Protein AF-0000000070353121 (afdb_homodimer)

Sequence (956 aa):
MESQKPMFQVENFDDEFVQKLVYDALVWCSLHGLVVGDKTYQKSGTVPGVGMTHAPISLLPTQFPESYWKQACEVAPIFNELVDRVSLDAKFIQDSLSRTKKADIFTSRLLDIHSKMLESNKKEDIRLGLHRSDYMLDEETKSLLQIEMNTISCSFPGFGRLVTELHQSLLRSHGDHLGLDSERVPKNTSNSQFADAMAKAWLEYNNPRAVVMIVVQPDERNMYDQHWLSSVLREKHSIVTIRKSLAEVETEGSVQEDGTLIVDGQEVSVVYYRSGYTPRDYPSESEWNARLLIEQSSAVKCPSIAYHLAGTKKIQQELAKPGVLERFMDNKDDVAKLRKCFAGLWSLDDPEIIKKAIEKPELFVMKPQREGGGNNIYGDDVRENLLRLQKEGEEENAAYILMQRIFPKVSNVFLVREGVYHKDQAISELGIYGAYLRNKERVIINEQSGYLMRTKVSSSDEGGVAAGFAVLDSIYLNMESQKPMFQVENFDDEFVQKLVYDALVWCSLHGLVVGDKTYQKSGTVPGVGMTHAPISLLPTQFPESYWKQACEVAPIFNELVDRVSLDAKFIQDSLSRTKKADIFTSRLLDIHSKMLESNKKEDIRLGLHRSDYMLDEETKSLLQIEMNTISCSFPGFGRLVTELHQSLLRSHGDHLGLDSERVPKNTSNSQFADAMAKAWLEYNNPRAVVMIVVQPDERNMYDQHWLSSVLREKHSIVTIRKSLAEVETEGSVQEDGTLIVDGQEVSVVYYRSGYTPRDYPSESEWNARLLIEQSSAVKCPSIAYHLAGTKKIQQELAKPGVLERFMDNKDDVAKLRKCFAGLWSLDDPEIIKKAIEKPELFVMKPQREGGGNNIYGDDVRENLLRLQKEGEEENAAYILMQRIFPKVSNVFLVREGVYHKDQAISELGIYGAYLRNKERVIINEQSGYLMRTKVSSSDEGGVAAGFAVLDSIYLN

Secondary structure (DSSP, 8-state):
---------GGGS-HHHHHHHHHHHHHHHHHTT-EEE-TTSGGGGTSTTSSEEEPPEESSPEEE-HHHHHHHHHHHHHHHHHHHHHHH-HHHHHHHTHHHHHH-HHHHHHHHHHHHHHHTT----EEEEEEEEEEEEETTTTEEEEEEEE-S----HHHHHHHHHHHHHHHHHHHHHHT--GGGS----HHHHHHHHHHHHHHHHT-TT-EEEEE--SS-TTHHHHHHHHHHHHHHH---EEEE-HHHHHHHEEE-TT--EEETTEEEEEEEESS-SSGGG-SSHHHHHHHHHHHHSSSEEET-HHHHHHTSHHHHHHHTSTTTHHHH---HHHHHHHHHHBPPEEETT-HHHHHHHHH-GGGEEEEESS-STT--EETHHHHHHHHHHHHH-GGGGGGEEEEEPP-BPPEEEEEEETTEEEEEEEEEEEEEEEEEEEETTEEEEEEEEEEEEEEEETT-S---TTTTSEEEE-EEE-/---------GGGS-HHHHHHHHHHHHHHHHHTT-EEE-TTSGGGGTSTTSSEEEPPEESSPEEE-HHHHHHHHHHHHHHHHHHHHHHH-HHHHHHHTHHHHHH-HHHHHHHHHHHHHHHTT----EEEEEEEEEEEEETTTTEEEEEEEE-S----HHHHHHHHHHHHHHHHHHHHHHT--GGGS----HHHHHHHHHHHHHHHHT-TT-EEEEE--SS-TTHHHHHHHHHHHHHHH---EEEE-HHHHHHHEEE-TTS-EEETTEEEEEEEESS-SSGGG-SSHHHHHHHHHHHHSSSEEET-HHHHHHTSHHHHHHHTSTTTHHHH---HHHHHHHHHHBPPEEETT-HHHHHHHHH-GGGEEEEESS-STT--B-THHHHHHHHHHHHH-GGGGGGEEEEEPP-BPPEEEEEEETTEEEEEEEEEEEEEEEEEEEETTEEEEEEEEEEEEEEEETT-S---TTTTSEEEE-EEE-

InterPro domains:
  IPR004887 Glutathione synthase, substrate-binding domain [PF03199] (210-310)
  IPR005615 Glutathione synthase [PF03917] (17-477)
  IPR005615 Glutathione synthase [PIRSF001558] (6-477)
  IPR005615 Glutathione synthase [PTHR11130] (8-477)
  IPR005615 Glutathione synthase [TIGR01986] (18-477)
  IPR005615 Glutathione synthase [cd00228] (14-477)
  IPR014042 Glutathione synthase, alpha-helical [G3DSA:1.10.1080.10] (75-344)
  IPR014049 Glutathione synthase, N-terminal, eukaryotic [G3DSA:3.30.1490.80] (19-421)
  IPR014709 Glutathione synthase, C-terminal, eukaryotic [G3DSA:3.30.1490.50] (345-410)
  IPR016185 Pre-ATP-grasp domain superfamily [SSF52440] (209-312)
  IPR037013 Glutathione synthase, substrate-binding domain superfamily [G3DSA:3.40.50.1760] (188-311)

Structure (mmCIF, N/CA/C/O backbone):
data_AF-0000000070353121-model_v1
#
loop_
_entity.id
_entity.type
_entity.pdbx_description
1 polymer 'Glutathione synthetase'
#
loop_
_atom_site.group_PDB
_atom_site.id
_atom_site.type_symbol
_atom_site.label_atom_id
_atom_site.label_alt_id
_atom_site.label_comp_id
_atom_site.label_asym_id
_atom_site.label_entity_id
_atom_site.label_seq_id
_atom_site.pdbx_PDB_ins_code
_atom_site.Cartn_x
_atom_site.Cartn_y
_atom_site.Cartn_z
_atom_site.occupancy
_atom_site.B_iso_or_equiv
_atom_site.auth_seq_id
_atom_site.auth_comp_id
_atom_site.auth_asym_id
_atom_site.auth_atom_id
_atom_site.pdbx_PDB_model_num
ATOM 1 N N . MET A 1 1 ? -34.094 -28.281 8.453 1 26.66 1 MET A N 1
ATOM 2 C CA . MET A 1 1 ? -34.031 -27.594 7.172 1 26.66 1 MET A CA 1
ATOM 3 C C . MET A 1 1 ? -33.688 -26.125 7.359 1 26.66 1 MET A C 1
ATOM 5 O O . MET A 1 1 ? -34.562 -25.312 7.668 1 26.66 1 MET A O 1
ATOM 9 N N . GLU A 1 2 ? -32.594 -25.781 7.984 1 31.69 2 GLU A N 1
ATOM 10 C CA . GLU A 1 2 ? -32.188 -24.453 8.414 1 31.69 2 GLU A CA 1
ATOM 11 C C . GLU A 1 2 ? -32.188 -23.469 7.246 1 31.69 2 GLU A C 1
ATOM 13 O O . GLU A 1 2 ? -31.75 -23.797 6.145 1 31.69 2 GLU A O 1
ATOM 18 N N . SER A 1 3 ? -33.062 -22.594 7.297 1 33.19 3 SER A N 1
ATOM 19 C CA . SER A 1 3 ? -33.312 -21.547 6.312 1 33.19 3 SER A CA 1
ATOM 20 C C . SER A 1 3 ? -32 -20.891 5.863 1 33.19 3 SER A C 1
ATOM 22 O O . SER A 1 3 ? -31.234 -20.406 6.691 1 33.19 3 SER A O 1
ATOM 24 N N . GLN A 1 4 ? -31.438 -21.422 4.887 1 37.47 4 GLN A N 1
ATOM 25 C CA . GLN A 1 4 ? -30.266 -20.859 4.223 1 37.47 4 GLN A CA 1
ATOM 26 C C . GLN A 1 4 ? -30.422 -19.359 4.016 1 37.47 4 GLN A C 1
ATOM 28 O O . GLN A 1 4 ? -31.359 -18.906 3.35 1 37.47 4 GLN A O 1
ATOM 33 N N . LYS A 1 5 ? -30.203 -18.656 4.977 1 44.09 5 LYS A N 1
ATOM 34 C CA . LYS A 1 5 ? -30.203 -17.203 4.82 1 44.09 5 LYS A CA 1
ATOM 35 C C . LYS A 1 5 ? -29.766 -16.797 3.412 1 44.09 5 LYS A C 1
ATOM 37 O O . LYS A 1 5 ? -28.734 -17.234 2.926 1 44.09 5 LYS A O 1
ATOM 42 N N . PRO A 1 6 ? -30.75 -16.109 2.707 1 46.94 6 PRO A N 1
ATOM 43 C CA . PRO A 1 6 ? -30.5 -15.719 1.318 1 46.94 6 PRO A CA 1
ATOM 44 C C . PRO A 1 6 ? -29.141 -15.047 1.135 1 46.94 6 PRO A C 1
ATOM 46 O O . PRO A 1 6 ? -28.625 -14.414 2.062 1 46.94 6 PRO A O 1
ATOM 49 N N . MET A 1 7 ? -28.266 -15.57 0.041 1 54.5 7 MET A N 1
ATOM 50 C CA . MET A 1 7 ? -27.125 -15.086 -0.718 1 54.5 7 MET A CA 1
ATOM 51 C C . MET A 1 7 ? -27.266 -13.602 -1.044 1 54.5 7 MET A C 1
ATOM 53 O O . MET A 1 7 ? -28.344 -13.148 -1.432 1 54.5 7 MET A O 1
ATOM 57 N N . PHE A 1 8 ? -26.453 -12.758 -0.469 1 61.41 8 PHE A N 1
ATOM 58 C CA . PHE A 1 8 ? -26.531 -11.383 -0.934 1 61.41 8 PHE A CA 1
ATOM 59 C C . PHE A 1 8 ? -26.688 -11.328 -2.449 1 61.41 8 PHE A C 1
ATOM 61 O O . PHE A 1 8 ? -26.016 -12.078 -3.17 1 61.41 8 PHE A O 1
ATOM 68 N N . GLN A 1 9 ? -27.844 -10.977 -2.877 1 72.81 9 GLN A N 1
ATOM 69 C CA . GLN A 1 9 ? -28.109 -10.75 -4.293 1 72.81 9 GLN A CA 1
ATOM 70 C C . GLN A 1 9 ? -27.656 -9.359 -4.727 1 72.81 9 GLN A C 1
ATOM 72 O O . GLN A 1 9 ? -28.219 -8.352 -4.297 1 72.81 9 GLN A O 1
ATOM 77 N N . VAL A 1 10 ? -26.562 -9.328 -5.5 1 76.31 10 VAL A N 1
ATOM 78 C CA . VAL A 1 10 ? -25.938 -8.086 -5.918 1 76.31 10 VAL A CA 1
ATOM 79 C C . VAL A 1 10 ? -26.969 -7.16 -6.551 1 76.31 10 VAL A C 1
ATOM 81 O O . VAL A 1 10 ? -26.844 -5.934 -6.484 1 76.31 10 VAL A O 1
ATOM 84 N N . GLU A 1 11 ? -28.062 -7.777 -7.07 1 76.62 11 GLU A N 1
ATOM 85 C CA . GLU A 1 11 ? -29.094 -7.02 -7.762 1 76.62 11 GLU A CA 1
ATOM 86 C C . GLU A 1 11 ? -29.859 -6.125 -6.797 1 76.62 11 GLU A C 1
ATOM 88 O O . GLU A 1 11 ? -30.5 -5.156 -7.211 1 76.62 11 GLU A O 1
ATOM 93 N N . ASN A 1 12 ? -29.703 -6.402 -5.637 1 81.06 12 ASN A N 1
ATOM 94 C CA . ASN A 1 12 ? -30.531 -5.703 -4.656 1 81.06 12 ASN A CA 1
ATOM 95 C C . ASN A 1 12 ? -29.844 -4.441 -4.145 1 81.06 12 ASN A C 1
ATOM 97 O O . ASN A 1 12 ? -30.453 -3.627 -3.453 1 81.06 12 ASN A O 1
ATOM 101 N N . PHE A 1 13 ? -28.625 -4.312 -4.59 1 87.12 13 PHE A N 1
ATOM 102 C CA . PHE A 1 13 ? -27.922 -3.164 -4.035 1 87.12 13 PHE A CA 1
ATOM 103 C C . PHE A 1 13 ? -28.078 -1.944 -4.934 1 87.12 13 PHE A C 1
ATOM 105 O O . PHE A 1 13 ? -28.031 -2.059 -6.16 1 87.12 13 PHE A O 1
ATOM 112 N N . ASP A 1 14 ? -28.438 -0.889 -4.348 1 88.19 14 ASP A N 1
ATOM 113 C CA . ASP A 1 14 ? -28.562 0.329 -5.145 1 88.19 14 ASP A CA 1
ATOM 114 C C . ASP A 1 14 ? -27.203 0.846 -5.574 1 88.19 14 ASP A C 1
ATOM 116 O O . ASP A 1 14 ? -26.188 0.573 -4.918 1 88.19 14 ASP A O 1
ATOM 120 N N . ASP A 1 15 ? -27.172 1.617 -6.617 1 91.25 15 ASP A N 1
ATOM 121 C CA . ASP A 1 15 ? -25.953 2.088 -7.266 1 91.25 15 ASP A CA 1
ATOM 122 C C . ASP A 1 15 ? -25.141 2.959 -6.32 1 91.25 15 ASP A C 1
ATOM 124 O O . ASP A 1 15 ? -23.906 2.918 -6.344 1 91.25 15 ASP A O 1
ATOM 128 N N . GLU A 1 16 ? -25.812 3.736 -5.523 1 91.5 16 GLU A N 1
ATOM 129 C CA . GLU A 1 16 ? -25.109 4.629 -4.602 1 91.5 16 GLU A CA 1
ATOM 130 C C . GLU A 1 16 ? -24.328 3.838 -3.561 1 91.5 16 GLU A C 1
ATOM 132 O O . GLU A 1 16 ? -23.172 4.172 -3.258 1 91.5 16 GLU A O 1
ATOM 137 N N . PHE A 1 17 ? -24.984 2.84 -3.041 1 92.69 17 PHE A N 1
ATOM 138 C CA . PHE A 1 17 ? -24.328 1.99 -2.055 1 92.69 17 PHE A CA 1
ATOM 139 C C . PHE A 1 17 ? -23.141 1.268 -2.672 1 92.69 17 PHE A C 1
ATOM 141 O O . PHE A 1 17 ? -22.062 1.189 -2.061 1 92.69 17 PHE A O 1
ATOM 148 N N . VAL A 1 18 ? -23.297 0.735 -3.922 1 95 18 VAL A N 1
ATOM 149 C CA . VAL A 1 18 ? -22.234 0.007 -4.598 1 95 18 VAL A CA 1
ATOM 150 C C . VAL A 1 18 ? -21.047 0.939 -4.848 1 95 18 VAL A C 1
ATOM 152 O O . VAL A 1 18 ? -19.891 0.542 -4.691 1 95 18 VAL A O 1
ATOM 155 N N . GLN A 1 19 ? -21.375 2.135 -5.215 1 94.88 19 GLN A N 1
ATOM 156 C CA . GLN A 1 19 ? -20.312 3.109 -5.453 1 94.88 19 GLN A CA 1
ATOM 157 C C . GLN A 1 19 ? -19.516 3.383 -4.184 1 94.88 19 GLN A C 1
ATOM 159 O O . GLN A 1 19 ? -18.297 3.559 -4.234 1 94.88 19 GLN A O 1
ATOM 164 N N . LYS A 1 20 ? -20.219 3.455 -3.076 1 94.25 20 LYS A N 1
ATOM 165 C CA . LYS A 1 20 ? -19.547 3.627 -1.793 1 94.25 20 LYS A CA 1
ATOM 166 C C . LYS A 1 20 ? -18.625 2.443 -1.487 1 94.25 20 LYS A C 1
ATOM 168 O O . LYS A 1 20 ? -17.5 2.627 -1.021 1 94.25 20 LYS A O 1
ATOM 173 N N . LEU A 1 21 ? -19.109 1.219 -1.742 1 95.94 21 LEU A N 1
ATOM 174 C CA . LEU A 1 21 ? -18.312 0.008 -1.548 1 95.94 21 LEU A CA 1
ATOM 175 C C . LEU A 1 21 ? -17.062 0.022 -2.432 1 95.94 21 LEU A C 1
ATOM 177 O O . LEU A 1 21 ? -15.984 -0.359 -1.988 1 95.94 21 LEU A O 1
ATOM 181 N N . VAL A 1 22 ? -17.281 0.436 -3.672 1 97.81 22 VAL A N 1
ATOM 182 C CA . VAL A 1 22 ? -16.172 0.5 -4.625 1 97.81 22 VAL A CA 1
ATOM 183 C C . VAL A 1 22 ? -15.125 1.491 -4.137 1 97.81 22 VAL A C 1
ATOM 185 O O . VAL A 1 22 ? -13.922 1.202 -4.168 1 97.81 22 VAL A O 1
ATOM 188 N N . TYR A 1 23 ? -15.602 2.613 -3.682 1 97.5 23 TYR A N 1
ATOM 189 C CA . TYR A 1 23 ? -14.688 3.629 -3.172 1 97.5 23 TYR A CA 1
ATOM 190 C C . TYR A 1 23 ? -13.859 3.088 -2.014 1 97.5 23 TYR A C 1
ATOM 192 O O . TYR A 1 23 ? -12.641 3.252 -1.986 1 97.5 23 TYR A O 1
ATOM 200 N N . ASP A 1 24 ? -14.477 2.465 -1.079 1 97.5 24 ASP A N 1
ATOM 201 C CA . ASP A 1 24 ? -13.789 1.913 0.086 1 97.5 24 ASP A CA 1
ATOM 202 C C . ASP A 1 24 ? -12.805 0.823 -0.321 1 97.5 24 ASP A C 1
ATOM 204 O O . ASP A 1 24 ? -11.719 0.72 0.249 1 97.5 24 ASP A O 1
ATOM 208 N N . ALA A 1 25 ? -13.203 -0.002 -1.276 1 98.62 25 ALA A N 1
ATOM 209 C CA . ALA A 1 25 ? -12.32 -1.06 -1.766 1 98.62 25 ALA A CA 1
ATOM 210 C C . ALA A 1 25 ? -11.07 -0.475 -2.404 1 98.62 25 ALA A C 1
ATOM 212 O O . ALA A 1 25 ? -9.961 -0.96 -2.164 1 98.62 25 ALA A O 1
ATOM 213 N N . LEU A 1 26 ? -11.305 0.536 -3.238 1 98.75 26 LEU A N 1
ATOM 214 C CA . LEU A 1 26 ? -10.188 1.158 -3.941 1 98.75 26 LEU A CA 1
ATOM 215 C C . LEU A 1 26 ? -9.227 1.819 -2.959 1 98.75 26 LEU A C 1
ATOM 217 O O . LEU A 1 26 ? -8.008 1.733 -3.121 1 98.75 26 LEU A O 1
ATOM 221 N N . VAL A 1 27 ? -9.766 2.455 -1.945 1 98.56 27 VAL A N 1
ATOM 222 C CA . VAL A 1 27 ? -8.945 3.039 -0.893 1 98.56 27 VAL A CA 1
ATOM 223 C C . VAL A 1 27 ? -8.133 1.942 -0.202 1 98.56 27 VAL A C 1
ATOM 225 O O . VAL A 1 27 ? -6.922 2.076 -0.021 1 98.56 27 VAL A O 1
ATOM 228 N N . TRP A 1 28 ? -8.766 0.877 0.166 1 98.62 28 TRP A N 1
ATOM 229 C CA . TRP A 1 28 ? -8.102 -0.212 0.868 1 98.62 28 TRP A CA 1
ATOM 230 C C . TRP A 1 28 ? -6.965 -0.788 0.025 1 98.62 28 TRP A C 1
ATOM 232 O O . TRP A 1 28 ? -5.863 -1.014 0.528 1 98.62 28 TRP A O 1
ATOM 242 N N . CYS A 1 29 ? -7.223 -1.034 -1.285 1 98.81 29 CYS A N 1
ATOM 243 C CA . CYS A 1 29 ? -6.199 -1.544 -2.191 1 98.81 29 CYS A CA 1
ATOM 244 C C . CYS A 1 29 ? -4.98 -0.632 -2.203 1 98.81 29 CYS A C 1
ATOM 246 O O . CYS A 1 29 ? -3.844 -1.107 -2.162 1 98.81 29 CYS A O 1
ATOM 248 N N . SER A 1 30 ? -5.227 0.651 -2.244 1 98.69 30 SER A N 1
ATOM 249 C CA . SER A 1 30 ? -4.172 1.654 -2.355 1 98.69 30 SER A CA 1
ATOM 250 C C . SER A 1 30 ? -3.314 1.697 -1.097 1 98.69 30 SER A C 1
ATOM 252 O O . SER A 1 30 ? -2.098 1.878 -1.175 1 98.69 30 SER A O 1
ATOM 254 N N . LEU A 1 31 ? -3.924 1.53 0.042 1 98.69 31 LEU A N 1
ATOM 255 C CA . LEU A 1 31 ? -3.223 1.638 1.316 1 98.69 31 LEU A CA 1
ATOM 256 C C . LEU A 1 31 ? -2.447 0.36 1.62 1 98.69 31 LEU A C 1
ATOM 258 O O . LEU A 1 31 ? -1.43 0.396 2.316 1 98.69 31 LEU A O 1
ATOM 262 N N . HIS A 1 32 ? -2.824 -0.798 1.021 1 98.56 32 HIS A N 1
ATOM 263 C CA . HIS A 1 32 ? -2.297 -2.072 1.498 1 98.56 32 HIS A CA 1
ATOM 264 C C . HIS A 1 32 ? -1.492 -2.775 0.412 1 98.56 32 HIS A C 1
ATOM 266 O O . HIS A 1 32 ? -1.193 -3.967 0.528 1 98.56 32 HIS A O 1
ATOM 272 N N . GLY A 1 33 ? -1.195 -2.078 -0.619 1 98.62 33 GLY A N 1
ATOM 273 C CA . GLY A 1 33 ? -0.254 -2.582 -1.605 1 98.62 33 GLY A CA 1
ATOM 274 C C . GLY A 1 33 ? -0.865 -3.604 -2.547 1 98.62 33 GLY A C 1
ATOM 275 O O . GLY A 1 33 ? -0.156 -4.441 -3.105 1 98.62 33 GLY A O 1
ATOM 276 N N . LEU A 1 34 ? -2.199 -3.672 -2.652 1 98.75 34 LEU A N 1
ATOM 277 C CA . LEU A 1 34 ? -2.861 -4.465 -3.684 1 98.75 34 LEU A CA 1
ATOM 278 C C . LEU A 1 34 ? -2.916 -3.699 -5.004 1 98.75 34 LEU A C 1
ATOM 280 O O . LEU A 1 34 ? -3.996 -3.314 -5.457 1 98.75 34 LEU A O 1
ATOM 284 N N . VAL A 1 35 ? -1.705 -3.576 -5.645 1 98.69 35 VAL A N 1
ATOM 285 C CA . VAL A 1 35 ? -1.544 -2.701 -6.805 1 98.69 35 VAL A CA 1
ATOM 286 C C . VAL A 1 35 ? -0.779 -3.436 -7.902 1 98.69 35 VAL A C 1
ATOM 288 O O . VAL A 1 35 ? -0.097 -4.43 -7.637 1 98.69 35 VAL A O 1
ATOM 291 N N . VAL A 1 36 ? -0.926 -3.01 -9.164 1 98.25 36 VAL A N 1
ATOM 292 C CA . VAL A 1 36 ? -0.192 -3.498 -10.328 1 98.25 36 VAL A CA 1
ATOM 293 C C . VAL A 1 36 ? 0.288 -2.318 -11.164 1 98.25 36 VAL A C 1
ATOM 295 O O . VAL A 1 36 ? -0.128 -1.18 -10.945 1 98.25 36 VAL A O 1
ATOM 298 N N . GLY A 1 37 ? 1.229 -2.605 -12.031 1 97.69 37 GLY A N 1
ATOM 299 C CA . GLY A 1 37 ? 1.603 -1.584 -13 1 97.69 37 GLY A CA 1
ATOM 300 C C . GLY A 1 37 ? 0.511 -1.292 -14.008 1 97.69 37 GLY A C 1
ATOM 301 O O . GLY A 1 37 ? -0.107 -2.213 -14.547 1 97.69 37 GLY A O 1
ATOM 302 N N . ASP A 1 38 ? 0.208 -0.007 -14.195 1 95.81 38 ASP A N 1
ATOM 303 C CA . ASP A 1 38 ? -0.756 0.416 -15.203 1 95.81 38 ASP A CA 1
ATOM 304 C C . ASP A 1 38 ? -0.189 0.241 -16.609 1 95.81 38 ASP A C 1
ATOM 306 O O . ASP A 1 38 ? 0.834 0.838 -16.953 1 95.81 38 ASP A O 1
ATOM 310 N N . LYS A 1 39 ? -0.805 -0.504 -17.469 1 91.62 39 LYS A N 1
ATOM 311 C CA . LYS A 1 39 ? -0.338 -0.827 -18.812 1 91.62 39 LYS A CA 1
ATOM 312 C C . LYS A 1 39 ? -0.161 0.435 -19.656 1 91.62 39 LYS A C 1
ATOM 314 O O . LYS A 1 39 ? 0.647 0.46 -20.578 1 91.62 39 LYS A O 1
ATOM 319 N N . THR A 1 40 ? -0.876 1.501 -19.328 1 90.94 40 THR A N 1
ATOM 320 C CA . THR A 1 40 ? -0.833 2.729 -20.109 1 90.94 40 THR A CA 1
ATOM 321 C C . THR A 1 40 ? 0.368 3.582 -19.719 1 90.94 40 THR A C 1
ATOM 323 O O . THR A 1 40 ? 0.649 4.602 -20.344 1 90.94 40 THR A O 1
ATOM 326 N N . TYR A 1 41 ? 1.057 3.207 -18.672 1 91.75 41 TYR A N 1
ATOM 327 C CA . TYR A 1 41 ? 2.248 3.916 -18.219 1 91.75 41 TYR A CA 1
ATOM 328 C C . TYR A 1 41 ? 3.512 3.141 -18.578 1 91.75 41 TYR A C 1
ATOM 330 O O . TYR A 1 41 ? 3.758 2.061 -18.031 1 91.75 41 TYR A O 1
ATOM 338 N N . GLN A 1 42 ? 4.305 3.611 -19.453 1 90.62 42 GLN A N 1
ATOM 339 C CA . GLN A 1 42 ? 5.41 2.9 -20.094 1 90.62 42 GLN A CA 1
ATOM 340 C C . GLN A 1 42 ? 6.371 2.332 -19.047 1 90.62 42 GLN A C 1
ATOM 342 O O . GLN A 1 42 ? 6.828 1.194 -19.172 1 90.62 42 GLN A O 1
ATOM 347 N N . LYS A 1 43 ? 6.672 2.979 -17.938 1 94.19 43 LYS A N 1
ATOM 348 C CA . LYS A 1 43 ? 7.699 2.541 -16.984 1 94.19 43 LYS A CA 1
ATOM 349 C C . LYS A 1 43 ? 7.086 1.77 -15.828 1 94.19 43 LYS A C 1
ATOM 351 O O . LYS A 1 43 ? 7.789 1.363 -14.898 1 94.19 43 LYS A O 1
ATOM 356 N N . SER A 1 44 ? 5.828 1.421 -15.93 1 96.44 44 SER A N 1
ATOM 357 C CA . SER A 1 44 ? 5.117 0.859 -14.789 1 96.44 44 SER A CA 1
ATOM 358 C C . SER A 1 44 ? 5.555 -0.576 -14.508 1 96.44 44 SER A C 1
ATOM 360 O O . SER A 1 44 ? 5.383 -1.081 -13.398 1 96.44 44 SER A O 1
ATOM 362 N N . GLY A 1 45 ? 6.172 -1.303 -15.523 1 96.25 45 GLY A N 1
ATOM 363 C CA . GLY A 1 45 ? 6.605 -2.68 -15.359 1 96.25 45 GLY A CA 1
ATOM 364 C C . GLY A 1 45 ? 8.086 -2.807 -15.055 1 96.25 45 GLY A C 1
ATOM 365 O O . GLY A 1 45 ? 8.578 -3.9 -14.766 1 96.25 45 GLY A O 1
ATOM 366 N N . THR A 1 46 ? 8.844 -1.702 -15.078 1 96.19 46 THR A N 1
ATOM 367 C CA . THR A 1 46 ? 10.289 -1.75 -14.906 1 96.19 46 THR A CA 1
ATOM 368 C C . THR A 1 46 ? 10.719 -0.964 -13.672 1 96.19 46 THR A C 1
ATOM 370 O O . THR A 1 46 ? 11.656 -1.353 -12.977 1 96.19 46 THR A O 1
ATOM 373 N N . VAL A 1 47 ? 10.062 0.145 -13.367 1 97.38 47 VAL A N 1
ATOM 374 C CA . VAL A 1 47 ? 10.352 0.984 -12.203 1 97.38 47 VAL A CA 1
ATOM 375 C C . VAL A 1 47 ? 9.203 0.896 -11.203 1 97.38 47 VAL A C 1
ATOM 377 O O . VAL A 1 47 ? 8.078 1.32 -11.5 1 97.38 47 VAL A O 1
ATOM 380 N N . PRO A 1 48 ? 9.484 0.325 -10.023 1 98 48 PRO A N 1
ATOM 381 C CA . PRO A 1 48 ? 8.414 0.283 -9.023 1 98 48 PRO A CA 1
ATOM 382 C C . PRO A 1 48 ? 7.965 1.674 -8.578 1 98 48 PRO A C 1
ATOM 384 O O . PRO A 1 48 ? 8.75 2.627 -8.648 1 98 48 PRO A O 1
ATOM 387 N N . GLY A 1 49 ? 6.719 1.795 -8.117 1 98.19 49 GLY A N 1
ATOM 388 C CA . GLY A 1 49 ? 6.246 2.994 -7.449 1 98.19 49 GLY A CA 1
ATOM 389 C C . GLY A 1 49 ? 5.727 4.051 -8.406 1 98.19 49 GLY A C 1
ATOM 390 O O . GLY A 1 49 ? 5.281 5.117 -7.98 1 98.19 49 GLY A O 1
ATOM 391 N N . VAL A 1 50 ? 5.828 3.801 -9.727 1 97.81 50 VAL A N 1
ATOM 392 C CA . VAL A 1 50 ? 5.27 4.754 -10.68 1 97.81 50 VAL A CA 1
ATOM 393 C C . VAL A 1 50 ? 4.211 4.066 -11.539 1 97.81 50 VAL A C 1
ATOM 395 O O . VAL A 1 50 ? 4.293 2.861 -11.797 1 97.81 50 VAL A O 1
ATOM 398 N N . GLY A 1 51 ? 3.217 4.832 -11.961 1 97.62 51 GLY A N 1
ATOM 399 C CA . GLY A 1 51 ? 2.174 4.297 -12.82 1 97.62 51 GLY A CA 1
ATOM 400 C C . GLY A 1 51 ? 1.425 3.133 -12.203 1 97.62 51 GLY A C 1
ATOM 401 O O . GLY A 1 51 ? 1.229 2.102 -12.852 1 97.62 51 GLY A O 1
ATOM 402 N N . MET A 1 52 ? 1.1 3.201 -10.977 1 98.25 52 MET A N 1
ATOM 403 C CA . MET A 1 52 ? 0.412 2.111 -10.289 1 98.25 52 MET A CA 1
ATOM 404 C C . MET A 1 52 ? -1.101 2.268 -10.398 1 98.25 52 MET A C 1
ATOM 406 O O . MET A 1 52 ? -1.61 3.387 -10.469 1 98.25 52 MET A O 1
ATOM 410 N N . THR A 1 53 ? -1.831 1.226 -10.445 1 98.25 53 THR A N 1
ATOM 411 C CA . THR A 1 53 ? -3.283 1.125 -10.352 1 98.25 53 THR A CA 1
ATOM 412 C C . THR A 1 53 ? -3.688 -0.051 -9.469 1 98.25 53 THR A C 1
ATOM 414 O O . THR A 1 53 ? -2.875 -0.936 -9.195 1 98.25 53 THR A O 1
ATOM 417 N N . HIS A 1 54 ? -4.871 0.034 -8.852 1 98.44 54 HIS A N 1
ATOM 418 C CA . HIS A 1 54 ? -5.32 -1.087 -8.039 1 98.44 54 HIS A CA 1
ATOM 419 C C . HIS A 1 54 ? -5.418 -2.367 -8.859 1 98.44 54 HIS A C 1
ATOM 421 O O . HIS A 1 54 ? -5.711 -2.318 -10.055 1 98.44 54 HIS A O 1
ATOM 427 N N . ALA A 1 55 ? -5.07 -3.529 -8.273 1 98.19 55 ALA A N 1
ATOM 428 C CA . ALA A 1 55 ? -5.289 -4.805 -8.945 1 98.19 55 ALA A CA 1
ATOM 429 C C . ALA A 1 55 ? -6.766 -5.023 -9.25 1 98.19 55 ALA A C 1
ATOM 431 O O . ALA A 1 55 ? -7.637 -4.516 -8.539 1 98.19 55 ALA A O 1
ATOM 432 N N . PRO A 1 56 ? -7.098 -5.652 -10.383 1 97.69 56 PRO A N 1
ATOM 433 C CA . PRO A 1 56 ? -8.5 -5.992 -10.617 1 97.69 56 PRO A CA 1
ATOM 434 C C . PRO A 1 56 ? -9.07 -6.914 -9.539 1 97.69 56 PRO A C 1
ATOM 436 O O . PRO A 1 56 ? -8.453 -7.922 -9.195 1 97.69 56 PRO A O 1
ATOM 439 N N . ILE A 1 57 ? -10.25 -6.574 -9 1 98.44 57 ILE A N 1
ATOM 440 C CA . ILE A 1 57 ? -10.781 -7.348 -7.887 1 98.44 57 ILE A CA 1
ATOM 441 C C . ILE A 1 57 ? -12.289 -7.559 -8.078 1 98.44 57 ILE A C 1
ATOM 443 O O . ILE A 1 57 ? -12.945 -6.777 -8.773 1 98.44 57 ILE A O 1
ATOM 447 N N . SER A 1 58 ? -12.773 -8.641 -7.539 1 97.38 58 SER A N 1
ATOM 448 C CA . SER A 1 58 ? -14.203 -8.727 -7.242 1 97.38 58 SER A CA 1
ATOM 449 C C . SER A 1 58 ? -14.562 -7.895 -6.016 1 97.38 58 SER A C 1
ATOM 451 O O . SER A 1 58 ? -13.828 -7.895 -5.023 1 97.38 58 SER A O 1
ATOM 453 N N . LEU A 1 59 ? -15.664 -7.172 -6.141 1 97 59 LEU A N 1
ATOM 454 C CA . LEU A 1 59 ? -16.016 -6.258 -5.059 1 97 59 LEU A CA 1
ATOM 455 C C . LEU A 1 59 ? -16.375 -7.027 -3.795 1 97 59 LEU A C 1
ATOM 457 O O . LEU A 1 59 ? -16.109 -6.57 -2.682 1 97 59 LEU A O 1
ATOM 461 N N . LEU A 1 60 ? -17.047 -8.125 -3.936 1 96.62 60 LEU A N 1
ATOM 462 C CA . LEU A 1 60 ? -17.469 -8.984 -2.838 1 96.62 60 LEU A CA 1
ATOM 463 C C . LEU A 1 60 ? -16.984 -10.422 -3.049 1 96.62 60 LEU A C 1
ATOM 465 O O . LEU A 1 60 ? -16.766 -10.844 -4.184 1 96.62 60 LEU A O 1
ATOM 469 N N . PRO A 1 61 ? -16.734 -11.172 -1.948 1 96.88 61 PRO A N 1
ATOM 470 C CA . PRO A 1 61 ? -16.297 -12.562 -2.104 1 96.88 61 PRO A CA 1
ATOM 471 C C . PRO A 1 61 ? -17.359 -13.453 -2.736 1 96.88 61 PRO A C 1
ATOM 473 O O . PRO A 1 61 ? -18.547 -13.211 -2.568 1 96.88 61 PRO A O 1
ATOM 476 N N . THR A 1 62 ? -16.906 -14.406 -3.43 1 95.31 62 THR A N 1
ATOM 477 C CA . THR A 1 62 ? -17.797 -15.344 -4.109 1 95.31 62 THR A CA 1
ATOM 478 C C . THR A 1 62 ? -18.172 -16.484 -3.18 1 95.31 62 THR A C 1
ATOM 480 O O . THR A 1 62 ? -17.312 -17.078 -2.521 1 95.31 62 THR A O 1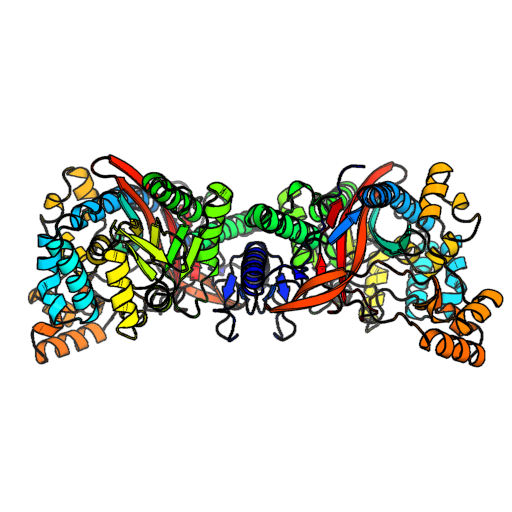
ATOM 483 N N . GLN A 1 63 ? -19.438 -16.781 -3.172 1 94.25 63 GLN A N 1
ATOM 484 C CA . GLN A 1 63 ? -19.938 -17.891 -2.357 1 94.25 63 GLN A CA 1
ATOM 485 C C . GLN A 1 63 ? -19.375 -19.219 -2.848 1 94.25 63 GLN A C 1
ATOM 487 O O . GLN A 1 63 ? -19.266 -19.453 -4.055 1 94.25 63 GLN A O 1
ATOM 492 N N . PHE A 1 64 ? -18.953 -20.047 -1.956 1 95.94 64 PHE A N 1
ATOM 493 C CA . PHE A 1 64 ? -18.406 -21.359 -2.256 1 95.94 64 PHE A CA 1
ATOM 494 C C . PHE A 1 64 ? -18.734 -22.359 -1.144 1 95.94 64 PHE A C 1
ATOM 496 O O . PHE A 1 64 ? -18.516 -22.062 0.035 1 95.94 64 PHE A O 1
ATOM 503 N N . PRO A 1 65 ? -19.281 -23.516 -1.451 1 96.06 65 PRO A N 1
ATOM 504 C CA . PRO A 1 65 ? -19.656 -24.469 -0.409 1 96.06 65 PRO A CA 1
ATOM 505 C C . PRO A 1 65 ? -18.469 -24.953 0.416 1 96.06 65 PRO A C 1
ATOM 507 O O . PRO A 1 65 ? -17.438 -25.344 -0.145 1 96.06 65 PRO A O 1
ATOM 510 N N . GLU A 1 66 ? -18.625 -25 1.69 1 97.31 66 GLU A N 1
ATOM 511 C CA . GLU A 1 66 ? -17.562 -25.328 2.627 1 97.31 66 GLU A CA 1
ATOM 512 C C . GLU A 1 66 ? -17.062 -26.766 2.406 1 97.31 66 GLU A C 1
ATOM 514 O O . GLU A 1 66 ? -15.867 -27.031 2.549 1 97.31 66 GLU A O 1
ATOM 519 N N . SER A 1 67 ? -17.953 -27.641 2.105 1 97.25 67 SER A N 1
ATOM 520 C CA . SER A 1 67 ? -17.578 -29.031 1.909 1 97.25 67 SER A CA 1
ATOM 521 C C . SER A 1 67 ? -16.594 -29.188 0.766 1 97.25 67 SER A C 1
ATOM 523 O O . SER A 1 67 ? -15.602 -29.922 0.888 1 97.25 67 SER A O 1
ATOM 525 N N . TYR A 1 68 ? -16.828 -28.516 -0.358 1 97.31 68 TYR A N 1
ATOM 526 C CA . TYR A 1 68 ? -15.938 -28.594 -1.504 1 97.31 68 TYR A CA 1
ATOM 527 C C . TYR A 1 68 ? -14.625 -27.875 -1.222 1 97.31 68 TYR A C 1
ATOM 529 O O . TYR A 1 68 ? -13.562 -28.281 -1.706 1 97.31 68 TYR A O 1
ATOM 537 N N . TRP A 1 69 ? -14.727 -26.828 -0.397 1 97.31 69 TRP A N 1
ATOM 538 C CA . TRP A 1 69 ? -13.523 -26.156 0.064 1 97.31 69 TRP A CA 1
ATOM 539 C C . TRP A 1 69 ? -12.625 -27.109 0.853 1 97.31 69 TRP A C 1
ATOM 541 O O . TRP A 1 69 ? -11.43 -27.203 0.59 1 97.31 69 TRP A O 1
ATOM 551 N N . LYS A 1 70 ? -13.227 -27.766 1.744 1 97.88 70 LYS A N 1
ATOM 552 C CA . LYS A 1 70 ? -12.492 -28.719 2.568 1 97.88 70 LYS A CA 1
ATOM 553 C C . LYS A 1 70 ? -11.898 -29.844 1.719 1 97.88 70 LYS A C 1
ATOM 555 O O . LYS A 1 70 ? -10.766 -30.266 1.947 1 97.88 70 LYS A O 1
ATOM 560 N N . GLN A 1 71 ? -12.664 -30.281 0.751 1 97.94 71 GLN A N 1
ATOM 561 C CA . GLN A 1 71 ? -12.195 -31.312 -0.163 1 97.94 71 GLN A CA 1
ATOM 562 C C . GLN A 1 71 ? -10.961 -30.859 -0.925 1 97.94 71 GLN A C 1
ATOM 564 O O . GLN A 1 71 ? -9.961 -31.578 -1 1 97.94 71 GLN A O 1
ATOM 569 N N . ALA A 1 72 ? -11.016 -29.688 -1.497 1 98.25 72 ALA A N 1
ATOM 570 C CA . ALA A 1 72 ? -9.906 -29.141 -2.277 1 98.25 72 ALA A CA 1
ATOM 571 C C . ALA A 1 72 ? -8.656 -29 -1.418 1 98.25 72 ALA A C 1
ATOM 573 O O . ALA A 1 72 ? -7.547 -29.297 -1.871 1 98.25 72 ALA A O 1
ATOM 574 N N . CYS A 1 73 ? -8.828 -28.547 -0.17 1 98.38 73 CYS A N 1
ATOM 575 C CA . CYS A 1 73 ? -7.707 -28.359 0.747 1 98.38 73 CYS A CA 1
ATOM 576 C C . CYS A 1 73 ? -7.082 -29.688 1.131 1 98.38 73 CYS A C 1
ATOM 578 O O . CYS A 1 73 ? -5.859 -29.812 1.225 1 98.38 73 CYS A O 1
ATOM 580 N N . GLU A 1 74 ? -7.906 -30.641 1.298 1 98 74 GLU A N 1
ATOM 581 C CA . GLU A 1 74 ? -7.461 -31.953 1.767 1 98 74 GLU A CA 1
ATOM 582 C C . GLU A 1 74 ? -6.566 -32.625 0.737 1 98 74 GLU A C 1
ATOM 584 O O . GLU A 1 74 ? -5.621 -33.344 1.099 1 98 74 GLU A O 1
ATOM 589 N N . VAL A 1 75 ? -6.805 -32.438 -0.505 1 98.31 75 VAL A N 1
ATOM 590 C CA . VAL A 1 75 ? -6.094 -33.219 -1.527 1 98.31 75 VAL A CA 1
ATOM 591 C C . VAL A 1 75 ? -4.805 -32.469 -1.906 1 98.31 75 VAL A C 1
ATOM 593 O O . VAL A 1 75 ? -3.934 -33.062 -2.564 1 98.31 75 VAL A O 1
ATOM 596 N N . ALA A 1 76 ? -4.598 -31.25 -1.419 1 98.56 76 ALA A N 1
ATOM 597 C CA . ALA A 1 76 ? -3.451 -30.453 -1.832 1 98.56 76 ALA A CA 1
ATOM 598 C C . ALA A 1 76 ? -2.139 -31.156 -1.489 1 98.56 76 ALA A C 1
ATOM 600 O O . ALA A 1 76 ? -1.269 -31.312 -2.35 1 98.56 76 ALA A O 1
ATOM 601 N N . PRO A 1 77 ? -1.944 -31.625 -0.219 1 98.62 77 PRO A N 1
ATOM 602 C CA . PRO A 1 77 ? -0.694 -32.312 0.09 1 98.62 77 PRO A CA 1
ATOM 603 C C . PRO A 1 77 ? -0.518 -33.625 -0.718 1 98.62 77 PRO A C 1
ATOM 605 O O . PRO A 1 77 ? 0.612 -34 -1.027 1 98.62 77 PRO A O 1
ATOM 608 N N . ILE A 1 78 ? -1.632 -34.25 -1.062 1 98.62 78 ILE A N 1
ATOM 609 C CA . ILE A 1 78 ? -1.564 -35.469 -1.847 1 98.62 78 ILE A CA 1
ATOM 610 C C . ILE A 1 78 ? -1.057 -35.156 -3.252 1 98.62 78 ILE A C 1
ATOM 612 O O . ILE A 1 78 ? -0.192 -35.875 -3.777 1 98.62 78 ILE A O 1
ATOM 616 N N . PHE A 1 79 ? -1.532 -34.125 -3.826 1 98.44 79 PHE A N 1
ATOM 617 C CA . PHE A 1 79 ? -1.064 -33.688 -5.137 1 98.44 79 PHE A CA 1
ATOM 618 C C . PHE A 1 79 ? 0.407 -33.281 -5.086 1 98.44 79 PHE A C 1
ATOM 620 O O . PHE A 1 79 ? 1.159 -33.562 -6.023 1 98.44 79 PHE A O 1
ATOM 627 N N . ASN A 1 80 ? 0.805 -32.625 -3.986 1 98.62 80 ASN A N 1
ATOM 628 C CA . ASN A 1 80 ? 2.213 -32.281 -3.824 1 98.62 80 ASN A CA 1
ATOM 629 C C . ASN A 1 80 ? 3.107 -33.5 -3.93 1 98.62 80 ASN A C 1
ATOM 631 O O . ASN A 1 80 ? 4.105 -33.5 -4.652 1 98.62 80 ASN A O 1
ATOM 635 N N . GLU A 1 81 ? 2.732 -34.469 -3.205 1 98.12 81 GLU A N 1
ATOM 636 C CA . GLU A 1 81 ? 3.502 -35.719 -3.191 1 98.12 81 GLU A CA 1
ATOM 637 C C . GLU A 1 81 ? 3.488 -36.375 -4.562 1 98.12 81 GLU A C 1
ATOM 639 O O . GLU A 1 81 ? 4.504 -36.938 -5.004 1 98.12 81 GLU A O 1
ATOM 644 N N . LEU A 1 82 ? 2.363 -36.344 -5.164 1 98.5 82 LEU A N 1
ATOM 645 C CA . LEU A 1 82 ? 2.244 -36.938 -6.492 1 98.5 82 LEU A CA 1
ATOM 646 C C . LEU A 1 82 ? 3.23 -36.312 -7.461 1 98.5 82 LEU A C 1
ATOM 648 O O . LEU A 1 82 ? 3.916 -37 -8.211 1 98.5 82 LEU A O 1
ATOM 652 N N . VAL A 1 83 ? 3.318 -34.969 -7.473 1 98.31 83 VAL A N 1
ATOM 653 C CA . VAL A 1 83 ? 4.234 -34.25 -8.359 1 98.31 83 VAL A CA 1
ATOM 654 C C . VAL A 1 83 ? 5.668 -34.688 -8.086 1 98.31 83 VAL A C 1
ATOM 656 O O . VAL A 1 83 ? 6.441 -34.906 -9.023 1 98.31 83 VAL A O 1
ATOM 659 N N . ASP A 1 84 ? 5.996 -34.781 -6.805 1 98.19 84 ASP A N 1
ATOM 660 C CA . ASP A 1 84 ? 7.348 -35.188 -6.438 1 98.19 84 ASP A CA 1
ATOM 661 C C . ASP A 1 84 ? 7.656 -36.594 -6.957 1 98.19 84 ASP A C 1
ATOM 663 O O . ASP A 1 84 ? 8.719 -36.844 -7.543 1 98.19 84 ASP A O 1
ATOM 667 N N . ARG A 1 85 ? 6.746 -37.531 -6.793 1 97.81 85 ARG A N 1
ATOM 668 C CA . ARG A 1 85 ? 6.949 -38.906 -7.211 1 97.81 85 ARG A CA 1
ATOM 669 C C . ARG A 1 85 ? 7.035 -39.031 -8.727 1 97.81 85 ARG A C 1
ATOM 671 O O . ARG A 1 85 ? 7.883 -39.75 -9.258 1 97.81 85 ARG A O 1
ATOM 678 N N . VAL A 1 86 ? 6.168 -38.312 -9.398 1 98.25 86 VAL A N 1
ATOM 679 C CA . VAL A 1 86 ? 6.18 -38.312 -10.852 1 98.25 86 VAL A CA 1
ATOM 680 C C . VAL A 1 86 ? 7.504 -37.75 -11.359 1 98.25 86 VAL A C 1
ATOM 682 O O . VAL A 1 86 ? 8.078 -38.281 -12.32 1 98.25 86 VAL A O 1
ATOM 685 N N . SER A 1 87 ? 8.023 -36.719 -10.711 1 97.44 87 SER A N 1
ATOM 686 C CA . SER A 1 87 ? 9.25 -36.062 -11.133 1 97.44 87 SER A CA 1
ATOM 687 C C . SER A 1 87 ? 10.445 -37 -11.039 1 97.44 87 SER A C 1
ATOM 689 O O . SER A 1 87 ? 11.453 -36.812 -11.727 1 97.44 87 SER A O 1
ATOM 691 N N . LEU A 1 88 ? 10.352 -38.031 -10.227 1 96.31 88 LEU A N 1
ATOM 692 C CA . LEU A 1 88 ? 11.453 -38.969 -10 1 96.31 88 LEU A CA 1
ATOM 693 C C . LEU A 1 88 ? 11.438 -40.094 -11.031 1 96.31 88 LEU A C 1
ATOM 695 O O . LEU A 1 88 ? 12.406 -40.844 -11.148 1 96.31 88 LEU A O 1
ATOM 699 N N . ASP A 1 89 ? 10.359 -40.219 -11.742 1 97.5 89 ASP A N 1
ATOM 700 C CA . ASP A 1 89 ? 10.25 -41.219 -12.773 1 97.5 89 ASP A CA 1
ATOM 701 C C . ASP A 1 89 ? 10.562 -40.656 -14.156 1 97.5 89 ASP A C 1
ATOM 703 O O . ASP A 1 89 ? 9.648 -40.406 -14.945 1 97.5 89 ASP A O 1
ATOM 707 N N . ALA A 1 90 ? 11.844 -40.594 -14.469 1 97.12 90 ALA A N 1
ATOM 708 C CA . ALA A 1 90 ? 12.312 -40 -15.711 1 97.12 90 ALA A CA 1
ATOM 709 C C . ALA A 1 90 ? 11.75 -40.719 -16.922 1 97.12 90 ALA A C 1
ATOM 711 O O . ALA A 1 90 ? 11.406 -40.094 -17.938 1 97.12 90 ALA A O 1
ATOM 712 N N . LYS A 1 91 ? 11.727 -42 -16.828 1 97.19 91 LYS A N 1
ATOM 713 C CA . LYS A 1 91 ? 11.227 -42.781 -17.938 1 97.19 91 LYS A CA 1
ATOM 714 C C . LYS A 1 91 ? 9.758 -42.469 -18.234 1 97.19 91 LYS A C 1
ATOM 716 O O . LYS A 1 91 ? 9.375 -42.281 -19.391 1 97.19 91 LYS A O 1
ATOM 721 N N . PHE A 1 92 ? 8.961 -42.438 -17.203 1 97.44 92 PHE A N 1
ATOM 722 C CA . PHE A 1 92 ? 7.551 -42.094 -17.375 1 97.44 92 PHE A CA 1
ATOM 723 C C . PHE A 1 92 ? 7.402 -40.75 -18.047 1 97.44 92 PHE A C 1
ATOM 725 O O . PHE A 1 92 ? 6.594 -40.594 -18.969 1 97.44 92 PHE A O 1
ATOM 732 N N . ILE A 1 93 ? 8.188 -39.688 -17.609 1 97.62 93 ILE A N 1
ATOM 733 C CA . ILE A 1 93 ? 8.109 -38.344 -18.125 1 97.62 93 ILE A CA 1
ATOM 734 C C . ILE A 1 93 ? 8.516 -38.344 -19.594 1 97.62 93 ILE A C 1
ATOM 736 O O . ILE A 1 93 ? 7.77 -37.844 -20.453 1 97.62 93 ILE A O 1
ATOM 740 N N . GLN A 1 94 ? 9.656 -38.938 -19.891 1 97.19 94 GLN A N 1
ATOM 741 C CA . GLN A 1 94 ? 10.172 -38.969 -21.25 1 97.19 94 GLN A CA 1
ATOM 742 C C . GLN A 1 94 ? 9.234 -39.719 -22.188 1 97.19 94 GLN A C 1
ATOM 744 O O . GLN A 1 94 ? 8.945 -39.25 -23.297 1 97.19 94 GLN A O 1
ATOM 749 N N . ASP A 1 95 ? 8.719 -40.812 -21.719 1 96.19 95 ASP A N 1
ATOM 750 C CA . ASP A 1 95 ? 7.832 -41.625 -22.547 1 96.19 95 ASP A CA 1
ATOM 751 C C . ASP A 1 95 ? 6.508 -40.906 -22.781 1 96.19 95 ASP A C 1
ATOM 753 O O . ASP A 1 95 ? 6.008 -40.875 -23.922 1 96.19 95 ASP A O 1
ATOM 757 N N . SER A 1 96 ? 5.945 -40.375 -21.75 1 94.12 96 SER A N 1
ATOM 758 C CA . SER A 1 96 ? 4.645 -39.719 -21.844 1 94.12 96 SER A CA 1
ATOM 759 C C . SER A 1 96 ? 4.695 -38.531 -22.766 1 94.12 96 SER A C 1
ATOM 761 O O . SER A 1 96 ? 3.719 -38.219 -23.453 1 94.12 96 SER A O 1
ATOM 763 N N . LEU A 1 97 ? 5.836 -37.812 -22.828 1 94.06 97 LEU A N 1
ATOM 764 C CA . 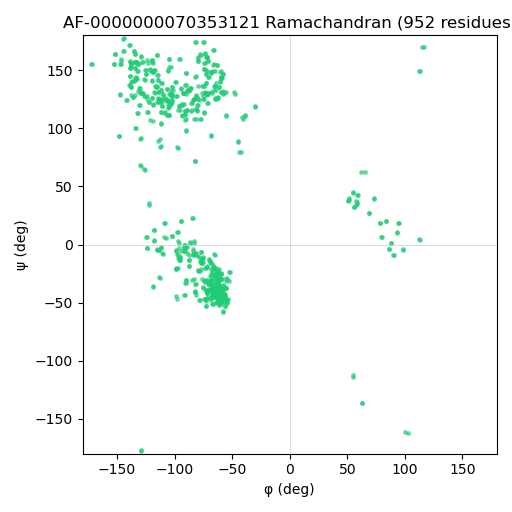LEU A 1 97 ? 5.922 -36.562 -23.578 1 94.06 97 LEU A CA 1
ATOM 765 C C . LEU A 1 97 ? 6.633 -36.781 -24.922 1 94.06 97 LEU A C 1
ATOM 767 O O . LEU A 1 97 ? 6.949 -35.812 -25.625 1 94.06 97 LEU A O 1
ATOM 771 N N . SER A 1 98 ? 6.898 -38.031 -25.25 1 92.44 98 SER A N 1
ATOM 772 C CA . SER A 1 98 ? 7.688 -38.344 -26.438 1 92.44 98 SER A CA 1
ATOM 773 C C . SER A 1 98 ? 7.012 -37.812 -27.703 1 92.44 98 SER A C 1
ATOM 775 O O . SER A 1 98 ? 7.672 -37.281 -28.578 1 92.44 98 SER A O 1
ATOM 777 N N . ARG A 1 99 ? 5.711 -38.031 -27.797 1 86.25 99 ARG A N 1
ATOM 778 C CA . ARG A 1 99 ? 4.996 -37.531 -28.984 1 86.25 99 ARG A CA 1
ATOM 779 C C . ARG A 1 99 ? 4.887 -36.031 -28.969 1 86.25 99 ARG A C 1
ATOM 781 O O . ARG A 1 99 ? 4.957 -35.375 -30.016 1 86.25 99 ARG A O 1
ATOM 788 N N . THR A 1 100 ? 4.645 -35.5 -27.812 1 85.44 100 THR A N 1
ATOM 789 C CA . THR A 1 100 ? 4.574 -34.062 -27.688 1 85.44 100 THR A CA 1
ATOM 790 C C . THR A 1 100 ? 5.891 -33.406 -28.094 1 85.44 100 THR A C 1
ATOM 792 O O . THR A 1 100 ? 5.898 -32.312 -28.656 1 85.44 100 THR A O 1
ATOM 795 N N . LYS A 1 101 ? 6.973 -34.031 -27.781 1 88.94 101 LYS A N 1
ATOM 796 C CA . LYS A 1 101 ? 8.305 -33.562 -28.141 1 88.94 101 LYS A CA 1
ATOM 797 C C . LYS A 1 101 ? 8.406 -33.281 -29.625 1 88.94 101 LYS A C 1
ATOM 799 O O . LYS A 1 101 ? 9.047 -32.312 -30.047 1 88.94 101 LYS A O 1
ATOM 804 N N . LYS A 1 102 ? 7.75 -33.938 -30.375 1 85.88 102 LYS A N 1
ATOM 805 C CA . LYS A 1 102 ? 7.809 -33.812 -31.828 1 85.88 102 LYS A CA 1
ATOM 806 C C . LYS A 1 102 ? 6.895 -32.688 -32.312 1 85.88 102 LYS A C 1
ATOM 808 O O . LYS A 1 102 ? 7.168 -32.062 -33.344 1 85.88 102 LYS A O 1
ATOM 813 N N . ALA A 1 103 ? 5.91 -32.5 -31.625 1 82.62 103 ALA A N 1
ATOM 814 C CA . ALA A 1 103 ? 4.855 -31.609 -32.094 1 82.62 103 ALA A CA 1
ATOM 815 C C . ALA A 1 103 ? 4.988 -30.203 -31.5 1 82.62 103 ALA A C 1
ATOM 817 O O . ALA A 1 103 ? 4.441 -29.25 -32.031 1 82.62 103 ALA A O 1
ATOM 818 N N . ASP A 1 104 ? 5.656 -30.031 -30.453 1 88.56 104 ASP A N 1
ATOM 819 C CA . ASP A 1 104 ? 5.762 -28.766 -29.719 1 88.56 104 ASP A CA 1
ATOM 820 C C . ASP A 1 104 ? 7.219 -28.453 -29.391 1 88.56 104 ASP A C 1
ATOM 822 O O . ASP A 1 104 ? 7.789 -29.031 -28.469 1 88.56 104 ASP A O 1
ATOM 826 N N . ILE A 1 105 ? 7.734 -27.422 -29.984 1 91.44 105 ILE A N 1
ATOM 827 C CA . ILE A 1 105 ? 9.148 -27.094 -29.891 1 91.44 105 ILE A CA 1
ATOM 828 C C . ILE A 1 105 ? 9.484 -26.703 -28.453 1 91.44 105 ILE A C 1
ATOM 830 O O . ILE A 1 105 ? 10.57 -26.984 -27.953 1 91.44 105 ILE A O 1
ATOM 834 N N . PHE A 1 106 ? 8.672 -25.984 -27.812 1 93.75 106 PHE A N 1
ATOM 835 C CA . PHE A 1 106 ? 8.898 -25.547 -26.438 1 93.75 106 PHE A CA 1
ATOM 836 C C . PHE A 1 106 ? 9.078 -26.75 -25.516 1 93.75 106 PHE A C 1
ATOM 838 O O . PHE A 1 106 ? 10.07 -26.844 -24.797 1 93.75 106 PHE A O 1
ATOM 845 N N . THR A 1 107 ? 8.086 -27.625 -25.5 1 93.44 107 THR A N 1
ATOM 846 C CA . THR A 1 107 ? 8.164 -28.828 -24.672 1 93.44 107 THR A CA 1
ATOM 847 C C . THR A 1 107 ? 9.383 -29.672 -25.062 1 93.44 107 THR A C 1
ATOM 849 O O . THR A 1 107 ? 10.023 -30.266 -24.188 1 93.44 107 THR A O 1
ATOM 852 N N . SER A 1 108 ? 9.641 -29.703 -26.344 1 95.25 108 SER A N 1
ATOM 853 C CA . SER A 1 108 ? 10.797 -30.453 -26.828 1 95.25 108 SER A CA 1
ATOM 854 C C . SER A 1 108 ? 12.086 -29.969 -26.172 1 95.25 108 SER A C 1
ATOM 856 O O . SER A 1 108 ? 12.906 -30.766 -25.719 1 95.25 108 SER A O 1
ATOM 858 N N . ARG A 1 109 ? 12.242 -28.703 -26.141 1 96.81 109 ARG A N 1
ATOM 859 C CA . ARG A 1 109 ? 13.461 -28.125 -25.594 1 96.81 109 ARG A CA 1
ATOM 860 C C . ARG A 1 109 ? 13.555 -28.359 -24.094 1 96.81 109 ARG A C 1
ATOM 862 O O . ARG A 1 109 ? 14.641 -28.562 -23.547 1 96.81 109 ARG A O 1
ATOM 869 N N . LEU A 1 110 ? 12.453 -28.312 -23.375 1 97.25 110 LEU A N 1
ATOM 870 C CA . LEU A 1 110 ? 12.445 -28.641 -21.953 1 97.25 110 LEU A CA 1
ATOM 871 C C . LEU A 1 110 ? 12.859 -30.094 -21.734 1 97.25 110 LEU A C 1
ATOM 873 O O . LEU A 1 110 ? 13.641 -30.375 -20.812 1 97.25 110 LEU A O 1
ATOM 877 N N . LEU A 1 111 ? 12.367 -30.969 -22.562 1 97.19 111 LEU A N 1
ATOM 878 C CA . LEU A 1 111 ? 12.688 -32.375 -22.453 1 97.19 111 LEU A CA 1
ATOM 879 C C . LEU A 1 111 ? 14.172 -32.625 -22.719 1 97.19 111 LEU A C 1
ATOM 881 O O . LEU A 1 111 ? 14.781 -33.5 -22.125 1 97.19 111 LEU A O 1
ATOM 885 N N . ASP A 1 112 ? 14.641 -31.859 -23.656 1 97.88 112 ASP A N 1
ATOM 886 C CA . ASP A 1 112 ? 16.062 -31.969 -23.953 1 97.88 112 ASP A CA 1
ATOM 887 C C . ASP A 1 112 ? 16.906 -31.609 -22.719 1 97.88 112 ASP A C 1
ATOM 889 O O . ASP A 1 112 ? 17.906 -32.25 -22.422 1 97.88 112 ASP A O 1
ATOM 893 N N . ILE A 1 113 ? 16.594 -30.547 -22.047 1 98.31 113 ILE A N 1
ATOM 894 C CA . ILE A 1 113 ? 17.281 -30.156 -20.828 1 98.31 113 ILE A CA 1
ATOM 895 C C . ILE A 1 113 ? 17.172 -31.266 -19.797 1 98.31 113 ILE A C 1
ATOM 897 O O . ILE A 1 113 ? 18.156 -31.609 -19.125 1 98.31 113 ILE A O 1
ATOM 901 N N . HIS A 1 114 ? 15.977 -31.828 -19.641 1 98.12 114 HIS A N 1
ATOM 902 C CA . HIS A 1 114 ? 15.766 -32.938 -18.734 1 98.12 114 HIS A CA 1
ATOM 903 C C . HIS A 1 114 ? 16.688 -34.125 -19.062 1 98.12 114 HIS A C 1
ATOM 905 O O . HIS A 1 114 ? 17.297 -34.719 -18.172 1 98.12 114 HIS A O 1
ATOM 911 N N . SER A 1 115 ? 16.766 -34.438 -20.312 1 97.88 115 SER A N 1
ATOM 912 C CA . SER A 1 115 ? 17.625 -35.531 -20.766 1 97.88 115 SER A CA 1
ATOM 913 C C . SER A 1 115 ? 19.094 -35.25 -20.438 1 97.88 115 SER A C 1
ATOM 915 O O . SER A 1 115 ? 19.828 -36.156 -20.031 1 97.88 115 SER A O 1
ATOM 917 N N . LYS A 1 116 ? 19.469 -34.062 -20.656 1 97.88 116 LYS A N 1
ATOM 918 C CA . LYS A 1 116 ? 20.844 -33.688 -20.359 1 97.88 116 LYS A CA 1
ATOM 919 C C . LYS A 1 116 ? 21.141 -33.875 -18.875 1 97.88 116 LYS A C 1
ATOM 921 O O . LYS A 1 116 ? 22.25 -34.281 -18.516 1 97.88 116 LYS A O 1
ATOM 926 N N . MET A 1 117 ? 20.219 -33.531 -18.062 1 97.44 117 MET A N 1
ATOM 927 C CA . MET A 1 117 ? 20.422 -33.719 -16.625 1 97.44 117 MET A CA 1
ATOM 928 C C . MET A 1 117 ? 20.531 -35.188 -16.281 1 97.44 117 MET A C 1
ATOM 930 O O . MET A 1 117 ? 21.312 -35.594 -15.414 1 97.44 117 MET A O 1
ATOM 934 N N . LEU A 1 118 ? 19.719 -36.031 -16.891 1 96.69 118 LEU A N 1
ATOM 935 C CA . LEU A 1 118 ? 19.781 -37.469 -16.672 1 96.69 118 LEU A CA 1
ATOM 936 C C . LEU A 1 118 ? 21.125 -38.031 -17.109 1 96.69 118 LEU A C 1
ATOM 938 O O . LEU A 1 118 ? 21.719 -38.844 -16.406 1 96.69 118 LEU A O 1
ATOM 942 N N . GLU A 1 119 ? 21.547 -37.594 -18.219 1 96.81 119 GLU A N 1
ATOM 943 C CA . GLU A 1 119 ? 22.812 -38.062 -18.766 1 96.81 119 GLU A CA 1
ATOM 944 C C . GLU A 1 119 ? 23.984 -37.719 -17.859 1 96.81 119 GLU A C 1
ATOM 946 O O . GLU A 1 119 ? 24.922 -38.5 -17.734 1 96.81 119 GLU A O 1
ATOM 951 N N . SER A 1 120 ? 23.922 -36.594 -17.297 1 95.19 120 SER A N 1
ATOM 952 C CA . SER A 1 120 ? 25 -36.156 -16.422 1 95.19 120 SER A CA 1
ATOM 953 C C . SER A 1 120 ? 24.844 -36.719 -15.016 1 95.19 120 SER A C 1
ATOM 955 O O . SER A 1 120 ? 25.656 -36.438 -14.141 1 95.19 120 SER A O 1
ATOM 957 N N . ASN A 1 121 ? 23.859 -37.531 -14.773 1 93.31 121 ASN A N 1
ATOM 958 C CA . ASN A 1 121 ? 23.547 -38.094 -13.461 1 93.31 121 ASN A CA 1
ATOM 959 C C . ASN A 1 121 ? 23.453 -37.031 -12.391 1 93.31 121 ASN A C 1
ATOM 961 O O . ASN A 1 121 ? 24.016 -37.156 -11.297 1 93.31 121 ASN A O 1
ATOM 965 N N . LYS A 1 122 ? 22.859 -35.906 -12.852 1 90.69 122 LYS A N 1
ATOM 966 C CA . LYS A 1 122 ? 22.641 -34.812 -11.922 1 90.69 122 LYS A CA 1
ATOM 967 C C . LYS A 1 122 ? 21.688 -35.219 -10.805 1 90.69 122 LYS A C 1
ATOM 969 O O . LYS A 1 122 ? 20.594 -35.719 -11.062 1 90.69 122 LYS A O 1
ATOM 974 N N . LYS A 1 123 ? 22.125 -35.031 -9.609 1 84.19 123 LYS A N 1
ATOM 975 C CA . LYS A 1 123 ? 21.281 -35.375 -8.461 1 84.19 123 LYS A CA 1
ATOM 976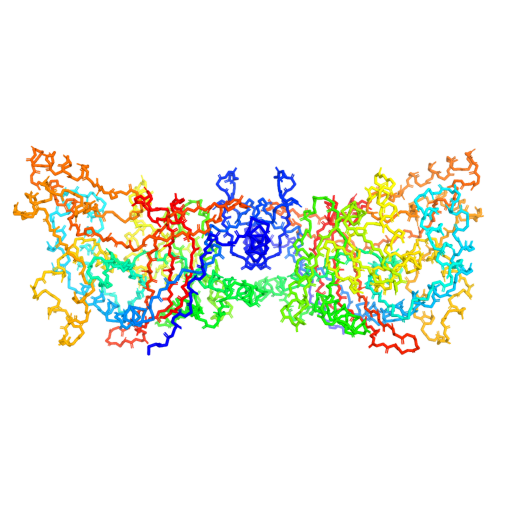 C C . LYS A 1 123 ? 20.688 -34.094 -7.855 1 84.19 123 LYS A C 1
ATOM 978 O O . LYS A 1 123 ? 21.359 -33.062 -7.742 1 84.19 123 LYS A O 1
ATOM 983 N N . GLU A 1 124 ? 19.438 -34.094 -7.609 1 91.31 124 GLU A N 1
ATOM 984 C CA . GLU A 1 124 ? 18.75 -33.031 -6.902 1 91.31 124 GLU A CA 1
ATOM 985 C C . GLU A 1 124 ? 18.234 -33.5 -5.547 1 91.31 124 GLU A C 1
ATOM 987 O O . GLU A 1 124 ? 17.062 -33.875 -5.406 1 91.31 124 GLU A O 1
ATOM 992 N N . ASP A 1 125 ? 19.062 -33.344 -4.496 1 94.19 125 ASP A N 1
ATOM 993 C CA . ASP A 1 125 ? 18.703 -33.844 -3.174 1 94.19 125 ASP A CA 1
ATOM 994 C C . ASP A 1 125 ? 17.594 -33 -2.547 1 94.19 125 ASP A C 1
ATOM 996 O O . ASP A 1 125 ? 16.656 -33.531 -1.948 1 94.19 125 ASP A O 1
ATOM 1000 N N . ILE A 1 126 ? 17.797 -31.688 -2.652 1 98.38 126 ILE A N 1
ATOM 1001 C CA . ILE A 1 126 ? 16.781 -30.766 -2.127 1 98.38 126 ILE A CA 1
ATOM 1002 C C . ILE A 1 126 ? 15.789 -30.422 -3.227 1 98.38 126 ILE A C 1
ATOM 1004 O O . ILE A 1 126 ? 16.156 -29.844 -4.25 1 98.38 126 ILE A O 1
ATOM 1008 N N . ARG A 1 127 ? 14.547 -30.812 -3.082 1 98.56 127 ARG A N 1
ATOM 1009 C CA . ARG A 1 127 ? 13.508 -30.547 -4.074 1 98.56 127 ARG A CA 1
ATOM 1010 C C . ARG A 1 127 ? 12.391 -29.703 -3.488 1 98.56 127 ARG A C 1
ATOM 1012 O O . ARG A 1 127 ? 11.789 -30.062 -2.477 1 98.56 127 ARG A O 1
ATOM 1019 N N . LEU A 1 128 ? 12.164 -28.562 -4.059 1 98.88 128 LEU A N 1
ATOM 1020 C CA . LEU A 1 128 ? 11.156 -27.609 -3.615 1 98.88 128 LEU A CA 1
ATOM 1021 C C . LEU A 1 128 ? 10.055 -27.453 -4.66 1 98.88 128 LEU A C 1
ATOM 1023 O O . LEU A 1 128 ? 10.336 -27.234 -5.84 1 98.88 128 LEU A O 1
ATOM 1027 N N . GLY A 1 129 ? 8.781 -27.656 -4.234 1 98.75 129 GLY A N 1
ATOM 1028 C CA . GLY A 1 129 ? 7.621 -27.438 -5.078 1 98.75 129 GLY A CA 1
ATOM 1029 C C . GLY A 1 129 ? 6.637 -26.438 -4.492 1 98.75 129 GLY A C 1
ATOM 1030 O O . GLY A 1 129 ? 6.203 -26.594 -3.348 1 98.75 129 GLY A O 1
ATOM 1031 N N . LEU A 1 130 ? 6.355 -25.406 -5.211 1 98.81 130 LEU A N 1
ATOM 1032 C CA . LEU A 1 130 ? 5.254 -24.484 -4.965 1 98.81 130 LEU A CA 1
ATOM 1033 C C . LEU A 1 130 ? 4.195 -24.594 -6.055 1 98.81 130 LEU A C 1
ATOM 1035 O O . LEU A 1 130 ? 4.375 -24.078 -7.156 1 98.81 130 LEU A O 1
ATOM 1039 N N . HIS A 1 131 ? 3.141 -25.234 -5.688 1 98.62 131 HIS A N 1
ATOM 1040 C CA . HIS A 1 131 ? 2.164 -25.688 -6.676 1 98.62 131 HIS A CA 1
ATOM 1041 C C . HIS A 1 131 ? 0.825 -24.984 -6.484 1 98.62 131 HIS A C 1
ATOM 1043 O O . HIS A 1 131 ? 0.596 -24.344 -5.457 1 98.62 131 HIS A O 1
ATOM 1049 N N . ARG A 1 132 ? 0.014 -25.047 -7.473 1 98.44 132 ARG A N 1
ATOM 1050 C CA . ARG A 1 132 ? -1.374 -24.609 -7.395 1 98.44 132 ARG A CA 1
ATOM 1051 C C . ARG A 1 132 ? -2.291 -25.531 -8.188 1 98.44 132 ARG A C 1
ATOM 1053 O O . ARG A 1 132 ? -2.043 -25.797 -9.367 1 98.44 132 ARG A O 1
ATOM 1060 N N . SER A 1 133 ? -3.266 -26.047 -7.562 1 98.06 133 SER A N 1
ATOM 1061 C CA . SER A 1 133 ? -4.293 -26.844 -8.219 1 98.06 133 SER A CA 1
ATOM 1062 C C . SER A 1 133 ? -5.582 -26.062 -8.406 1 98.06 133 SER A C 1
ATOM 1064 O O . SER A 1 133 ? -6.172 -25.578 -7.438 1 98.06 133 SER A O 1
ATOM 1066 N N . ASP A 1 134 ? -5.996 -25.953 -9.641 1 96.75 134 ASP A N 1
ATOM 1067 C CA . ASP A 1 134 ? -7.172 -25.141 -9.961 1 96.75 134 ASP A CA 1
ATOM 1068 C C . ASP A 1 134 ? -8.406 -26.031 -10.133 1 96.75 134 ASP A C 1
ATOM 1070 O O . ASP A 1 134 ? -8.32 -27.125 -10.703 1 96.75 134 ASP A O 1
ATOM 1074 N N . TYR A 1 135 ? -9.547 -25.516 -9.602 1 97.5 135 TYR A N 1
ATOM 1075 C CA . TYR A 1 135 ? -10.789 -26.297 -9.617 1 97.5 135 TYR A CA 1
ATOM 1076 C C . TYR A 1 135 ? -11.961 -25.422 -10.062 1 97.5 135 TYR A C 1
ATOM 1078 O O . TYR A 1 135 ? -11.922 -24.203 -9.945 1 97.5 135 TYR A O 1
ATOM 1086 N N . MET A 1 136 ? -12.938 -26.094 -10.531 1 96.31 136 MET A N 1
ATOM 1087 C CA . MET A 1 136 ? -14.273 -25.531 -10.68 1 96.31 136 MET A CA 1
ATOM 1088 C C . MET A 1 136 ? -15.336 -26.5 -10.164 1 96.31 136 MET A C 1
ATOM 1090 O O . MET A 1 136 ? -15.164 -27.719 -10.242 1 96.31 136 MET A O 1
ATOM 1094 N N . LEU A 1 137 ? -16.312 -25.891 -9.578 1 95.62 137 LEU A N 1
ATOM 1095 C CA . LEU A 1 137 ? -17.469 -26.688 -9.188 1 95.62 137 LEU A CA 1
ATOM 1096 C C . LEU A 1 137 ? -18.438 -26.828 -10.344 1 95.62 137 LEU A C 1
ATOM 1098 O O . LEU A 1 137 ? -19.047 -25.859 -10.797 1 95.62 137 LEU A O 1
ATOM 1102 N N . ASP A 1 138 ? -18.609 -28.047 -10.805 1 95.44 138 ASP A N 1
ATOM 1103 C CA . ASP A 1 138 ? -19.484 -28.312 -11.938 1 95.44 138 ASP A CA 1
ATOM 1104 C C . ASP A 1 138 ? -20.953 -28.406 -11.5 1 95.44 138 ASP A C 1
ATOM 1106 O O . ASP A 1 138 ? -21.297 -29.203 -10.633 1 95.44 138 ASP A O 1
ATOM 1110 N N . GLU A 1 139 ? -21.766 -27.656 -12.094 1 91.88 139 GLU A N 1
ATOM 1111 C CA . GLU A 1 139 ? -23.172 -27.578 -11.703 1 91.88 139 GLU A CA 1
ATOM 1112 C C . GLU A 1 139 ? -23.938 -28.828 -12.141 1 91.88 139 GLU A C 1
ATOM 1114 O O . GLU A 1 139 ? -24.922 -29.203 -11.516 1 91.88 139 GLU A O 1
ATOM 1119 N N . GLU A 1 140 ? -23.5 -29.359 -13.172 1 90.19 140 GLU A N 1
ATOM 1120 C CA . GLU A 1 140 ? -24.219 -30.516 -13.727 1 90.19 140 GLU A CA 1
ATOM 1121 C C . GLU A 1 140 ? -23.969 -31.766 -12.891 1 90.19 140 GLU A C 1
ATOM 1123 O O . GLU A 1 140 ? -24.906 -32.5 -12.562 1 90.19 140 GLU A O 1
ATOM 1128 N N . THR A 1 141 ? -22.75 -31.984 -12.578 1 91.31 141 THR A N 1
ATOM 1129 C CA . THR A 1 141 ? -22.406 -33.188 -11.867 1 91.31 141 THR A CA 1
ATOM 1130 C C . THR A 1 141 ? -22.297 -32.938 -10.367 1 91.31 141 THR A C 1
ATOM 1132 O O . THR A 1 141 ? -22.25 -33.875 -9.562 1 91.31 141 THR A O 1
ATOM 1135 N N . LYS A 1 142 ? -22.281 -31.719 -9.961 1 93.75 142 LYS A N 1
ATOM 1136 C CA . LYS A 1 142 ? -22.094 -31.328 -8.57 1 93.75 142 LYS A CA 1
ATOM 1137 C C . LYS A 1 142 ? -20.781 -31.875 -8.008 1 93.75 142 LYS A C 1
ATOM 1139 O O . LYS A 1 142 ? -20.75 -32.406 -6.895 1 93.75 142 LYS A O 1
ATOM 1144 N N . SER A 1 143 ? -19.812 -31.938 -8.844 1 95.5 143 SER A N 1
ATOM 1145 C CA . SER A 1 143 ? -18.484 -32.406 -8.453 1 95.5 143 SER A CA 1
ATOM 1146 C C . SER A 1 143 ? -17.453 -31.266 -8.57 1 95.5 143 SER A C 1
ATOM 1148 O O . SER A 1 143 ? -17.562 -30.406 -9.453 1 95.5 143 SER A O 1
ATOM 1150 N N . LEU A 1 144 ? -16.562 -31.281 -7.598 1 97.44 144 LEU A N 1
ATOM 1151 C CA . LEU A 1 144 ? -15.398 -30.406 -7.707 1 97.44 144 LEU A CA 1
ATOM 1152 C C . LEU A 1 144 ? -14.375 -30.984 -8.672 1 97.44 144 LEU A C 1
ATOM 1154 O O . LEU A 1 144 ? -13.664 -31.938 -8.336 1 97.44 144 LEU A O 1
ATOM 1158 N N . LEU A 1 145 ? -14.266 -30.359 -9.852 1 97.31 145 LEU A N 1
ATOM 1159 C CA . LEU A 1 145 ? -13.406 -30.906 -10.891 1 97.31 145 LEU A CA 1
ATOM 1160 C C . LEU A 1 145 ? -12.141 -30.078 -11.047 1 97.31 145 LEU A C 1
ATOM 1162 O O . LEU A 1 145 ? -12.188 -28.844 -11.023 1 97.31 145 LEU A O 1
ATOM 1166 N N . GLN A 1 146 ? -11.047 -30.781 -11.117 1 96.56 146 GLN A N 1
ATOM 1167 C CA . GLN A 1 146 ? -9.75 -30.141 -11.266 1 96.56 146 GLN A CA 1
ATOM 1168 C C . GLN A 1 146 ? -9.5 -29.719 -12.711 1 96.56 146 GLN A C 1
ATOM 1170 O O . GLN A 1 146 ? -9.609 -30.531 -13.633 1 96.56 146 GLN A O 1
ATOM 1175 N N . ILE A 1 147 ? -9.211 -28.438 -12.898 1 92.88 147 ILE A N 1
ATOM 1176 C CA . ILE A 1 147 ? -8.898 -27.891 -14.211 1 92.88 147 ILE A CA 1
ATOM 1177 C C . ILE A 1 147 ? -7.465 -28.234 -14.602 1 92.88 147 ILE A C 1
ATOM 1179 O O . ILE A 1 147 ? -7.199 -28.625 -15.734 1 92.88 147 ILE A O 1
ATOM 1183 N N . GLU A 1 148 ? -6.559 -27.984 -13.633 1 93.38 148 GLU A N 1
ATOM 1184 C CA . GLU A 1 148 ? -5.145 -28.219 -13.906 1 93.38 148 GLU A CA 1
ATOM 1185 C C . GLU A 1 148 ? -4.305 -28.078 -12.641 1 93.38 148 GLU A C 1
ATOM 1187 O O . GLU A 1 148 ? -4.75 -27.484 -11.656 1 93.38 148 GLU A O 1
ATOM 1192 N N . MET A 1 149 ? -3.191 -28.75 -12.711 1 95.81 149 MET A N 1
ATOM 1193 C CA . MET A 1 149 ? -2.133 -28.578 -11.727 1 95.81 149 MET A CA 1
ATOM 1194 C C . MET A 1 149 ? -1.005 -27.703 -12.281 1 95.81 149 MET A C 1
ATOM 1196 O O . MET A 1 149 ? -0.468 -28 -13.352 1 95.81 149 MET A O 1
ATOM 1200 N N . ASN A 1 150 ? -0.703 -26.609 -11.594 1 96.19 150 ASN A N 1
ATOM 1201 C CA . ASN A 1 150 ? 0.398 -25.734 -11.969 1 96.19 150 ASN A CA 1
ATOM 1202 C C . ASN A 1 150 ? 1.625 -25.953 -11.094 1 96.19 150 ASN A C 1
ATOM 1204 O O . ASN A 1 150 ? 1.527 -25.922 -9.867 1 96.19 150 ASN A O 1
ATOM 1208 N N . THR A 1 151 ? 2.771 -26.188 -11.727 1 98.12 151 THR A N 1
ATOM 1209 C CA . THR A 1 151 ? 3.986 -26.438 -10.961 1 98.12 151 THR A CA 1
ATOM 1210 C C . THR A 1 151 ? 5 -25.312 -11.164 1 98.12 151 THR A C 1
ATOM 1212 O O . THR A 1 151 ? 6.078 -25.328 -10.57 1 98.12 151 THR A O 1
ATOM 1215 N N . ILE A 1 152 ? 4.699 -24.391 -12.008 1 97.62 152 ILE A N 1
ATOM 1216 C CA . ILE A 1 152 ? 5.609 -23.281 -12.281 1 97.62 152 ILE A CA 1
ATOM 1217 C C . ILE A 1 152 ? 4.84 -21.969 -12.289 1 97.62 152 ILE A C 1
ATOM 1219 O O . ILE A 1 152 ? 3.703 -21.906 -12.766 1 97.62 152 ILE A O 1
ATOM 1223 N N . SER A 1 153 ? 5.477 -20.922 -11.734 1 95.75 153 SER A N 1
ATOM 1224 C CA . SER A 1 153 ? 4.973 -19.562 -11.766 1 95.75 153 SER A CA 1
ATOM 1225 C C . SER A 1 153 ? 3.562 -19.469 -11.188 1 95.75 153 SER A C 1
ATOM 1227 O O . SER A 1 153 ? 2.652 -18.953 -11.836 1 95.75 153 SER A O 1
ATOM 1229 N N . CYS A 1 154 ? 3.344 -20.141 -10.062 1 95.81 154 CYS A N 1
ATOM 1230 C CA . CYS A 1 154 ? 2.064 -20.047 -9.367 1 95.81 154 CYS A CA 1
ATOM 1231 C C . CYS A 1 154 ? 1.871 -18.641 -8.781 1 95.81 154 CYS A C 1
ATOM 1233 O O . CYS A 1 154 ? 2.205 -18.406 -7.621 1 95.81 154 CYS A O 1
ATOM 1235 N N . SER A 1 155 ? 1.224 -17.812 -9.531 1 93.38 155 SER A N 1
ATOM 1236 C CA . SER A 1 155 ? 1.166 -16.391 -9.242 1 93.38 155 SER A CA 1
ATOM 1237 C C . SER A 1 155 ? 0.143 -16.078 -8.156 1 93.38 155 SER A C 1
ATOM 1239 O O . SER A 1 155 ? -0.703 -16.922 -7.836 1 93.38 155 SER A O 1
ATOM 1241 N N . PHE A 1 156 ? 0.294 -14.93 -7.469 1 97.38 156 PHE A N 1
ATOM 1242 C CA . PHE A 1 156 ? -0.673 -14.188 -6.672 1 97.38 156 PHE A CA 1
ATOM 1243 C C . PHE A 1 156 ? -0.764 -14.75 -5.262 1 97.38 156 PHE A C 1
ATOM 1245 O O . PHE A 1 156 ? -1.793 -14.617 -4.598 1 97.38 156 PHE A O 1
ATOM 1252 N N . PRO A 1 157 ? 0.232 -15.492 -4.773 1 98 157 PRO A N 1
ATOM 1253 C CA . PRO A 1 157 ? 0.14 -15.812 -3.35 1 98 157 PRO A CA 1
ATOM 1254 C C . PRO A 1 157 ? 0.034 -14.57 -2.471 1 98 157 PRO A C 1
ATOM 1256 O O . PRO A 1 157 ? -0.639 -14.594 -1.436 1 98 157 PRO A O 1
ATOM 1259 N N . GLY A 1 158 ? 0.744 -13.531 -2.836 1 98.06 158 GLY A N 1
ATOM 1260 C CA . GLY A 1 158 ? 0.642 -12.281 -2.1 1 98.06 158 GLY A CA 1
ATOM 1261 C C . GLY A 1 158 ? -0.716 -11.625 -2.232 1 98.06 158 GLY A C 1
ATOM 1262 O O . GLY A 1 158 ? -1.329 -11.242 -1.233 1 98.06 158 GLY A O 1
ATOM 1263 N N . PHE A 1 159 ? -1.204 -11.445 -3.457 1 98.44 159 PHE A N 1
ATOM 1264 C CA . PHE A 1 159 ? -2.465 -10.758 -3.719 1 98.44 159 PHE A CA 1
ATOM 1265 C C . PHE A 1 159 ? -3.643 -11.57 -3.201 1 98.44 159 PHE A C 1
ATOM 1267 O O . PHE A 1 159 ? -4.656 -11.016 -2.777 1 98.44 159 PHE A O 1
ATOM 1274 N N . GLY A 1 160 ? -3.508 -12.938 -3.301 1 98.06 160 GLY A N 1
ATOM 1275 C CA . GLY A 1 160 ? -4.559 -13.766 -2.727 1 98.06 160 GLY A CA 1
ATOM 1276 C C . GLY A 1 160 ? -4.832 -13.453 -1.267 1 98.06 160 GLY A C 1
ATOM 1277 O O . GLY A 1 160 ? -5.988 -13.312 -0.86 1 98.06 160 GLY A O 1
ATOM 1278 N N . ARG A 1 161 ? -3.789 -13.359 -0.502 1 98.25 161 ARG A N 1
ATOM 1279 C CA . ARG A 1 161 ? -3.904 -12.977 0.901 1 98.25 161 ARG A CA 1
ATOM 1280 C C . ARG A 1 161 ? -4.543 -11.594 1.043 1 98.25 161 ARG A C 1
ATOM 1282 O O . ARG A 1 161 ? -5.438 -11.406 1.87 1 98.25 161 ARG A O 1
ATOM 1289 N N . LEU A 1 162 ? -4.125 -10.656 0.248 1 98.56 162 LEU A N 1
ATOM 1290 C CA . LEU A 1 162 ? -4.582 -9.273 0.371 1 98.56 162 LEU A CA 1
ATOM 1291 C C . LEU A 1 162 ? -6.059 -9.156 0.001 1 98.56 162 LEU A C 1
ATOM 1293 O O . LEU A 1 162 ? -6.812 -8.438 0.66 1 98.56 162 LEU A O 1
ATOM 1297 N N . VAL A 1 163 ? -6.484 -9.789 -1.086 1 98.62 163 VAL A N 1
ATOM 1298 C CA . VAL A 1 163 ? -7.883 -9.695 -1.494 1 98.62 163 VAL A CA 1
ATOM 1299 C C . VAL A 1 163 ? -8.773 -10.297 -0.414 1 98.62 163 VAL A C 1
ATOM 1301 O O . VAL A 1 163 ? -9.883 -9.812 -0.174 1 98.62 163 VAL A O 1
ATOM 1304 N N . THR A 1 164 ? -8.312 -11.383 0.197 1 98.69 164 THR A N 1
ATOM 1305 C CA . THR A 1 164 ? -9.031 -11.969 1.322 1 98.69 164 THR A CA 1
ATOM 1306 C C . THR A 1 164 ? -9.211 -10.945 2.439 1 98.69 164 THR A C 1
ATOM 1308 O O . THR A 1 164 ? -10.312 -10.773 2.961 1 98.69 164 THR A O 1
ATOM 1311 N N . GLU A 1 165 ? -8.148 -10.258 2.791 1 98.44 165 GLU A N 1
ATOM 1312 C CA . GLU A 1 165 ? -8.195 -9.25 3.846 1 98.44 165 GLU A CA 1
ATOM 1313 C C . GLU A 1 165 ? -9.07 -8.07 3.441 1 98.44 165 GLU A C 1
ATOM 1315 O O . GLU A 1 165 ? -9.75 -7.48 4.281 1 98.44 165 GLU A O 1
ATOM 1320 N N . LEU A 1 166 ? -8.992 -7.699 2.211 1 98.56 166 LEU A N 1
ATOM 1321 C CA . LEU A 1 166 ? -9.859 -6.648 1.687 1 98.56 166 LEU A CA 1
ATOM 1322 C C . LEU A 1 166 ? -11.328 -6.996 1.905 1 98.56 166 LEU A C 1
ATOM 1324 O O . LEU A 1 166 ? -12.094 -6.184 2.436 1 98.56 166 LEU A O 1
ATOM 1328 N N . HIS A 1 167 ? -11.711 -8.18 1.457 1 98.44 167 HIS A N 1
ATOM 1329 C CA . HIS A 1 167 ? -13.102 -8.602 1.578 1 98.44 167 HIS A CA 1
ATOM 1330 C C . HIS A 1 167 ? -13.531 -8.68 3.039 1 98.44 167 HIS A C 1
ATOM 1332 O O . HIS A 1 167 ? -14.648 -8.289 3.389 1 98.44 167 HIS A O 1
ATOM 1338 N N . GLN A 1 168 ? -12.672 -9.219 3.893 1 98 168 GLN A N 1
ATOM 1339 C CA . GLN A 1 168 ? -12.977 -9.219 5.32 1 98 168 GLN A CA 1
ATOM 1340 C C . GLN A 1 168 ? -13.219 -7.805 5.84 1 98 168 GLN A C 1
ATOM 1342 O O . GLN A 1 168 ? -14.156 -7.57 6.602 1 98 168 GLN A O 1
ATOM 1347 N N . SER A 1 169 ? -12.367 -6.898 5.445 1 97 169 SER A N 1
ATOM 1348 C CA . SER A 1 169 ? -12.477 -5.512 5.879 1 97 169 SER A CA 1
ATOM 1349 C C . SER A 1 169 ? -13.789 -4.887 5.414 1 97 169 SER A C 1
ATOM 1351 O O . SER A 1 169 ? -14.469 -4.219 6.191 1 97 169 SER A O 1
ATOM 1353 N N . LEU A 1 170 ? -14.117 -5.062 4.133 1 96.75 170 LEU A N 1
ATOM 1354 C CA . LEU A 1 170 ? -15.367 -4.523 3.594 1 96.75 170 LEU A CA 1
ATOM 1355 C C . LEU A 1 170 ? -16.562 -5.094 4.328 1 96.75 170 LEU A C 1
ATOM 1357 O O . LEU A 1 170 ? -17.516 -4.367 4.637 1 96.75 170 LEU A O 1
ATOM 1361 N N . LEU A 1 171 ? -16.516 -6.402 4.621 1 95.81 171 LEU A N 1
ATOM 1362 C CA . LEU A 1 171 ? -17.641 -7.043 5.293 1 95.81 171 LEU A CA 1
ATOM 1363 C C . LEU A 1 171 ? -17.734 -6.578 6.742 1 95.81 171 LEU A C 1
ATOM 1365 O O . LEU A 1 171 ? -18.844 -6.469 7.289 1 95.81 171 LEU A O 1
ATOM 1369 N N . ARG A 1 172 ? -16.625 -6.316 7.398 1 94.19 172 ARG A N 1
ATOM 1370 C CA . ARG A 1 172 ? -16.656 -5.77 8.75 1 94.19 172 ARG A CA 1
ATOM 1371 C C . ARG A 1 172 ? -17.328 -4.395 8.766 1 94.19 172 ARG A C 1
ATOM 1373 O O . ARG A 1 172 ? -18.062 -4.066 9.695 1 94.19 172 ARG A O 1
ATOM 1380 N N . SER A 1 173 ? -17.047 -3.639 7.762 1 92.12 173 SER A N 1
ATOM 1381 C CA . SER A 1 173 ? -17.531 -2.26 7.707 1 92.12 173 SER A CA 1
ATOM 1382 C C . SER A 1 173 ? -18.969 -2.191 7.223 1 92.12 173 SER A C 1
ATOM 1384 O O . SER A 1 173 ? -19.734 -1.313 7.641 1 92.12 173 SER A O 1
ATOM 1386 N N . HIS A 1 174 ? -19.344 -3.096 6.309 1 90.94 174 HIS A N 1
ATOM 1387 C CA . HIS A 1 174 ? -20.625 -2.979 5.633 1 90.94 174 HIS A CA 1
ATOM 1388 C C . HIS A 1 174 ? -21.469 -4.246 5.805 1 90.94 174 HIS A C 1
ATOM 1390 O O . HIS A 1 174 ? -22.516 -4.398 5.172 1 90.94 174 HIS A O 1
ATOM 1396 N N . GLY A 1 175 ? -21 -5.148 6.605 1 85.56 175 GLY A N 1
ATOM 1397 C CA . GLY A 1 175 ? -21.594 -6.469 6.727 1 85.56 175 GLY A CA 1
ATOM 1398 C C . GLY A 1 175 ? -23.062 -6.426 7.125 1 85.56 175 GLY A C 1
ATOM 1399 O O . GLY A 1 175 ? -23.859 -7.242 6.66 1 85.56 175 GLY A O 1
ATOM 1400 N 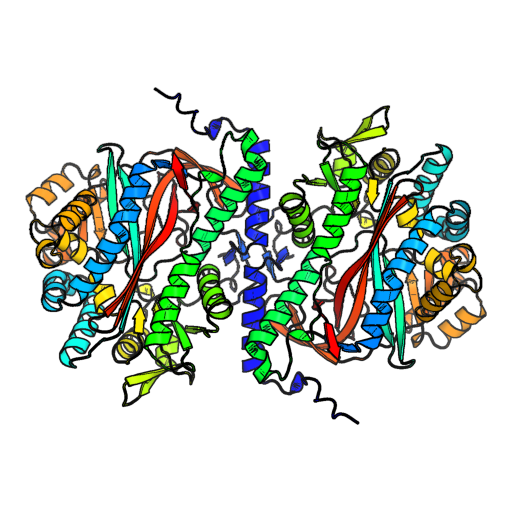N . ASP A 1 176 ? -23.406 -5.5 7.992 1 83.75 176 ASP A N 1
ATOM 1401 C CA . ASP A 1 176 ? -24.797 -5.387 8.43 1 83.75 176 ASP A CA 1
ATOM 1402 C C . ASP A 1 176 ? -25.719 -5.027 7.266 1 83.75 176 ASP A C 1
ATOM 1404 O O . ASP A 1 176 ? -26.812 -5.578 7.141 1 83.75 176 ASP A O 1
ATOM 1408 N N . HIS A 1 177 ? -25.25 -4.191 6.465 1 84.88 177 HIS A N 1
ATOM 1409 C CA . HIS A 1 177 ? -26.031 -3.783 5.297 1 84.88 177 HIS A CA 1
ATOM 1410 C C . HIS A 1 177 ? -26.047 -4.879 4.238 1 84.88 177 HIS A C 1
ATOM 1412 O O . HIS A 1 177 ? -27.031 -5.031 3.518 1 84.88 177 HIS A O 1
ATOM 1418 N N . LEU A 1 178 ? -24.984 -5.652 4.148 1 89.19 178 LEU A N 1
ATOM 1419 C CA . LEU A 1 178 ? -24.812 -6.672 3.121 1 89.19 178 LEU A CA 1
ATOM 1420 C C . LEU A 1 178 ? -25.438 -7.992 3.564 1 89.19 178 LEU A C 1
ATOM 1422 O O . LEU A 1 178 ? -25.719 -8.859 2.736 1 89.19 178 LEU A O 1
ATOM 1426 N N . GLY A 1 179 ? -25.656 -8.125 4.836 1 88.69 179 GLY A N 1
ATOM 1427 C CA . GLY A 1 179 ? -26.094 -9.398 5.383 1 88.69 179 GLY A CA 1
ATOM 1428 C C . GLY A 1 179 ? -25.031 -10.484 5.316 1 88.69 179 GLY A C 1
ATOM 1429 O O . GLY A 1 179 ? -25.344 -11.648 5.082 1 88.69 179 GLY A O 1
ATOM 1430 N N . LEU A 1 180 ? -23.75 -10.07 5.324 1 92.12 180 LEU A N 1
ATOM 1431 C CA . LEU A 1 180 ? -22.641 -10.992 5.215 1 92.12 180 LEU A CA 1
ATOM 1432 C C . LEU A 1 180 ? -21.75 -10.922 6.457 1 92.12 180 LEU A C 1
ATOM 1434 O O . LEU A 1 180 ? -21.641 -9.867 7.082 1 92.12 180 LEU A O 1
ATOM 1438 N N . ASP A 1 181 ? -21.156 -12.039 6.793 1 94.94 181 ASP A N 1
ATOM 1439 C CA . ASP A 1 181 ? -20.281 -12.195 7.945 1 94.94 181 ASP A CA 1
ATOM 1440 C C . ASP A 1 181 ? -18.812 -12.305 7.504 1 94.94 181 ASP A C 1
ATOM 1442 O O . ASP A 1 181 ? -18.453 -13.227 6.766 1 94.94 181 ASP A O 1
ATOM 1446 N N . SER A 1 182 ? -17.984 -11.414 8.023 1 95.56 182 SER A N 1
ATOM 1447 C CA . SER A 1 182 ? -16.578 -11.391 7.648 1 95.56 182 SER A CA 1
ATOM 1448 C C . SER A 1 182 ? -15.875 -12.672 8.07 1 95.56 182 SER A C 1
ATOM 1450 O O . SER A 1 182 ? -14.875 -13.07 7.461 1 95.56 182 SER A O 1
ATOM 1452 N N . GLU A 1 183 ? -16.359 -13.406 9.031 1 96.25 183 GLU A N 1
ATOM 1453 C CA . GLU A 1 183 ? -15.734 -14.617 9.562 1 96.25 183 GLU A CA 1
ATOM 1454 C C . GLU A 1 183 ? -15.922 -15.797 8.602 1 96.25 183 GLU A C 1
ATOM 1456 O O . GLU A 1 183 ? -15.25 -16.812 8.734 1 96.25 183 GLU A O 1
ATOM 1461 N N . ARG A 1 184 ? -16.766 -15.617 7.637 1 97 184 ARG A N 1
ATOM 1462 C CA . ARG A 1 184 ? -17.016 -16.688 6.676 1 97 184 ARG A CA 1
ATOM 1463 C C . ARG A 1 184 ? -16.078 -16.578 5.477 1 97 184 ARG A C 1
ATOM 1465 O O . ARG A 1 184 ? -16.109 -17.422 4.578 1 97 184 ARG A O 1
ATOM 1472 N N . VAL A 1 185 ? -15.281 -15.57 5.457 1 98.06 185 VAL A N 1
ATOM 1473 C CA . VAL A 1 185 ? -14.164 -15.484 4.523 1 98.06 185 VAL A CA 1
ATOM 1474 C C . VAL A 1 185 ? -12.914 -16.109 5.152 1 98.06 185 VAL A C 1
ATOM 1476 O O . VAL A 1 185 ? -12.305 -15.508 6.043 1 98.06 185 VAL A O 1
ATOM 1479 N N . PRO A 1 186 ? -12.539 -17.25 4.676 1 97.75 186 PRO A N 1
ATOM 1480 C CA . PRO A 1 186 ? -11.445 -17.938 5.355 1 97.75 186 PRO A CA 1
ATOM 1481 C C . PRO A 1 186 ? -10.109 -17.219 5.195 1 97.75 186 PRO A C 1
ATOM 1483 O O . PRO A 1 186 ? -9.844 -16.625 4.148 1 97.75 186 PRO A O 1
ATOM 1486 N N . LYS A 1 187 ? -9.281 -17.344 6.207 1 96.94 187 LYS A N 1
ATOM 1487 C CA . LYS A 1 187 ? -7.941 -16.766 6.156 1 96.94 187 LYS A CA 1
ATOM 1488 C C . LYS A 1 187 ? -7.133 -17.359 5.008 1 96.94 187 LYS A C 1
ATOM 1490 O O . LYS A 1 187 ? -7.371 -18.5 4.594 1 96.94 187 LYS A O 1
ATOM 1495 N N . ASN A 1 188 ? -6.27 -16.625 4.453 1 98.5 188 ASN A N 1
ATOM 1496 C CA . ASN A 1 188 ? -5.395 -17.031 3.355 1 98.5 188 ASN A CA 1
ATOM 1497 C C . ASN A 1 188 ? -3.922 -16.828 3.717 1 98.5 188 ASN A C 1
ATOM 1499 O O . ASN A 1 188 ? -3.451 -15.703 3.842 1 98.5 188 ASN A O 1
ATOM 1503 N N . THR A 1 189 ? -3.15 -17.875 3.842 1 97.94 189 THR A N 1
ATOM 1504 C CA . THR A 1 189 ? -1.775 -17.828 4.324 1 97.94 189 THR A CA 1
ATOM 1505 C C . THR A 1 189 ? -0.792 -18.094 3.189 1 97.94 189 THR A C 1
ATOM 1507 O O . THR A 1 189 ? 0.352 -18.484 3.43 1 97.94 189 THR A O 1
ATOM 1510 N N . SER A 1 190 ? -1.259 -17.938 1.991 1 98.38 190 SER A N 1
ATOM 1511 C CA . SER A 1 190 ? -0.475 -18.328 0.824 1 98.38 190 SER A CA 1
ATOM 1512 C C . SER A 1 190 ? 0.877 -17.625 0.805 1 98.38 190 SER A C 1
ATOM 1514 O O . SER A 1 190 ? 1.912 -18.25 0.594 1 98.38 190 SER A O 1
ATOM 1516 N N . ASN A 1 191 ? 0.917 -16.344 1.036 1 98.19 191 ASN A N 1
ATOM 1517 C CA . ASN A 1 191 ? 2.146 -15.562 0.987 1 98.19 191 ASN A CA 1
ATOM 1518 C C . ASN A 1 191 ? 3.16 -16.047 2.023 1 98.19 191 ASN A C 1
ATOM 1520 O O . ASN A 1 191 ? 4.32 -16.297 1.693 1 98.19 191 ASN A O 1
ATOM 1524 N N . SER A 1 192 ? 2.789 -16.172 3.268 1 98.19 192 SER A N 1
ATOM 1525 C CA . SER A 1 192 ? 3.668 -16.562 4.367 1 98.19 192 SER A CA 1
ATOM 1526 C C . SER A 1 192 ? 4.16 -17.984 4.203 1 98.19 192 SER A C 1
ATOM 1528 O O . SER A 1 192 ? 5.34 -18.281 4.422 1 98.19 192 SER A O 1
ATOM 1530 N N . GLN A 1 193 ? 3.264 -18.875 3.816 1 98.62 193 GLN A N 1
ATOM 1531 C CA . GLN A 1 193 ? 3.637 -20.281 3.738 1 98.62 193 GLN A CA 1
ATOM 1532 C C . GLN A 1 193 ? 4.555 -20.547 2.547 1 98.62 193 GLN A C 1
ATOM 1534 O O . GLN A 1 193 ? 5.461 -21.375 2.625 1 98.62 193 GLN A O 1
ATOM 1539 N N . PHE A 1 194 ? 4.309 -19.906 1.399 1 98.75 194 PHE A N 1
ATOM 1540 C CA . PHE A 1 194 ? 5.242 -20 0.286 1 98.75 194 PHE A CA 1
ATOM 1541 C C . PHE A 1 194 ? 6.617 -19.469 0.682 1 98.75 194 PHE A C 1
ATOM 1543 O O . PHE A 1 194 ? 7.641 -20.078 0.366 1 98.75 194 PHE A O 1
ATOM 1550 N N . ALA A 1 195 ? 6.668 -18.328 1.399 1 98.69 195 ALA A N 1
ATOM 1551 C CA . ALA A 1 195 ? 7.934 -17.766 1.864 1 98.69 195 ALA A CA 1
ATOM 1552 C C . ALA A 1 195 ? 8.625 -18.703 2.842 1 98.69 195 ALA A C 1
ATOM 1554 O O . ALA A 1 195 ? 9.844 -18.891 2.777 1 98.69 195 ALA A O 1
ATOM 1555 N N . ASP A 1 196 ? 7.828 -19.266 3.73 1 98.75 196 ASP A N 1
ATOM 1556 C CA . ASP A 1 196 ? 8.383 -20.219 4.699 1 98.75 196 ASP A CA 1
ATOM 1557 C C . ASP A 1 196 ? 9.008 -21.406 3.996 1 98.75 196 ASP A C 1
ATOM 1559 O O . ASP A 1 196 ? 10.07 -21.891 4.402 1 98.75 196 ASP A O 1
ATOM 1563 N N . ALA A 1 197 ? 8.32 -21.906 2.961 1 98.88 197 ALA A N 1
ATOM 1564 C CA . ALA A 1 197 ? 8.844 -23.047 2.217 1 98.88 197 ALA A CA 1
ATOM 1565 C C . ALA A 1 197 ? 10.172 -22.719 1.543 1 98.88 197 ALA A C 1
ATOM 1567 O O . ALA A 1 197 ? 11.117 -23.5 1.598 1 98.88 197 ALA A O 1
ATOM 1568 N N . MET A 1 198 ? 10.289 -21.594 0.941 1 98.81 198 MET A N 1
ATOM 1569 C CA . MET A 1 198 ? 11.523 -21.156 0.306 1 98.81 198 MET A CA 1
ATOM 1570 C C . MET A 1 198 ? 12.633 -20.953 1.341 1 98.81 198 MET A C 1
ATOM 1572 O O . MET A 1 198 ? 13.789 -21.312 1.094 1 98.81 198 MET A O 1
ATOM 1576 N N . ALA A 1 199 ? 12.242 -20.375 2.473 1 98.81 199 ALA A N 1
ATOM 1577 C CA . ALA A 1 199 ? 13.203 -20.156 3.545 1 98.81 199 ALA A CA 1
ATOM 1578 C C . ALA A 1 199 ? 13.789 -21.469 4.051 1 98.81 199 ALA A C 1
ATOM 1580 O O . ALA A 1 199 ? 14.984 -21.562 4.336 1 98.81 199 ALA A O 1
ATOM 1581 N N . LYS A 1 200 ? 12.922 -22.453 4.191 1 98.81 200 LYS A N 1
ATOM 1582 C CA . LYS A 1 200 ? 13.406 -23.75 4.648 1 98.81 200 LYS A CA 1
ATOM 1583 C C . LYS A 1 200 ? 14.32 -24.391 3.609 1 98.81 200 LYS A C 1
ATOM 1585 O O . LYS A 1 200 ? 15.289 -25.062 3.963 1 98.81 200 LYS A O 1
ATOM 1590 N N . ALA A 1 201 ? 13.969 -24.25 2.334 1 98.88 201 ALA A N 1
ATOM 1591 C CA . ALA A 1 201 ? 14.867 -24.734 1.286 1 98.88 201 ALA A CA 1
ATOM 1592 C C . ALA A 1 201 ? 16.219 -24.016 1.356 1 98.88 201 ALA A C 1
ATOM 1594 O O . ALA A 1 201 ? 17.266 -24.656 1.198 1 98.88 201 ALA A O 1
ATOM 1595 N N . TRP A 1 202 ? 16.188 -22.719 1.552 1 98.81 202 TRP A N 1
ATOM 1596 C CA . TRP A 1 202 ? 17.391 -21.891 1.729 1 98.81 202 TRP A CA 1
ATOM 1597 C C . TRP A 1 202 ? 18.219 -22.406 2.906 1 98.81 202 TRP A C 1
ATOM 1599 O O . TRP A 1 202 ? 19.438 -22.5 2.811 1 98.81 202 TRP A O 1
ATOM 1609 N N . LEU A 1 203 ? 17.562 -22.75 3.986 1 98.56 203 LEU A N 1
ATOM 1610 C CA . LEU A 1 203 ? 18.234 -23.281 5.164 1 98.56 203 LEU A CA 1
ATOM 1611 C C . LEU A 1 203 ? 18.891 -24.625 4.855 1 98.56 203 LEU A C 1
ATOM 1613 O O . LEU A 1 203 ? 20.016 -24.891 5.289 1 98.56 203 LEU A O 1
ATOM 1617 N N . GLU A 1 204 ? 18.172 -25.547 4.117 1 98.5 204 GLU A N 1
ATOM 1618 C CA . GLU A 1 204 ? 18.703 -26.859 3.75 1 98.5 204 GLU A CA 1
ATOM 1619 C C . GLU A 1 204 ? 19.922 -26.734 2.852 1 98.5 204 GLU A C 1
ATOM 1621 O O . GLU A 1 204 ? 20.828 -27.578 2.895 1 98.5 204 GLU A O 1
ATOM 1626 N N . TYR A 1 205 ? 19.953 -25.719 2.027 1 98.19 205 TYR A N 1
ATOM 1627 C CA . TYR A 1 205 ? 21.109 -25.453 1.172 1 98.19 205 TYR A CA 1
ATOM 1628 C C . TYR A 1 205 ? 22.344 -25.172 2.004 1 98.19 205 TYR A C 1
ATOM 1630 O O . TYR A 1 205 ? 23.469 -25.453 1.572 1 98.19 205 TYR A O 1
ATOM 1638 N N . ASN A 1 206 ? 22.203 -24.578 3.168 1 96.81 206 ASN A N 1
ATOM 1639 C CA . ASN A 1 206 ? 23.172 -24.484 4.246 1 96.81 206 ASN A CA 1
ATOM 1640 C C . ASN A 1 206 ? 24.297 -23.5 3.904 1 96.81 206 ASN A C 1
ATOM 1642 O O . ASN A 1 206 ? 25.469 -23.797 4.082 1 96.81 206 ASN A O 1
ATOM 1646 N N . ASN A 1 207 ? 24.047 -22.359 3.271 1 97.5 207 ASN A N 1
ATOM 1647 C CA . ASN A 1 207 ? 24.922 -21.188 3.113 1 97.5 207 ASN A CA 1
ATOM 1648 C C . ASN A 1 207 ? 24.172 -19.891 3.408 1 97.5 207 ASN A C 1
ATOM 1650 O O . ASN A 1 207 ? 23.422 -19.391 2.561 1 97.5 207 ASN A O 1
ATOM 1654 N N . PRO A 1 208 ? 24.375 -19.391 4.582 1 95.25 208 PRO A N 1
ATOM 1655 C CA . PRO A 1 208 ? 23.609 -18.219 5.023 1 95.25 208 PRO A CA 1
ATOM 1656 C C . PRO A 1 208 ? 23.906 -16.969 4.199 1 95.25 208 PRO A C 1
ATOM 1658 O O . PRO A 1 208 ? 23.188 -15.969 4.312 1 95.25 208 PRO A O 1
ATOM 1661 N N . ARG A 1 209 ? 24.922 -17 3.32 1 94.88 209 ARG A N 1
ATOM 1662 C CA . ARG A 1 209 ? 25.281 -15.844 2.496 1 94.88 209 ARG A CA 1
ATOM 1663 C C . ARG A 1 209 ? 24.625 -15.938 1.12 1 94.88 209 ARG A C 1
ATOM 1665 O O . ARG A 1 209 ? 24.594 -14.953 0.373 1 94.88 209 ARG A O 1
ATOM 1672 N N . ALA A 1 210 ? 24.094 -17.078 0.747 1 98.5 210 ALA A N 1
ATOM 1673 C CA . ALA A 1 210 ? 23.484 -17.266 -0.564 1 98.5 210 ALA A CA 1
ATOM 1674 C C . ALA A 1 210 ? 22.141 -16.547 -0.656 1 98.5 210 ALA A C 1
ATOM 1676 O O . ALA A 1 210 ? 21.469 -16.359 0.354 1 98.5 210 ALA A O 1
ATOM 1677 N N . VAL A 1 211 ? 21.797 -16.125 -1.81 1 98.44 211 VAL A N 1
ATOM 1678 C CA . VAL A 1 211 ? 20.562 -15.375 -2.01 1 98.44 211 VAL A CA 1
ATOM 1679 C C . VAL A 1 211 ? 19.531 -16.281 -2.678 1 98.44 211 VAL A C 1
ATOM 1681 O O . VAL A 1 211 ? 19.859 -17.344 -3.184 1 98.44 211 VAL A O 1
ATOM 1684 N N . VAL A 1 212 ? 18.25 -15.922 -2.568 1 98.75 212 VAL A N 1
ATOM 1685 C CA . VAL A 1 212 ? 17.188 -16.5 -3.375 1 98.75 212 VAL A CA 1
ATOM 1686 C C . VAL A 1 212 ? 16.984 -15.656 -4.641 1 98.75 212 VAL A C 1
ATOM 1688 O O . VAL A 1 212 ? 16.891 -14.43 -4.574 1 98.75 212 VAL A O 1
ATOM 1691 N N . MET A 1 213 ? 16.953 -16.297 -5.754 1 98.81 213 MET A N 1
ATOM 1692 C CA . MET A 1 213 ? 16.766 -15.57 -7.008 1 98.81 213 MET A CA 1
ATOM 1693 C C . MET A 1 213 ? 15.375 -15.836 -7.582 1 98.81 213 MET A C 1
ATOM 1695 O O . MET A 1 213 ? 14.969 -16.984 -7.719 1 98.81 213 MET A O 1
ATOM 1699 N N . ILE A 1 214 ? 14.68 -14.844 -7.84 1 98.62 214 ILE A N 1
ATOM 1700 C CA . ILE A 1 214 ? 13.406 -14.938 -8.555 1 98.62 214 ILE A CA 1
ATOM 1701 C C . ILE A 1 214 ? 13.625 -14.656 -10.039 1 98.62 214 ILE A C 1
ATOM 1703 O O . ILE A 1 214 ? 14.109 -13.586 -10.406 1 98.62 214 ILE A O 1
ATOM 1707 N N . VAL A 1 215 ? 13.328 -15.609 -10.875 1 98.75 215 VAL A N 1
ATOM 1708 C CA . VAL A 1 215 ? 13.414 -15.43 -12.32 1 98.75 215 VAL A CA 1
ATOM 1709 C C . VAL A 1 215 ? 12.156 -14.727 -12.828 1 98.75 215 VAL A C 1
ATOM 1711 O O . VAL A 1 215 ? 11.055 -15.273 -12.734 1 98.75 215 VAL A O 1
ATOM 1714 N N . VAL A 1 216 ? 12.352 -13.547 -13.367 1 98.12 216 VAL A N 1
ATOM 1715 C CA . VAL A 1 216 ? 11.203 -12.711 -13.672 1 98.12 216 VAL A CA 1
ATOM 1716 C C . VAL A 1 216 ? 11.156 -12.406 -15.164 1 98.12 216 VAL A C 1
ATOM 1718 O O . VAL A 1 216 ? 12.148 -12.617 -15.875 1 98.12 216 VAL A O 1
ATOM 1721 N N . GLN A 1 217 ? 9.961 -12.023 -15.727 1 96.81 217 GLN A N 1
ATOM 1722 C CA . GLN A 1 217 ? 9.828 -11.5 -17.078 1 96.81 217 GLN A CA 1
ATOM 1723 C C . GLN A 1 217 ? 10.344 -10.07 -17.172 1 96.81 217 GLN A C 1
ATOM 1725 O O . GLN A 1 217 ? 10.289 -9.32 -16.188 1 96.81 217 GLN A O 1
ATOM 1730 N N . PRO A 1 218 ? 10.836 -9.734 -18.438 1 93.62 218 PRO A N 1
ATOM 1731 C CA . PRO A 1 218 ? 11.125 -8.305 -18.609 1 93.62 218 PRO A CA 1
ATOM 1732 C C . PRO A 1 218 ? 9.867 -7.441 -18.547 1 93.62 218 PRO A C 1
ATOM 1734 O O . PRO A 1 218 ? 8.805 -7.844 -19.031 1 93.62 218 PRO A O 1
ATOM 1737 N N . ASP A 1 219 ? 9.797 -6.324 -17.891 1 92.12 219 ASP A N 1
ATOM 1738 C CA . ASP A 1 219 ? 8.648 -5.438 -17.766 1 92.12 219 ASP A CA 1
ATOM 1739 C C . ASP A 1 219 ? 7.512 -6.121 -17 1 92.12 219 ASP A C 1
ATOM 1741 O O . ASP A 1 219 ? 6.406 -6.27 -17.531 1 92.12 219 ASP A O 1
ATOM 1745 N N . GLU A 1 220 ? 7.727 -6.441 -15.836 1 95.19 220 GLU A N 1
ATOM 1746 C CA . GLU A 1 220 ? 6.82 -7.219 -15 1 95.19 220 GLU A CA 1
ATOM 1747 C C . GLU A 1 220 ? 5.855 -6.312 -14.242 1 95.19 220 GLU A C 1
ATOM 1749 O O . GLU A 1 220 ? 6.156 -5.871 -13.125 1 95.19 220 GLU A O 1
ATOM 1754 N N . ARG A 1 221 ? 4.609 -6.141 -14.773 1 95.06 221 ARG A N 1
ATOM 1755 C CA . ARG A 1 221 ? 3.633 -5.242 -14.164 1 95.06 221 ARG A CA 1
ATOM 1756 C C . ARG A 1 221 ? 3.002 -5.871 -12.93 1 95.06 221 ARG A C 1
ATOM 1758 O O . ARG A 1 221 ? 2.363 -5.184 -12.133 1 95.06 221 ARG A O 1
ATOM 1765 N N . ASN A 1 222 ? 3.176 -7.199 -12.781 1 95.06 222 ASN A N 1
ATOM 1766 C CA . ASN A 1 222 ? 2.709 -7.906 -11.594 1 95.06 222 ASN A CA 1
ATOM 1767 C C . ASN A 1 222 ? 3.812 -8.031 -10.547 1 95.06 222 ASN A C 1
ATOM 1769 O O . ASN A 1 222 ? 3.74 -8.891 -9.664 1 95.06 222 ASN A O 1
ATOM 1773 N N . MET A 1 223 ? 4.812 -7.215 -10.617 1 97.69 223 MET A N 1
ATOM 1774 C CA . MET A 1 223 ? 5.988 -7.32 -9.766 1 97.69 223 MET A CA 1
ATOM 1775 C C . MET A 1 223 ? 5.602 -7.207 -8.289 1 97.69 223 MET A C 1
ATOM 1777 O O . MET A 1 223 ? 6.258 -7.785 -7.426 1 97.69 223 MET A O 1
ATOM 1781 N N . TYR A 1 224 ? 4.559 -6.484 -7.977 1 98.44 224 TYR A N 1
ATOM 1782 C CA . TYR A 1 224 ? 4.227 -6.207 -6.586 1 98.44 224 TYR A CA 1
ATOM 1783 C C . TYR A 1 224 ? 3.777 -7.477 -5.867 1 98.44 224 TYR A C 1
ATOM 1785 O O . TYR A 1 224 ? 4.027 -7.645 -4.672 1 98.44 224 TYR A O 1
ATOM 1793 N N . ASP A 1 225 ? 3.082 -8.367 -6.566 1 98 225 ASP A N 1
ATOM 1794 C CA . ASP A 1 225 ? 2.803 -9.68 -5.996 1 98 225 ASP A CA 1
ATOM 1795 C C . ASP A 1 225 ? 4.094 -10.406 -5.625 1 98 225 ASP A C 1
ATOM 1797 O O . ASP A 1 225 ? 4.18 -11.031 -4.562 1 98 225 ASP A O 1
ATOM 1801 N N . GLN A 1 226 ? 5.055 -10.367 -6.48 1 98 226 GLN A N 1
ATOM 1802 C CA . GLN A 1 226 ? 6.355 -10.992 -6.242 1 98 226 GLN A CA 1
ATOM 1803 C C . GLN A 1 226 ? 7.07 -10.328 -5.066 1 98 226 GLN A C 1
ATOM 1805 O O . GLN A 1 226 ? 7.68 -11.008 -4.242 1 98 226 GLN A O 1
ATOM 1810 N N . HIS A 1 227 ? 6.945 -9.039 -5.02 1 98.56 227 HIS A N 1
ATOM 1811 C CA . HIS A 1 227 ? 7.633 -8.297 -3.969 1 98.56 227 HIS A CA 1
ATOM 1812 C C . HIS A 1 227 ? 7.027 -8.586 -2.6 1 98.56 227 HIS A C 1
ATOM 1814 O O . HIS A 1 227 ? 7.727 -8.555 -1.586 1 98.56 227 HIS A O 1
ATOM 1820 N N . TRP A 1 228 ? 5.754 -8.875 -2.521 1 98.5 228 TRP A N 1
ATOM 1821 C CA . TRP A 1 228 ? 5.164 -9.289 -1.251 1 98.5 228 TRP A CA 1
ATOM 1822 C C . TRP A 1 228 ? 5.84 -10.547 -0.721 1 98.5 228 TRP A C 1
ATOM 1824 O O . TRP A 1 228 ? 6.098 -10.664 0.479 1 98.5 228 TRP A O 1
ATOM 1834 N N . LEU A 1 229 ? 6.074 -11.492 -1.622 1 98.06 229 LEU A N 1
ATOM 1835 C CA . LEU A 1 229 ? 6.789 -12.703 -1.226 1 98.06 229 LEU A CA 1
ATOM 1836 C C . LEU A 1 229 ? 8.195 -12.367 -0.747 1 98.06 229 LEU A C 1
ATOM 1838 O O . LEU A 1 229 ? 8.633 -12.859 0.295 1 98.06 229 LEU A O 1
ATOM 1842 N N . SER A 1 230 ? 8.93 -11.531 -1.493 1 98.06 230 SER A N 1
ATOM 1843 C CA . SER A 1 230 ? 10.289 -11.117 -1.147 1 98.06 230 SER A CA 1
ATOM 1844 C C . SER A 1 230 ? 10.32 -10.398 0.198 1 98.06 230 SER A C 1
ATOM 1846 O O . SER A 1 230 ? 11.266 -10.562 0.971 1 98.06 230 SER A O 1
ATOM 1848 N N . SER A 1 231 ? 9.297 -9.617 0.435 1 97.06 231 SER A N 1
ATOM 1849 C CA . SER A 1 231 ? 9.234 -8.867 1.685 1 97.06 231 SER A CA 1
ATOM 1850 C C . SER A 1 231 ? 9.125 -9.797 2.885 1 97.06 231 SER A C 1
ATOM 1852 O O . SER A 1 231 ? 9.758 -9.578 3.916 1 97.06 231 SER A O 1
ATOM 1854 N N . VAL A 1 232 ? 8.312 -10.852 2.789 1 97.62 232 VAL A N 1
ATOM 1855 C CA . VAL A 1 232 ? 8.164 -11.812 3.881 1 97.62 232 VAL A CA 1
ATOM 1856 C C . VAL A 1 232 ? 9.477 -12.562 4.094 1 97.62 232 VAL A C 1
ATOM 1858 O O . VAL A 1 232 ? 9.891 -12.781 5.23 1 97.62 232 VAL A O 1
ATOM 1861 N N . LEU A 1 233 ? 10.156 -12.945 2.977 1 98.06 233 LEU A N 1
ATOM 1862 C CA . LEU A 1 233 ? 11.453 -13.609 3.074 1 98.06 233 LEU A CA 1
ATOM 1863 C C . LEU A 1 233 ? 12.453 -12.742 3.826 1 98.06 233 LEU A C 1
ATOM 1865 O O . LEU A 1 233 ? 13.195 -13.234 4.68 1 98.06 233 LEU A O 1
ATOM 1869 N N . ARG A 1 234 ? 12.43 -11.492 3.547 1 96 234 ARG A N 1
ATOM 1870 C CA . ARG A 1 234 ? 13.367 -10.57 4.176 1 96 234 ARG A CA 1
ATOM 1871 C C . ARG A 1 234 ? 13.008 -10.336 5.637 1 96 234 ARG A C 1
ATOM 1873 O O . ARG A 1 234 ? 13.852 -10.484 6.523 1 96 234 ARG A O 1
ATOM 1880 N N . GLU A 1 235 ? 11.789 -9.969 5.898 1 93.88 235 GLU A N 1
ATOM 1881 C CA . GLU A 1 235 ? 11.367 -9.508 7.215 1 93.88 235 GLU A CA 1
ATOM 1882 C C . GLU A 1 235 ? 11.305 -10.656 8.211 1 93.88 235 GLU A C 1
ATOM 1884 O O . GLU A 1 235 ? 11.68 -10.5 9.375 1 93.88 235 GLU A O 1
ATOM 1889 N N . LYS A 1 236 ? 10.812 -11.758 7.789 1 95.62 236 LYS A N 1
ATOM 1890 C CA . LYS A 1 236 ? 10.594 -12.883 8.695 1 95.62 236 LYS A CA 1
ATOM 1891 C C . LYS A 1 236 ? 11.828 -13.781 8.758 1 95.62 236 LYS A C 1
ATOM 1893 O O . LYS A 1 236 ? 12.125 -14.367 9.805 1 95.62 236 LYS A O 1
ATOM 1898 N N . HIS A 1 237 ? 12.602 -13.859 7.641 1 96.56 237 HIS A N 1
ATOM 1899 C CA . HIS A 1 237 ? 13.633 -14.891 7.582 1 96.56 237 HIS A CA 1
ATOM 1900 C C . HIS A 1 237 ? 15.008 -14.273 7.32 1 96.56 237 HIS A C 1
ATOM 1902 O O . HIS A 1 237 ? 16.016 -14.977 7.312 1 96.56 237 HIS A O 1
ATOM 1908 N N . SER A 1 238 ? 15.078 -12.969 7.129 1 94.62 238 SER A N 1
ATOM 1909 C CA . SER A 1 238 ? 16.312 -12.242 6.863 1 94.62 238 SER A CA 1
ATOM 1910 C C . SER A 1 238 ? 17.016 -12.781 5.621 1 94.62 238 SER A C 1
ATOM 1912 O O . SER A 1 238 ? 18.234 -12.922 5.602 1 94.62 238 SER A O 1
ATOM 1914 N N . ILE A 1 239 ? 16.234 -13.156 4.633 1 97.12 239 ILE A N 1
ATOM 1915 C CA . ILE A 1 239 ? 16.766 -13.695 3.387 1 97.12 239 ILE A CA 1
ATOM 1916 C C . ILE A 1 239 ? 16.734 -12.625 2.301 1 97.12 239 ILE A C 1
ATOM 1918 O O . ILE A 1 239 ? 15.703 -11.977 2.092 1 97.12 239 ILE A O 1
ATOM 1922 N N . VAL A 1 240 ? 17.844 -12.438 1.662 1 95.69 240 VAL A N 1
ATOM 1923 C CA . VAL A 1 240 ? 17.953 -11.477 0.57 1 95.69 240 VAL A CA 1
ATOM 1924 C C . VAL A 1 240 ? 17.531 -12.133 -0.742 1 95.69 240 VAL A C 1
ATOM 1926 O O . VAL A 1 240 ? 17.906 -13.281 -1.012 1 95.69 240 VAL A O 1
ATOM 1929 N N . THR A 1 241 ? 16.734 -11.438 -1.494 1 97.69 241 THR A N 1
ATOM 1930 C CA . THR A 1 241 ? 16.297 -11.93 -2.801 1 97.69 241 THR A CA 1
ATOM 1931 C C . THR A 1 241 ? 16.828 -11.031 -3.914 1 97.69 241 THR A C 1
ATOM 1933 O O . THR A 1 241 ? 17 -9.828 -3.725 1 97.69 241 THR A O 1
ATOM 1936 N N . ILE A 1 242 ? 17.141 -11.641 -5.035 1 97.12 242 ILE A N 1
ATOM 1937 C CA . ILE A 1 242 ? 17.453 -10.883 -6.238 1 97.12 242 ILE A CA 1
ATOM 1938 C C . ILE A 1 242 ? 16.484 -11.266 -7.359 1 97.12 242 ILE A C 1
ATOM 1940 O O . ILE A 1 242 ? 15.938 -12.367 -7.355 1 97.12 242 ILE A O 1
ATOM 1944 N N . ARG A 1 243 ? 16.219 -10.383 -8.227 1 97.38 243 ARG A N 1
ATOM 1945 C CA . ARG A 1 243 ? 15.344 -10.586 -9.375 1 97.38 243 ARG A CA 1
ATOM 1946 C C . ARG A 1 243 ? 16.125 -10.469 -10.68 1 97.38 243 ARG A C 1
ATOM 1948 O O . ARG A 1 243 ? 16.797 -9.469 -10.922 1 97.38 243 ARG A O 1
ATOM 1955 N N . LYS A 1 244 ? 16.078 -11.516 -11.492 1 98 244 LYS A N 1
ATOM 1956 C CA . LYS A 1 244 ? 16.797 -11.539 -12.758 1 98 244 LYS A CA 1
ATOM 1957 C C . LYS A 1 244 ? 15.953 -12.164 -13.867 1 98 244 LYS A C 1
ATOM 1959 O O . LYS A 1 244 ? 15.242 -13.141 -13.633 1 98 244 LYS A O 1
ATOM 1964 N N . SER A 1 245 ? 15.984 -11.555 -15.055 1 98 245 SER A N 1
ATOM 1965 C CA . SER A 1 245 ? 15.453 -12.25 -16.219 1 98 245 SER A CA 1
ATOM 1966 C C . SER A 1 245 ? 16.375 -13.383 -16.656 1 98 245 SER A C 1
ATOM 1968 O O . SER A 1 245 ? 17.547 -13.422 -16.266 1 98 245 SER A O 1
ATOM 1970 N N . LEU A 1 246 ? 15.828 -14.297 -17.438 1 98.62 246 LEU A N 1
ATOM 1971 C CA . LEU A 1 246 ? 16.672 -15.375 -17.953 1 98.62 246 LEU A CA 1
ATOM 1972 C C . LEU A 1 246 ? 17.828 -14.82 -18.766 1 98.62 246 LEU A C 1
ATOM 1974 O O . LEU A 1 246 ? 18.953 -15.32 -18.672 1 98.62 246 LEU A O 1
ATOM 1978 N N . ALA A 1 247 ? 17.562 -13.82 -19.516 1 98.19 247 ALA A N 1
ATOM 1979 C CA . ALA A 1 247 ? 18.625 -13.195 -20.312 1 98.19 247 ALA A CA 1
ATOM 1980 C C . ALA A 1 247 ? 19.719 -12.641 -19.422 1 98.19 247 ALA A C 1
ATOM 1982 O O . ALA A 1 247 ? 20.906 -12.758 -19.734 1 98.19 247 ALA A O 1
ATOM 1983 N N . GLU A 1 248 ? 19.359 -11.984 -18.344 1 97.94 248 GLU A N 1
ATOM 1984 C CA . GLU A 1 248 ? 20.344 -11.453 -17.391 1 97.94 248 GLU A CA 1
ATOM 1985 C C . GLU A 1 248 ? 21.141 -12.578 -16.75 1 97.94 248 GLU A C 1
ATOM 1987 O O . GLU A 1 248 ? 22.328 -12.43 -16.484 1 97.94 248 GLU A O 1
ATOM 1992 N N . VAL A 1 249 ? 20.5 -13.68 -16.422 1 98.56 249 VAL A N 1
ATOM 1993 C CA . VAL A 1 249 ? 21.188 -14.82 -15.828 1 98.56 249 VAL A CA 1
ATOM 1994 C C . VAL A 1 249 ? 22.25 -15.352 -16.797 1 98.56 249 VAL A C 1
ATOM 1996 O O . VAL A 1 249 ? 23.344 -15.711 -16.375 1 98.56 249 VAL A O 1
ATOM 1999 N N . GLU A 1 250 ? 21.891 -15.414 -18.078 1 98.38 250 GLU A N 1
ATOM 2000 C CA . GLU A 1 250 ? 22.859 -15.859 -19.078 1 98.38 250 GLU A CA 1
ATOM 2001 C C . GLU A 1 250 ? 24.078 -14.938 -19.094 1 98.38 250 GLU A C 1
ATOM 2003 O O . GLU A 1 250 ? 25.219 -15.398 -19.219 1 98.38 250 GLU A O 1
ATOM 2008 N N . THR A 1 251 ? 23.812 -13.672 -18.984 1 98.06 251 THR A N 1
ATOM 2009 C CA . THR A 1 251 ? 24.859 -12.664 -19.094 1 98.06 251 THR A CA 1
ATOM 2010 C C . THR A 1 251 ? 25.703 -12.633 -17.812 1 98.06 251 THR A C 1
ATOM 2012 O O . THR A 1 251 ? 26.922 -12.477 -17.875 1 98.06 251 THR A O 1
ATOM 2015 N N . GLU A 1 252 ? 25.078 -12.82 -16.656 1 97.94 252 GLU A N 1
ATOM 2016 C CA . GLU A 1 252 ? 25.719 -12.531 -15.391 1 97.94 252 GLU A CA 1
ATOM 2017 C C . GLU A 1 252 ? 26.031 -13.805 -14.617 1 97.94 252 GLU A C 1
ATOM 2019 O O . GLU A 1 252 ? 26.719 -13.773 -13.594 1 97.94 252 GLU A O 1
ATOM 2024 N N . GLY A 1 253 ? 25.547 -14.922 -15.109 1 98.31 253 GLY A N 1
ATOM 2025 C CA . GLY A 1 253 ? 25.594 -16.141 -14.312 1 98.31 253 GLY A CA 1
ATOM 2026 C C . GLY A 1 253 ? 26.688 -17.094 -14.758 1 98.31 253 GLY A C 1
ATOM 2027 O O . GLY A 1 253 ? 27.141 -17.031 -15.898 1 98.31 253 GLY A O 1
ATOM 2028 N N . SER A 1 254 ? 27.141 -17.875 -13.828 1 98.44 254 SER A N 1
ATOM 2029 C CA . SER A 1 254 ? 28.047 -18.984 -14.07 1 98.44 254 SER A CA 1
ATOM 2030 C C . SER A 1 254 ? 27.891 -20.078 -13.023 1 98.44 254 SER A C 1
ATOM 2032 O O . SER A 1 254 ? 27.391 -19.828 -11.922 1 98.44 254 SER A O 1
ATOM 2034 N N . VAL A 1 255 ? 28.25 -21.25 -13.406 1 98.38 255 VAL A N 1
ATOM 2035 C CA . VAL A 1 255 ? 28.281 -22.375 -12.469 1 98.38 255 VAL A CA 1
ATOM 2036 C C . VAL A 1 255 ? 29.719 -22.781 -12.188 1 98.38 255 VAL A C 1
ATOM 2038 O O . VAL A 1 255 ? 30.484 -23.078 -13.117 1 98.38 255 VAL A O 1
ATOM 2041 N N . GLN A 1 256 ? 30 -22.75 -10.953 1 97.75 256 GLN A N 1
ATOM 2042 C CA . GLN A 1 256 ? 31.359 -23.125 -10.555 1 97.75 256 GLN A CA 1
ATOM 2043 C C . GLN A 1 256 ? 31.562 -24.625 -10.641 1 97.75 256 GLN A C 1
ATOM 2045 O O . GLN A 1 256 ? 30.609 -25.391 -10.852 1 97.75 256 GLN A O 1
ATOM 2050 N N . GLU A 1 257 ? 32.812 -25.109 -10.414 1 96.5 257 GLU A N 1
ATOM 2051 C CA . GLU A 1 257 ? 33.156 -26.516 -10.539 1 96.5 257 GLU A CA 1
ATOM 2052 C C . GLU A 1 257 ? 32.406 -27.375 -9.531 1 96.5 257 GLU A C 1
ATOM 2054 O O . GLU A 1 257 ? 32.062 -28.516 -9.82 1 96.5 257 GLU A O 1
ATOM 2059 N N . ASP A 1 258 ? 32.156 -26.75 -8.43 1 95.69 258 ASP A N 1
ATOM 2060 C CA . ASP A 1 258 ? 31.484 -27.516 -7.391 1 95.69 258 ASP A CA 1
ATOM 2061 C C . ASP A 1 258 ? 29.953 -27.469 -7.555 1 95.69 258 ASP A C 1
ATOM 2063 O O . ASP A 1 258 ? 29.219 -27.922 -6.688 1 95.69 258 ASP A O 1
ATOM 2067 N N . GLY A 1 259 ? 29.516 -26.781 -8.617 1 96.81 259 GLY A N 1
ATOM 2068 C CA . GLY A 1 259 ? 28.094 -26.703 -8.922 1 96.81 259 GLY A CA 1
ATOM 2069 C C . GLY A 1 259 ? 27.438 -25.438 -8.43 1 96.81 259 GLY A C 1
ATOM 2070 O O . GLY A 1 259 ? 26.25 -25.188 -8.695 1 96.81 259 GLY A O 1
ATOM 2071 N N . THR A 1 260 ? 28.203 -24.594 -7.719 1 98.25 260 THR A N 1
ATOM 2072 C CA . THR A 1 260 ? 27.672 -23.359 -7.156 1 98.25 260 THR A CA 1
ATOM 2073 C C . THR A 1 260 ? 27.25 -22.406 -8.266 1 98.25 260 THR A C 1
ATOM 2075 O O . THR A 1 260 ? 28.031 -22.109 -9.18 1 98.25 260 THR A O 1
ATOM 2078 N N . LEU A 1 261 ? 26.016 -21.969 -8.227 1 98.75 261 LEU A N 1
ATOM 2079 C CA . LEU A 1 261 ? 25.531 -20.953 -9.164 1 98.75 261 LEU A CA 1
ATOM 2080 C C . LEU A 1 261 ? 25.844 -19.547 -8.664 1 98.75 261 LEU A C 1
ATOM 2082 O O . LEU A 1 261 ? 25.469 -19.188 -7.547 1 98.75 261 LEU A O 1
ATOM 2086 N N . ILE A 1 262 ? 26.562 -18.812 -9.445 1 98.81 262 ILE A N 1
ATOM 2087 C CA . ILE A 1 262 ? 26.844 -17.406 -9.156 1 98.81 262 ILE A CA 1
ATOM 2088 C C . ILE A 1 262 ? 26.156 -16.516 -10.172 1 98.81 262 ILE A C 1
ATOM 2090 O O . ILE A 1 262 ? 26.281 -16.719 -11.383 1 98.81 262 ILE A O 1
ATOM 2094 N N . VAL A 1 263 ? 25.344 -15.625 -9.742 1 98.56 263 VAL A N 1
ATOM 2095 C CA . VAL A 1 263 ? 24.703 -14.617 -10.586 1 98.56 263 VAL A CA 1
ATOM 2096 C C . VAL A 1 263 ? 24.984 -13.227 -10.023 1 98.56 263 VAL A C 1
ATOM 2098 O O . VAL A 1 263 ? 24.672 -12.953 -8.859 1 98.56 263 VAL A O 1
ATOM 2101 N N . ASP A 1 264 ? 25.469 -12.305 -10.805 1 95.06 264 ASP A N 1
ATOM 2102 C CA . ASP A 1 264 ? 25.797 -10.945 -10.375 1 95.06 264 ASP A CA 1
ATOM 2103 C C . ASP A 1 264 ? 26.672 -10.969 -9.125 1 95.06 264 ASP A C 1
ATOM 2105 O O . ASP A 1 264 ? 26.406 -10.25 -8.156 1 95.06 264 ASP A O 1
ATOM 2109 N N . GLY A 1 265 ? 27.578 -11.93 -9.086 1 95.56 265 GLY A N 1
ATOM 2110 C CA . GLY A 1 265 ? 28.562 -12.039 -8.023 1 95.56 265 GLY A CA 1
ATOM 2111 C C . GLY A 1 265 ? 28.016 -12.648 -6.75 1 95.56 265 GLY A C 1
ATOM 2112 O O . GLY A 1 265 ? 28.703 -12.734 -5.738 1 95.56 265 GLY A O 1
ATOM 2113 N N . GLN A 1 266 ? 26.812 -13.117 -6.777 1 97.19 266 GLN A N 1
ATOM 2114 C CA . GLN A 1 266 ? 26.188 -13.672 -5.578 1 97.19 266 GLN A CA 1
ATOM 2115 C C . GLN A 1 266 ? 25.875 -15.156 -5.754 1 97.19 266 GLN A C 1
ATOM 2117 O O . GLN A 1 266 ? 25.391 -15.578 -6.805 1 97.19 266 GLN A O 1
ATOM 2122 N N . GLU A 1 267 ? 26.156 -15.945 -4.75 1 98.69 267 GLU A N 1
ATOM 2123 C CA . GLU A 1 267 ? 25.766 -17.344 -4.77 1 98.69 267 GLU A CA 1
ATOM 2124 C C . GLU A 1 267 ? 24.266 -17.5 -4.602 1 98.69 267 GLU A C 1
ATOM 2126 O O . GLU A 1 267 ? 23.672 -16.891 -3.711 1 98.69 267 GLU A O 1
ATOM 2131 N N . VAL A 1 268 ? 23.656 -18.281 -5.465 1 98.88 268 VAL A N 1
ATOM 2132 C CA . VAL A 1 268 ? 22.219 -18.469 -5.457 1 98.88 268 VAL A CA 1
ATOM 2133 C C . VAL A 1 268 ? 21.875 -19.828 -4.855 1 98.88 268 VAL A C 1
ATOM 2135 O O . VAL A 1 268 ? 22.359 -20.875 -5.324 1 98.88 268 VAL A O 1
ATOM 2138 N N . SER A 1 269 ? 21.078 -19.828 -3.801 1 98.75 269 SER A N 1
ATOM 2139 C CA . SER A 1 269 ? 20.688 -21.062 -3.131 1 98.75 269 SER A CA 1
ATOM 2140 C C . SER A 1 269 ? 19.391 -21.625 -3.717 1 98.75 269 SER A C 1
ATOM 2142 O O . SER A 1 269 ? 19.25 -22.844 -3.877 1 98.75 269 SER A O 1
ATOM 2144 N N . VAL A 1 270 ? 18.422 -20.766 -3.957 1 98.88 270 VAL A N 1
ATOM 2145 C CA . VAL A 1 270 ? 17.094 -21.125 -4.465 1 98.88 270 VAL A CA 1
ATOM 2146 C C . VAL A 1 270 ? 16.766 -20.281 -5.688 1 98.88 270 VAL A C 1
ATOM 2148 O O . VAL A 1 270 ? 16.969 -19.062 -5.688 1 98.88 270 VAL A O 1
ATOM 2151 N N . VAL A 1 271 ? 16.344 -20.938 -6.715 1 98.88 271 VAL A N 1
ATOM 2152 C CA . VAL A 1 271 ? 15.844 -20.266 -7.906 1 98.88 271 VAL A CA 1
ATOM 2153 C C . VAL A 1 271 ? 14.336 -20.453 -8 1 98.88 271 VAL A C 1
ATOM 2155 O O . VAL A 1 271 ? 13.844 -21.578 -8.125 1 98.88 271 VAL A O 1
ATOM 2158 N N . TYR A 1 272 ? 13.602 -19.438 -7.867 1 98.81 272 TYR A N 1
ATOM 2159 C CA . TYR A 1 272 ? 12.141 -19.453 -7.965 1 98.81 272 TYR A CA 1
ATOM 2160 C C . TYR A 1 272 ? 11.68 -18.859 -9.281 1 98.81 272 TYR A C 1
ATOM 2162 O O . TYR A 1 272 ? 11.859 -17.656 -9.531 1 98.81 272 TYR A O 1
ATOM 2170 N N . TYR A 1 273 ? 10.992 -19.641 -10.109 1 98.62 273 TYR A N 1
ATOM 2171 C CA . TYR A 1 273 ? 10.609 -19.219 -11.445 1 98.62 273 TYR A CA 1
ATOM 2172 C C . TYR A 1 273 ? 9.258 -18.516 -11.438 1 98.62 273 TYR A C 1
ATOM 2174 O O . TYR A 1 273 ? 8.234 -19.141 -11.148 1 98.62 273 TYR A O 1
ATOM 2182 N N . ARG A 1 274 ? 9.219 -17.25 -11.781 1 97.5 274 ARG A N 1
ATOM 2183 C CA . ARG A 1 274 ? 8 -16.516 -12.117 1 97.5 274 ARG A CA 1
ATOM 2184 C C . ARG A 1 274 ? 7.938 -16.203 -13.609 1 97.5 274 ARG A C 1
ATOM 2186 O O . ARG A 1 274 ? 7.102 -15.422 -14.047 1 97.5 274 ARG A O 1
ATOM 2193 N N . SER A 1 275 ? 8.859 -16.734 -14.312 1 96.38 275 SER A N 1
ATOM 2194 C CA . SER A 1 275 ? 9 -16.734 -15.758 1 96.38 275 SER A CA 1
ATOM 2195 C C . SER A 1 275 ? 9.477 -18.094 -16.266 1 96.38 275 SER A C 1
ATOM 2197 O O . SER A 1 275 ? 9.688 -19.016 -15.484 1 96.38 275 SER A O 1
ATOM 2199 N N . GLY A 1 276 ? 9.469 -18.25 -17.578 1 96 276 GLY A N 1
ATOM 2200 C CA . GLY A 1 276 ? 10.023 -19.469 -18.156 1 96 276 GLY A CA 1
ATOM 2201 C C . GLY A 1 276 ? 8.984 -20.531 -18.406 1 96 276 GLY A C 1
ATOM 2202 O O . GLY A 1 276 ? 9.32 -21.719 -18.562 1 96 276 GLY A O 1
ATOM 2203 N N . TYR A 1 277 ? 7.727 -20.125 -18.453 1 93.81 277 TYR A N 1
ATOM 2204 C CA . TYR A 1 277 ? 6.672 -21.125 -18.547 1 93.81 277 TYR A CA 1
ATOM 2205 C C . TYR A 1 277 ? 5.984 -21.062 -19.906 1 93.81 277 TYR A C 1
ATOM 2207 O O . TYR A 1 277 ? 5.062 -21.828 -20.188 1 93.81 277 TYR A O 1
ATOM 2215 N N . THR A 1 278 ? 6.367 -20.125 -20.766 1 92.38 278 THR A N 1
ATOM 2216 C CA . THR A 1 278 ? 5.809 -19.984 -22.094 1 92.38 278 THR A CA 1
ATOM 2217 C C . THR A 1 278 ? 6.906 -19.703 -23.125 1 92.38 278 THR A C 1
ATOM 2219 O O . THR A 1 278 ? 7.988 -19.234 -22.766 1 92.38 278 THR A O 1
ATOM 2222 N N . PRO A 1 279 ? 6.676 -20.016 -24.391 1 93.38 279 PRO A N 1
ATOM 2223 C CA . PRO A 1 279 ? 7.664 -19.734 -25.438 1 93.38 279 PRO A CA 1
ATOM 2224 C C . PRO A 1 279 ? 8.086 -18.266 -25.469 1 93.38 279 PRO A C 1
ATOM 2226 O O . PRO A 1 279 ? 9.242 -17.953 -25.781 1 93.38 279 PRO A O 1
ATOM 2229 N N . ARG A 1 280 ? 7.203 -17.391 -25.078 1 93.06 280 ARG A N 1
ATOM 2230 C CA . ARG A 1 280 ? 7.484 -15.953 -25.109 1 93.06 280 ARG A CA 1
ATOM 2231 C C . ARG A 1 280 ? 8.594 -15.594 -24.125 1 93.06 280 ARG A C 1
ATOM 2233 O O . ARG A 1 280 ? 9.258 -14.57 -24.281 1 93.06 280 ARG A O 1
ATOM 2240 N N . ASP A 1 281 ? 8.836 -16.406 -23.188 1 96.31 281 ASP A N 1
ATOM 2241 C CA . ASP A 1 281 ? 9.875 -16.172 -22.203 1 96.31 281 ASP A CA 1
ATOM 2242 C C . ASP A 1 281 ? 11.242 -16.625 -22.719 1 96.31 281 ASP A C 1
ATOM 2244 O O . ASP A 1 281 ? 12.266 -16.438 -22.062 1 96.31 281 ASP A O 1
ATOM 2248 N N . TYR A 1 282 ? 11.234 -17.219 -23.922 1 97.38 282 TYR A N 1
ATOM 2249 C CA . TYR A 1 282 ? 12.453 -17.703 -24.562 1 97.38 282 TYR A CA 1
ATOM 2250 C C . TYR A 1 282 ? 12.594 -17.141 -25.969 1 97.38 282 TYR A C 1
ATOM 2252 O O . TYR A 1 282 ? 12.656 -17.891 -26.938 1 97.38 282 TYR A O 1
ATOM 2260 N N . PRO A 1 283 ? 12.75 -15.883 -26.078 1 96.75 283 PRO A N 1
ATOM 2261 C CA . PRO A 1 283 ? 12.812 -15.281 -27.406 1 96.75 283 PRO A CA 1
ATOM 2262 C C . PRO A 1 283 ? 14.109 -15.602 -28.141 1 96.75 283 PRO A C 1
ATOM 2264 O O . PRO A 1 283 ? 14.188 -15.453 -29.375 1 96.75 283 PRO A O 1
ATOM 2267 N N . SER A 1 284 ? 15.164 -16.016 -27.469 1 97.56 284 SER A N 1
ATOM 2268 C CA . SER A 1 284 ? 16.453 -16.344 -28.078 1 97.56 284 SER A CA 1
ATOM 2269 C C . SER A 1 284 ? 17.109 -17.516 -27.359 1 97.56 284 SER A C 1
ATOM 2271 O O . SER A 1 284 ? 16.594 -18.031 -26.375 1 97.56 284 SER A O 1
ATOM 2273 N N . GLU A 1 285 ? 18.234 -17.922 -27.844 1 98.06 285 GLU A N 1
ATOM 2274 C CA . GLU A 1 285 ? 18.984 -19.031 -27.25 1 98.06 285 GLU A CA 1
ATOM 2275 C C . GLU A 1 285 ? 19.531 -18.641 -25.891 1 98.06 285 GLU A C 1
ATOM 2277 O O . GLU A 1 285 ? 19.797 -19.5 -25.047 1 98.06 285 GLU A O 1
ATOM 2282 N N . SER A 1 286 ? 19.641 -17.328 -25.672 1 98.12 286 SER A N 1
ATOM 2283 C CA . SER A 1 286 ? 20.172 -16.859 -24.391 1 98.12 286 SER A CA 1
ATOM 2284 C C . SER A 1 286 ? 19.344 -17.391 -23.219 1 98.12 286 SER A C 1
ATOM 2286 O O . SER A 1 286 ? 19.891 -17.828 -22.219 1 98.12 286 SER A O 1
ATOM 2288 N N . GLU A 1 287 ? 18.078 -17.297 -23.328 1 98.62 287 GLU A N 1
ATOM 2289 C CA . GLU A 1 287 ? 17.188 -17.734 -22.25 1 98.62 287 GLU A CA 1
ATOM 2290 C C . GLU A 1 287 ? 17.266 -19.25 -22.062 1 98.62 287 GLU A C 1
ATOM 2292 O O . GLU A 1 287 ? 17.234 -19.734 -20.938 1 98.62 287 GLU A O 1
ATOM 2297 N N . TRP A 1 288 ? 17.359 -19.969 -23.156 1 98.62 288 TRP A N 1
ATOM 2298 C CA . TRP A 1 288 ? 17.484 -21.422 -23.062 1 98.62 288 TRP A CA 1
ATOM 2299 C C . TRP A 1 288 ? 18.797 -21.812 -22.406 1 98.62 288 TRP A C 1
ATOM 2301 O O . TRP A 1 288 ? 18.844 -22.734 -21.578 1 98.62 288 TRP A O 1
ATOM 2311 N N . ASN A 1 289 ? 19.844 -21.109 -22.797 1 98.56 289 ASN A N 1
ATOM 2312 C CA . ASN A 1 289 ? 21.141 -21.344 -22.172 1 98.56 289 ASN A CA 1
ATOM 2313 C C . ASN A 1 289 ? 21.094 -21.094 -20.672 1 98.56 289 ASN A C 1
ATOM 2315 O O . ASN A 1 289 ? 21.688 -21.844 -19.891 1 98.56 289 ASN A O 1
ATOM 2319 N N . ALA A 1 290 ? 20.453 -20.016 -20.312 1 98.81 290 ALA A N 1
ATOM 2320 C CA . ALA A 1 290 ? 20.312 -19.688 -18.891 1 98.81 290 ALA A CA 1
ATOM 2321 C C . ALA A 1 290 ? 19.547 -20.797 -18.156 1 98.81 290 ALA A C 1
ATOM 2323 O O . ALA A 1 290 ? 19.938 -21.172 -17.047 1 98.81 290 ALA A O 1
ATOM 2324 N N . ARG A 1 291 ? 18.469 -21.266 -18.75 1 98.75 291 ARG A N 1
ATOM 2325 C CA . ARG A 1 291 ? 17.688 -22.344 -18.156 1 98.75 291 ARG A CA 1
ATOM 2326 C C . ARG A 1 291 ? 18.547 -23.594 -17.938 1 98.75 291 ARG A C 1
ATOM 2328 O O . ARG A 1 291 ? 18.484 -24.203 -16.859 1 98.75 291 ARG A O 1
ATOM 2335 N N . LEU A 1 292 ? 19.297 -23.953 -18.922 1 98.62 292 LEU A N 1
ATOM 2336 C CA . LEU A 1 292 ? 20.188 -25.094 -18.812 1 98.62 292 LEU A CA 1
ATOM 2337 C C . LEU A 1 292 ? 21.25 -24.875 -17.734 1 98.62 292 LEU A C 1
ATOM 2339 O O . LEU A 1 292 ? 21.531 -25.766 -16.938 1 98.62 292 LEU A O 1
ATOM 2343 N N . LEU A 1 293 ? 21.797 -23.672 -17.75 1 98.56 293 LEU A N 1
ATOM 2344 C CA . LEU A 1 293 ? 22.812 -23.297 -16.781 1 98.56 293 LEU A CA 1
ATOM 2345 C C . LEU A 1 293 ? 22.297 -23.484 -15.359 1 98.56 293 LEU A C 1
ATOM 2347 O O . LEU A 1 293 ? 22.984 -24.062 -14.508 1 98.56 293 LEU A O 1
ATOM 2351 N N . ILE A 1 294 ? 21.125 -22.984 -15.086 1 98.81 294 ILE A N 1
ATOM 2352 C CA . ILE A 1 294 ? 20.5 -23.078 -13.766 1 98.81 294 ILE A CA 1
ATOM 2353 C C . ILE A 1 294 ? 20.297 -24.531 -13.383 1 98.81 294 ILE A C 1
ATOM 2355 O O . ILE A 1 294 ? 20.609 -24.953 -12.266 1 98.81 294 ILE A O 1
ATOM 2359 N N . GLU A 1 295 ? 19.766 -25.344 -14.305 1 98.44 295 GLU A N 1
ATOM 2360 C CA . GLU A 1 295 ? 19.484 -26.75 -14.031 1 98.44 295 GLU A CA 1
ATOM 2361 C C . GLU A 1 295 ? 20.766 -27.516 -13.711 1 98.44 295 GLU A C 1
ATOM 2363 O O . GLU A 1 295 ? 20.75 -28.469 -12.93 1 98.44 295 GLU A O 1
ATOM 2368 N N . GLN A 1 296 ? 21.844 -27.109 -14.289 1 97.81 296 GLN A N 1
ATOM 2369 C CA . GLN A 1 296 ? 23.125 -27.781 -14.086 1 97.81 296 GLN A CA 1
ATOM 2370 C C . GLN A 1 296 ? 23.734 -27.422 -12.734 1 97.81 296 GLN A C 1
ATOM 2372 O O . GLN A 1 296 ? 24.625 -28.109 -12.25 1 97.81 296 GLN A O 1
ATOM 2377 N N . SER A 1 297 ? 23.281 -26.422 -12.133 1 98.31 297 SER A N 1
ATOM 2378 C CA . SER A 1 297 ? 23.828 -25.969 -10.859 1 98.31 297 SER A CA 1
ATOM 2379 C C . SER A 1 297 ? 23.281 -26.766 -9.688 1 98.31 297 SER A C 1
ATOM 2381 O O . SER A 1 297 ? 22.391 -27.609 -9.867 1 98.31 297 SER A O 1
ATOM 2383 N N . SER A 1 298 ? 23.812 -26.5 -8.508 1 97.31 298 SER A N 1
ATOM 2384 C CA . SER A 1 298 ? 23.375 -27.156 -7.289 1 97.31 298 SER A CA 1
ATOM 2385 C C . SER A 1 298 ? 22.281 -26.359 -6.59 1 97.31 298 SER A C 1
ATOM 2387 O O . SER A 1 298 ? 21.781 -26.766 -5.539 1 97.31 298 SER A O 1
ATOM 2389 N N . ALA A 1 299 ? 21.922 -25.156 -7.148 1 98.62 299 ALA A N 1
ATOM 2390 C CA . ALA A 1 299 ? 20.844 -24.375 -6.57 1 98.62 299 ALA A CA 1
ATOM 2391 C C . ALA A 1 299 ? 19.531 -25.188 -6.547 1 98.62 299 ALA A C 1
ATOM 2393 O O . ALA A 1 299 ? 19.328 -26.047 -7.402 1 98.62 299 ALA A O 1
ATOM 2394 N N . VAL A 1 300 ? 18.719 -24.953 -5.516 1 98.75 300 VAL A N 1
ATOM 2395 C CA . VAL A 1 300 ? 17.391 -25.562 -5.461 1 98.75 300 VAL A CA 1
ATOM 2396 C C . VAL A 1 300 ? 16.469 -24.859 -6.445 1 98.75 300 VAL A C 1
ATOM 2398 O O . VAL A 1 300 ? 16.219 -23.656 -6.324 1 98.75 300 VAL A O 1
ATOM 2401 N N . LYS A 1 301 ? 16.047 -25.578 -7.441 1 98.56 301 LYS A N 1
ATOM 2402 C CA . LYS A 1 301 ? 15.156 -24.953 -8.422 1 98.56 301 LYS A CA 1
ATOM 2403 C C . LYS A 1 301 ? 13.695 -25.156 -8.031 1 98.56 301 LYS A C 1
ATOM 2405 O O . LYS A 1 301 ? 13.312 -26.25 -7.582 1 98.56 301 LYS A O 1
ATOM 2410 N N . CYS A 1 302 ? 12.883 -24.172 -8.148 1 98.69 302 CYS A N 1
ATOM 2411 C CA . CYS A 1 302 ? 11.438 -24.219 -7.957 1 98.69 302 CYS A CA 1
ATOM 2412 C C . CYS A 1 302 ? 10.703 -23.594 -9.141 1 98.69 302 CYS A C 1
ATOM 2414 O O . CYS A 1 302 ? 10.445 -22.391 -9.141 1 98.69 302 CYS A O 1
ATOM 2416 N N . PRO A 1 303 ? 10.359 -24.344 -10.094 1 98.12 303 PRO A N 1
ATOM 2417 C CA . PRO A 1 303 ? 10.547 -25.797 -10.086 1 98.12 303 PRO A CA 1
ATOM 2418 C C . PRO A 1 303 ? 11.836 -26.219 -10.789 1 98.12 303 PRO A C 1
ATOM 2420 O O . PRO A 1 303 ? 12.398 -25.469 -11.57 1 98.12 303 PRO A O 1
ATOM 2423 N N . SER A 1 304 ? 12.289 -27.438 -10.453 1 98.19 304 SER A N 1
ATOM 2424 C CA . SER A 1 304 ? 13.266 -28.109 -11.312 1 98.19 304 SER A CA 1
ATOM 2425 C C . SER A 1 304 ? 12.656 -28.469 -12.672 1 98.19 304 SER A C 1
ATOM 2427 O O . SER A 1 304 ? 11.438 -28.406 -12.844 1 98.19 304 SER A O 1
ATOM 2429 N N . ILE A 1 305 ? 13.531 -28.844 -13.602 1 98.12 305 ILE A N 1
ATOM 2430 C CA . ILE A 1 305 ? 13.062 -29.219 -14.938 1 98.12 305 ILE A CA 1
ATOM 2431 C C . ILE A 1 305 ? 12.125 -30.406 -14.836 1 98.12 305 ILE A C 1
ATOM 2433 O O . ILE A 1 305 ? 11.133 -30.5 -15.57 1 98.12 305 ILE A O 1
ATOM 2437 N N . ALA A 1 306 ? 12.375 -31.328 -13.938 1 97.69 306 ALA A N 1
ATOM 2438 C CA . ALA A 1 306 ? 11.516 -32.5 -13.75 1 97.69 306 ALA A CA 1
ATOM 2439 C C . ALA A 1 306 ? 10.148 -32.094 -13.219 1 97.69 306 ALA A C 1
ATOM 2441 O O . ALA A 1 306 ? 9.117 -32.594 -13.68 1 97.69 306 ALA A O 1
ATOM 2442 N N . TYR A 1 307 ? 10.109 -31.188 -12.195 1 97.94 307 TYR A N 1
ATOM 2443 C CA . TYR A 1 307 ? 8.844 -30.703 -11.656 1 97.94 307 TYR A CA 1
ATOM 2444 C C . TYR A 1 307 ? 8.055 -29.938 -12.719 1 97.94 307 TYR A C 1
ATOM 2446 O O . TYR A 1 307 ? 6.832 -30.062 -12.797 1 97.94 307 TYR A O 1
ATOM 2454 N N . HIS A 1 308 ? 8.75 -29.094 -13.477 1 97.75 308 HIS A N 1
ATOM 2455 C CA . HIS A 1 308 ? 8.117 -28.344 -14.57 1 97.75 308 HIS A CA 1
ATOM 2456 C C . HIS A 1 308 ? 7.414 -29.297 -15.539 1 97.75 308 HIS A C 1
ATOM 2458 O O . HIS A 1 308 ? 6.246 -29.078 -15.875 1 97.75 308 HIS A O 1
ATOM 2464 N N . LEU A 1 309 ? 8.102 -30.344 -15.945 1 97.19 309 LEU A N 1
ATOM 2465 C CA . LEU A 1 309 ? 7.562 -31.297 -16.891 1 97.19 309 LEU A CA 1
ATOM 2466 C C . LEU A 1 309 ? 6.438 -32.125 -16.266 1 97.19 309 LEU A C 1
ATOM 2468 O O . LEU A 1 309 ? 5.48 -32.5 -16.953 1 97.19 309 LEU A O 1
ATOM 2472 N N . ALA A 1 310 ? 6.559 -32.406 -14.945 1 97.19 310 ALA A N 1
ATOM 2473 C CA . ALA A 1 310 ? 5.527 -33.156 -14.234 1 97.19 310 ALA A CA 1
ATOM 2474 C C . ALA A 1 310 ? 4.195 -32.406 -14.242 1 97.19 310 ALA A C 1
ATOM 2476 O O . ALA A 1 310 ? 3.133 -33.031 -14.117 1 97.19 310 ALA A O 1
ATOM 2477 N N . GLY A 1 311 ? 4.273 -31.094 -14.43 1 95.56 311 GLY A N 1
ATOM 2478 C CA . GLY A 1 311 ? 3.072 -30.266 -14.398 1 95.56 311 GLY A CA 1
ATOM 2479 C C . GLY A 1 311 ? 2.436 -30.078 -15.758 1 95.56 311 GLY A C 1
ATOM 2480 O O . GLY A 1 311 ? 1.371 -29.469 -15.875 1 95.56 311 GLY A O 1
ATOM 2481 N N . THR A 1 312 ? 2.971 -30.625 -16.844 1 94.56 312 THR A N 1
ATOM 2482 C CA . THR A 1 312 ? 2.436 -30.438 -18.188 1 94.56 312 THR A CA 1
ATOM 2483 C C . THR A 1 312 ? 1.062 -31.094 -18.312 1 94.56 312 THR A C 1
ATOM 2485 O O . THR A 1 312 ? 0.769 -32.062 -17.625 1 94.56 312 THR A O 1
ATOM 2488 N N . LYS A 1 313 ? 0.235 -30.609 -19.219 1 92.69 313 LYS A N 1
ATOM 2489 C CA . LYS A 1 313 ? -1.12 -31.109 -19.438 1 92.69 313 LYS A CA 1
ATOM 2490 C C . LYS A 1 313 ? -1.104 -32.562 -19.859 1 92.69 313 LYS A C 1
ATOM 2492 O O . LYS A 1 313 ? -1.967 -33.344 -19.438 1 92.69 313 LYS A O 1
ATOM 2497 N N . LYS A 1 314 ? -0.141 -32.938 -20.656 1 92.75 314 LYS A N 1
ATOM 2498 C CA . LYS A 1 314 ? -0.043 -34.312 -21.125 1 92.75 314 LYS A CA 1
ATOM 2499 C C . LYS A 1 314 ? 0.232 -35.281 -19.969 1 92.75 314 LYS A C 1
ATOM 2501 O O . LYS A 1 314 ? -0.33 -36.375 -19.922 1 92.75 314 LYS A O 1
ATOM 2506 N N . ILE A 1 315 ? 1.102 -34.938 -19.094 1 95.31 315 ILE A N 1
ATOM 2507 C CA . ILE A 1 315 ? 1.384 -35.75 -17.938 1 95.31 315 ILE A CA 1
ATOM 2508 C C . ILE A 1 315 ? 0.118 -35.938 -17.094 1 95.31 315 ILE A C 1
ATOM 2510 O O . ILE A 1 315 ? -0.19 -37.031 -16.625 1 95.31 315 ILE A O 1
ATOM 2514 N N . GLN A 1 316 ? -0.574 -34.812 -16.875 1 95.06 316 GLN A N 1
ATOM 2515 C CA . GLN A 1 316 ? -1.812 -34.875 -16.109 1 95.06 316 GLN A CA 1
ATOM 2516 C C . GLN A 1 316 ? -2.842 -35.781 -16.781 1 95.06 316 GLN A C 1
ATOM 2518 O O . GLN A 1 316 ? -3.557 -36.531 -16.109 1 95.06 316 GLN A O 1
ATOM 2523 N N . GLN A 1 317 ? -2.906 -35.656 -18.094 1 94.19 317 GLN A N 1
ATOM 2524 C CA . GLN A 1 317 ? -3.781 -36.562 -18.859 1 94.19 317 GLN A CA 1
ATOM 2525 C C . GLN A 1 317 ? -3.393 -38.031 -18.656 1 94.19 317 GLN A C 1
ATOM 2527 O O . GLN A 1 317 ? -4.258 -38.875 -18.5 1 94.19 317 GLN A O 1
ATOM 2532 N N . GLU A 1 318 ? -2.096 -38.312 -18.672 1 94.88 318 GLU A N 1
ATOM 2533 C CA . GLU A 1 318 ? -1.611 -39.688 -18.469 1 94.88 318 GLU A CA 1
ATOM 2534 C C . GLU A 1 318 ? -1.944 -40.188 -17.078 1 94.88 318 GLU A C 1
ATOM 2536 O O . GLU A 1 318 ? -2.326 -41.344 -16.906 1 94.88 318 GLU A O 1
ATOM 2541 N N . LEU A 1 319 ? -1.801 -39.344 -16.109 1 96.19 319 LEU A N 1
ATOM 2542 C CA . LEU A 1 319 ? -2.062 -39.719 -14.719 1 96.19 319 LEU A CA 1
ATOM 2543 C C . LEU A 1 319 ? -3.535 -40.031 -14.516 1 96.19 319 LEU A C 1
ATOM 2545 O O . LEU A 1 319 ? -3.883 -40.781 -13.602 1 96.19 319 LEU A O 1
ATOM 2549 N N . ALA A 1 320 ? -4.395 -39.438 -15.336 1 93.75 320 ALA A N 1
ATOM 2550 C CA . ALA A 1 320 ? -5.836 -39.625 -15.195 1 93.75 320 ALA A CA 1
ATOM 2551 C C . ALA A 1 320 ? -6.27 -41 -15.742 1 93.75 320 ALA A C 1
ATOM 2553 O O . ALA A 1 320 ? -7.387 -41.438 -15.484 1 93.75 320 ALA A O 1
ATOM 2554 N N . LYS A 1 321 ? -5.402 -41.688 -16.469 1 93.19 321 LYS A N 1
ATOM 2555 C CA . LYS A 1 321 ? -5.734 -43 -16.984 1 93.19 321 LYS A CA 1
ATOM 2556 C C . LYS A 1 321 ? -5.859 -44.031 -15.859 1 93.19 321 LYS A C 1
ATOM 2558 O O . LYS A 1 321 ? -5.164 -43.906 -14.852 1 93.19 321 LYS A O 1
ATOM 2563 N N . PRO A 1 322 ? -6.766 -45 -16.109 1 91.38 322 PRO A N 1
ATOM 2564 C CA . PRO A 1 322 ? -6.926 -46.031 -15.086 1 91.38 322 PRO A CA 1
ATOM 2565 C C . PRO A 1 322 ? -5.621 -46.75 -14.773 1 91.38 322 PRO A C 1
ATOM 2567 O O . PRO A 1 322 ? -4.895 -47.156 -15.695 1 91.38 322 PRO A O 1
ATOM 2570 N N . GLY A 1 323 ? -5.316 -46.844 -13.508 1 93.31 323 GLY A N 1
ATOM 2571 C CA . GLY A 1 323 ? -4.203 -47.656 -13.055 1 93.31 323 GLY A CA 1
ATOM 2572 C C . GLY A 1 323 ? -2.889 -46.906 -13 1 93.31 323 GLY A C 1
ATOM 2573 O O . GLY A 1 323 ? -1.899 -47.406 -12.461 1 93.31 323 GLY A O 1
ATOM 2574 N N . VAL A 1 324 ? -2.795 -45.719 -13.5 1 95.81 324 VAL A N 1
ATOM 2575 C CA . VAL A 1 324 ? -1.521 -45.031 -13.602 1 95.81 324 VAL A CA 1
ATOM 2576 C C . VAL A 1 324 ? -1.186 -44.375 -12.258 1 95.81 324 VAL A C 1
ATOM 2578 O O . VAL A 1 324 ? -0.034 -44.406 -11.82 1 95.81 324 VAL A O 1
ATOM 2581 N N . LEU A 1 325 ? -2.168 -43.781 -11.562 1 96.75 325 LEU A N 1
ATOM 2582 C CA . LEU A 1 325 ? -1.93 -43.156 -10.266 1 96.75 325 LEU A CA 1
ATOM 2583 C C . LEU A 1 325 ? -1.33 -44.156 -9.281 1 96.75 325 LEU A C 1
ATOM 2585 O O . LEU A 1 325 ? -0.496 -43.781 -8.445 1 96.75 325 LEU A O 1
ATOM 2589 N N . GLU A 1 326 ? -1.783 -45.344 -9.422 1 96.06 326 GLU A N 1
ATOM 2590 C CA . GLU A 1 326 ? -1.382 -46.406 -8.5 1 96.06 326 GLU A CA 1
ATOM 2591 C C . GLU A 1 326 ? 0.104 -46.719 -8.641 1 96.06 326 GLU A C 1
ATOM 2593 O O . GLU A 1 326 ? 0.7 -47.312 -7.742 1 96.06 326 GLU A O 1
ATOM 2598 N N . ARG A 1 327 ? 0.662 -46.344 -9.719 1 95.19 327 ARG A N 1
ATOM 2599 C CA . ARG A 1 327 ? 2.104 -46.469 -9.906 1 95.19 327 ARG A CA 1
ATOM 2600 C C . ARG A 1 327 ? 2.869 -45.531 -8.977 1 95.19 327 ARG A C 1
ATOM 2602 O O . ARG A 1 327 ? 4 -45.844 -8.586 1 95.19 327 ARG A O 1
ATOM 2609 N N . PHE A 1 328 ? 2.295 -44.469 -8.602 1 97.19 328 PHE A N 1
ATOM 2610 C CA . PHE A 1 328 ? 3.02 -43.406 -7.906 1 97.19 328 PHE A CA 1
ATOM 2611 C C . PHE A 1 328 ? 2.533 -43.281 -6.469 1 97.19 328 PHE A C 1
ATOM 2613 O O . PHE A 1 328 ? 3.244 -42.75 -5.613 1 97.19 328 PHE A O 1
ATOM 2620 N N . MET A 1 329 ? 1.319 -43.625 -6.258 1 96.5 329 MET A N 1
ATOM 2621 C CA . MET A 1 329 ? 0.725 -43.469 -4.938 1 96.5 329 MET A CA 1
ATOM 2622 C C . MET A 1 329 ? 0.405 -44.812 -4.305 1 96.5 329 MET A C 1
ATOM 2624 O O . MET A 1 329 ? -0.34 -45.594 -4.875 1 96.5 329 MET A O 1
ATOM 2628 N N . ASP A 1 330 ? 0.821 -45.031 -3.01 1 94.12 330 ASP A N 1
ATOM 2629 C CA . ASP A 1 330 ? 0.65 -46.312 -2.34 1 94.12 330 ASP A CA 1
ATOM 2630 C C . ASP A 1 330 ? -0.682 -46.375 -1.598 1 94.12 330 ASP A C 1
ATOM 2632 O O . ASP A 1 330 ? -1.278 -47.438 -1.467 1 94.12 330 ASP A O 1
ATOM 2636 N N . ASN A 1 331 ? -1.117 -45.312 -1.104 1 96.44 331 ASN A N 1
ATOM 2637 C CA . ASN A 1 331 ? -2.344 -45.25 -0.317 1 96.44 331 ASN A CA 1
ATOM 2638 C C . ASN A 1 331 ? -3.582 -45.219 -1.21 1 96.44 331 ASN A C 1
ATOM 2640 O O . ASN A 1 331 ? -3.836 -44.219 -1.895 1 96.44 331 ASN A O 1
ATOM 2644 N N . LYS A 1 332 ? -4.371 -46.219 -1.135 1 96.31 332 LYS A N 1
ATOM 2645 C CA . LYS A 1 332 ? -5.547 -46.375 -1.986 1 96.31 332 LYS A CA 1
ATOM 2646 C C . LYS A 1 332 ? -6.562 -45.281 -1.719 1 96.31 332 LYS A C 1
ATOM 2648 O O . LYS A 1 332 ? -7.254 -44.812 -2.635 1 96.31 332 LYS A O 1
ATOM 2653 N N . ASP A 1 333 ? -6.633 -44.938 -0.486 1 97.44 333 ASP A N 1
ATOM 2654 C CA . ASP A 1 333 ? -7.555 -43.844 -0.143 1 97.44 333 ASP A CA 1
ATOM 2655 C C . ASP A 1 333 ? -7.148 -42.562 -0.816 1 97.44 333 ASP A C 1
ATOM 2657 O O . ASP A 1 333 ? -8 -41.781 -1.284 1 97.44 333 ASP A O 1
ATOM 2661 N N . ASP A 1 334 ? -5.883 -42.25 -0.833 1 97.5 334 ASP A N 1
ATOM 2662 C CA . ASP A 1 334 ? -5.375 -41.062 -1.479 1 97.5 334 ASP A CA 1
ATOM 2663 C C . ASP A 1 334 ? -5.645 -41.094 -2.982 1 97.5 334 ASP A C 1
ATOM 2665 O O . ASP A 1 334 ? -6.008 -40.062 -3.574 1 97.5 334 ASP A O 1
ATOM 2669 N N . VAL A 1 335 ? -5.465 -42.25 -3.582 1 97.62 335 VAL A N 1
ATOM 2670 C CA . VAL A 1 335 ? -5.727 -42.406 -5.008 1 97.62 335 VAL A CA 1
ATOM 2671 C C . VAL A 1 335 ? -7.191 -42.094 -5.305 1 97.62 335 VAL A C 1
ATOM 2673 O O . VAL A 1 335 ? -7.504 -41.406 -6.277 1 97.62 335 VAL A O 1
ATOM 2676 N N . ALA A 1 336 ? -8.031 -42.625 -4.469 1 97.19 336 ALA A N 1
ATOM 2677 C CA . ALA A 1 336 ? -9.461 -42.406 -4.648 1 97.19 336 ALA A CA 1
ATOM 2678 C C . ALA A 1 336 ? -9.805 -40.938 -4.52 1 97.19 336 ALA A C 1
ATOM 2680 O O . ALA A 1 336 ? -10.641 -40.406 -5.27 1 97.19 336 ALA A O 1
ATOM 2681 N N . LYS A 1 337 ? -9.234 -40.312 -3.559 1 97.31 337 LYS A N 1
ATOM 2682 C CA . LYS A 1 337 ? -9.469 -38.906 -3.346 1 97.31 337 LYS A CA 1
ATOM 2683 C C . LYS A 1 337 ? -9.039 -38.094 -4.562 1 97.31 337 LYS A C 1
ATOM 2685 O O . LYS A 1 337 ? -9.75 -37.156 -4.977 1 97.31 337 LYS A O 1
ATOM 2690 N N . LEU A 1 338 ? -7.867 -38.375 -5.137 1 97.5 338 LEU A N 1
ATOM 2691 C CA . LEU A 1 338 ? -7.383 -37.656 -6.32 1 97.5 338 LEU A CA 1
ATOM 2692 C C . LEU A 1 338 ? -8.312 -37.875 -7.508 1 97.5 338 LEU A C 1
ATOM 2694 O O . LEU A 1 338 ? -8.68 -36.938 -8.203 1 97.5 338 LEU A O 1
ATOM 2698 N N . ARG A 1 339 ? -8.695 -39.094 -7.75 1 96.19 339 ARG A N 1
ATOM 2699 C CA . ARG A 1 339 ? -9.508 -39.469 -8.906 1 96.19 339 ARG A CA 1
ATOM 2700 C C . ARG A 1 339 ? -10.867 -38.781 -8.852 1 96.19 339 ARG A C 1
ATOM 2702 O O . ARG A 1 339 ? -11.438 -38.438 -9.898 1 96.19 339 ARG A O 1
ATOM 2709 N N . LYS A 1 340 ? -11.297 -38.625 -7.684 1 95.06 340 LYS A N 1
ATOM 2710 C CA . LYS A 1 340 ? -12.594 -37.969 -7.496 1 95.06 340 LYS A CA 1
ATOM 2711 C C . LYS A 1 340 ? -12.586 -36.562 -8.055 1 95.06 340 LYS A C 1
ATOM 2713 O O . LYS A 1 340 ? -13.633 -36.031 -8.453 1 95.06 340 LYS A O 1
ATOM 2718 N N . CYS A 1 341 ? -11.438 -35.938 -8.141 1 95.25 341 CYS A N 1
ATOM 2719 C CA . CYS A 1 341 ? -11.336 -34.531 -8.547 1 95.25 341 CYS A CA 1
ATOM 2720 C C . CYS A 1 341 ? -11.062 -34.438 -10.039 1 95.25 341 CYS A C 1
ATOM 2722 O O . CYS A 1 341 ? -11.133 -33.344 -10.609 1 95.25 341 CYS A O 1
ATOM 2724 N N . PHE A 1 342 ? -10.742 -35.5 -10.727 1 95.94 342 PHE A N 1
ATOM 2725 C CA . PHE A 1 342 ? -10.305 -35.406 -12.109 1 95.94 342 PHE A CA 1
ATOM 2726 C C . PHE A 1 342 ? -11.484 -35.156 -13.039 1 95.94 342 PHE A C 1
ATOM 2728 O O . PHE A 1 342 ? -12.531 -35.812 -12.922 1 95.94 342 PHE A O 1
ATOM 2735 N N . ALA A 1 343 ? -11.32 -34.156 -13.883 1 94.56 343 ALA A N 1
ATOM 2736 C CA . ALA A 1 343 ? -12.195 -34.062 -15.047 1 94.56 343 ALA A CA 1
ATOM 2737 C C . ALA A 1 343 ? -11.82 -35.125 -16.094 1 94.56 343 ALA A C 1
ATOM 2739 O O . ALA A 1 343 ? -10.758 -35.75 -16.016 1 94.56 343 ALA A O 1
ATOM 2740 N N . GLY A 1 344 ? -12.727 -35.312 -16.984 1 92.5 344 GLY A N 1
ATOM 2741 C CA . GLY A 1 344 ? -12.344 -36.156 -18.109 1 92.5 344 GLY A CA 1
ATOM 2742 C C . GLY A 1 344 ? -11.203 -35.562 -18.922 1 92.5 344 GLY A C 1
ATOM 2743 O O . GLY A 1 344 ? -11.234 -34.406 -19.312 1 92.5 344 GLY A O 1
ATOM 2744 N N . LEU A 1 345 ? -10.18 -36.281 -19.109 1 93.19 345 LEU A N 1
ATOM 2745 C CA . LEU A 1 345 ? -9.016 -35.906 -19.906 1 93.19 345 LEU A CA 1
ATOM 2746 C C . LEU A 1 345 ? -8.672 -37 -20.922 1 93.19 345 LEU A C 1
ATOM 2748 O O . LEU A 1 345 ? -8.633 -38.188 -20.578 1 93.19 345 LEU A O 1
ATOM 2752 N N . TRP A 1 346 ? -8.5 -36.562 -22.172 1 91.69 346 TRP A N 1
ATOM 2753 C CA . TRP A 1 346 ? -8.234 -37.562 -23.219 1 91.69 346 TRP A CA 1
ATOM 2754 C C . TRP A 1 346 ? -7.156 -37.062 -24.172 1 91.69 346 TRP A C 1
ATOM 2756 O O . TRP A 1 346 ? -7.059 -35.844 -24.438 1 91.69 346 TRP A O 1
ATOM 2766 N N . SER A 1 347 ? -6.383 -38.062 -24.609 1 87.69 347 SER A N 1
ATOM 2767 C CA . SER A 1 347 ? -5.488 -37.75 -25.734 1 87.69 347 SER A CA 1
ATOM 2768 C C . SER A 1 347 ? -6.238 -37.781 -27.062 1 87.69 347 SER A C 1
ATOM 2770 O O . SER A 1 347 ? -7.336 -38.344 -27.156 1 87.69 347 SER A O 1
ATOM 2772 N N . LEU A 1 348 ? -5.68 -37.188 -27.969 1 86.69 348 LEU A N 1
ATOM 2773 C CA . LEU A 1 348 ? -6.305 -37.156 -29.297 1 86.69 348 LEU A CA 1
ATOM 2774 C C . LEU A 1 348 ? -5.945 -38.406 -30.078 1 86.69 348 LEU A C 1
ATOM 2776 O O . LEU A 1 348 ? -5.969 -38.406 -31.312 1 86.69 348 LEU A O 1
ATOM 2780 N N . ASP A 1 349 ? -5.586 -39.438 -29.406 1 81.19 349 ASP A N 1
ATOM 2781 C CA . ASP A 1 349 ? -5.293 -40.688 -30.062 1 81.19 349 ASP A CA 1
ATOM 2782 C C . ASP A 1 349 ? -6.496 -41.625 -30.031 1 81.19 349 ASP A C 1
ATOM 2784 O O . ASP A 1 349 ? -6.496 -42.688 -30.688 1 81.19 349 ASP A O 1
ATOM 2788 N N . ASP A 1 350 ? -7.484 -41.25 -29.297 1 83.56 350 ASP A N 1
ATOM 2789 C CA . ASP A 1 350 ? -8.68 -42.062 -29.156 1 83.56 350 ASP A CA 1
ATOM 2790 C C . ASP A 1 350 ? -9.75 -41.656 -30.156 1 83.56 350 ASP A C 1
ATOM 2792 O O . ASP A 1 350 ? -10.445 -40.656 -29.969 1 83.56 350 ASP A O 1
ATOM 2796 N N . PRO A 1 351 ? -9.992 -42.5 -31.094 1 86.81 351 PRO A N 1
ATOM 2797 C CA . PRO A 1 351 ? -10.938 -42.125 -32.125 1 86.81 351 PRO A CA 1
ATOM 2798 C C . PRO A 1 351 ? -12.359 -41.938 -31.625 1 86.81 351 PRO A C 1
ATOM 2800 O O . PRO A 1 351 ? -13.117 -41.125 -32.125 1 86.81 351 PRO A O 1
ATOM 2803 N N . GLU A 1 352 ? -12.68 -42.719 -30.672 1 91.56 352 GLU A N 1
ATOM 2804 C CA . GLU A 1 352 ? -14.039 -42.625 -30.156 1 91.56 352 GLU A CA 1
ATOM 2805 C C . GLU A 1 352 ? -14.273 -41.25 -29.5 1 91.56 352 GLU A C 1
ATOM 2807 O O . GLU A 1 352 ? -15.359 -40.688 -29.641 1 91.56 352 GLU A O 1
ATOM 2812 N N . ILE A 1 353 ? -13.352 -40.812 -28.75 1 91.94 353 ILE A N 1
ATOM 2813 C CA . ILE A 1 353 ? -13.484 -39.531 -28.062 1 91.94 353 ILE A CA 1
ATOM 2814 C C . ILE A 1 353 ? -13.461 -38.406 -29.078 1 91.94 353 ILE A C 1
ATOM 2816 O O . ILE A 1 353 ? -14.148 -37.406 -28.922 1 91.94 353 ILE A O 1
ATOM 2820 N N . ILE A 1 354 ? -12.641 -38.531 -30.094 1 92.62 354 ILE A N 1
ATOM 2821 C CA . ILE A 1 354 ? -12.555 -37.531 -31.141 1 92.62 354 ILE A CA 1
ATOM 2822 C C . ILE A 1 354 ? -13.898 -37.406 -31.844 1 92.62 354 ILE A C 1
ATOM 2824 O O . ILE A 1 354 ? -14.375 -36.281 -32.094 1 92.62 354 ILE A O 1
ATOM 2828 N N . LYS A 1 355 ? -14.422 -38.531 -32.125 1 94.31 355 LYS A N 1
ATOM 2829 C CA . LYS A 1 355 ? -15.734 -38.531 -32.781 1 94.31 355 LYS A CA 1
ATOM 2830 C C . LYS A 1 355 ? -16.781 -37.844 -31.906 1 94.31 355 LYS A C 1
ATOM 2832 O O . LYS A 1 355 ? -17.578 -37.031 -32.406 1 94.31 355 LYS A O 1
ATOM 2837 N N . LYS A 1 356 ? -16.766 -38.188 -30.703 1 95.44 356 LYS A N 1
ATOM 2838 C CA . LYS A 1 356 ? -17.703 -37.594 -29.766 1 95.44 356 LYS A CA 1
ATOM 2839 C C . LYS A 1 356 ? -17.516 -36.062 -29.688 1 95.44 356 LYS A C 1
ATOM 2841 O O . LYS A 1 356 ? -18.484 -35.312 -29.625 1 95.44 356 LYS A O 1
ATOM 2846 N N . ALA A 1 357 ? -16.25 -35.625 -29.625 1 95.38 357 ALA A N 1
ATOM 2847 C CA . ALA A 1 357 ? -15.914 -34.219 -29.5 1 95.38 357 ALA A CA 1
ATOM 2848 C C . ALA A 1 357 ? -16.297 -33.438 -30.766 1 95.38 357 ALA A C 1
ATOM 2850 O O . ALA A 1 357 ? -16.656 -32.281 -30.703 1 95.38 357 ALA A O 1
ATOM 2851 N N . ILE A 1 358 ? -16.25 -34.094 -31.891 1 95.44 358 ILE A N 1
ATOM 2852 C CA . ILE A 1 358 ? -16.656 -33.5 -33.156 1 95.44 358 ILE A CA 1
ATOM 2853 C C . ILE A 1 358 ? -18.172 -33.344 -33.188 1 95.44 358 ILE A C 1
ATOM 2855 O O . ILE A 1 358 ? -18.703 -32.344 -33.656 1 95.44 358 ILE A O 1
ATOM 2859 N N . GLU A 1 359 ? -18.844 -34.344 -32.719 1 96.5 359 GLU A N 1
ATOM 2860 C CA . GLU A 1 359 ? -20.312 -34.344 -32.719 1 96.5 359 GLU A CA 1
ATOM 2861 C C . GLU A 1 359 ? -20.875 -33.375 -31.719 1 96.5 359 GLU A C 1
ATOM 2863 O O . GLU A 1 359 ? -21.875 -32.719 -31.969 1 96.5 359 GLU A O 1
ATOM 2868 N N . LYS A 1 360 ? -20.25 -33.312 -30.547 1 96.5 360 LYS A N 1
ATOM 2869 C CA . LYS A 1 360 ? -20.688 -32.438 -29.469 1 96.5 360 LYS A CA 1
ATOM 2870 C C . LYS A 1 360 ? -19.531 -31.625 -28.922 1 96.5 360 LYS A C 1
ATOM 2872 O O . LYS A 1 360 ? -19.188 -31.734 -27.734 1 96.5 360 LYS A O 1
ATOM 2877 N N . PRO A 1 361 ? -19.062 -30.734 -29.719 1 95.12 361 PRO A N 1
ATOM 2878 C CA . PRO A 1 361 ? -17.875 -29.984 -29.328 1 95.12 361 PRO A CA 1
ATOM 2879 C C . PRO A 1 361 ? -18.094 -29.125 -28.094 1 95.12 361 PRO A C 1
ATOM 2881 O O . PRO A 1 361 ? -17.141 -28.781 -27.391 1 95.12 361 PRO A O 1
ATOM 2884 N N . GLU A 1 362 ? -19.359 -28.781 -27.719 1 92.44 362 GLU A N 1
ATOM 2885 C CA . GLU A 1 362 ? -19.672 -27.906 -26.594 1 92.44 362 GLU A CA 1
ATOM 2886 C C . GLU A 1 362 ? -19.359 -28.594 -25.266 1 92.44 362 GLU A C 1
ATOM 2888 O O . GLU A 1 362 ? -19.266 -27.938 -24.234 1 92.44 362 GLU A O 1
ATOM 2893 N N . LEU A 1 363 ? -19.125 -29.906 -25.281 1 93.94 363 LEU A N 1
ATOM 2894 C CA . LEU A 1 363 ? -18.906 -30.656 -24.062 1 93.94 363 LEU A CA 1
ATOM 2895 C C . LEU A 1 363 ? -17.406 -30.812 -23.781 1 93.94 363 LEU A C 1
ATOM 2897 O O . LEU A 1 363 ? -17.016 -31.406 -22.781 1 93.94 363 LEU A O 1
ATOM 2901 N N . PHE A 1 364 ? -16.594 -30.203 -24.703 1 94 364 PHE A N 1
ATOM 2902 C CA . PHE A 1 364 ? -15.156 -30.438 -24.594 1 94 364 PHE A CA 1
ATOM 2903 C C . PHE A 1 364 ? -14.391 -29.125 -24.703 1 94 364 PHE A C 1
ATOM 2905 O O . PHE A 1 364 ? -14.93 -28.125 -25.188 1 94 364 PHE A O 1
ATOM 2912 N N . VAL A 1 365 ? -13.227 -29.125 -24.172 1 92.62 365 VAL A N 1
ATOM 2913 C CA . VAL A 1 365 ? -12.234 -28.078 -24.344 1 92.62 365 VAL A CA 1
ATOM 2914 C C . VAL A 1 365 ? -10.938 -28.672 -24.891 1 92.62 365 VAL A C 1
ATOM 2916 O O . VAL A 1 365 ? -10.492 -29.719 -24.422 1 92.62 365 VAL A O 1
ATOM 2919 N N . MET A 1 366 ? -10.5 -28.125 -25.969 1 92 366 MET A N 1
ATOM 2920 C CA . MET A 1 366 ? -9.195 -28.516 -26.484 1 92 366 MET A CA 1
ATOM 2921 C C . MET A 1 366 ? -8.094 -27.609 -25.953 1 92 366 MET A C 1
ATOM 2923 O O . MET A 1 366 ? -8.18 -26.391 -26.078 1 92 366 MET A O 1
ATOM 2927 N N . LYS A 1 367 ? -7.125 -28.156 -25.281 1 89 367 LYS A N 1
ATOM 2928 C CA . LYS A 1 367 ? -6.074 -27.375 -24.625 1 89 367 LYS A CA 1
ATOM 2929 C C . LYS A 1 367 ? -4.703 -27.703 -25.203 1 89 367 LYS A C 1
ATOM 2931 O O . LYS A 1 367 ? -4.336 -28.875 -25.312 1 89 367 LYS A O 1
ATOM 2936 N N . PRO A 1 368 ? -3.953 -26.688 -25.531 1 84.06 368 PRO A N 1
ATOM 2937 C CA . PRO A 1 368 ? -2.568 -26.938 -25.938 1 84.06 368 PRO A CA 1
ATOM 2938 C C . PRO A 1 368 ? -1.646 -27.203 -24.75 1 84.06 368 PRO A C 1
ATOM 2940 O O . PRO A 1 368 ? -2.031 -26.969 -23.609 1 84.06 368 PRO A O 1
ATOM 2943 N N . GLN A 1 369 ? -0.506 -27.734 -25 1 74.69 369 GLN A N 1
ATOM 2944 C CA . GLN A 1 369 ? 0.438 -28.094 -23.938 1 74.69 369 GLN A CA 1
ATOM 2945 C C . GLN A 1 369 ? 1.02 -26.859 -23.281 1 74.69 369 GLN A C 1
ATOM 2947 O O . GLN A 1 369 ? 1.543 -26.938 -22.156 1 74.69 369 GLN A O 1
ATOM 2952 N N . ARG A 1 370 ? 0.87 -25.734 -23.781 1 64.31 370 ARG A N 1
ATOM 2953 C CA . ARG A 1 370 ? 1.453 -24.5 -23.25 1 64.31 370 ARG A CA 1
ATOM 2954 C C . ARG A 1 370 ? 0.643 -23.969 -22.062 1 64.31 370 ARG A C 1
ATOM 2956 O O . ARG A 1 370 ? -0.55 -24.266 -21.953 1 64.31 370 ARG A O 1
ATOM 2963 N N . GLU A 1 371 ? 1.495 -23.547 -21.016 1 59.38 371 GLU A N 1
ATOM 2964 C CA . GLU A 1 371 ? 0.835 -22.875 -19.906 1 59.38 371 GLU A CA 1
ATOM 2965 C C . GLU A 1 371 ? 0.403 -21.453 -20.281 1 59.38 371 GLU A C 1
ATOM 2967 O O . GLU A 1 371 ? 0.831 -20.922 -21.312 1 59.38 371 GLU A O 1
ATOM 2972 N N . GLY A 1 372 ? -0.567 -20.844 -19.656 1 55.25 372 GLY A N 1
ATOM 2973 C CA . GLY A 1 372 ? -0.996 -19.469 -19.859 1 55.25 372 GLY A CA 1
ATOM 2974 C C . GLY A 1 372 ? -2.381 -19.359 -20.453 1 55.25 372 GLY A C 1
ATOM 2975 O O . GLY A 1 372 ? -2.887 -20.312 -21.047 1 55.25 372 GLY A O 1
ATOM 2976 N N . GLY A 1 373 ? -3.045 -18.359 -20.141 1 57.94 373 GLY A N 1
ATOM 2977 C CA . GLY A 1 373 ? -4.391 -18.078 -20.609 1 57.94 373 GLY A CA 1
ATOM 2978 C C . GLY A 1 373 ? -4.434 -17.688 -22.078 1 57.94 373 GLY A C 1
ATOM 2979 O O . GLY A 1 373 ? -3.428 -17.25 -22.641 1 57.94 373 GLY A O 1
ATOM 2980 N N . GLY A 1 374 ? -5.367 -18.031 -22.766 1 59.38 374 GLY A N 1
ATOM 2981 C CA . GLY A 1 374 ? -5.68 -17.469 -24.078 1 59.38 374 GLY A CA 1
ATOM 2982 C C . GLY A 1 374 ? -5.484 -18.469 -25.203 1 59.38 374 GLY A C 1
ATOM 2983 O O . GLY A 1 374 ? -5.68 -18.125 -26.375 1 59.38 374 GLY A O 1
ATOM 2984 N N . ASN A 1 375 ? -5.156 -19.719 -24.812 1 70 375 ASN A N 1
ATOM 2985 C CA . ASN A 1 375 ? -4.84 -20.641 -25.906 1 70 375 ASN A CA 1
ATOM 2986 C C . ASN A 1 375 ? -5.855 -21.781 -25.984 1 70 375 ASN A C 1
ATOM 2988 O O . ASN A 1 375 ? -5.785 -22.609 -26.891 1 70 375 ASN A O 1
ATOM 2992 N N . ASN A 1 376 ? -6.75 -21.828 -25.078 1 83.62 376 ASN A N 1
ATOM 2993 C CA . ASN A 1 376 ? -7.734 -22.906 -25.078 1 83.62 376 ASN A CA 1
ATOM 2994 C C . ASN A 1 376 ? -8.758 -22.734 -26.203 1 83.62 376 ASN A C 1
ATOM 2996 O O . ASN A 1 376 ? -9.039 -21.609 -26.609 1 83.62 376 ASN A O 1
ATOM 3000 N N . ILE A 1 377 ? -9.25 -23.812 -26.766 1 87.31 377 ILE A N 1
ATOM 3001 C CA . ILE A 1 377 ? -10.211 -23.828 -27.859 1 87.31 377 ILE A CA 1
ATOM 3002 C C . ILE A 1 377 ? -11.547 -24.375 -27.359 1 87.31 377 ILE A C 1
ATOM 3004 O O . ILE A 1 377 ? -11.594 -25.391 -26.672 1 87.31 377 ILE A O 1
ATOM 3008 N N . TYR A 1 378 ? -12.594 -23.625 -27.734 1 89 378 TYR A N 1
ATOM 3009 C CA . TYR A 1 378 ? -13.914 -23.984 -27.219 1 89 378 TYR A CA 1
ATOM 3010 C C . TYR A 1 378 ? -14.93 -24.078 -28.359 1 89 378 TYR A C 1
ATOM 3012 O O . TYR A 1 378 ? -14.68 -23.609 -29.469 1 89 378 TYR A O 1
ATOM 3020 N N . GLY A 1 379 ? -16.094 -24.766 -28.094 1 89.81 379 GLY A N 1
ATOM 3021 C CA . GLY A 1 379 ? -17.25 -24.766 -28.969 1 89.81 379 GLY A CA 1
ATOM 3022 C C . GLY A 1 379 ? -16.953 -25.375 -30.328 1 89.81 379 GLY A C 1
ATOM 3023 O O . GLY A 1 379 ? -16.25 -26.375 -30.438 1 89.81 379 GLY A O 1
ATOM 3024 N N . ASP A 1 380 ? -17.469 -24.672 -31.297 1 91.69 380 ASP A N 1
ATOM 3025 C CA . ASP A 1 380 ? -17.359 -25.156 -32.656 1 91.69 380 ASP A CA 1
ATOM 3026 C C . ASP A 1 380 ? -15.906 -25.188 -33.125 1 91.69 380 ASP A C 1
ATOM 3028 O O . ASP A 1 380 ? -15.531 -26 -33.969 1 91.69 380 ASP A O 1
ATOM 3032 N N . ASP A 1 381 ? -15.234 -24.375 -32.531 1 91.69 381 ASP A N 1
ATOM 3033 C CA . ASP A 1 381 ? -13.82 -24.328 -32.875 1 91.69 381 ASP A CA 1
ATOM 3034 C C . ASP A 1 381 ? -13.125 -25.656 -32.531 1 91.69 381 ASP A C 1
ATOM 3036 O O . ASP A 1 381 ? -12.141 -26.031 -33.156 1 91.69 381 ASP A O 1
ATOM 3040 N N . VAL A 1 382 ? -13.641 -26.297 -31.484 1 93.38 382 VAL A N 1
ATOM 3041 C CA . VAL A 1 382 ? -13.102 -27.625 -31.156 1 93.38 382 VAL A CA 1
ATOM 3042 C C . VAL A 1 382 ? -13.305 -28.562 -32.344 1 93.38 382 VAL A C 1
ATOM 3044 O O . VAL A 1 382 ? -12.359 -29.234 -32.75 1 93.38 382 VAL A O 1
ATOM 3047 N N . ARG A 1 383 ? -14.461 -28.547 -32.844 1 94.31 383 ARG A N 1
ATOM 3048 C CA . ARG A 1 383 ? -14.781 -29.391 -34 1 94.31 383 ARG A CA 1
ATOM 3049 C C . ARG A 1 383 ? -13.883 -29.062 -35.188 1 94.31 383 ARG A C 1
ATOM 3051 O O . ARG A 1 383 ? -13.258 -29.938 -35.781 1 94.31 383 ARG A O 1
ATOM 3058 N N . GLU A 1 384 ? -13.812 -27.797 -35.469 1 94.38 384 GLU A N 1
ATOM 3059 C CA . GLU A 1 384 ? -13.055 -27.344 -36.625 1 94.38 384 GLU A CA 1
ATOM 3060 C C . GLU A 1 384 ? -11.586 -27.719 -36.5 1 94.38 384 GLU A C 1
ATOM 3062 O O . GLU A 1 384 ? -10.969 -28.156 -37.469 1 94.38 384 GLU A O 1
ATOM 3067 N N . ASN A 1 385 ? -11.078 -27.547 -35.344 1 92.06 385 ASN A N 1
ATOM 3068 C CA . ASN A 1 385 ? -9.664 -27.844 -35.156 1 92.06 385 ASN A CA 1
ATOM 3069 C C . ASN A 1 385 ? -9.391 -29.344 -35.219 1 92.06 385 ASN A C 1
ATOM 3071 O O . ASN A 1 385 ? -8.352 -29.781 -35.719 1 92.06 385 ASN A O 1
ATOM 3075 N N . LEU A 1 386 ? -10.312 -30.125 -34.656 1 92.81 386 LEU A N 1
ATOM 3076 C CA . LEU A 1 386 ? -10.156 -31.562 -34.688 1 92.81 386 LEU A CA 1
ATOM 3077 C C . LEU A 1 386 ? -10.195 -32.094 -36.125 1 92.81 386 LEU A C 1
ATOM 3079 O O . LEU A 1 386 ? -9.414 -32.969 -36.5 1 92.81 386 LEU A O 1
ATOM 3083 N N . LEU A 1 387 ? -11.055 -31.5 -36.875 1 91.62 387 LEU A N 1
ATOM 3084 C CA . LEU A 1 387 ? -11.164 -31.875 -38.281 1 91.62 387 LEU A CA 1
ATOM 3085 C C . LEU A 1 387 ? -9.906 -31.484 -39.031 1 91.62 387 LEU A C 1
ATOM 3087 O O . LEU A 1 387 ? -9.422 -32.219 -39.906 1 91.62 387 LEU A O 1
ATOM 3091 N N . ARG A 1 388 ? -9.461 -30.328 -38.75 1 90.25 388 ARG A N 1
ATOM 3092 C CA . ARG A 1 388 ? -8.227 -29.859 -39.375 1 90.25 388 ARG A CA 1
ATOM 3093 C C . ARG A 1 388 ? -7.059 -30.781 -39.031 1 90.25 388 ARG A C 1
ATOM 3095 O O . ARG A 1 388 ? -6.285 -31.156 -39.938 1 90.25 388 ARG A O 1
ATOM 3102 N N . LEU A 1 389 ? -6.969 -31.125 -37.781 1 86.81 389 LEU A N 1
ATOM 3103 C CA . LEU A 1 389 ? -5.875 -31.984 -37.312 1 86.81 389 LEU A CA 1
ATOM 3104 C C . LEU A 1 389 ? -5.953 -33.344 -38 1 86.81 389 LEU A C 1
ATOM 3106 O O . LEU A 1 389 ? -4.922 -33.969 -38.25 1 86.81 389 LEU A O 1
ATOM 3110 N N . GLN A 1 390 ? -7.109 -33.906 -38.188 1 83.5 390 GLN A N 1
ATOM 3111 C CA . GLN A 1 390 ? -7.293 -35.188 -38.875 1 83.5 390 GLN A CA 1
ATOM 3112 C C . GLN A 1 390 ? -6.758 -35.156 -40.281 1 83.5 390 GLN A C 1
ATOM 3114 O O . GLN A 1 390 ? -6.262 -36.156 -40.812 1 83.5 390 GLN A O 1
ATOM 3119 N N . LYS A 1 391 ? -6.797 -33.938 -40.875 1 84.88 391 LYS A N 1
ATOM 3120 C CA . LYS A 1 391 ? -6.32 -33.781 -42.25 1 84.88 391 LYS A CA 1
ATOM 3121 C C . LYS A 1 391 ? -4.801 -33.625 -42.312 1 84.88 391 LYS A C 1
ATOM 3123 O O . LYS A 1 391 ? -4.152 -34.094 -43.25 1 84.88 391 LYS A O 1
ATOM 3128 N N . GLU A 1 392 ? -4.227 -32.906 -41.438 1 77 392 GLU A N 1
ATOM 3129 C CA . GLU A 1 392 ? -2.811 -32.562 -41.438 1 77 392 GLU A CA 1
ATOM 3130 C C . GLU A 1 392 ? -1.96 -33.719 -40.938 1 77 392 GLU A C 1
ATOM 3132 O O . GLU A 1 392 ? -0.75 -33.75 -41.188 1 77 392 GLU A O 1
ATOM 3137 N N . GLY A 1 393 ? -2.529 -34.688 -40.344 1 68.12 393 GLY A N 1
ATOM 3138 C CA . GLY A 1 393 ? -1.797 -35.875 -39.906 1 68.12 393 GLY A CA 1
ATOM 3139 C C . GLY A 1 393 ? -1.772 -36.031 -38.406 1 68.12 393 GLY A C 1
ATOM 3140 O O . GLY A 1 393 ? -2.068 -35.094 -37.688 1 68.12 393 GLY A O 1
ATOM 3141 N N . GLU A 1 394 ? -1.328 -37.156 -37.906 1 66.44 394 GLU A N 1
ATOM 3142 C CA . GLU A 1 394 ? -1.421 -37.656 -36.531 1 66.44 394 GLU A CA 1
ATOM 3143 C C . GLU A 1 394 ? -0.398 -36.969 -35.625 1 66.44 394 GLU A C 1
ATOM 3145 O O . GLU A 1 394 ? -0.61 -36.844 -34.406 1 66.44 394 GLU A O 1
ATOM 3150 N N . GLU A 1 395 ? 0.585 -36.438 -36.188 1 70.12 395 GLU A N 1
ATOM 3151 C CA . GLU A 1 395 ? 1.666 -35.875 -35.375 1 70.12 395 GLU A CA 1
ATOM 3152 C C . GLU A 1 395 ? 1.229 -34.594 -34.656 1 70.12 395 GLU A C 1
ATOM 3154 O O . GLU A 1 395 ? 1.586 -34.375 -33.5 1 70.12 395 GLU A O 1
ATOM 3159 N N . GLU A 1 396 ? 0.457 -33.875 -35.188 1 76 396 GLU A N 1
ATOM 3160 C CA . GLU A 1 396 ? 0.022 -32.594 -34.656 1 76 396 GLU A CA 1
ATOM 3161 C C . GLU A 1 396 ? -0.994 -32.781 -33.531 1 76 396 GLU A C 1
ATOM 3163 O O . GLU A 1 396 ? -1.177 -31.906 -32.688 1 76 396 GLU A O 1
ATOM 3168 N N . ASN A 1 397 ? -1.493 -34 -33.5 1 79.5 397 ASN A N 1
ATOM 3169 C CA . ASN A 1 397 ? -2.498 -34.312 -32.5 1 79.5 397 ASN A CA 1
ATOM 3170 C C . ASN A 1 397 ? -1.9 -34.312 -31.094 1 79.5 397 ASN A C 1
ATOM 3172 O O . ASN A 1 397 ? -2.59 -34 -30.125 1 79.5 397 ASN A O 1
ATOM 3176 N N . ALA A 1 398 ? -0.629 -34.562 -31.078 1 78.06 398 ALA A N 1
ATOM 3177 C CA . ALA A 1 398 ? 0.03 -34.719 -29.781 1 78.06 398 ALA A CA 1
ATOM 3178 C C . ALA A 1 398 ? 0.27 -33.375 -29.094 1 78.06 398 ALA A C 1
ATOM 3180 O O . ALA A 1 398 ? 0.558 -33.344 -27.906 1 78.06 398 ALA A O 1
ATOM 3181 N N . ALA A 1 399 ? -0.033 -32.344 -29.859 1 81.38 399 ALA A N 1
ATOM 3182 C CA . ALA A 1 399 ? 0.175 -31.016 -29.312 1 81.38 399 ALA A CA 1
ATOM 3183 C C . ALA A 1 399 ? -1.014 -30.578 -28.469 1 81.38 399 ALA A C 1
ATOM 3185 O O . ALA A 1 399 ? -0.933 -29.578 -27.734 1 81.38 399 ALA A O 1
ATOM 3186 N N . TYR A 1 400 ? -2.076 -31.391 -28.516 1 87.75 400 TYR A N 1
ATOM 3187 C CA . TYR A 1 400 ? -3.299 -31.016 -27.812 1 87.75 400 TYR A CA 1
ATOM 3188 C C . TYR A 1 400 ? -3.83 -32.156 -26.969 1 87.75 400 TYR A C 1
ATOM 3190 O O . TYR A 1 400 ? -3.477 -33.312 -27.203 1 87.75 400 TYR A O 1
ATOM 3198 N N . ILE A 1 401 ? -4.582 -31.75 -25.953 1 88.81 401 ILE A N 1
ATOM 3199 C CA . ILE A 1 401 ? -5.41 -32.719 -25.234 1 88.81 401 ILE A CA 1
ATOM 3200 C C . ILE A 1 401 ? -6.867 -32.25 -25.25 1 88.81 401 ILE A C 1
ATOM 3202 O O . ILE A 1 401 ? -7.156 -31.094 -25.547 1 88.81 401 ILE A O 1
ATOM 3206 N N . LEU A 1 402 ? -7.727 -33.219 -25.047 1 92.44 402 LEU A N 1
ATOM 3207 C CA . LEU A 1 402 ? -9.141 -32.906 -24.828 1 92.44 402 LEU A CA 1
ATOM 3208 C C . LEU A 1 402 ? -9.508 -33 -23.359 1 92.44 402 LEU A C 1
ATOM 3210 O O . LEU A 1 402 ? -9.055 -33.906 -22.656 1 92.44 402 LEU A O 1
ATOM 3214 N N . MET A 1 403 ? -10.219 -32.094 -22.875 1 93.81 403 MET A N 1
ATOM 3215 C CA . MET A 1 403 ? -10.734 -32.094 -21.516 1 93.81 403 MET A CA 1
ATOM 3216 C C . MET A 1 403 ? -12.242 -31.906 -21.5 1 93.81 403 MET A C 1
ATOM 3218 O O . MET A 1 403 ? -12.797 -31.203 -22.359 1 93.81 403 MET A O 1
ATOM 3222 N N . GLN A 1 404 ? -12.828 -32.594 -20.594 1 93.94 404 GLN A N 1
ATOM 3223 C CA . GLN A 1 404 ? -14.25 -32.375 -20.375 1 93.94 404 GLN A CA 1
ATOM 3224 C C . GLN A 1 404 ? -14.508 -30.906 -20.016 1 93.94 404 GLN A C 1
ATOM 3226 O O . GLN A 1 404 ? -13.766 -30.312 -19.234 1 93.94 404 GLN A O 1
ATOM 3231 N N . ARG A 1 405 ? -15.508 -30.328 -20.703 1 93.44 405 ARG A N 1
ATOM 3232 C CA . ARG A 1 405 ? -15.875 -28.953 -20.328 1 93.44 405 ARG A CA 1
ATOM 3233 C C . ARG A 1 405 ? -16.578 -28.922 -18.984 1 93.44 405 ARG A C 1
ATOM 3235 O O . ARG A 1 405 ? -17.422 -29.781 -18.703 1 93.44 405 ARG A O 1
ATOM 3242 N N . ILE A 1 406 ? -16.141 -28.078 -18.109 1 93.94 406 ILE A N 1
ATOM 3243 C CA . ILE A 1 406 ? -16.766 -27.875 -16.797 1 93.94 406 ILE A CA 1
ATOM 3244 C C . ILE A 1 406 ? -17.75 -26.719 -16.875 1 93.94 406 ILE A C 1
ATOM 3246 O O . ILE A 1 406 ? -17.469 -25.688 -17.484 1 93.94 406 ILE A O 1
ATOM 3250 N N . PHE A 1 407 ? -18.922 -26.891 -16.312 1 93 407 PHE A N 1
ATOM 3251 C CA . PHE A 1 407 ? -19.969 -25.875 -16.328 1 93 407 PHE A CA 1
ATOM 3252 C C . PHE A 1 407 ? -20.219 -25.344 -14.914 1 93 407 PHE A C 1
ATOM 3254 O O . PHE A 1 407 ? -21.156 -25.781 -14.25 1 93 407 PHE A O 1
ATOM 3261 N N . PRO A 1 408 ? -19.391 -24.406 -14.562 1 93 408 PRO A N 1
ATOM 3262 C CA . PRO A 1 408 ? -19.578 -23.859 -13.219 1 93 408 PRO A CA 1
ATOM 3263 C C . PRO A 1 408 ? -20.828 -22.984 -13.109 1 93 408 PRO A C 1
ATOM 3265 O O . PRO A 1 408 ? -21.391 -22.578 -14.133 1 93 408 PRO A O 1
ATOM 3268 N N . LYS A 1 409 ? -21.25 -22.781 -11.898 1 90.44 409 LYS A N 1
ATOM 3269 C CA . LYS A 1 409 ? -22.391 -21.891 -11.664 1 90.44 409 LYS A CA 1
ATOM 3270 C C . LYS A 1 409 ? -22.047 -20.453 -12.047 1 90.44 409 LYS A C 1
ATOM 3272 O O . LYS A 1 409 ? -20.953 -19.969 -11.734 1 90.44 409 LYS A O 1
ATOM 3277 N N . VAL A 1 410 ? -22.953 -19.859 -12.781 1 91.56 410 VAL A N 1
ATOM 3278 C CA . VAL A 1 410 ? -22.812 -18.453 -13.141 1 91.56 410 VAL A CA 1
ATOM 3279 C C . VAL A 1 410 ? -23.469 -17.578 -12.078 1 91.56 410 VAL A C 1
ATOM 3281 O O . VAL A 1 410 ? -24.547 -17.906 -11.57 1 91.56 410 VAL A O 1
ATOM 3284 N N . SER A 1 411 ? -22.781 -16.609 -11.664 1 90.19 411 SER A N 1
ATOM 3285 C CA . SER A 1 411 ? -23.312 -15.688 -10.664 1 90.19 411 SER A CA 1
ATOM 3286 C C . SER A 1 411 ? -23.109 -14.234 -11.078 1 90.19 411 SER A C 1
ATOM 3288 O O . SER A 1 411 ? -22.203 -13.922 -11.859 1 90.19 411 SER A O 1
ATOM 3290 N N . ASN A 1 412 ? -24.062 -13.398 -10.617 1 91.06 412 ASN A N 1
ATOM 3291 C CA . ASN A 1 412 ? -23.875 -11.961 -10.797 1 91.06 412 ASN A CA 1
ATOM 3292 C C . ASN A 1 412 ? -22.828 -11.406 -9.828 1 91.06 412 ASN A C 1
ATOM 3294 O O . ASN A 1 412 ? -22.922 -11.641 -8.625 1 91.06 412 ASN A O 1
ATOM 3298 N N . VAL A 1 413 ? -21.859 -10.758 -10.398 1 92.69 413 VAL A N 1
ATOM 3299 C CA . VAL A 1 413 ? -20.781 -10.25 -9.555 1 92.69 413 VAL A CA 1
ATOM 3300 C C . VAL A 1 413 ? -20.453 -8.805 -9.945 1 92.69 413 VAL A C 1
ATOM 3302 O O . VAL A 1 413 ? -20.797 -8.367 -11.047 1 92.69 413 VAL A O 1
ATOM 3305 N N . PHE A 1 414 ? -19.953 -7.984 -9 1 94.81 414 PHE A N 1
ATOM 3306 C CA . PHE A 1 414 ? -19.375 -6.68 -9.273 1 94.81 414 PHE A CA 1
ATOM 3307 C C . PHE A 1 414 ? -17.875 -6.797 -9.516 1 94.81 414 PHE A C 1
ATOM 3309 O O . PHE A 1 414 ? -17.125 -7.168 -8.609 1 94.81 414 PHE A O 1
ATOM 3316 N N . LEU A 1 415 ? -17.469 -6.551 -10.727 1 95.44 415 LEU A N 1
ATOM 3317 C CA . LEU A 1 415 ? -16.047 -6.562 -11.094 1 95.44 415 LEU A CA 1
ATOM 3318 C C . LEU A 1 415 ? -15.484 -5.145 -11.125 1 95.44 415 LEU A C 1
ATOM 3320 O O . LEU A 1 415 ? -16.109 -4.238 -11.68 1 95.44 415 LEU A O 1
ATOM 3324 N N . VAL A 1 416 ? -14.398 -4.918 -10.43 1 97 416 VAL A N 1
ATOM 3325 C CA . VAL A 1 416 ? -13.805 -3.59 -10.336 1 97 416 VAL A CA 1
ATOM 3326 C C . VAL A 1 416 ? -12.477 -3.562 -11.094 1 97 416 VAL A C 1
ATOM 3328 O O . VAL A 1 416 ? -11.578 -4.359 -10.812 1 97 416 VAL A O 1
ATOM 3331 N N . ARG A 1 417 ? -12.32 -2.736 -12.117 1 95.06 417 ARG A N 1
ATOM 3332 C CA . ARG A 1 417 ? -11.117 -2.488 -12.906 1 95.06 417 ARG A CA 1
ATOM 3333 C C . ARG A 1 417 ? -10.945 -0.999 -13.18 1 95.06 417 ARG A C 1
ATOM 3335 O O . ARG A 1 417 ? -11.922 -0.295 -13.453 1 95.06 417 ARG A O 1
ATOM 3342 N N . GLU A 1 418 ? -9.727 -0.517 -13.008 1 93.5 418 GLU A N 1
ATOM 3343 C CA . GLU A 1 418 ? -9.383 0.852 -13.375 1 93.5 418 GLU A CA 1
ATOM 3344 C C . GLU A 1 418 ? -10.289 1.859 -12.68 1 93.5 418 GLU A C 1
ATOM 3346 O O . GLU A 1 418 ? -10.734 2.83 -13.297 1 93.5 418 GLU A O 1
ATOM 3351 N N . GLY A 1 419 ? -10.711 1.524 -11.492 1 95.44 419 GLY A N 1
ATOM 3352 C CA . GLY A 1 419 ? -11.43 2.465 -10.648 1 95.44 419 GLY A CA 1
ATOM 3353 C C . GLY A 1 419 ? -12.93 2.451 -10.891 1 95.44 419 GLY A C 1
ATOM 3354 O O . GLY A 1 419 ? -13.672 3.213 -10.258 1 95.44 419 GLY A O 1
ATOM 3355 N N . VAL A 1 420 ? -13.375 1.596 -11.781 1 95 420 VAL A N 1
ATOM 3356 C CA . VAL A 1 420 ? -14.805 1.536 -12.102 1 95 420 VAL A CA 1
ATOM 3357 C C . VAL A 1 420 ? -15.312 0.112 -11.906 1 95 420 VAL A C 1
ATOM 3359 O O . VAL A 1 420 ? -14.555 -0.852 -12.031 1 95 420 VAL A O 1
ATOM 3362 N N . TYR A 1 421 ? -16.562 -0.031 -11.484 1 94.69 421 TYR A N 1
ATOM 3363 C CA . TYR A 1 421 ? -17.141 -1.367 -11.344 1 94.69 421 TYR A CA 1
ATOM 3364 C C . TYR A 1 421 ? -18.125 -1.659 -12.469 1 94.69 421 TYR A C 1
ATOM 3366 O O . TYR A 1 421 ? -18.688 -0.738 -13.062 1 94.69 421 TYR A O 1
ATOM 3374 N N . HIS A 1 422 ? -18.234 -2.908 -12.836 1 92.12 422 HIS A N 1
ATOM 3375 C CA . HIS A 1 422 ? -19.234 -3.424 -13.766 1 92.12 422 HIS A CA 1
ATOM 3376 C C . HIS A 1 422 ? -19.938 -4.652 -13.195 1 92.12 422 HIS A C 1
ATOM 3378 O O . HIS A 1 422 ? -19.312 -5.488 -12.547 1 92.12 422 HIS A O 1
ATOM 3384 N N . LYS A 1 423 ? -21.25 -4.57 -13.383 1 91.06 423 LYS A N 1
ATOM 3385 C CA . LYS A 1 423 ? -22.016 -5.766 -13.047 1 91.06 423 LYS A CA 1
ATOM 3386 C C . LYS A 1 423 ? -22.016 -6.766 -14.203 1 91.06 423 LYS A C 1
ATOM 3388 O O . LYS A 1 423 ? -22.281 -6.395 -15.352 1 91.06 423 LYS A O 1
ATOM 3393 N N . ASP A 1 424 ? -21.594 -7.945 -13.891 1 90.25 424 ASP A N 1
ATOM 3394 C CA . ASP A 1 424 ? -21.547 -8.953 -14.953 1 90.25 424 ASP A CA 1
ATOM 3395 C C . ASP A 1 424 ? -21.844 -10.344 -14.398 1 90.25 424 ASP A C 1
ATOM 3397 O O . ASP A 1 424 ? -21.828 -10.555 -13.188 1 90.25 424 ASP A O 1
ATOM 3401 N N . GLN A 1 425 ? -22.234 -11.188 -15.359 1 92.12 425 GLN A N 1
ATOM 3402 C CA . GLN A 1 425 ? -22.297 -12.609 -15.039 1 92.12 425 GLN A CA 1
ATOM 3403 C C . GLN A 1 425 ? -20.906 -13.25 -15.141 1 92.12 425 GLN A C 1
ATOM 3405 O O . GLN A 1 425 ? -20.203 -13.07 -16.125 1 92.12 425 GLN A O 1
ATOM 3410 N N . ALA A 1 426 ? -20.578 -13.945 -14.023 1 92.44 426 ALA A N 1
ATOM 3411 C CA . ALA A 1 426 ? -19.188 -14.422 -13.969 1 92.44 426 ALA A CA 1
ATOM 3412 C C . ALA A 1 426 ? -19.125 -15.836 -13.406 1 92.44 426 ALA A C 1
ATOM 3414 O O . ALA A 1 426 ? -20.094 -16.344 -12.836 1 92.44 426 ALA A O 1
ATOM 3415 N N . ILE A 1 427 ? -18.062 -16.5 -13.734 1 93.62 427 ILE A N 1
ATOM 3416 C CA . ILE A 1 427 ? -17.719 -17.797 -13.156 1 93.62 427 ILE A CA 1
ATOM 3417 C C . ILE A 1 427 ? -16.391 -17.688 -12.398 1 93.62 427 ILE A C 1
ATOM 3419 O O . ILE A 1 427 ? -15.555 -16.844 -12.727 1 93.62 427 ILE A O 1
ATOM 3423 N N . SER A 1 428 ? -16.281 -18.516 -11.375 1 94.31 428 SER A N 1
ATOM 3424 C CA . SER A 1 428 ? -15.094 -18.438 -10.531 1 94.31 428 SER A CA 1
ATOM 3425 C C . SER A 1 428 ? -14.32 -19.75 -10.547 1 94.31 428 SER A C 1
ATOM 3427 O O . SER A 1 428 ? -14.906 -20.828 -10.688 1 94.31 428 SER A O 1
ATOM 3429 N N . GLU A 1 429 ? -13.016 -19.625 -10.555 1 95.44 429 GLU A N 1
ATOM 3430 C CA . GLU A 1 429 ? -12.078 -20.734 -10.461 1 95.44 429 GLU A CA 1
ATOM 3431 C C . GLU A 1 429 ? -11.297 -20.688 -9.148 1 95.44 429 GLU A C 1
ATOM 3433 O O . GLU A 1 429 ? -10.68 -19.672 -8.828 1 95.44 429 GLU A O 1
ATOM 3438 N N . LEU A 1 430 ? -11.383 -21.812 -8.445 1 97.56 430 LEU A N 1
ATOM 3439 C CA . LEU A 1 430 ? -10.672 -21.906 -7.176 1 97.56 430 LEU A CA 1
ATOM 3440 C C . LEU A 1 430 ? -9.297 -22.547 -7.371 1 97.56 430 LEU A C 1
ATOM 3442 O O . LEU A 1 430 ? -9.188 -23.625 -7.98 1 97.56 430 LEU A O 1
ATOM 3446 N N . GLY A 1 431 ? -8.281 -21.875 -7.031 1 98.06 431 GLY A N 1
ATOM 3447 C CA . GLY A 1 431 ? -6.945 -22.453 -6.953 1 98.06 431 GLY A CA 1
ATOM 3448 C C . GLY A 1 431 ? -6.484 -22.703 -5.527 1 98.06 431 GLY A C 1
ATOM 3449 O O . GLY A 1 431 ? -6.633 -21.828 -4.664 1 98.06 431 GLY A O 1
ATOM 3450 N N . ILE A 1 432 ? -6 -23.938 -5.246 1 98.75 432 ILE A N 1
ATOM 3451 C CA . ILE A 1 432 ? -5.438 -24.266 -3.941 1 98.75 432 ILE A CA 1
ATOM 3452 C C . ILE A 1 432 ? -3.916 -24.359 -4.051 1 98.75 432 ILE A C 1
ATOM 3454 O O . ILE A 1 432 ? -3.393 -25.156 -4.836 1 98.75 432 ILE A O 1
ATOM 3458 N N . TYR A 1 433 ? -3.264 -23.531 -3.197 1 98.88 433 TYR A N 1
ATOM 3459 C CA . TYR A 1 433 ? -1.805 -23.562 -3.172 1 98.88 433 TYR A CA 1
ATOM 3460 C C . TYR A 1 433 ? -1.296 -24.719 -2.309 1 98.88 433 TYR A C 1
ATOM 3462 O O . TYR A 1 433 ? -1.915 -25.062 -1.301 1 98.88 433 TYR A O 1
ATOM 3470 N N . GLY A 1 434 ? -0.188 -25.297 -2.74 1 98.81 434 GLY A N 1
ATOM 3471 C CA . GLY A 1 434 ? 0.517 -26.312 -1.974 1 98.81 434 GLY A CA 1
ATOM 3472 C C . GLY A 1 434 ? 2.023 -26.141 -1.996 1 98.81 434 GLY A C 1
ATOM 3473 O O . GLY A 1 434 ? 2.596 -25.766 -3.021 1 98.81 434 GLY A O 1
ATOM 3474 N N . ALA A 1 435 ? 2.625 -26.375 -0.836 1 98.88 435 ALA A N 1
ATOM 3475 C CA . ALA A 1 435 ? 4.082 -26.328 -0.73 1 98.88 435 ALA A CA 1
ATOM 3476 C C . ALA A 1 435 ? 4.652 -27.703 -0.375 1 98.88 435 ALA A C 1
ATOM 3478 O O . ALA A 1 435 ? 4.078 -28.422 0.439 1 98.88 435 ALA A O 1
ATOM 3479 N N . TYR A 1 436 ? 5.699 -28.078 -1.018 1 98.81 436 TYR A N 1
ATOM 3480 C CA . TYR A 1 436 ? 6.395 -29.344 -0.806 1 98.81 436 TYR A CA 1
ATOM 3481 C C . TYR A 1 436 ? 7.906 -29.141 -0.769 1 98.81 436 TYR A C 1
ATOM 3483 O O . TYR A 1 436 ? 8.461 -28.438 -1.619 1 98.81 436 TYR A O 1
ATOM 3491 N N . LEU A 1 437 ? 8.555 -29.609 0.251 1 98.88 437 LEU A N 1
ATOM 3492 C CA . LEU A 1 437 ? 10.008 -29.578 0.371 1 98.88 437 LEU A CA 1
ATOM 3493 C C . LEU A 1 437 ? 10.555 -30.891 0.897 1 98.88 437 LEU A C 1
ATOM 3495 O O . LEU A 1 437 ? 10.062 -31.422 1.902 1 98.88 437 LEU A O 1
ATOM 3499 N N . ARG A 1 438 ? 11.445 -31.391 0.189 1 98.44 438 ARG A N 1
ATOM 3500 C CA . ARG A 1 438 ? 12.094 -32.625 0.579 1 98.44 438 ARG A CA 1
ATOM 3501 C C . ARG A 1 438 ? 13.609 -32.531 0.455 1 98.44 438 ARG A C 1
ATOM 3503 O O . ARG A 1 438 ? 14.117 -31.844 -0.431 1 98.44 438 ARG A O 1
ATOM 3510 N N . ASN A 1 439 ? 14.391 -33.125 1.358 1 98.38 439 ASN A N 1
ATOM 3511 C CA . ASN A 1 439 ? 15.836 -33.344 1.274 1 98.38 439 ASN A CA 1
ATOM 3512 C C . ASN A 1 439 ? 16.188 -34.812 1.307 1 98.38 439 ASN A C 1
ATOM 3514 O O . ASN A 1 439 ? 16.078 -35.469 2.346 1 98.38 439 ASN A O 1
ATOM 3518 N N . LYS A 1 440 ? 16.578 -35.344 0.148 1 96.5 440 LYS A N 1
ATOM 3519 C CA . LYS A 1 440 ? 16.781 -36.781 -0.003 1 96.5 440 LYS A CA 1
ATOM 3520 C C . LYS A 1 440 ? 15.531 -37.562 0.402 1 96.5 440 LYS A C 1
ATOM 3522 O O . LYS A 1 440 ? 14.445 -37.312 -0.129 1 96.5 440 LYS A O 1
ATOM 3527 N N . GLU A 1 441 ? 15.609 -38.281 1.45 1 94.94 441 GLU A N 1
ATOM 3528 C CA . GLU A 1 441 ? 14.469 -39.094 1.812 1 94.94 441 GLU A CA 1
ATOM 3529 C C . GLU A 1 441 ? 13.586 -38.406 2.844 1 94.94 441 GLU A C 1
ATOM 3531 O O . GLU A 1 441 ? 12.477 -38.875 3.127 1 94.94 441 GLU A O 1
ATOM 3536 N N . ARG A 1 442 ? 13.953 -37.281 3.291 1 97.75 442 ARG A N 1
ATOM 3537 C CA . ARG A 1 442 ? 13.227 -36.594 4.355 1 97.75 442 ARG A CA 1
ATOM 3538 C C . ARG A 1 442 ? 12.266 -35.562 3.783 1 97.75 442 ARG A C 1
ATOM 3540 O O . ARG A 1 442 ? 12.695 -34.594 3.148 1 97.75 442 ARG A O 1
ATOM 3547 N N . VAL A 1 443 ? 11.039 -35.781 3.998 1 98.31 443 VAL A N 1
ATOM 3548 C CA . VAL A 1 443 ? 10.039 -34.781 3.65 1 98.31 443 VAL A CA 1
ATOM 3549 C C . VAL A 1 443 ? 9.984 -33.688 4.738 1 98.31 443 VAL A C 1
ATOM 3551 O O . VAL A 1 443 ? 9.711 -34 5.902 1 98.31 443 VAL A O 1
ATOM 3554 N N . ILE A 1 444 ? 10.227 -32.469 4.441 1 98.69 444 ILE A N 1
ATOM 3555 C CA . ILE A 1 444 ? 10.305 -31.375 5.395 1 98.69 444 ILE A CA 1
ATOM 3556 C C . ILE A 1 444 ? 8.984 -30.609 5.414 1 98.69 444 ILE A C 1
ATOM 3558 O O . ILE A 1 444 ? 8.492 -30.234 6.484 1 98.69 444 ILE A O 1
ATOM 3562 N N . ILE A 1 445 ? 8.453 -30.344 4.238 1 98.81 445 ILE A N 1
ATOM 3563 C CA . ILE A 1 445 ? 7.172 -29.656 4.105 1 98.81 445 ILE A CA 1
ATOM 3564 C C . ILE A 1 445 ? 6.281 -30.406 3.121 1 98.81 445 ILE A C 1
ATOM 3566 O O . ILE A 1 445 ? 6.734 -30.812 2.049 1 98.81 445 ILE A O 1
ATOM 3570 N N . ASN A 1 446 ? 5.09 -30.656 3.41 1 98.88 446 ASN A N 1
ATOM 3571 C CA . ASN A 1 446 ? 3.982 -31.094 2.564 1 98.88 446 ASN A CA 1
ATOM 3572 C C . ASN A 1 446 ? 2.646 -30.562 3.08 1 98.88 446 ASN A C 1
ATOM 3574 O O . ASN A 1 446 ? 1.984 -31.219 3.887 1 98.88 446 ASN A O 1
ATOM 3578 N N . GLU A 1 447 ? 2.27 -29.391 2.496 1 98.62 447 GLU A N 1
ATOM 3579 C CA . GLU A 1 447 ? 1.127 -28.734 3.131 1 98.62 447 GLU A CA 1
ATOM 3580 C C . GLU A 1 447 ? 0.284 -27.984 2.107 1 98.62 447 GLU A C 1
ATOM 3582 O O . GLU A 1 447 ? 0.76 -27.672 1.015 1 98.62 447 GLU A O 1
ATOM 3587 N N . GLN A 1 448 ? -0.984 -27.797 2.451 1 98.56 448 GLN A N 1
ATOM 3588 C CA . GLN A 1 448 ? -1.841 -26.812 1.811 1 98.56 448 GLN A CA 1
ATOM 3589 C C . GLN A 1 448 ? -1.467 -25.391 2.248 1 98.56 448 GLN A C 1
ATOM 3591 O O . GLN A 1 448 ? -1.248 -25.141 3.436 1 98.56 448 GLN A O 1
ATOM 3596 N N . SER A 1 449 ? -1.286 -24.438 1.293 1 98.44 449 SER A N 1
ATOM 3597 C CA . SER A 1 449 ? -0.665 -23.156 1.608 1 98.44 449 SER A CA 1
ATOM 3598 C C . SER A 1 449 ? -1.585 -22 1.251 1 98.44 449 SER A C 1
ATOM 3600 O O . SER A 1 449 ? -1.122 -20.953 0.791 1 98.44 449 SER A O 1
ATOM 3602 N N . GLY A 1 450 ? -2.85 -22.125 1.413 1 98.44 450 GLY A N 1
ATOM 3603 C CA . GLY A 1 450 ? -3.775 -21.062 1.092 1 98.44 450 GLY A CA 1
ATOM 3604 C C . GLY A 1 450 ? -4.461 -21.234 -0.248 1 98.44 450 GLY A C 1
ATOM 3605 O O . GLY A 1 450 ? -4.547 -22.359 -0.759 1 98.44 450 GLY A O 1
ATOM 3606 N N . TYR A 1 451 ? -5.051 -20.078 -0.803 1 98.62 451 TYR A N 1
ATOM 3607 C CA . TYR A 1 451 ? -5.867 -20.266 -1.998 1 98.62 451 TYR A CA 1
ATOM 3608 C C . TYR A 1 451 ? -5.863 -19 -2.863 1 98.62 451 TYR A C 1
ATOM 3610 O O . TYR A 1 451 ? -5.355 -17.953 -2.447 1 98.62 451 TYR A O 1
ATOM 3618 N N . LEU A 1 452 ? -6.27 -19.188 -4.066 1 98 452 LEU A N 1
ATOM 3619 C CA . LEU A 1 452 ? -6.516 -18.141 -5.051 1 98 452 LEU A CA 1
ATOM 3620 C C . LEU A 1 452 ? -7.887 -18.312 -5.699 1 98 452 LEU A C 1
ATOM 3622 O O . LEU A 1 452 ? -8.219 -19.406 -6.164 1 98 452 LEU A O 1
ATOM 3626 N N . MET A 1 453 ? -8.695 -17.328 -5.543 1 97.56 453 MET A N 1
ATOM 3627 C CA . MET A 1 453 ? -9.945 -17.312 -6.297 1 97.56 453 MET A CA 1
ATOM 3628 C C . MET A 1 453 ? -9.883 -16.312 -7.441 1 97.56 453 MET A C 1
ATOM 3630 O O . MET A 1 453 ? -9.555 -15.148 -7.23 1 97.56 453 MET A O 1
ATOM 3634 N N . ARG A 1 454 ? -10.031 -16.797 -8.648 1 96.62 454 ARG A N 1
ATOM 3635 C CA . ARG A 1 454 ? -10.094 -15.945 -9.836 1 96.62 454 ARG A CA 1
ATOM 3636 C C . ARG A 1 454 ? -11.492 -15.945 -10.438 1 96.62 454 ARG A C 1
ATOM 3638 O O . ARG A 1 454 ? -12.102 -17.016 -10.602 1 96.62 454 ARG A O 1
ATOM 3645 N N . THR A 1 455 ? -12.039 -14.758 -10.688 1 95.5 455 THR A N 1
ATOM 3646 C CA . THR A 1 455 ? -13.383 -14.609 -11.227 1 95.5 455 THR A CA 1
ATOM 3647 C C . THR A 1 455 ? -13.352 -13.883 -12.562 1 95.5 455 THR A C 1
ATOM 3649 O O . THR A 1 455 ? -12.688 -12.852 -12.703 1 95.5 455 THR A O 1
ATOM 3652 N N . LYS A 1 456 ? -13.961 -14.516 -13.562 1 91.62 456 LYS A N 1
ATOM 3653 C CA . LYS A 1 456 ? -13.992 -13.93 -14.898 1 91.62 456 LYS A CA 1
ATOM 3654 C C . LYS A 1 456 ? -15.414 -13.883 -15.445 1 91.62 456 LYS A C 1
ATOM 3656 O O . LYS A 1 456 ? -16.281 -14.641 -15 1 91.62 456 LYS A O 1
ATOM 3661 N N . VAL A 1 457 ? -15.555 -12.969 -16.375 1 89.5 457 VAL A N 1
ATOM 3662 C CA . VAL A 1 457 ? -16.844 -12.883 -17.031 1 89.5 457 VAL A CA 1
ATOM 3663 C C . VAL A 1 457 ? -17.156 -14.203 -17.734 1 89.5 457 VAL A C 1
ATOM 3665 O O . VAL A 1 457 ? -16.266 -14.812 -18.344 1 89.5 457 VAL A O 1
ATOM 3668 N N . SER A 1 458 ? -18.375 -14.609 -17.672 1 84.88 458 SER A N 1
ATOM 3669 C CA . SER A 1 458 ? -18.766 -15.93 -18.156 1 84.88 458 SER A CA 1
ATOM 3670 C C . SER A 1 458 ? -18.578 -16.047 -19.656 1 84.88 458 SER A C 1
ATOM 3672 O O . SER A 1 458 ? -18.391 -17.156 -20.172 1 84.88 458 SER A O 1
ATOM 3674 N N . SER A 1 459 ? -18.641 -14.891 -20.266 1 78.12 459 SER A N 1
ATOM 3675 C CA . SER A 1 459 ? -18.484 -14.898 -21.719 1 78.12 459 SER A CA 1
ATOM 3676 C C . SER A 1 459 ? -17.016 -15.016 -22.125 1 78.12 459 SER A C 1
ATOM 3678 O O . SER A 1 459 ? -16.719 -15.266 -23.297 1 78.12 459 SER A O 1
ATOM 3680 N N . SER A 1 460 ? -16.188 -14.852 -21.109 1 74.31 460 SER A N 1
ATOM 3681 C CA . SER A 1 460 ? -14.758 -14.992 -21.391 1 74.31 460 SER A CA 1
ATOM 3682 C C . SER A 1 460 ? -14.312 -16.438 -21.266 1 74.31 460 SER A C 1
ATOM 3684 O O . SER A 1 460 ? -14.609 -17.109 -20.266 1 74.31 460 SER A O 1
ATOM 3686 N N . ASP A 1 461 ? -13.57 -16.859 -22.266 1 65 461 ASP A N 1
ATOM 3687 C CA . ASP A 1 461 ? -13.102 -18.234 -22.25 1 65 461 ASP A CA 1
ATOM 3688 C C . ASP A 1 461 ? -11.75 -18.344 -21.547 1 65 461 ASP A C 1
ATOM 3690 O O . ASP A 1 461 ? -11.234 -19.453 -21.359 1 65 461 ASP A O 1
ATOM 3694 N N . GLU A 1 462 ? -11.242 -17.203 -21.109 1 67.06 462 GLU A N 1
ATOM 3695 C CA . GLU A 1 462 ? -9.922 -17.234 -20.484 1 67.06 462 GLU A CA 1
ATOM 3696 C C . GLU A 1 462 ? -9.984 -16.75 -19.031 1 67.06 462 GLU A C 1
ATOM 3698 O O . GLU A 1 462 ? -10.891 -15.992 -18.672 1 67.06 462 GLU A O 1
ATOM 3703 N N . GLY A 1 463 ? -9.094 -17.281 -18.156 1 64.38 463 GLY A N 1
ATOM 3704 C CA . GLY A 1 463 ? -9.203 -16.984 -16.734 1 64.38 463 GLY A CA 1
ATOM 3705 C C . GLY A 1 463 ? -8 -16.25 -16.172 1 64.38 463 GLY A C 1
ATOM 3706 O O . GLY A 1 463 ? -7.918 -16.016 -14.969 1 64.38 463 GLY A O 1
ATOM 3707 N N . GLY A 1 464 ? -7.035 -15.875 -16.969 1 70.31 464 GLY A N 1
ATOM 3708 C CA . GLY A 1 464 ? -5.855 -15.211 -16.453 1 70.31 464 GLY A CA 1
ATOM 3709 C C . GLY A 1 464 ? -6.121 -13.789 -16 1 70.31 464 GLY A C 1
ATOM 3710 O O . GLY A 1 464 ? -6.695 -12.992 -16.75 1 70.31 464 GLY A O 1
ATOM 3711 N N . VAL A 1 465 ? -5.723 -13.43 -14.773 1 79.38 465 VAL A N 1
ATOM 3712 C CA . VAL A 1 465 ? -5.883 -12.086 -14.234 1 79.38 465 VAL A CA 1
ATOM 3713 C C . VAL A 1 465 ? -4.883 -11.141 -14.906 1 79.38 465 VAL A C 1
ATOM 3715 O O . VAL A 1 465 ? -5.258 -10.086 -15.406 1 79.38 465 VAL A O 1
ATOM 3718 N N . ALA A 1 466 ? -3.66 -11.562 -14.961 1 67.88 466 ALA A N 1
ATOM 3719 C CA . ALA A 1 466 ? -2.598 -10.742 -15.539 1 67.88 466 ALA A CA 1
ATOM 3720 C C . ALA A 1 466 ? -2.85 -10.469 -17.016 1 67.88 466 ALA A C 1
ATOM 3722 O O . ALA A 1 466 ? -2.484 -9.414 -17.531 1 67.88 466 ALA A O 1
ATOM 3723 N N . ALA A 1 467 ? -3.555 -11.422 -17.594 1 63.81 467 ALA A N 1
ATOM 3724 C CA . ALA A 1 467 ? -3.871 -11.297 -19.016 1 63.81 467 ALA A CA 1
ATOM 3725 C C . ALA A 1 467 ? -5.086 -10.391 -19.219 1 63.81 467 ALA A C 1
ATOM 3727 O O . ALA A 1 467 ? -5.387 -10.008 -20.359 1 63.81 467 ALA A O 1
ATOM 3728 N N . GLY A 1 468 ? -5.77 -9.977 -18.109 1 74 468 GLY A N 1
ATOM 3729 C CA . GLY A 1 468 ? -6.871 -9.031 -18.188 1 74 468 GLY A CA 1
ATOM 3730 C C . GLY A 1 468 ? -8.227 -9.703 -18.297 1 74 468 GLY A C 1
ATOM 3731 O O . GLY A 1 468 ? -9.25 -9.023 -18.391 1 74 468 GLY A O 1
ATOM 3732 N N . PHE A 1 469 ? -8.258 -11.062 -18.094 1 76.56 469 PHE A N 1
ATOM 3733 C CA . PHE A 1 469 ? -9.492 -11.789 -18.359 1 76.56 469 PHE A CA 1
ATOM 3734 C C . PHE A 1 469 ? -10.266 -12.031 -17.062 1 76.56 469 PHE A C 1
ATOM 3736 O O . PHE A 1 469 ? -11.461 -12.328 -17.094 1 76.56 469 PHE A O 1
ATOM 3743 N N . ALA A 1 470 ? -9.523 -11.953 -15.984 1 90.62 470 ALA A N 1
ATOM 3744 C CA . ALA A 1 470 ? -10.141 -12.258 -14.688 1 90.62 470 ALA A CA 1
ATOM 3745 C C . ALA A 1 470 ? -9.734 -11.227 -13.641 1 90.62 470 ALA A C 1
ATOM 3747 O O . ALA A 1 470 ? -8.906 -10.352 -13.898 1 90.62 470 ALA A O 1
ATOM 3748 N N . VAL A 1 471 ? -10.445 -11.273 -12.586 1 96.25 471 VAL A N 1
ATOM 3749 C CA . VAL A 1 471 ? -10.125 -10.43 -11.438 1 96.25 471 VAL A CA 1
ATOM 3750 C C . VAL A 1 471 ? -9.812 -11.305 -10.227 1 96.25 471 VAL A C 1
ATOM 3752 O O . VAL A 1 471 ? -10.133 -12.5 -10.211 1 96.25 471 VAL A O 1
ATOM 3755 N N . LEU A 1 472 ? -9.07 -10.734 -9.312 1 98.12 472 LEU A N 1
ATOM 3756 C CA . LEU A 1 472 ? -8.789 -11.398 -8.047 1 98.12 472 LEU A CA 1
ATOM 3757 C C . LEU A 1 472 ? -10.023 -11.406 -7.152 1 98.12 472 LEU A C 1
ATOM 3759 O O . LEU A 1 472 ? -10.766 -10.43 -7.105 1 98.12 472 LEU A O 1
ATOM 3763 N N . ASP A 1 473 ? -10.227 -12.469 -6.531 1 97.94 473 ASP A N 1
ATOM 3764 C CA . ASP A 1 473 ? -11.414 -12.719 -5.715 1 97.94 473 ASP A CA 1
ATOM 3765 C C . ASP A 1 473 ? -11.062 -13.562 -4.488 1 97.94 473 ASP A C 1
ATOM 3767 O O . ASP A 1 473 ? -9.914 -13.953 -4.305 1 97.94 473 ASP A O 1
ATOM 3771 N N . SER A 1 474 ? -11.953 -13.656 -3.516 1 98.25 474 SER A N 1
ATOM 3772 C CA . SER A 1 474 ? -11.859 -14.586 -2.393 1 98.25 474 SER A CA 1
ATOM 3773 C C . SER A 1 474 ? -13.156 -15.367 -2.223 1 98.25 474 SER A C 1
ATOM 3775 O O . SER A 1 474 ? -14.055 -15.289 -3.064 1 98.25 474 SER A O 1
ATOM 3777 N N . ILE A 1 475 ? -13.156 -16.203 -1.169 1 97.38 475 ILE A N 1
ATOM 3778 C CA . ILE A 1 475 ? -14.273 -17.125 -1.013 1 97.38 475 ILE A CA 1
ATOM 3779 C C . ILE A 1 475 ? -15.102 -16.719 0.205 1 97.38 475 ILE A C 1
ATOM 3781 O O . ILE A 1 475 ? -14.562 -16.25 1.207 1 97.38 475 ILE A O 1
ATOM 3785 N N . TYR A 1 476 ? -16.406 -16.797 0.08 1 96.94 476 TYR A N 1
ATOM 3786 C CA . TYR A 1 476 ? -17.344 -16.766 1.19 1 96.94 476 TYR A CA 1
ATOM 3787 C C . TYR A 1 476 ? -17.938 -18.141 1.438 1 96.94 476 TYR A C 1
ATOM 3789 O O . TYR A 1 476 ? -18.719 -18.641 0.625 1 96.94 476 TYR A O 1
ATOM 3797 N N . LEU A 1 477 ? -17.609 -18.797 2.568 1 96.94 477 LEU A N 1
ATOM 3798 C CA . LEU A 1 477 ? -17.984 -20.188 2.812 1 96.94 477 LEU A CA 1
ATOM 3799 C C . LEU A 1 477 ? -19.406 -20.281 3.35 1 96.94 477 LEU A C 1
ATOM 3801 O O . LEU A 1 477 ? -19.75 -19.625 4.332 1 96.94 477 LEU A O 1
ATOM 3805 N N . ASN A 1 478 ? -20.219 -21.062 2.686 1 92.38 478 ASN A N 1
ATOM 3806 C CA . ASN A 1 478 ? -21.578 -21.359 3.139 1 92.38 478 ASN A CA 1
ATOM 3807 C C . ASN A 1 478 ? -21.734 -22.844 3.449 1 92.38 478 ASN A C 1
ATOM 3809 O O . ASN A 1 478 ? -20.984 -23.672 2.957 1 92.38 478 ASN A O 1
ATOM 3813 N N . MET B 1 1 ? 35.781 12.008 24.781 1 26.3 1 MET B N 1
ATOM 3814 C CA . MET B 1 1 ? 35.625 12.586 23.453 1 26.3 1 MET B CA 1
ATOM 3815 C C . MET B 1 1 ? 35.25 11.508 22.438 1 26.3 1 MET B C 1
ATOM 3817 O O . MET B 1 1 ? 36.094 10.789 21.922 1 26.3 1 MET B O 1
ATOM 3821 N N . GLU B 1 2 ? 34.188 10.781 22.641 1 31.36 2 GLU B N 1
ATOM 3822 C CA . GLU B 1 2 ? 33.75 9.602 21.891 1 31.36 2 GLU B CA 1
ATOM 3823 C C . GLU B 1 2 ? 33.625 9.906 20.406 1 31.36 2 GLU B C 1
ATOM 3825 O O . GLU B 1 2 ? 33.125 10.961 20.016 1 31.36 2 GLU B O 1
ATOM 3830 N N . SER B 1 3 ? 34.5 9.336 19.672 1 32.59 3 SER B N 1
ATOM 3831 C CA . SER B 1 3 ? 34.625 9.477 18.219 1 32.59 3 SER B CA 1
ATOM 3832 C C . SER B 1 3 ? 33.281 9.375 17.516 1 32.59 3 SER B C 1
ATOM 3834 O O . SER B 1 3 ? 32.562 8.406 17.703 1 32.59 3 SER B O 1
ATOM 3836 N N . GLN B 1 4 ? 32.656 10.469 17.391 1 37.12 4 GLN B N 1
ATOM 3837 C CA . GLN B 1 4 ? 31.422 10.617 16.609 1 37.12 4 GLN B CA 1
ATOM 3838 C C . GLN B 1 4 ? 31.516 9.859 15.289 1 37.12 4 GLN B C 1
ATOM 3840 O O . GLN B 1 4 ? 32.375 10.148 14.461 1 37.12 4 GLN B O 1
ATOM 3845 N N . LYS B 1 5 ? 31.328 8.664 15.336 1 44 5 LYS B N 1
ATOM 3846 C CA . LYS B 1 5 ? 31.281 7.895 14.094 1 44 5 LYS B CA 1
ATOM 3847 C C . LYS B 1 5 ? 30.75 8.742 12.945 1 44 5 LYS B C 1
ATOM 3849 O O . LYS B 1 5 ? 29.688 9.359 13.07 1 44 5 LYS B O 1
ATOM 3854 N N . PRO B 1 6 ? 31.625 8.906 11.906 1 46.94 6 PRO B N 1
ATOM 3855 C CA . PRO B 1 6 ? 31.266 9.75 10.766 1 46.94 6 PRO B CA 1
ATOM 3856 C C . PRO B 1 6 ? 29.875 9.445 10.219 1 46.94 6 PRO B C 1
ATOM 3858 O O . PRO B 1 6 ? 29.391 8.312 10.336 1 46.94 6 PRO B O 1
ATOM 3861 N N . MET B 1 7 ? 28.953 10.602 9.984 1 54.44 7 MET B N 1
ATOM 3862 C CA . MET B 1 7 ? 27.75 10.875 9.211 1 54.44 7 MET B CA 1
ATOM 3863 C C . MET B 1 7 ? 27.828 10.195 7.844 1 54.44 7 MET B C 1
ATOM 3865 O O . MET B 1 7 ? 28.859 10.25 7.168 1 54.44 7 MET B O 1
ATOM 3869 N N . PHE B 1 8 ? 27.031 9.195 7.613 1 61.47 8 PHE B N 1
ATOM 3870 C CA . PHE B 1 8 ? 27.047 8.672 6.25 1 61.47 8 PHE B CA 1
ATOM 3871 C C . PHE B 1 8 ? 27.094 9.805 5.234 1 61.47 8 PHE B C 1
ATOM 3873 O O . PHE B 1 8 ? 26.438 10.82 5.402 1 61.47 8 PHE B O 1
ATOM 3880 N N . GLN B 1 9 ? 28.203 9.914 4.605 1 72.19 9 GLN B 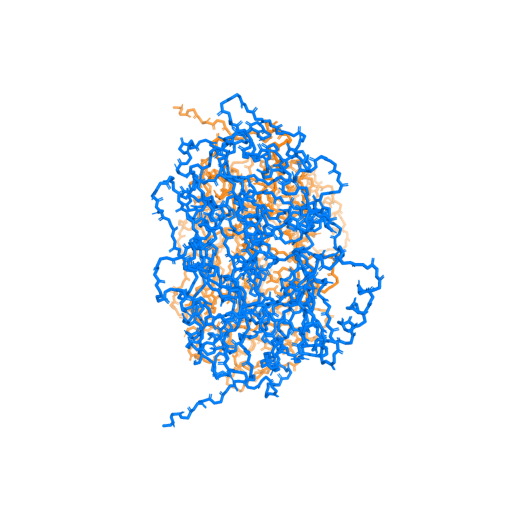N 1
ATOM 3881 C CA . GLN B 1 9 ? 28.375 10.867 3.51 1 72.19 9 GLN B CA 1
ATOM 3882 C C . GLN B 1 9 ? 27.844 10.297 2.199 1 72.19 9 GLN B C 1
ATOM 3884 O O . GLN B 1 9 ? 28.391 9.344 1.659 1 72.19 9 GLN B O 1
ATOM 3889 N N . VAL B 1 10 ? 26.703 10.852 1.757 1 75.94 10 VAL B N 1
ATOM 3890 C CA . VAL B 1 10 ? 26 10.359 0.579 1 75.94 10 VAL B CA 1
ATOM 3891 C C . VAL B 1 10 ? 26.953 10.289 -0.608 1 75.94 10 VAL B C 1
ATOM 3893 O O . VAL B 1 10 ? 26.781 9.461 -1.502 1 75.94 10 VAL B O 1
ATOM 3896 N N . GLU B 1 11 ? 28.031 11.117 -0.528 1 76.31 11 GLU B N 1
ATOM 3897 C CA . GLU B 1 11 ? 28.984 11.203 -1.629 1 76.31 11 GLU B CA 1
ATOM 3898 C C . GLU B 1 11 ? 29.781 9.914 -1.763 1 76.31 11 GLU B C 1
ATOM 3900 O O . GLU B 1 11 ? 30.359 9.641 -2.82 1 76.31 11 GLU B O 1
ATOM 3905 N N . ASN B 1 12 ? 29.719 9.188 -0.812 1 80.56 12 ASN B N 1
ATOM 3906 C CA . ASN B 1 12 ? 30.578 8.008 -0.793 1 80.56 12 ASN B CA 1
ATOM 3907 C C . ASN B 1 12 ? 29.891 6.793 -1.396 1 80.56 12 ASN B C 1
ATOM 3909 O O . ASN B 1 12 ? 30.531 5.766 -1.637 1 80.56 12 ASN B O 1
ATOM 3913 N N . PHE B 1 13 ? 28.641 7.02 -1.696 1 86.81 13 PHE B N 1
ATOM 3914 C CA . PHE B 1 13 ? 27.938 5.84 -2.184 1 86.81 13 PHE B CA 1
ATOM 3915 C C . PHE B 1 13 ? 28 5.762 -3.705 1 86.81 13 PHE B C 1
ATOM 3917 O O . PHE B 1 13 ? 27.859 6.781 -4.387 1 86.81 13 PHE B O 1
ATOM 3924 N N . ASP B 1 14 ? 28.359 4.656 -4.16 1 88.06 14 ASP B N 1
ATOM 3925 C CA . ASP B 1 14 ? 28.391 4.5 -5.609 1 88.06 14 ASP B CA 1
ATOM 3926 C C . ASP B 1 14 ? 26.984 4.453 -6.188 1 88.06 14 ASP B C 1
ATOM 3928 O O . ASP B 1 14 ? 26.031 4.09 -5.488 1 88.06 14 ASP B O 1
ATOM 3932 N N . ASP B 1 15 ? 26.859 4.754 -7.441 1 91.06 15 ASP B N 1
ATOM 3933 C CA . ASP B 1 15 ? 25.578 4.91 -8.133 1 91.06 15 ASP B CA 1
ATOM 3934 C C . ASP B 1 15 ? 24.797 3.6 -8.148 1 91.06 15 ASP B C 1
ATOM 3936 O O . ASP B 1 15 ? 23.578 3.602 -8.039 1 91.06 15 ASP B O 1
ATOM 3940 N N . GLU B 1 16 ? 25.5 2.518 -8.281 1 91.44 16 GLU B N 1
ATOM 3941 C CA . GLU B 1 16 ? 24.844 1.215 -8.336 1 91.44 16 GLU B CA 1
ATOM 3942 C C . GLU B 1 16 ? 24.156 0.891 -7.012 1 91.44 16 GLU B C 1
ATOM 3944 O O . GLU B 1 16 ? 23.031 0.405 -6.996 1 91.44 16 GLU B O 1
ATOM 3949 N N . PHE B 1 17 ? 24.891 1.156 -5.957 1 92.69 17 PHE B N 1
ATOM 3950 C CA . PHE B 1 17 ? 24.328 0.917 -4.633 1 92.69 17 PHE B CA 1
ATOM 3951 C C . PHE B 1 17 ? 23.125 1.813 -4.387 1 92.69 17 PHE B C 1
ATOM 3953 O O . PHE B 1 17 ? 22.109 1.358 -3.863 1 92.69 17 PHE B O 1
ATOM 3960 N N . VAL B 1 18 ? 23.219 3.115 -4.785 1 95 18 VAL B N 1
ATOM 3961 C CA . VAL B 1 18 ? 22.125 4.062 -4.578 1 95 18 VAL B CA 1
ATOM 3962 C C . VAL B 1 18 ? 20.906 3.623 -5.375 1 95 18 VAL B C 1
ATOM 3964 O O . VAL B 1 18 ? 19.781 3.717 -4.891 1 95 18 VAL B O 1
ATOM 3967 N N . GLN B 1 19 ? 21.172 3.15 -6.547 1 94.88 19 GLN B N 1
ATOM 3968 C CA . GLN B 1 19 ? 20.062 2.68 -7.379 1 94.88 19 GLN B CA 1
ATOM 3969 C C . GLN B 1 19 ? 19.344 1.499 -6.73 1 94.88 19 GLN B C 1
ATOM 3971 O O . GLN B 1 19 ? 18.125 1.387 -6.809 1 94.88 19 GLN B O 1
ATOM 3976 N N . LYS B 1 20 ? 20.109 0.627 -6.129 1 94.25 20 LYS B N 1
ATOM 3977 C CA . LYS B 1 20 ? 19.531 -0.494 -5.402 1 94.25 20 LYS B CA 1
ATOM 3978 C C . LYS B 1 20 ? 18.672 -0.006 -4.234 1 94.25 20 LYS B C 1
ATOM 3980 O O . LYS B 1 20 ? 17.578 -0.52 -4 1 94.25 20 LYS B O 1
ATOM 3985 N N . LEU B 1 21 ? 19.172 0.984 -3.484 1 96 21 LEU B N 1
ATOM 3986 C CA . LEU B 1 21 ? 18.438 1.577 -2.373 1 96 21 LEU B CA 1
ATOM 3987 C C . LEU B 1 21 ? 17.125 2.207 -2.859 1 96 21 LEU B C 1
ATOM 3989 O O . LEU B 1 21 ? 16.094 2.07 -2.211 1 96 21 LEU B O 1
ATOM 3993 N N . VAL B 1 22 ? 17.234 2.91 -3.98 1 97.88 22 VAL B N 1
ATOM 3994 C CA . VAL B 1 22 ? 16.078 3.568 -4.555 1 97.88 22 VAL B CA 1
ATOM 3995 C C . VAL B 1 22 ? 15.023 2.523 -4.938 1 97.88 22 VAL B C 1
ATOM 3997 O O . VAL B 1 22 ? 13.836 2.693 -4.652 1 97.88 22 VAL B O 1
ATOM 4000 N N . TYR B 1 23 ? 15.5 1.479 -5.547 1 97.5 23 TYR B N 1
ATOM 4001 C CA . TYR B 1 23 ? 14.586 0.41 -5.945 1 97.5 23 TYR B CA 1
ATOM 4002 C C . TYR B 1 23 ? 13.859 -0.166 -4.738 1 97.5 23 TYR B C 1
ATOM 4004 O O . TYR B 1 23 ? 12.641 -0.331 -4.762 1 97.5 23 TYR B O 1
ATOM 4012 N N . ASP B 1 24 ? 14.57 -0.47 -3.711 1 97.5 24 ASP B N 1
ATOM 4013 C CA . ASP B 1 24 ? 13.984 -1.04 -2.5 1 97.5 24 ASP B CA 1
ATOM 4014 C C . ASP B 1 24 ? 13 -0.066 -1.85 1 97.5 24 ASP B C 1
ATOM 4016 O O . ASP B 1 24 ? 11.961 -0.476 -1.336 1 97.5 24 ASP B O 1
ATOM 4020 N N . ALA B 1 25 ? 13.352 1.208 -1.846 1 98.62 25 ALA B N 1
ATOM 4021 C CA . ALA B 1 25 ? 12.477 2.229 -1.28 1 98.62 25 ALA B CA 1
ATOM 4022 C C . ALA B 1 25 ? 11.156 2.307 -2.049 1 98.62 25 ALA B C 1
ATOM 4024 O O . ALA B 1 25 ? 10.086 2.391 -1.446 1 98.62 25 ALA B O 1
ATOM 4025 N N . LEU B 1 26 ? 11.297 2.311 -3.375 1 98.75 26 LEU B N 1
ATOM 4026 C CA . LEU B 1 26 ? 10.117 2.418 -4.223 1 98.75 26 LEU B CA 1
ATOM 4027 C C . LEU B 1 26 ? 9.203 1.207 -4.043 1 98.75 26 LEU B C 1
ATOM 4029 O O . LEU B 1 26 ? 7.984 1.347 -3.992 1 98.75 26 LEU B O 1
ATOM 4033 N N . VAL B 1 27 ? 9.805 0.045 -3.93 1 98.56 27 VAL B N 1
ATOM 4034 C CA . VAL B 1 27 ? 9.031 -1.165 -3.654 1 98.56 27 VAL B CA 1
ATOM 4035 C C . VAL B 1 27 ? 8.312 -1.025 -2.316 1 98.56 27 VAL B C 1
ATOM 4037 O O . VAL B 1 27 ? 7.113 -1.292 -2.221 1 98.56 27 VAL B O 1
ATOM 4040 N N . TRP B 1 28 ? 9.008 -0.612 -1.305 1 98.62 28 TRP B N 1
ATOM 4041 C CA . TRP B 1 28 ? 8.422 -0.482 0.027 1 98.62 28 TRP B CA 1
ATOM 4042 C C . TRP B 1 28 ? 7.25 0.495 0.016 1 98.62 28 TRP B C 1
ATOM 4044 O O . TRP B 1 28 ? 6.195 0.213 0.585 1 98.62 28 TRP B O 1
ATOM 4054 N N . CYS B 1 29 ? 7.426 1.668 -0.642 1 98.81 29 CYS B N 1
ATOM 4055 C CA . CYS B 1 29 ? 6.359 2.654 -0.75 1 98.81 29 CYS B CA 1
ATOM 4056 C C . CYS B 1 29 ? 5.113 2.043 -1.377 1 98.81 29 CYS B C 1
ATOM 4058 O O .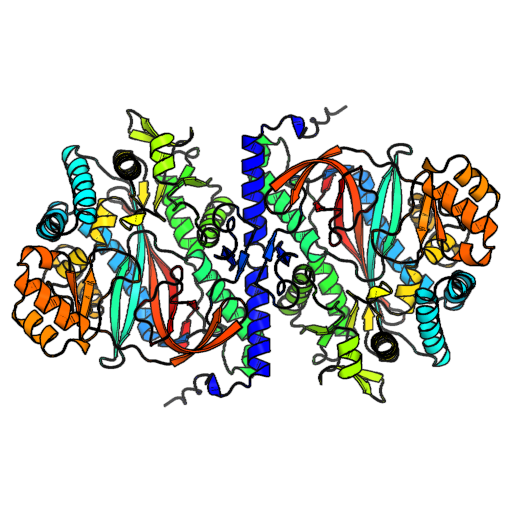 CYS B 1 29 ? 3.998 2.273 -0.904 1 98.81 29 CYS B O 1
ATOM 4060 N N . SER B 1 30 ? 5.312 1.265 -2.41 1 98.75 30 SER B N 1
ATOM 4061 C CA . SER B 1 30 ? 4.219 0.678 -3.18 1 98.75 30 SER B CA 1
ATOM 4062 C C . SER B 1 30 ? 3.451 -0.35 -2.357 1 98.75 30 SER B C 1
ATOM 4064 O O . SER B 1 30 ? 2.229 -0.449 -2.463 1 98.75 30 SER B O 1
ATOM 4066 N N . LEU B 1 31 ? 4.152 -1.094 -1.552 1 98.69 31 LEU B N 1
ATOM 4067 C CA . LEU B 1 31 ? 3.537 -2.168 -0.779 1 98.69 31 LEU B CA 1
ATOM 4068 C C . LEU B 1 31 ? 2.824 -1.615 0.449 1 98.69 31 LEU B C 1
ATOM 4070 O O . LEU B 1 31 ? 1.854 -2.207 0.928 1 98.69 31 LEU B O 1
ATOM 4074 N N . HIS B 1 32 ? 3.197 -0.401 0.943 1 98.56 32 HIS B N 1
ATOM 4075 C CA . HIS B 1 32 ? 2.748 0.02 2.266 1 98.56 32 HIS B CA 1
ATOM 4076 C C . HIS B 1 32 ? 1.893 1.28 2.182 1 98.56 32 HIS B C 1
ATOM 4078 O O . HIS B 1 32 ? 1.641 1.934 3.197 1 98.56 32 HIS B O 1
ATOM 4084 N N . GLY B 1 33 ? 1.497 1.622 1.007 1 98.62 33 GLY B N 1
ATOM 4085 C CA . GLY B 1 33 ? 0.505 2.672 0.84 1 98.62 33 GLY B CA 1
ATOM 4086 C C . GLY B 1 33 ? 1.082 4.066 0.99 1 98.62 33 GLY B C 1
ATOM 4087 O O . GLY B 1 33 ? 0.365 5.008 1.337 1 98.62 33 GLY B O 1
ATOM 4088 N N . LEU B 1 34 ? 2.408 4.238 0.881 1 98.75 34 LEU B N 1
ATOM 4089 C CA . LEU B 1 34 ? 3.021 5.559 0.791 1 98.75 34 LEU B CA 1
ATOM 4090 C C . LEU B 1 34 ? 2.963 6.09 -0.638 1 98.75 34 LEU B C 1
ATOM 4092 O O . LEU B 1 34 ? 3.994 6.223 -1.298 1 98.75 34 LEU B O 1
ATOM 4096 N N . VAL B 1 35 ? 1.706 6.465 -1.057 1 98.69 35 VAL B N 1
ATOM 4097 C CA . VAL B 1 35 ? 1.436 6.797 -2.451 1 98.69 35 VAL B CA 1
ATOM 4098 C C . VAL B 1 35 ? 0.619 8.086 -2.529 1 98.69 35 VAL B C 1
ATOM 4100 O O . VAL B 1 35 ? -0.009 8.484 -1.549 1 98.69 35 VAL B O 1
ATOM 4103 N N . VAL B 1 36 ? 0.661 8.789 -3.664 1 98.25 36 VAL B N 1
ATOM 4104 C CA . VAL B 1 36 ? -0.135 9.977 -3.971 1 98.25 36 VAL B CA 1
ATOM 4105 C C . VAL B 1 36 ? -0.712 9.852 -5.379 1 98.25 36 VAL B C 1
ATOM 4107 O O . VAL B 1 36 ? -0.32 8.969 -6.148 1 98.25 36 VAL B O 1
ATOM 4110 N N . GLY B 1 37 ? -1.699 10.672 -5.645 1 97.69 37 GLY B N 1
ATOM 4111 C CA . GLY B 1 37 ? -2.176 10.75 -7.016 1 97.69 37 GLY B CA 1
ATOM 4112 C C . GLY B 1 37 ? -1.171 11.383 -7.961 1 97.69 37 GLY B C 1
ATOM 4113 O O . GLY B 1 37 ? -0.561 12.406 -7.637 1 97.69 37 GLY B O 1
ATOM 4114 N N . ASP B 1 38 ? -0.934 10.719 -9.094 1 95.75 38 ASP B N 1
ATOM 4115 C CA . ASP B 1 38 ? -0.06 11.258 -10.125 1 95.75 38 ASP B CA 1
ATOM 4116 C C . ASP B 1 38 ? -0.722 12.438 -10.844 1 95.75 38 ASP B C 1
ATOM 4118 O O . ASP B 1 38 ? -1.786 12.281 -11.453 1 95.75 38 ASP B O 1
ATOM 4122 N N . LYS B 1 39 ? -0.145 13.586 -10.859 1 91.56 39 LYS B N 1
ATOM 4123 C CA . LYS B 1 39 ? -0.698 14.812 -11.438 1 91.56 39 LYS B CA 1
ATOM 4124 C C . LYS B 1 39 ? -0.979 14.641 -12.93 1 91.56 39 LYS B C 1
ATOM 4126 O O . LYS B 1 39 ? -1.856 15.312 -13.477 1 91.56 39 LYS B O 1
ATOM 4131 N N . THR B 1 40 ? -0.275 13.742 -13.586 1 91 40 THR B N 1
ATOM 4132 C CA . THR B 1 40 ? -0.417 13.555 -15.023 1 91 40 THR B CA 1
ATOM 4133 C C . THR B 1 40 ? -1.619 12.672 -15.344 1 91 40 THR B C 1
ATOM 4135 O O . THR B 1 40 ? -1.988 12.508 -16.5 1 91 40 THR B O 1
ATOM 4138 N N . TYR B 1 41 ? -2.213 12.078 -14.336 1 91.81 41 TYR B N 1
ATOM 4139 C CA . TYR B 1 41 ? -3.398 11.25 -14.508 1 91.81 41 TYR B CA 1
ATOM 4140 C C . TYR B 1 41 ? -4.652 11.977 -14.039 1 91.81 41 TYR B C 1
ATOM 4142 O O . TYR B 1 41 ? -4.824 12.227 -12.844 1 91.81 41 TYR B O 1
ATOM 4150 N N . GLN B 1 42 ? -5.516 12.336 -14.898 1 90.75 42 GLN B N 1
ATOM 4151 C CA . GLN B 1 42 ? -6.629 13.25 -14.672 1 90.75 42 GLN B CA 1
ATOM 4152 C C . GLN B 1 42 ? -7.5 12.781 -13.508 1 90.75 42 GLN B C 1
ATOM 4154 O O . GLN B 1 42 ? -7.93 13.594 -12.688 1 90.75 42 GLN B O 1
ATOM 4159 N N . LYS B 1 43 ? -7.738 11.492 -13.297 1 94.25 43 LYS B N 1
ATOM 4160 C CA . LYS B 1 43 ? -8.688 11.016 -12.289 1 94.25 43 LYS B CA 1
ATOM 4161 C C . LYS B 1 43 ? -7.965 10.625 -11 1 94.25 43 LYS B C 1
ATOM 4163 O O . LYS B 1 43 ? -8.594 10.156 -10.055 1 94.25 43 LYS B O 1
ATOM 4168 N N . SER B 1 44 ? -6.703 10.953 -10.883 1 96.38 44 SER B N 1
ATOM 4169 C CA . SER B 1 44 ? -5.898 10.453 -9.773 1 96.38 44 SER B CA 1
ATOM 4170 C C . SER B 1 44 ? -6.27 11.141 -8.469 1 96.38 44 SER B C 1
ATOM 4172 O O . SER B 1 44 ? -6.008 10.609 -7.387 1 96.38 44 SER B O 1
ATOM 4174 N N . GLY B 1 45 ? -6.926 12.367 -8.5 1 96.25 45 GLY B N 1
ATOM 4175 C CA . GLY B 1 45 ? -7.309 13.102 -7.305 1 96.25 45 GLY B CA 1
ATOM 4176 C C . GLY B 1 45 ? -8.758 12.906 -6.918 1 96.25 45 GLY B C 1
ATOM 4177 O O . GLY B 1 45 ? -9.195 13.359 -5.859 1 96.25 45 GLY B O 1
ATOM 4178 N N . THR B 1 46 ? -9.547 12.188 -7.734 1 96.19 46 THR B N 1
ATOM 4179 C CA . THR B 1 46 ? -10.984 12.031 -7.492 1 96.19 46 THR B 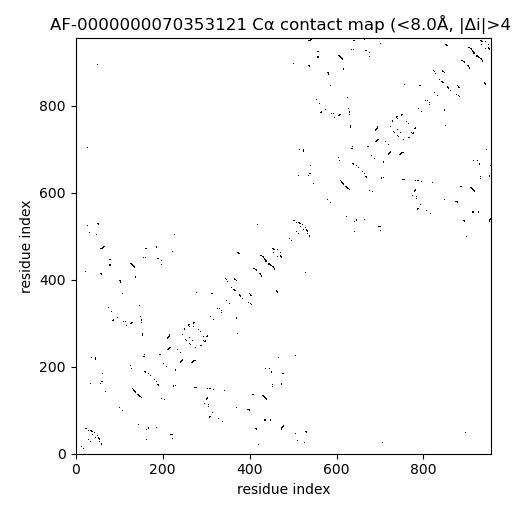CA 1
ATOM 4180 C C . THR B 1 46 ? -11.336 10.562 -7.281 1 96.19 46 THR B C 1
ATOM 4182 O O . THR B 1 46 ? -12.203 10.242 -6.465 1 96.19 46 THR B O 1
ATOM 4185 N N . VAL B 1 47 ? -10.695 9.648 -7.988 1 97.38 47 VAL B N 1
ATOM 4186 C CA . VAL B 1 47 ? -10.93 8.211 -7.875 1 97.38 47 VAL B CA 1
ATOM 4187 C C . VAL B 1 47 ? -9.711 7.539 -7.254 1 97.38 47 VAL B C 1
ATOM 4189 O O . VAL B 1 47 ? -8.625 7.531 -7.844 1 97.38 47 VAL B O 1
ATOM 4192 N N . PRO B 1 48 ? -9.891 6.984 -6.043 1 98 48 PRO B N 1
ATOM 4193 C CA . PRO B 1 48 ? -8.75 6.281 -5.453 1 98 48 PRO B CA 1
ATOM 4194 C C . PRO B 1 48 ? -8.32 5.07 -6.27 1 98 48 PRO B C 1
ATOM 4196 O O . PRO B 1 48 ? -9.125 4.484 -6.996 1 98 48 PRO B O 1
ATOM 4199 N N . GLY B 1 49 ? -7.043 4.688 -6.152 1 98.19 49 GLY B N 1
ATOM 4200 C CA . GLY B 1 49 ? -6.559 3.422 -6.684 1 98.19 49 GLY B CA 1
ATOM 4201 C C . GLY B 1 49 ? -6.145 3.504 -8.141 1 98.19 49 GLY B C 1
ATOM 4202 O O . GLY B 1 49 ? -5.699 2.512 -8.719 1 98.19 49 GLY B O 1
ATOM 4203 N N . VAL B 1 50 ? -6.332 4.676 -8.789 1 97.81 50 VAL B N 1
ATOM 4204 C CA . VAL B 1 50 ? -5.879 4.82 -10.164 1 97.81 50 VAL B CA 1
ATOM 4205 C C . VAL B 1 50 ? -4.855 5.949 -10.258 1 97.81 50 VAL B C 1
ATOM 4207 O O . VAL B 1 50 ? -4.91 6.91 -9.484 1 97.81 50 VAL B O 1
ATOM 4210 N N . GLY B 1 51 ? -3.924 5.82 -11.188 1 97.62 51 GLY B N 1
ATOM 4211 C CA . GLY B 1 51 ? -2.924 6.852 -11.398 1 97.62 51 GLY B CA 1
ATOM 4212 C C . GLY B 1 51 ? -2.096 7.145 -10.156 1 97.62 51 GLY B C 1
ATOM 4213 O O . GLY B 1 51 ? -1.911 8.305 -9.789 1 97.62 51 GLY B O 1
ATOM 4214 N N . MET B 1 52 ? -1.687 6.156 -9.461 1 98.25 52 MET B N 1
ATOM 4215 C CA . MET B 1 52 ? -0.919 6.344 -8.227 1 98.25 52 MET B CA 1
ATOM 4216 C C . MET B 1 52 ? 0.577 6.383 -8.523 1 98.25 52 MET B C 1
ATOM 4218 O O . MET B 1 52 ? 1.045 5.746 -9.469 1 98.25 52 MET B O 1
ATOM 4222 N N . THR B 1 53 ? 1.33 7.109 -7.797 1 98.19 53 THR B N 1
ATOM 4223 C CA . THR B 1 53 ? 2.787 7.148 -7.762 1 98.19 53 THR B CA 1
ATOM 4224 C C . THR B 1 53 ? 3.291 7.23 -6.324 1 98.19 53 THR B C 1
ATOM 4226 O O . THR B 1 53 ? 2.529 7.555 -5.41 1 98.19 53 THR B O 1
ATOM 4229 N N . HIS B 1 54 ? 4.512 6.746 -6.09 1 98.44 54 HIS B N 1
ATOM 4230 C CA . HIS B 1 54 ? 5.055 6.844 -4.738 1 98.44 54 HIS B CA 1
ATOM 4231 C C . HIS B 1 54 ? 5.137 8.297 -4.281 1 98.44 54 HIS B C 1
ATOM 4233 O O . HIS B 1 54 ? 5.348 9.195 -5.094 1 98.44 54 HIS B O 1
ATOM 4239 N N . ALA B 1 55 ? 4.875 8.578 -2.988 1 98.19 55 ALA B N 1
ATOM 4240 C CA . ALA B 1 55 ? 5.086 9.914 -2.443 1 98.19 55 ALA B CA 1
ATOM 4241 C C . ALA B 1 55 ? 6.547 10.336 -2.576 1 98.19 55 ALA B C 1
ATOM 4243 O O . ALA B 1 55 ? 7.445 9.492 -2.572 1 98.19 55 ALA B O 1
ATOM 4244 N N . PRO B 1 56 ? 6.816 11.617 -2.832 1 97.69 56 PRO B N 1
ATOM 4245 C CA . PRO B 1 56 ? 8.211 12.062 -2.814 1 97.69 56 PRO B CA 1
ATOM 4246 C C . PRO B 1 56 ? 8.883 11.836 -1.462 1 97.69 56 PRO B C 1
ATOM 4248 O O . PRO B 1 56 ? 8.328 12.188 -0.422 1 97.69 56 PRO B O 1
ATOM 4251 N N . ILE B 1 57 ? 10.086 11.242 -1.459 1 98.44 57 ILE B N 1
ATOM 4252 C CA . ILE B 1 57 ? 10.719 10.891 -0.194 1 98.44 57 ILE B CA 1
ATOM 4253 C C . ILE B 1 57 ? 12.211 11.219 -0.259 1 98.44 57 ILE B C 1
ATOM 4255 O O . ILE B 1 57 ? 12.797 11.281 -1.344 1 98.44 57 ILE B O 1
ATOM 4259 N N . SER B 1 58 ? 12.773 11.508 0.886 1 97.38 58 SER B N 1
ATOM 4260 C CA . SER B 1 58 ? 14.219 11.383 1.04 1 97.38 58 SER B CA 1
ATOM 4261 C C . SER B 1 58 ? 14.633 9.922 1.149 1 97.38 58 SER B C 1
ATOM 4263 O O . SER B 1 58 ? 13.977 9.133 1.825 1 97.38 58 SER B O 1
ATOM 4265 N N . LEU B 1 59 ? 15.703 9.594 0.437 1 97 59 LEU B N 1
ATOM 4266 C CA . LEU B 1 59 ? 16.094 8.188 0.394 1 97 59 LEU B CA 1
ATOM 4267 C C . LEU B 1 59 ? 16.578 7.715 1.761 1 97 59 LEU B C 1
ATOM 4269 O O . LEU B 1 59 ? 16.375 6.559 2.133 1 97 59 LEU B O 1
ATOM 4273 N N . LEU B 1 60 ? 17.266 8.562 2.473 1 96.62 60 LEU B N 1
ATOM 4274 C CA . LEU B 1 60 ? 17.797 8.281 3.801 1 96.62 60 LEU B CA 1
ATOM 4275 C C . LEU B 1 60 ? 17.344 9.336 4.805 1 96.62 60 LEU B C 1
ATOM 4277 O O . LEU B 1 60 ? 17.062 10.477 4.426 1 96.62 60 LEU B O 1
ATOM 4281 N N . PRO B 1 61 ? 17.203 8.953 6.098 1 96.94 61 PRO B N 1
ATOM 4282 C CA . PRO B 1 61 ? 16.781 9.945 7.098 1 96.94 61 PRO B CA 1
ATOM 4283 C C . PRO B 1 61 ? 17.828 11.039 7.316 1 96.94 61 PRO B C 1
ATOM 4285 O O . PRO B 1 61 ? 19.031 10.789 7.164 1 96.94 61 PRO B O 1
ATOM 4288 N N . THR B 1 62 ? 17.359 12.164 7.637 1 95.31 62 THR B N 1
ATOM 4289 C CA . THR B 1 62 ? 18.234 13.312 7.871 1 95.31 62 THR B CA 1
ATOM 4290 C C . THR B 1 62 ? 18.719 13.336 9.32 1 95.31 62 THR B C 1
ATOM 4292 O O . THR B 1 62 ? 17.938 13.164 10.25 1 95.31 62 THR B O 1
ATOM 4295 N N . GLN B 1 63 ? 20 13.555 9.453 1 94.31 63 GLN B N 1
ATOM 4296 C CA . GLN B 1 63 ? 20.578 13.641 10.789 1 94.31 63 GLN B CA 1
ATOM 4297 C C . GLN B 1 63 ? 20.031 14.852 11.547 1 94.31 63 GLN B C 1
ATOM 4299 O O . GLN B 1 63 ? 19.859 15.922 10.977 1 94.31 63 GLN B O 1
ATOM 4304 N N . PHE B 1 64 ? 19.703 14.672 12.781 1 95.94 64 PHE B N 1
ATOM 4305 C CA . PHE B 1 64 ? 19.188 15.727 13.641 1 95.94 64 PHE B CA 1
ATOM 4306 C C . PHE B 1 64 ? 19.625 15.508 15.086 1 95.94 64 PHE B C 1
ATOM 4308 O O . PHE B 1 64 ? 19.484 14.406 15.625 1 95.94 64 PHE B O 1
ATOM 4315 N N . PRO B 1 65 ? 20.188 16.5 15.75 1 96.12 65 PRO B N 1
ATOM 4316 C CA . PRO B 1 65 ? 20.656 16.312 17.125 1 96.12 65 PRO B CA 1
ATOM 4317 C C . PRO B 1 65 ? 19.547 15.945 18.094 1 96.12 65 PRO B C 1
ATOM 4319 O O . PRO B 1 65 ? 18.5 16.594 18.109 1 96.12 65 PRO B O 1
ATOM 4322 N N . GLU B 1 66 ? 19.797 15 18.922 1 97.38 66 GLU B N 1
ATOM 4323 C CA . GLU B 1 66 ? 18.812 14.453 19.844 1 97.38 66 GLU B CA 1
ATOM 4324 C C . GLU B 1 66 ? 18.344 15.516 20.844 1 97.38 66 GLU B C 1
ATOM 4326 O O . GLU B 1 66 ? 17.172 15.547 21.234 1 97.38 66 GLU B O 1
ATOM 4331 N N . SER B 1 67 ? 19.25 16.344 21.266 1 97.31 67 SER B N 1
ATOM 4332 C CA . SER B 1 67 ? 18.922 17.359 22.25 1 97.31 67 SER B CA 1
ATOM 4333 C C . SER B 1 67 ? 17.844 18.312 21.719 1 97.31 67 SER B C 1
ATOM 4335 O O . SER B 1 67 ? 16.906 18.656 22.422 1 97.31 67 SER B O 1
ATOM 4337 N N . TYR B 1 68 ? 17.984 18.75 20.469 1 97.44 68 TYR B N 1
ATOM 4338 C CA . TYR B 1 68 ? 17.016 19.656 19.875 1 97.44 68 TYR B CA 1
ATOM 4339 C C . TYR B 1 68 ? 15.703 18.938 19.578 1 97.44 68 TYR B C 1
ATOM 4341 O O . TYR B 1 68 ? 14.633 19.547 19.656 1 97.44 68 TYR B O 1
ATOM 4349 N N . TRP B 1 69 ? 15.828 17.641 19.281 1 97.38 69 TRP B N 1
ATOM 4350 C CA . TRP B 1 69 ? 14.633 16.828 19.141 1 97.38 69 TRP B CA 1
ATOM 4351 C C . TRP B 1 69 ? 13.828 16.797 20.438 1 97.38 69 TRP B C 1
ATOM 4353 O O . TRP B 1 69 ? 12.617 17.016 20.422 1 97.38 69 TRP B O 1
ATOM 4363 N N . LYS B 1 70 ? 14.516 16.547 21.469 1 97.94 70 LYS B N 1
ATOM 4364 C CA . LYS B 1 70 ? 13.875 16.484 22.781 1 97.94 70 LYS B CA 1
ATOM 4365 C C . LYS B 1 70 ? 13.266 17.844 23.141 1 97.94 70 LYS B C 1
ATOM 4367 O O . LYS B 1 70 ? 12.164 17.906 23.703 1 97.94 70 LYS B O 1
ATOM 4372 N N . GLN B 1 71 ? 13.969 18.891 22.828 1 98.06 71 GLN B N 1
ATOM 4373 C CA . GLN B 1 71 ? 13.477 20.25 23.078 1 98.06 71 GLN B CA 1
ATOM 4374 C C . GLN B 1 71 ? 12.172 20.5 22.328 1 98.06 71 GLN B C 1
ATOM 4376 O O . GLN B 1 71 ? 11.195 20.984 22.906 1 98.06 71 GLN B O 1
ATOM 4381 N N . ALA B 1 72 ? 12.148 20.188 21.047 1 98.25 72 ALA B N 1
ATOM 4382 C CA . ALA B 1 72 ? 10.969 20.406 20.219 1 98.25 72 ALA B CA 1
ATOM 4383 C C . ALA B 1 72 ? 9.773 19.609 20.734 1 98.25 72 ALA B C 1
ATOM 4385 O O . ALA B 1 72 ? 8.648 20.109 20.75 1 98.25 72 ALA B O 1
ATOM 4386 N N . CYS B 1 73 ? 10.016 18.375 21.172 1 98.44 73 CYS B N 1
ATOM 4387 C CA . CYS B 1 73 ? 8.961 17.516 21.672 1 98.44 73 CYS B CA 1
ATOM 4388 C C . CYS B 1 73 ? 8.414 18.047 23 1 98.44 73 CYS B C 1
ATOM 4390 O O . CYS B 1 73 ? 7.203 18 23.234 1 98.44 73 CYS B O 1
ATOM 4392 N N . GLU B 1 74 ? 9.273 18.531 23.781 1 98.06 74 GLU B N 1
ATOM 4393 C CA . GLU B 1 74 ? 8.906 19 25.109 1 98.06 74 GLU B CA 1
ATOM 4394 C C . GLU B 1 74 ? 7.961 20.188 25.047 1 98.06 74 GLU B C 1
ATOM 4396 O O . GLU B 1 74 ? 7.066 20.328 25.891 1 98.06 74 GLU B O 1
ATOM 4401 N N . VAL B 1 75 ? 8.109 21.047 24.109 1 98.31 75 VAL B N 1
ATOM 4402 C CA . VAL B 1 75 ? 7.355 22.297 24.094 1 98.31 75 VAL B CA 1
ATOM 4403 C C . VAL B 1 75 ? 6.02 22.078 23.391 1 98.31 75 VAL B C 1
ATOM 4405 O O . VAL B 1 75 ? 5.121 22.922 23.484 1 98.31 75 VAL B O 1
ATOM 4408 N N . ALA B 1 76 ? 5.809 20.922 22.766 1 98.56 76 ALA B N 1
ATOM 4409 C CA . ALA B 1 76 ? 4.609 20.688 21.969 1 98.56 76 ALA B CA 1
ATOM 4410 C C . ALA B 1 76 ? 3.348 20.828 22.812 1 98.56 76 ALA B C 1
ATOM 4412 O O . ALA B 1 76 ? 2.426 21.562 22.453 1 98.56 76 ALA B O 1
ATOM 4413 N N . PRO B 1 77 ? 3.256 20.141 24 1 98.62 77 PRO B N 1
ATOM 4414 C CA . PRO B 1 77 ? 2.053 20.312 24.812 1 98.62 77 PRO B CA 1
ATOM 4415 C C . PRO B 1 77 ? 1.863 21.75 25.297 1 98.62 77 PRO B C 1
ATOM 4417 O O . PRO B 1 77 ? 0.729 22.188 25.484 1 98.62 77 PRO B O 1
ATOM 4420 N N . ILE B 1 78 ? 2.975 22.453 25.5 1 98.62 78 ILE B N 1
ATOM 4421 C CA . ILE B 1 78 ? 2.893 23.844 25.953 1 98.62 78 ILE B CA 1
ATOM 4422 C C . ILE B 1 78 ? 2.279 24.703 24.859 1 98.62 78 ILE B C 1
ATOM 4424 O O . ILE B 1 78 ? 1.401 25.531 25.125 1 98.62 78 ILE B O 1
ATOM 4428 N N . PHE B 1 79 ? 2.68 24.5 23.656 1 98.44 79 PHE B N 1
ATOM 4429 C CA . PHE B 1 79 ? 2.107 25.219 22.531 1 98.44 79 PHE B CA 1
ATOM 4430 C C . PHE B 1 79 ? 0.631 24.875 22.359 1 98.44 79 PHE B C 1
ATOM 4432 O O . PHE B 1 79 ? -0.176 25.734 22.016 1 98.44 79 PHE B O 1
ATOM 4439 N N . ASN B 1 80 ? 0.284 23.578 22.562 1 98.62 80 ASN B N 1
ATOM 4440 C CA . ASN B 1 80 ? -1.12 23.188 22.5 1 98.62 80 ASN B CA 1
ATOM 4441 C C . ASN B 1 80 ? -1.98 24.031 23.453 1 98.62 80 ASN B C 1
ATOM 4443 O O . ASN B 1 80 ? -3.027 24.547 23.047 1 98.62 80 ASN B O 1
ATOM 4447 N N . GLU B 1 81 ? -1.524 24.094 24.625 1 98.12 81 GLU B N 1
ATOM 4448 C CA . GLU B 1 81 ? -2.252 24.844 25.641 1 98.12 81 GLU B CA 1
ATOM 4449 C C . GLU B 1 81 ? -2.311 26.328 25.281 1 98.12 81 GLU B C 1
ATOM 4451 O O . GLU B 1 81 ? -3.338 26.984 25.484 1 98.12 81 GLU B O 1
ATOM 4456 N N . LEU B 1 82 ? -1.224 26.828 24.812 1 98.56 82 LEU B N 1
ATOM 4457 C CA . LEU B 1 82 ? -1.18 28.219 24.406 1 98.56 82 LEU B CA 1
ATOM 4458 C C . LEU B 1 82 ? -2.25 28.531 23.359 1 98.56 82 LEU B C 1
ATOM 4460 O O . LEU B 1 82 ? -2.963 29.531 23.469 1 98.56 82 LEU B O 1
ATOM 4464 N N . VAL B 1 83 ? -2.391 27.672 22.344 1 98.31 83 VAL B N 1
ATOM 4465 C CA . VAL B 1 83 ? -3.387 27.875 21.297 1 98.31 83 VAL B CA 1
ATOM 4466 C C . VAL B 1 83 ? -4.785 27.906 21.906 1 98.31 83 VAL B C 1
ATOM 4468 O O . VAL B 1 83 ? -5.613 28.734 21.531 1 98.31 83 VAL B O 1
ATOM 4471 N N . ASP B 1 84 ? -5.016 26.969 22.812 1 98.19 84 ASP B N 1
ATOM 4472 C CA . ASP B 1 84 ? -6.324 26.906 23.453 1 98.19 84 ASP B CA 1
ATOM 4473 C C . ASP B 1 84 ? -6.621 28.188 24.234 1 98.19 84 ASP B C 1
ATOM 4475 O O . ASP B 1 84 ? -7.715 28.75 24.109 1 98.19 84 ASP B O 1
ATOM 4479 N N . ARG B 1 85 ? -5.676 28.688 24.984 1 97.81 85 ARG B N 1
ATOM 4480 C CA . ARG B 1 85 ? -5.863 29.875 25.797 1 97.81 85 ARG B CA 1
ATOM 4481 C C . ARG B 1 85 ? -6.047 31.109 24.922 1 97.81 85 ARG B C 1
ATOM 4483 O O . ARG B 1 85 ? -6.902 31.953 25.203 1 97.81 85 ARG B O 1
ATOM 4490 N N . VAL B 1 86 ? -5.25 31.203 23.906 1 98.25 86 VAL B N 1
ATOM 4491 C CA . VAL B 1 86 ? -5.359 32.344 22.984 1 98.25 86 VAL B CA 1
ATOM 4492 C C . VAL B 1 86 ? -6.738 32.312 22.312 1 98.25 86 VAL B C 1
ATOM 4494 O O . VAL B 1 86 ? -7.363 33.375 22.156 1 98.25 86 VAL B O 1
ATOM 4497 N N . SER B 1 87 ? -7.246 31.156 21.969 1 97.44 87 SER B N 1
ATOM 4498 C CA . SER B 1 87 ? -8.523 31.016 21.281 1 97.44 87 SER B CA 1
ATOM 4499 C C . SER B 1 87 ? -9.68 31.5 22.141 1 97.44 87 SER B C 1
ATOM 4501 O O . SER B 1 87 ? -10.734 31.875 21.625 1 97.44 87 SER B O 1
ATOM 4503 N N . LEU B 1 88 ? -9.492 31.531 23.438 1 96.31 88 LEU B N 1
ATOM 4504 C CA . LEU B 1 88 ? -10.547 31.906 24.375 1 96.31 88 LEU B CA 1
ATOM 4505 C C . LEU B 1 88 ? -10.57 33.406 24.594 1 96.31 88 LEU B C 1
ATOM 4507 O O . LEU B 1 88 ? -11.516 33.938 25.172 1 96.31 88 LEU B O 1
ATOM 4511 N N . ASP B 1 89 ? -9.531 34.062 24.156 1 97.56 89 ASP B N 1
ATOM 4512 C CA . ASP B 1 89 ? -9.461 35.531 24.297 1 97.56 89 ASP B CA 1
ATOM 4513 C C . ASP B 1 89 ? -9.883 36.219 23 1 97.56 89 ASP B C 1
ATOM 4515 O O . ASP B 1 89 ? -9.039 36.688 22.234 1 97.56 89 ASP B O 1
ATOM 4519 N N . ALA B 1 90 ? -11.188 36.375 22.844 1 97.12 90 ALA B N 1
ATOM 4520 C CA . ALA B 1 90 ? -11.758 36.938 21.609 1 97.12 90 ALA B CA 1
ATOM 4521 C C . ALA B 1 90 ? -11.266 38.344 21.375 1 97.12 90 ALA B C 1
ATOM 4523 O O . ALA B 1 90 ? -11.016 38.75 20.234 1 97.12 90 ALA B O 1
ATOM 4524 N N . LYS B 1 91 ? -11.188 39.094 22.422 1 97.25 91 LYS B N 1
ATOM 4525 C CA . LYS B 1 91 ? -10.742 40.469 22.297 1 97.25 91 LYS B CA 1
ATOM 4526 C C . LYS B 1 91 ? -9.312 40.531 21.766 1 97.25 91 LYS B C 1
ATOM 4528 O O . LYS B 1 91 ? -9.008 41.344 20.875 1 97.25 91 LYS B O 1
ATOM 4533 N N . PHE B 1 92 ? -8.438 39.75 22.328 1 97.5 92 PHE B N 1
ATOM 4534 C CA . PHE B 1 92 ? -7.059 39.719 21.859 1 97.5 92 PHE B CA 1
ATOM 4535 C C . PHE B 1 92 ? -7.004 39.375 20.375 1 97.5 92 PHE B C 1
ATOM 4537 O O . PHE B 1 92 ? -6.266 40 19.625 1 97.5 92 PHE B O 1
ATOM 4544 N N . ILE B 1 93 ? -7.789 38.344 19.906 1 97.69 93 ILE B N 1
ATOM 4545 C CA . ILE B 1 93 ? -7.793 37.875 18.516 1 97.69 93 ILE B CA 1
ATOM 4546 C C . ILE B 1 93 ? -8.297 39 17.609 1 97.69 93 ILE B C 1
ATOM 4548 O O . ILE B 1 93 ? -7.633 39.375 16.641 1 97.69 93 ILE B O 1
ATOM 4552 N N . GLN B 1 94 ? -9.43 39.594 17.984 1 97.12 94 GLN B N 1
ATOM 4553 C CA . GLN B 1 94 ? -10.039 40.625 17.172 1 97.12 94 GLN B CA 1
ATOM 4554 C C . GLN B 1 94 ? -9.141 41.875 17.094 1 97.12 94 GLN B C 1
ATOM 4556 O O . GLN B 1 94 ? -8.945 42.438 16.016 1 97.12 94 GLN B O 1
ATOM 4561 N N . ASP B 1 95 ? -8.555 42.219 18.203 1 96.19 95 ASP B N 1
ATOM 4562 C CA . ASP B 1 95 ? -7.699 43.375 18.25 1 96.19 95 ASP B CA 1
ATOM 4563 C C . ASP B 1 95 ? -6.418 43.156 17.453 1 96.19 95 ASP B C 1
ATOM 4565 O O . ASP B 1 95 ? -6 44.031 16.688 1 96.19 95 ASP B O 1
ATOM 4569 N N . SER B 1 96 ? -5.805 42.062 17.656 1 94.06 96 SER B N 1
ATOM 4570 C CA . SER B 1 96 ? -4.535 41.75 17 1 94.06 96 SER B CA 1
ATOM 4571 C C . SER B 1 96 ? -4.695 41.688 15.492 1 94.06 96 SER B C 1
ATOM 4573 O O . SER B 1 96 ? -3.779 42.062 14.75 1 94.06 96 SER B O 1
ATOM 4575 N N . LEU B 1 97 ? -5.863 41.25 14.984 1 94.06 97 LEU B N 1
ATOM 4576 C CA . LEU B 1 97 ? -6.043 41.031 13.555 1 94.06 97 LEU B CA 1
ATOM 4577 C C . LEU B 1 97 ? -6.836 42.188 12.93 1 94.06 97 LEU B C 1
ATOM 4579 O O . LEU B 1 97 ? -7.23 42.094 11.758 1 94.06 97 LEU B O 1
ATOM 4583 N N . SER B 1 98 ? -7.082 43.219 13.695 1 92.44 98 SER B N 1
ATOM 4584 C CA . SER B 1 98 ? -7.938 44.312 13.25 1 92.44 98 SER B CA 1
ATOM 4585 C C . SER B 1 98 ? -7.371 44.969 12 1 92.44 98 SER B C 1
ATOM 4587 O O . SER B 1 98 ? -8.109 45.281 11.062 1 92.44 98 SER B O 1
ATOM 4589 N N . ARG B 1 99 ? -6.082 45.219 12 1 86.38 99 ARG B N 1
ATOM 4590 C CA . ARG B 1 99 ? -5.469 45.844 10.836 1 86.38 99 ARG B CA 1
ATOM 4591 C C . ARG B 1 99 ? -5.406 44.875 9.656 1 86.38 99 ARG B C 1
ATOM 4593 O O . ARG B 1 99 ? -5.574 45.281 8.508 1 86.38 99 ARG B O 1
ATOM 4600 N N . THR B 1 100 ? -5.105 43.688 9.969 1 85.44 100 THR B N 1
ATOM 4601 C CA . THR B 1 100 ? -5.074 42.656 8.938 1 85.44 100 THR B CA 1
ATOM 4602 C C . THR B 1 100 ? -6.438 42.5 8.266 1 85.44 100 THR B C 1
ATOM 4604 O O . THR B 1 100 ? -6.523 42.25 7.062 1 85.44 100 THR B O 1
ATOM 4607 N N . LYS B 1 101 ? -7.473 42.656 9.016 1 88.94 101 LYS B N 1
ATOM 4608 C CA . LYS B 1 101 ? -8.836 42.562 8.516 1 88.94 101 LYS B CA 1
ATOM 4609 C C . LYS B 1 101 ? -9.055 43.531 7.352 1 88.94 101 LYS B C 1
ATOM 4611 O O . LYS B 1 101 ? -9.75 43.219 6.391 1 88.94 101 LYS B O 1
ATOM 4616 N N . LYS B 1 102 ? -8.43 44.562 7.359 1 85.88 102 LYS B N 1
ATOM 4617 C CA . LYS B 1 102 ? -8.586 45.594 6.34 1 85.88 102 LYS B CA 1
ATOM 4618 C C . LYS B 1 102 ? -7.742 45.281 5.105 1 85.88 102 LYS B C 1
ATOM 4620 O O . LYS B 1 102 ? -8.094 45.688 3.992 1 85.88 102 LYS B O 1
ATOM 4625 N N . ALA B 1 103 ? -6.727 44.656 5.316 1 82.81 103 ALA B N 1
ATOM 4626 C CA . ALA B 1 103 ? -5.73 44.5 4.258 1 82.81 103 ALA B CA 1
ATOM 4627 C C . ALA B 1 103 ? -5.875 43.125 3.57 1 82.81 103 ALA B C 1
ATOM 4629 O O . ALA B 1 103 ? -5.398 42.938 2.449 1 82.81 103 ALA B O 1
ATOM 4630 N N . ASP B 1 104 ? -6.477 42.188 4.148 1 88.56 104 ASP B N 1
ATOM 4631 C CA . ASP B 1 104 ? -6.578 40.812 3.641 1 88.56 104 ASP B CA 1
ATOM 4632 C C . ASP B 1 104 ? -8.016 40.312 3.715 1 88.56 104 ASP B C 1
ATOM 4634 O O . ASP B 1 104 ? -8.508 39.969 4.793 1 88.56 104 ASP B O 1
ATOM 4638 N N . ILE B 1 105 ? -8.602 40.094 2.586 1 91.38 105 ILE B N 1
ATOM 4639 C CA . ILE B 1 105 ? -10.023 39.781 2.494 1 91.38 105 ILE B CA 1
ATOM 4640 C C . ILE B 1 105 ? -10.266 38.406 3.121 1 91.38 105 ILE B C 1
ATOM 4642 O O . ILE B 1 105 ? -11.312 38.156 3.736 1 91.38 105 ILE B O 1
ATOM 4646 N N . PHE B 1 106 ? -9.438 37.469 2.914 1 93.69 106 PHE B N 1
ATOM 4647 C CA . PHE B 1 106 ? -9.586 36.125 3.461 1 93.69 106 PHE B CA 1
ATOM 4648 C C . PHE B 1 106 ? -9.664 36.188 4.984 1 93.69 106 PHE B C 1
ATOM 4650 O O . PHE B 1 106 ? -10.602 35.656 5.578 1 93.69 106 PHE B O 1
ATOM 4657 N N . THR B 1 107 ? -8.641 36.75 5.602 1 93.44 107 THR B N 1
ATOM 4658 C CA . THR B 1 107 ? -8.625 36.875 7.055 1 93.44 107 THR B CA 1
ATOM 4659 C C . THR B 1 107 ? -9.836 37.688 7.547 1 93.44 107 THR B C 1
ATOM 4661 O O . THR B 1 107 ? -10.398 37.375 8.602 1 93.44 107 THR B O 1
ATOM 4664 N N . SER B 1 108 ? -10.188 38.688 6.777 1 95.25 108 SER B N 1
ATOM 4665 C CA . SER B 1 108 ? -11.344 39.5 7.129 1 95.25 108 SER B CA 1
ATOM 4666 C C . SER B 1 108 ? -12.602 38.625 7.254 1 95.25 108 SER B C 1
ATOM 4668 O O . SER B 1 108 ? -13.359 38.781 8.211 1 95.25 108 SER B O 1
ATOM 4670 N N . ARG B 1 109 ? -12.797 37.812 6.316 1 96.81 109 ARG B N 1
ATOM 4671 C CA . ARG B 1 109 ? -13.992 36.969 6.297 1 96.81 109 ARG B CA 1
ATOM 4672 C C . ARG B 1 109 ? -13.969 35.969 7.441 1 96.81 109 ARG B C 1
ATOM 4674 O O . ARG B 1 109 ? -15.016 35.625 8.008 1 96.81 109 ARG B O 1
ATOM 4681 N N . LEU B 1 110 ? -12.828 35.406 7.781 1 97.25 110 LEU B N 1
ATOM 4682 C CA . LEU B 1 110 ? -12.711 34.531 8.93 1 97.25 110 LEU B CA 1
ATOM 4683 C C . LEU B 1 110 ? -13.062 35.25 10.219 1 97.25 110 LEU B C 1
ATOM 4685 O O . LEU B 1 110 ? -13.766 34.719 11.078 1 97.25 110 LEU B O 1
ATOM 4689 N N . LEU B 1 111 ? -12.594 36.469 10.336 1 97.25 111 LEU B N 1
ATOM 4690 C CA . LEU B 1 111 ? -12.867 37.281 11.516 1 97.25 111 LEU B CA 1
ATOM 4691 C C . LEU B 1 111 ? -14.359 37.594 11.633 1 97.25 111 LEU B C 1
ATOM 4693 O O . LEU B 1 111 ? -14.891 37.688 12.742 1 97.25 111 LEU B O 1
ATOM 4697 N N . ASP B 1 112 ? -14.914 37.812 10.484 1 97.94 112 ASP B N 1
ATOM 4698 C CA . ASP B 1 112 ? -16.359 38.062 10.484 1 97.94 112 ASP B CA 1
ATOM 4699 C C . ASP B 1 112 ? -17.109 36.844 11.039 1 97.94 112 ASP B C 1
ATOM 4701 O O . ASP B 1 112 ? -18.078 37 11.789 1 97.94 112 ASP B O 1
ATOM 4705 N N . ILE B 1 113 ? -16.781 35.688 10.625 1 98.31 113 ILE B N 1
ATOM 4706 C CA . ILE B 1 113 ? -17.406 34.469 11.148 1 98.31 113 ILE B CA 1
ATOM 4707 C C . ILE B 1 113 ? -17.188 34.375 12.656 1 98.31 113 ILE B C 1
ATOM 4709 O O . ILE B 1 113 ? -18.109 34.031 13.406 1 98.31 113 ILE B O 1
ATOM 4713 N N . HIS B 1 114 ? -15.977 34.656 13.086 1 98.12 114 HIS B N 1
ATOM 4714 C CA . HIS B 1 114 ? -15.664 34.656 14.516 1 98.12 114 HIS B CA 1
ATOM 4715 C C . HIS B 1 114 ? -16.562 35.656 15.266 1 98.12 114 HIS B C 1
ATOM 4717 O O . HIS B 1 114 ? -17.078 35.312 16.328 1 98.12 114 HIS B O 1
ATOM 4723 N N . SER B 1 115 ? -16.719 36.812 14.734 1 97.94 115 SER B N 1
ATOM 4724 C CA . SER B 1 115 ? -17.578 37.812 15.344 1 97.94 115 SER B CA 1
ATOM 4725 C C . SER B 1 115 ? -19.016 37.344 15.438 1 97.94 115 SER B C 1
ATOM 4727 O O . SER B 1 115 ? -19.688 37.594 16.438 1 97.94 115 SER B O 1
ATOM 4729 N N . LYS B 1 116 ? -19.453 36.75 14.406 1 97.88 116 LYS B N 1
ATOM 4730 C CA . LYS B 1 116 ? -20.812 36.219 14.406 1 97.88 116 LYS B CA 1
ATOM 4731 C C . LYS B 1 116 ? -21.016 35.188 15.508 1 97.88 116 LYS B C 1
ATOM 4733 O O . LYS B 1 116 ? -22.078 35.125 16.125 1 97.88 116 LYS B O 1
ATOM 4738 N N . MET B 1 117 ? -20.047 34.375 15.695 1 97.44 117 MET B N 1
ATOM 4739 C CA . MET B 1 117 ? -20.125 33.375 16.766 1 97.44 117 MET B CA 1
ATOM 4740 C C . MET B 1 117 ? -20.172 34.062 18.125 1 97.44 117 MET B C 1
ATOM 4742 O O . MET B 1 117 ? -20.891 33.625 19.031 1 97.44 117 MET B O 1
ATOM 4746 N N . LEU B 1 118 ? -19.375 35.094 18.344 1 96.75 118 LEU B N 1
ATOM 4747 C CA . LEU B 1 118 ? -19.375 35.844 19.594 1 96.75 118 LEU B CA 1
ATOM 4748 C C . LEU B 1 118 ? -20.719 36.5 19.844 1 96.75 118 LEU B C 1
ATOM 4750 O O . LEU B 1 118 ? -21.25 36.469 20.969 1 96.75 118 LEU B O 1
ATOM 4754 N N . GLU B 1 119 ? -21.234 37.062 18.828 1 96.88 119 GLU B N 1
ATOM 4755 C CA . GLU B 1 119 ? -22.516 37.75 18.922 1 96.88 119 GLU B CA 1
ATOM 4756 C C . GLU B 1 119 ? -23.625 36.781 19.312 1 96.88 119 GLU B C 1
ATOM 4758 O O . GLU B 1 119 ? -24.547 37.125 20.062 1 96.88 119 GLU B O 1
ATOM 4763 N N . SER B 1 120 ? -23.578 35.625 18.812 1 95.19 120 SER B N 1
ATOM 4764 C CA . SER B 1 120 ? -24.609 34.625 19.078 1 95.19 120 SER B CA 1
ATOM 4765 C C . SER B 1 120 ? -24.344 33.906 20.406 1 95.19 120 SER B C 1
ATOM 4767 O O . SER B 1 120 ? -25.109 33.031 20.797 1 95.19 120 SER B O 1
ATOM 4769 N N . ASN B 1 121 ? -23.297 34.281 21.125 1 93.31 121 ASN B N 1
ATOM 4770 C CA . ASN B 1 121 ? -22.891 33.625 22.375 1 93.31 121 ASN B CA 1
ATOM 4771 C C . ASN B 1 121 ? -22.766 32.125 22.203 1 93.31 121 ASN B C 1
ATOM 4773 O O . ASN B 1 121 ? -23.234 31.359 23.047 1 93.31 121 ASN B O 1
ATOM 4777 N N . LYS B 1 122 ? -22.219 31.797 21.031 1 90.81 122 LYS B N 1
ATOM 4778 C CA . LYS B 1 122 ? -21.984 30.391 20.75 1 90.81 122 LYS B CA 1
ATOM 4779 C C . LYS B 1 122 ? -20.953 29.812 21.719 1 90.81 122 LYS B C 1
ATOM 4781 O O . LYS B 1 122 ? -19.859 30.375 21.891 1 90.81 122 LYS B O 1
ATOM 4786 N N . LYS B 1 123 ? -21.328 28.766 22.359 1 84.56 123 LYS B N 1
ATOM 4787 C CA . LYS B 1 123 ? -20.406 28.109 23.281 1 84.56 123 LYS B CA 1
ATOM 4788 C C . LYS B 1 123 ? -19.797 26.859 22.641 1 84.56 123 LYS B C 1
ATOM 4790 O O . LYS B 1 123 ? -20.5 26.094 21.969 1 84.56 123 LYS B O 1
ATOM 4795 N N . GLU B 1 124 ? -18.547 26.703 22.734 1 91.38 124 GLU B N 1
ATOM 4796 C CA . GLU B 1 124 ? -17.828 25.516 22.297 1 91.38 124 GLU B CA 1
ATOM 4797 C C . GLU B 1 124 ? -17.203 24.781 23.484 1 91.38 124 GLU B C 1
ATOM 4799 O O . GLU B 1 124 ? -16.016 24.953 23.781 1 91.38 124 GLU B O 1
ATOM 4804 N N . ASP B 1 125 ? -17.953 23.844 24.094 1 94.25 125 ASP B N 1
ATOM 4805 C CA . ASP B 1 125 ? -17.469 23.156 25.281 1 94.25 125 ASP B CA 1
ATOM 4806 C C . ASP B 1 125 ? -16.359 22.172 24.953 1 94.25 125 ASP B C 1
ATOM 4808 O O . ASP B 1 125 ? -15.359 22.078 25.672 1 94.25 125 ASP B O 1
ATOM 4812 N N . ILE B 1 126 ? -16.609 21.391 23.875 1 98.38 126 ILE B N 1
ATOM 4813 C CA . ILE B 1 126 ? -15.594 20.453 23.438 1 98.38 126 ILE B CA 1
ATOM 4814 C C . ILE B 1 126 ? -14.688 21.109 22.406 1 98.38 126 ILE B C 1
ATOM 4816 O O . ILE B 1 126 ? -15.156 21.516 21.328 1 98.38 126 ILE B O 1
ATOM 4820 N N . ARG B 1 127 ? -13.43 21.297 22.703 1 98.56 127 ARG B N 1
ATOM 4821 C CA . ARG B 1 127 ? -12.477 21.922 21.797 1 98.56 127 ARG B CA 1
ATOM 4822 C C . ARG B 1 127 ? -11.344 20.969 21.438 1 98.56 127 ARG B C 1
ATOM 4824 O O . ARG B 1 127 ? -10.672 20.438 22.312 1 98.56 127 ARG B O 1
ATOM 4831 N N . LEU B 1 128 ? -11.195 20.703 20.188 1 98.88 128 LEU B N 1
ATOM 4832 C CA . LEU B 1 128 ? -10.188 19.781 19.656 1 98.88 128 LEU B CA 1
ATOM 4833 C C . LEU B 1 128 ? -9.172 20.531 18.797 1 98.88 128 LEU B C 1
ATOM 4835 O O . LEU B 1 128 ? -9.547 21.297 17.906 1 98.88 128 LEU B O 1
ATOM 4839 N N . GLY B 1 129 ? -7.855 20.375 19.141 1 98.75 129 GLY B N 1
ATOM 4840 C CA . GLY B 1 129 ? -6.766 20.922 18.344 1 98.75 129 GLY B CA 1
ATOM 4841 C C . GLY B 1 129 ? -5.777 19.875 17.875 1 98.75 129 GLY B C 1
ATOM 4842 O O . GLY B 1 129 ? -5.258 19.094 18.688 1 98.75 129 GLY B O 1
ATOM 4843 N N . LEU B 1 130 ? -5.582 19.766 16.609 1 98.81 130 LEU B N 1
ATOM 4844 C CA . LEU B 1 130 ? -4.5 19.016 15.984 1 98.81 130 LEU B CA 1
ATOM 4845 C C . LEU B 1 130 ? -3.514 19.969 15.305 1 98.81 130 LEU B C 1
ATOM 4847 O O . LEU B 1 130 ? -3.785 20.484 14.219 1 98.81 130 LEU B O 1
ATOM 4851 N N . HIS B 1 131 ? -2.418 20.125 15.961 1 98.62 131 HIS B N 1
ATOM 4852 C CA . HIS B 1 131 ? -1.497 21.203 15.617 1 98.62 131 HIS B CA 1
ATOM 4853 C C . HIS B 1 131 ? -0.172 20.656 15.102 1 98.62 131 HIS B C 1
ATOM 4855 O O . HIS B 1 131 ? 0.104 19.469 15.234 1 98.62 131 HIS B O 1
ATOM 4861 N N . ARG B 1 132 ? 0.57 21.484 14.461 1 98.38 132 ARG B N 1
ATOM 4862 C CA . ARG B 1 132 ? 1.945 21.188 14.07 1 98.38 132 ARG B CA 1
ATOM 4863 C C . ARG B 1 132 ? 2.834 22.406 14.219 1 98.38 132 ARG B C 1
ATOM 4865 O O . ARG B 1 132 ? 2.51 23.484 13.711 1 98.38 132 ARG B O 1
ATOM 4872 N N . SER B 1 133 ? 3.873 22.297 14.945 1 98.12 133 SER B N 1
ATOM 4873 C CA . SER B 1 133 ? 4.875 23.344 15.086 1 98.12 133 SER B CA 1
ATOM 4874 C C . SER B 1 133 ? 6.125 23.031 14.266 1 98.12 133 SER B C 1
ATOM 4876 O O . SER B 1 133 ? 6.766 22 14.469 1 98.12 133 SER B O 1
ATOM 4878 N N . ASP B 1 134 ? 6.445 23.922 13.367 1 96.75 134 ASP B N 1
ATOM 4879 C CA . ASP B 1 134 ? 7.57 23.703 12.469 1 96.75 134 ASP B CA 1
ATOM 4880 C C . ASP B 1 134 ? 8.82 24.438 12.953 1 96.75 134 ASP B C 1
ATOM 4882 O O . ASP B 1 134 ? 8.727 25.562 13.438 1 96.75 134 ASP B O 1
ATOM 4886 N N . TYR B 1 135 ? 9.984 23.734 12.82 1 97.56 135 TYR B N 1
ATOM 4887 C CA . TYR B 1 135 ? 11.242 24.281 13.32 1 97.56 135 TYR B CA 1
ATOM 4888 C C . TYR B 1 135 ? 12.352 24.109 12.289 1 97.56 135 TYR B C 1
ATOM 4890 O O . TYR B 1 135 ? 12.281 23.234 11.422 1 97.56 135 TYR B O 1
ATOM 4898 N N . MET B 1 136 ? 13.312 24.922 12.43 1 96.38 136 MET B N 1
ATOM 4899 C CA . MET B 1 136 ? 14.617 24.734 11.812 1 96.38 136 MET B CA 1
ATOM 4900 C C . MET B 1 136 ? 15.742 24.969 12.812 1 96.38 136 MET B C 1
ATOM 4902 O O . MET B 1 136 ? 15.609 25.812 13.711 1 96.38 136 MET B O 1
ATOM 4906 N N . LEU B 1 137 ? 16.734 24.172 12.648 1 95.75 137 LEU B N 1
ATOM 4907 C CA . LEU B 1 137 ? 17.938 24.406 13.438 1 95.75 137 LEU B CA 1
ATOM 4908 C C . LEU B 1 137 ? 18.844 25.422 12.75 1 95.75 137 LEU B C 1
ATOM 4910 O O . LEU B 1 137 ? 19.375 25.156 11.672 1 95.75 137 LEU B O 1
ATOM 4914 N N . ASP B 1 138 ? 19.016 26.562 13.375 1 95.56 138 ASP B N 1
ATOM 4915 C CA . ASP B 1 138 ? 19.828 27.641 12.805 1 95.56 138 ASP B CA 1
ATOM 4916 C C . ASP B 1 138 ? 21.312 27.391 13.047 1 95.56 138 ASP B C 1
ATOM 4918 O O . ASP B 1 138 ? 21.75 27.266 14.188 1 95.56 138 ASP B O 1
ATOM 4922 N N . GLU B 1 139 ? 22.062 27.422 12.039 1 91.94 139 GLU B N 1
ATOM 4923 C CA . GLU B 1 139 ? 23.484 27.109 12.133 1 91.94 139 GLU B CA 1
ATOM 4924 C C . GLU B 1 139 ? 24.266 28.266 12.75 1 91.94 139 GLU B C 1
ATOM 4926 O O . GLU B 1 139 ? 25.312 28.062 13.375 1 91.94 139 GLU B O 1
ATOM 4931 N N . GLU B 1 140 ? 23.781 29.391 12.531 1 90.25 140 GLU B N 1
ATOM 4932 C CA . GLU B 1 140 ? 24.484 30.562 13.016 1 90.25 140 GLU B CA 1
ATOM 4933 C C . GLU B 1 140 ? 24.344 30.719 14.523 1 90.25 140 GLU B C 1
ATOM 4935 O O . GLU B 1 140 ? 25.328 30.969 15.234 1 90.25 140 GLU B O 1
ATOM 4940 N N . THR B 1 141 ? 23.156 30.578 14.977 1 91.44 141 THR B N 1
ATOM 4941 C CA . THR B 1 141 ? 22.891 30.781 16.391 1 91.44 141 THR B CA 1
ATOM 4942 C C . THR B 1 141 ? 22.891 29.469 17.156 1 91.44 141 THR B C 1
ATOM 4944 O O . THR B 1 141 ? 22.922 29.438 18.391 1 91.44 141 THR B O 1
ATOM 4947 N N . LYS B 1 142 ? 22.844 28.375 16.484 1 94 142 LYS B N 1
ATOM 4948 C CA . LYS B 1 142 ? 22.75 27.031 17.062 1 94 142 LYS B CA 1
ATOM 4949 C C . LYS B 1 142 ? 21.5 26.922 17.938 1 94 142 LYS B C 1
ATOM 4951 O O . LYS B 1 142 ? 21.562 26.391 19.047 1 94 142 LYS B O 1
ATOM 4956 N N . SER B 1 143 ? 20.484 27.578 17.531 1 95.69 143 SER B N 1
ATOM 4957 C CA . SER B 1 143 ? 19.188 27.531 18.219 1 95.69 143 SER B CA 1
ATOM 4958 C C . SER B 1 143 ? 18.125 26.875 17.359 1 95.69 143 SER B C 1
ATOM 4960 O O . SER B 1 143 ? 18.141 27 16.125 1 95.69 143 SER B O 1
ATOM 4962 N N . LEU B 1 144 ? 17.297 26.094 18.047 1 97.56 144 LEU B N 1
ATOM 4963 C CA . LEU B 1 144 ? 16.109 25.578 17.375 1 97.56 144 LEU B CA 1
ATOM 4964 C C . LEU B 1 144 ? 15.039 26.656 17.281 1 97.56 144 LEU B C 1
ATOM 4966 O O . LEU B 1 144 ? 14.398 27 18.281 1 97.56 144 LEU B O 1
ATOM 4970 N N . LEU B 1 145 ? 14.836 27.156 16.062 1 97.44 145 LEU B N 1
ATOM 4971 C CA . LEU B 1 145 ? 13.93 28.281 15.891 1 97.44 145 LEU B CA 1
ATOM 4972 C C . LEU B 1 145 ? 12.617 27.844 15.242 1 97.44 145 LEU B C 1
ATOM 4974 O O . LEU B 1 145 ? 12.625 27.031 14.305 1 97.44 145 LEU B O 1
ATOM 4978 N N . GLN B 1 146 ? 11.547 28.297 15.797 1 96.62 146 GLN B N 1
ATOM 4979 C CA . GLN B 1 146 ? 10.219 27.953 15.305 1 96.62 146 GLN B CA 1
ATOM 4980 C C . GLN B 1 146 ? 9.859 28.797 14.078 1 96.62 146 GLN B C 1
ATOM 4982 O O . GLN B 1 146 ? 9.93 30.031 14.117 1 96.62 146 GLN B O 1
ATOM 4987 N N . ILE B 1 147 ? 9.508 28.125 13.008 1 92.94 147 ILE B N 1
ATOM 4988 C CA . ILE B 1 147 ? 9.094 28.766 11.766 1 92.94 147 ILE B CA 1
ATOM 4989 C C . ILE B 1 147 ? 7.652 29.234 11.883 1 92.94 147 ILE B C 1
ATOM 4991 O O . ILE B 1 147 ? 7.32 30.359 11.477 1 92.94 147 ILE B O 1
ATOM 4995 N N . GLU B 1 148 ? 6.809 28.312 12.375 1 93.38 148 GLU B N 1
ATOM 4996 C CA . GLU B 1 148 ? 5.387 28.625 12.477 1 93.38 148 GLU B CA 1
ATOM 4997 C C . GLU B 1 148 ? 4.633 27.531 13.227 1 93.38 148 GLU B C 1
ATOM 4999 O O . GLU B 1 148 ? 5.125 26.406 13.359 1 93.38 148 GLU B O 1
ATOM 5004 N N . MET B 1 149 ? 3.537 27.984 13.773 1 95.88 149 MET B N 1
ATOM 5005 C CA . MET B 1 149 ? 2.543 27.078 14.328 1 95.88 149 MET B CA 1
ATOM 5006 C C . MET B 1 149 ? 1.354 26.922 13.391 1 95.88 149 MET B C 1
ATOM 5008 O O . MET B 1 149 ? 0.762 27.906 12.961 1 95.88 149 MET B O 1
ATOM 5012 N N . ASN B 1 150 ? 1.053 25.672 13.016 1 96.19 150 ASN B N 1
ATOM 5013 C CA . ASN B 1 150 ? -0.101 25.375 12.172 1 96.19 150 ASN B CA 1
ATOM 5014 C C . ASN B 1 150 ? -1.256 24.797 12.992 1 96.19 150 ASN B C 1
ATOM 5016 O O . ASN B 1 150 ? -1.074 23.844 13.734 1 96.19 150 ASN B O 1
ATOM 5020 N N . THR B 1 151 ? -2.434 25.391 12.844 1 98.12 151 THR B N 1
ATOM 5021 C CA . THR B 1 151 ? -3.584 24.938 13.609 1 98.12 151 THR B CA 1
ATOM 5022 C C . THR B 1 151 ? -4.648 24.344 12.688 1 98.12 151 THR B C 1
ATOM 5024 O O . THR B 1 151 ? -5.684 23.859 13.148 1 98.12 151 THR B O 1
ATOM 5027 N N . ILE B 1 152 ? -4.438 24.406 11.422 1 97.62 152 ILE B N 1
ATOM 5028 C CA . ILE B 1 152 ? -5.402 23.891 10.453 1 97.62 152 ILE B CA 1
ATOM 5029 C C . ILE B 1 152 ? -4.672 23.078 9.383 1 97.62 152 ILE B C 1
ATOM 5031 O O . ILE B 1 152 ? -3.574 23.438 8.961 1 97.62 152 ILE B O 1
ATOM 5035 N N . SER B 1 153 ? -5.309 21.953 8.969 1 95.75 153 SER B N 1
ATOM 5036 C CA . SER B 1 153 ? -4.852 21.125 7.855 1 95.75 153 SER B CA 1
ATOM 5037 C C . SER B 1 153 ? -3.41 20.688 8.062 1 95.75 153 SER B C 1
ATOM 5039 O O . SER B 1 153 ? -2.564 20.875 7.184 1 95.75 153 SER B O 1
ATOM 5041 N N . CYS B 1 154 ? -3.084 20.25 9.273 1 95.88 154 CYS B N 1
ATOM 5042 C CA . CYS B 1 154 ? -1.766 19.688 9.547 1 95.88 154 CYS B CA 1
ATOM 5043 C C . CYS B 1 154 ? -1.585 18.359 8.828 1 95.88 154 CYS B C 1
ATOM 5045 O O . CYS B 1 154 ? -1.85 17.297 9.398 1 95.88 154 CYS B O 1
ATOM 5047 N N . SER B 1 155 ? -1.014 18.422 7.668 1 93.56 155 SER B N 1
ATOM 5048 C CA . SER B 1 155 ? -0.985 17.297 6.746 1 93.56 155 SER B CA 1
ATOM 5049 C C . SER B 1 155 ? 0.102 16.297 7.129 1 93.56 155 SER B C 1
ATOM 5051 O O . SER B 1 155 ? 0.998 16.609 7.914 1 93.56 155 SER B O 1
ATOM 5053 N N . PHE B 1 156 ? -0.04 15.023 6.68 1 97.44 156 PHE B N 1
ATOM 5054 C CA . PHE B 1 156 ? 0.955 13.969 6.539 1 97.44 156 PHE B CA 1
ATOM 5055 C C . PHE B 1 156 ? 1.161 13.242 7.863 1 97.44 156 PHE B C 1
ATOM 5057 O O . PHE B 1 156 ? 2.232 12.688 8.109 1 97.44 156 PHE B O 1
ATOM 5064 N N . PRO B 1 157 ? 0.237 13.305 8.82 1 98.06 157 PRO B N 1
ATOM 5065 C CA . PRO B 1 157 ? 0.438 12.414 9.961 1 98.06 157 PRO B CA 1
ATOM 5066 C C . PRO B 1 157 ? 0.563 10.945 9.555 1 98.06 157 PRO B C 1
ATOM 5068 O O . PRO B 1 157 ? 1.304 10.188 10.188 1 98.06 157 PRO B O 1
ATOM 5071 N N . GLY B 1 158 ? -0.208 10.539 8.57 1 98.06 158 GLY B N 1
ATOM 5072 C CA . GLY B 1 158 ? -0.094 9.18 8.07 1 98.06 158 GLY B CA 1
ATOM 5073 C C . GLY B 1 158 ? 1.229 8.914 7.375 1 98.06 158 GLY B C 1
ATOM 5074 O O . GLY B 1 158 ? 1.897 7.922 7.672 1 98.06 158 GLY B O 1
ATOM 5075 N N . PHE B 1 159 ? 1.616 9.766 6.43 1 98.44 159 PHE B N 1
ATOM 5076 C CA . PHE B 1 159 ? 2.832 9.57 5.645 1 98.44 159 PHE B CA 1
ATOM 5077 C C . PHE B 1 159 ? 4.07 9.727 6.52 1 98.44 159 PHE B C 1
ATOM 5079 O O . PHE B 1 159 ? 5.09 9.078 6.285 1 98.44 159 PHE B O 1
ATOM 5086 N N . GLY B 1 160 ? 3.982 10.68 7.52 1 98.06 160 GLY B N 1
ATOM 5087 C CA . GLY B 1 160 ? 5.098 10.789 8.445 1 98.06 160 GLY B CA 1
ATOM 5088 C C . GLY B 1 160 ? 5.457 9.477 9.109 1 98.06 160 GLY B C 1
ATOM 5089 O O . GLY B 1 160 ? 6.633 9.109 9.18 1 98.06 160 GLY B O 1
ATOM 5090 N N . ARG B 1 161 ? 4.465 8.789 9.594 1 98.25 161 ARG B N 1
ATOM 5091 C CA . ARG B 1 161 ? 4.664 7.469 10.18 1 98.25 161 ARG B CA 1
ATOM 5092 C C . ARG B 1 161 ? 5.266 6.5 9.164 1 98.25 161 ARG B C 1
ATOM 5094 O O . ARG B 1 161 ? 6.207 5.77 9.477 1 98.25 161 ARG B O 1
ATOM 5101 N N . LEU B 1 162 ? 4.762 6.504 7.965 1 98.56 162 LEU B N 1
ATOM 5102 C CA . LEU B 1 162 ? 5.184 5.547 6.945 1 98.56 162 LEU B CA 1
ATOM 5103 C C . LEU B 1 162 ? 6.621 5.805 6.52 1 98.56 162 LEU B C 1
ATOM 5105 O O . LEU B 1 162 ? 7.395 4.863 6.328 1 98.56 162 LEU B O 1
ATOM 5109 N N . VAL B 1 163 ? 6.992 7.055 6.277 1 98.62 163 VAL B N 1
ATOM 5110 C CA . VAL B 1 163 ? 8.352 7.355 5.852 1 98.62 163 VAL B CA 1
ATOM 5111 C C . VAL B 1 163 ? 9.344 6.941 6.938 1 98.62 163 VAL B C 1
ATOM 5113 O O . VAL B 1 163 ? 10.445 6.48 6.641 1 98.62 163 VAL B O 1
ATOM 5116 N N . THR B 1 164 ? 8.961 7.148 8.203 1 98.69 164 THR B N 1
ATOM 5117 C CA . THR B 1 164 ? 9.773 6.676 9.312 1 98.69 164 THR B CA 1
ATOM 5118 C C . THR B 1 164 ? 10 5.168 9.227 1 98.69 164 THR B C 1
ATOM 5120 O O . THR B 1 164 ? 11.125 4.695 9.344 1 98.69 164 THR B O 1
ATOM 5123 N N . GLU B 1 165 ? 8.945 4.434 8.992 1 98.44 165 GLU B N 1
ATOM 5124 C CA . GLU B 1 165 ? 9.031 2.98 8.883 1 98.44 165 GLU B CA 1
ATOM 5125 C C . GLU B 1 165 ? 9.836 2.566 7.652 1 98.44 165 GLU B C 1
ATOM 5127 O O . GLU B 1 165 ? 10.562 1.569 7.684 1 98.44 165 GLU B O 1
ATOM 5132 N N . LEU B 1 166 ? 9.656 3.271 6.59 1 98.56 166 LEU B N 1
ATOM 5133 C CA . LEU B 1 166 ? 10.453 3.035 5.391 1 98.56 166 LEU B CA 1
ATOM 5134 C C . LEU B 1 166 ? 11.945 3.137 5.695 1 98.56 166 LEU B C 1
ATOM 5136 O O . LEU B 1 166 ? 12.711 2.236 5.352 1 98.56 166 LEU B O 1
ATOM 5140 N N . HIS B 1 167 ? 12.328 4.254 6.293 1 98.44 167 HIS B N 1
ATOM 5141 C CA . HIS B 1 167 ? 13.742 4.477 6.598 1 98.44 167 HIS B CA 1
ATOM 5142 C C . HIS B 1 167 ? 14.273 3.418 7.559 1 98.44 167 HIS B C 1
ATOM 5144 O O . HIS B 1 167 ? 15.398 2.938 7.398 1 98.44 167 HIS B O 1
ATOM 5150 N N . GLN B 1 168 ? 13.508 3.068 8.57 1 98 168 GLN B N 1
ATOM 5151 C CA . GLN B 1 168 ? 13.898 1.982 9.461 1 98 168 GLN B CA 1
ATOM 5152 C C . GLN B 1 168 ? 14.133 0.691 8.68 1 98 168 GLN B C 1
ATOM 5154 O O . GLN B 1 168 ? 15.117 -0.014 8.914 1 98 168 GLN B O 1
ATOM 5159 N N . SER B 1 169 ? 13.227 0.387 7.789 1 96.94 169 SER B N 1
ATOM 5160 C CA . SER B 1 169 ? 13.32 -0.829 6.988 1 96.94 169 SER B CA 1
ATOM 5161 C C . SER B 1 169 ? 14.578 -0.825 6.125 1 96.94 169 SER B C 1
ATOM 5163 O O . SER B 1 169 ? 15.297 -1.826 6.055 1 96.94 169 SER B O 1
ATOM 5165 N N . LEU B 1 170 ? 14.82 0.291 5.426 1 96.75 170 LEU B N 1
ATOM 5166 C CA . LEU B 1 170 ? 16 0.404 4.582 1 96.75 170 LEU B CA 1
ATOM 5167 C C . LEU B 1 170 ? 17.281 0.241 5.406 1 96.75 170 LEU B C 1
ATOM 5169 O O . LEU B 1 170 ? 18.219 -0.425 4.973 1 96.75 170 LEU B O 1
ATOM 5173 N N . LEU B 1 171 ? 17.281 0.852 6.598 1 95.88 171 LEU B N 1
ATOM 5174 C CA . LEU B 1 171 ? 18.469 0.779 7.441 1 95.88 171 LEU B CA 1
ATOM 5175 C C . LEU B 1 171 ? 18.656 -0.63 7.996 1 95.88 171 LEU B C 1
ATOM 5177 O O . LEU B 1 171 ? 19.797 -1.082 8.18 1 95.88 171 LEU B O 1
ATOM 5181 N N . ARG B 1 172 ? 17.594 -1.342 8.289 1 94.19 172 ARG B N 1
ATOM 5182 C CA . ARG B 1 172 ? 17.703 -2.732 8.719 1 94.19 172 ARG B CA 1
ATOM 5183 C C . ARG B 1 172 ? 18.312 -3.596 7.621 1 94.19 172 ARG B C 1
ATOM 5185 O O . ARG B 1 172 ? 19.109 -4.496 7.902 1 94.19 172 ARG B O 1
ATOM 5192 N N . SER B 1 173 ? 17.953 -3.314 6.422 1 92.19 173 SER B N 1
ATOM 5193 C CA . SER B 1 173 ? 18.375 -4.137 5.293 1 92.19 173 SER B CA 1
ATOM 5194 C C . SER B 1 173 ? 19.781 -3.758 4.832 1 92.19 173 SER B C 1
ATOM 5196 O O . SER B 1 173 ? 20.531 -4.613 4.363 1 92.19 173 SER B O 1
ATOM 5198 N N . HIS B 1 174 ? 20.125 -2.461 4.934 1 91 174 HIS B N 1
ATOM 5199 C CA . HIS B 1 174 ? 21.344 -1.973 4.32 1 91 174 HIS B CA 1
ATOM 5200 C C . HIS B 1 174 ? 22.234 -1.266 5.344 1 91 174 HIS B C 1
ATOM 5202 O O . HIS B 1 174 ? 23.234 -0.647 4.98 1 91 174 HIS B O 1
ATOM 5208 N N . GLY B 1 175 ? 21.859 -1.32 6.586 1 85.81 175 GLY B N 1
ATOM 5209 C CA . GLY B 1 175 ? 22.5 -0.545 7.633 1 85.81 175 GLY B CA 1
ATOM 5210 C C . GLY B 1 175 ? 23.984 -0.834 7.758 1 85.81 175 GLY B C 1
ATOM 5211 O O . GLY B 1 175 ? 24.781 0.068 8.039 1 85.81 175 GLY B O 1
ATOM 5212 N N . ASP B 1 176 ? 24.359 -2.078 7.566 1 84 176 ASP B N 1
ATOM 5213 C CA . ASP B 1 176 ? 25.766 -2.443 7.664 1 84 176 ASP B CA 1
ATOM 5214 C C . ASP B 1 176 ? 26.594 -1.747 6.586 1 84 176 ASP B C 1
ATOM 5216 O O . ASP B 1 176 ? 27.703 -1.265 6.855 1 84 176 ASP B O 1
ATOM 5220 N N . HIS B 1 177 ? 26.062 -1.677 5.469 1 84.94 177 HIS B N 1
ATOM 5221 C CA . HIS B 1 177 ? 26.734 -1.018 4.359 1 84.94 177 HIS B CA 1
ATOM 5222 C C . HIS B 1 177 ? 26.719 0.499 4.523 1 84.94 177 HIS B C 1
ATOM 5224 O O . HIS B 1 177 ? 27.672 1.182 4.117 1 84.94 177 HIS B O 1
ATOM 5230 N N . LEU B 1 178 ? 25.672 1.018 5.125 1 89.19 178 LEU B N 1
ATOM 5231 C CA . LEU B 1 178 ? 25.469 2.455 5.266 1 89.19 178 LEU B CA 1
ATOM 5232 C C . LEU B 1 178 ? 26.156 2.979 6.523 1 89.19 178 LEU B C 1
ATOM 5234 O O . LEU B 1 178 ? 26.422 4.18 6.641 1 89.19 178 LEU B O 1
ATOM 5238 N N . GLY B 1 179 ? 26.469 2.096 7.422 1 88.69 179 GLY B N 1
ATOM 5239 C CA . GLY B 1 179 ? 26.984 2.5 8.719 1 88.69 179 GLY B CA 1
ATOM 5240 C C . GLY B 1 179 ? 25.953 3.203 9.586 1 88.69 179 GLY B C 1
ATOM 5241 O O . GLY B 1 179 ? 26.297 4.141 10.312 1 88.69 179 GLY B O 1
ATOM 5242 N N . LEU B 1 180 ? 24.672 2.885 9.359 1 92.19 180 LEU B N 1
ATOM 5243 C CA . LEU B 1 180 ? 23.578 3.52 10.086 1 92.19 180 LEU B CA 1
ATOM 5244 C C . LEU B 1 180 ? 22.781 2.488 10.883 1 92.19 180 LEU B C 1
ATOM 5246 O O . LEU B 1 180 ? 22.672 1.33 10.469 1 92.19 180 LEU B O 1
ATOM 5250 N N . ASP B 1 181 ? 22.266 2.926 11.992 1 94.94 181 ASP B N 1
ATOM 5251 C CA . ASP B 1 181 ? 21.469 2.107 12.906 1 94.94 181 ASP B CA 1
ATOM 5252 C C . ASP B 1 181 ? 19.984 2.467 12.812 1 94.94 181 ASP B C 1
ATOM 5254 O O . ASP B 1 181 ? 19.594 3.607 13.078 1 94.94 181 ASP B O 1
ATOM 5258 N N . SER B 1 182 ? 19.156 1.463 12.508 1 95.62 182 SER B N 1
ATOM 5259 C CA . SER B 1 182 ? 17.734 1.688 12.359 1 95.62 182 SER B CA 1
ATOM 5260 C C . SER B 1 182 ? 17.094 2.158 13.664 1 95.62 182 SER B C 1
ATOM 5262 O O . SER B 1 182 ? 16.078 2.848 13.656 1 95.62 182 SER B O 1
ATOM 5264 N N . GLU B 1 183 ? 17.672 1.897 14.797 1 96.25 183 GLU B N 1
ATOM 5265 C CA . GLU B 1 183 ? 17.125 2.238 16.109 1 96.25 183 GLU B CA 1
ATOM 5266 C C . GLU B 1 183 ? 17.281 3.73 16.406 1 96.25 183 GLU B C 1
ATOM 5268 O O . GLU B 1 183 ? 16.656 4.254 17.328 1 96.25 183 GLU B O 1
ATOM 5273 N N . ARG B 1 184 ? 18.047 4.402 15.594 1 97 184 ARG B N 1
ATOM 5274 C CA . ARG B 1 184 ? 18.266 5.832 15.797 1 97 184 ARG B CA 1
ATOM 5275 C C . ARG B 1 184 ? 17.25 6.652 15.008 1 97 184 ARG B C 1
ATOM 5277 O O . ARG B 1 184 ? 17.25 7.883 15.086 1 97 184 ARG B O 1
ATOM 5284 N N . VAL B 1 185 ? 16.406 6.004 14.281 1 98.06 185 VAL B N 1
ATOM 5285 C CA . VAL B 1 185 ? 15.227 6.629 13.695 1 98.06 185 VAL B CA 1
ATOM 5286 C C . VAL B 1 185 ? 14.047 6.492 14.656 1 98.06 185 VAL B C 1
ATOM 5288 O O . VAL B 1 185 ? 13.477 5.41 14.805 1 98.06 185 VAL B O 1
ATOM 5291 N N . PRO B 1 186 ? 13.68 7.574 15.266 1 97.81 186 PRO B N 1
ATOM 5292 C CA . PRO B 1 186 ? 12.656 7.449 16.312 1 97.81 186 PRO B CA 1
ATOM 5293 C C . PRO B 1 186 ? 11.289 7.078 15.75 1 97.81 186 PRO B C 1
ATOM 5295 O O . PRO B 1 186 ? 10.93 7.504 14.648 1 97.81 186 PRO B O 1
ATOM 5298 N N . LYS B 1 187 ? 10.539 6.34 16.547 1 96.94 187 LYS B N 1
ATOM 5299 C CA . LYS B 1 187 ? 9.18 5.973 16.156 1 96.94 187 LYS B CA 1
ATOM 5300 C C . LYS B 1 187 ? 8.312 7.211 15.938 1 96.94 187 LYS B C 1
ATOM 5302 O O . LYS B 1 187 ? 8.562 8.258 16.531 1 96.94 187 LYS B O 1
ATOM 5307 N N . ASN B 1 188 ? 7.391 7.141 15.078 1 98.5 188 ASN B N 1
ATOM 5308 C CA . ASN B 1 188 ? 6.453 8.211 14.75 1 98.5 188 ASN B CA 1
ATOM 5309 C C . ASN B 1 188 ? 5.004 7.762 14.938 1 98.5 188 ASN B C 1
ATOM 5311 O O . ASN B 1 188 ? 4.508 6.926 14.188 1 98.5 188 ASN B O 1
ATOM 5315 N N . THR B 1 189 ? 4.277 8.312 15.875 1 98 189 THR B N 1
ATOM 5316 C CA . THR B 1 189 ? 2.939 7.863 16.25 1 98 189 THR B CA 1
ATOM 5317 C C . THR B 1 189 ? 1.888 8.875 15.797 1 98 189 THR B C 1
ATOM 5319 O O . THR B 1 189 ? 0.779 8.906 16.328 1 98 189 THR B O 1
ATOM 5322 N N . SER B 1 190 ? 2.266 9.711 14.883 1 98.38 190 SER B N 1
ATOM 5323 C CA . SER B 1 190 ? 1.415 10.828 14.5 1 98.38 190 SER B CA 1
ATOM 5324 C C . SER B 1 190 ? 0.043 10.352 14.039 1 98.38 190 SER B C 1
ATOM 5326 O O . SER B 1 190 ? -0.982 10.883 14.469 1 98.38 190 SER B O 1
ATOM 5328 N N . ASN B 1 191 ? -0.024 9.359 13.203 1 98.19 191 ASN B N 1
ATOM 5329 C CA . ASN B 1 191 ? -1.279 8.859 12.656 1 98.19 191 ASN B CA 1
ATOM 5330 C C . ASN B 1 191 ? -2.199 8.336 13.75 1 98.19 191 ASN B C 1
ATOM 5332 O O . ASN B 1 191 ? -3.371 8.711 13.82 1 98.19 191 ASN B O 1
ATOM 5336 N N . SER B 1 192 ? -1.738 7.473 14.617 1 98.19 192 SER B N 1
ATOM 5337 C CA . SER B 1 192 ? -2.525 6.84 15.672 1 98.19 192 SER B CA 1
ATOM 5338 C C . SER B 1 192 ? -2.982 7.863 16.703 1 98.19 192 SER B C 1
ATOM 5340 O O . SER B 1 192 ? -4.133 7.84 17.141 1 98.19 192 SER B O 1
ATOM 5342 N N . GLN B 1 193 ? -2.09 8.758 17.078 1 98.62 193 GLN B N 1
ATOM 5343 C CA . GLN B 1 193 ? -2.422 9.703 18.141 1 98.62 193 GLN B CA 1
ATOM 5344 C C . GLN B 1 193 ? -3.412 10.758 17.656 1 98.62 193 GLN B C 1
ATOM 5346 O O . GLN B 1 193 ? -4.281 11.195 18.406 1 98.62 193 GLN B O 1
ATOM 5351 N N . PHE B 1 194 ? -3.268 11.234 16.422 1 98.75 194 PHE B N 1
ATOM 5352 C CA . PHE B 1 194 ? -4.273 12.125 15.852 1 98.75 194 PHE B CA 1
ATOM 5353 C C . PHE B 1 194 ? -5.633 11.438 15.789 1 98.75 194 PHE B C 1
ATOM 5355 O O . PHE B 1 194 ? -6.656 12.039 16.125 1 98.75 194 PHE B O 1
ATOM 5362 N N . ALA B 1 195 ? -5.672 10.148 15.359 1 98.69 195 ALA B N 1
ATOM 5363 C CA . ALA B 1 195 ? -6.918 9.391 15.305 1 98.69 195 ALA B CA 1
ATOM 5364 C C . ALA B 1 195 ? -7.508 9.219 16.703 1 98.69 195 ALA B C 1
ATOM 5366 O O . ALA B 1 195 ? -8.719 9.344 16.891 1 98.69 195 ALA B O 1
ATOM 5367 N N . ASP B 1 196 ? -6.633 8.914 17.641 1 98.75 196 ASP B N 1
ATOM 5368 C CA . ASP B 1 196 ? -7.082 8.75 19.031 1 98.75 196 ASP B CA 1
ATOM 5369 C C . ASP B 1 196 ? -7.723 10.039 19.547 1 98.75 196 ASP B C 1
ATOM 5371 O O . ASP B 1 196 ? -8.734 9.984 20.25 1 98.75 196 ASP B O 1
ATOM 5375 N N . ALA B 1 197 ? -7.09 11.172 19.234 1 98.88 197 ALA B N 1
ATOM 5376 C CA . ALA B 1 197 ? -7.629 12.453 19.672 1 98.88 197 ALA B CA 1
ATOM 5377 C C . ALA B 1 197 ? -9.008 12.711 19.078 1 98.88 197 ALA B C 1
ATOM 5379 O O . ALA B 1 197 ? -9.93 13.133 19.781 1 98.88 197 ALA B O 1
ATOM 5380 N N . MET B 1 198 ? -9.211 12.453 17.844 1 98.81 198 MET B N 1
ATOM 5381 C CA . MET B 1 198 ? -10.508 12.625 17.188 1 98.81 198 MET B CA 1
ATOM 5382 C C . MET B 1 198 ? -11.547 11.672 17.781 1 98.81 198 MET B C 1
ATOM 5384 O O . MET B 1 198 ? -12.703 12.039 17.969 1 98.81 198 MET B O 1
ATOM 5388 N N . ALA B 1 199 ? -11.086 10.438 18.016 1 98.81 199 ALA B N 1
ATOM 5389 C CA . ALA B 1 199 ? -11.984 9.43 18.594 1 98.81 199 ALA B CA 1
ATOM 5390 C C . ALA B 1 199 ? -12.484 9.859 19.969 1 98.81 199 ALA B C 1
ATOM 5392 O O . ALA B 1 199 ? -13.656 9.656 20.297 1 98.81 199 ALA B O 1
ATOM 5393 N N . LYS B 1 200 ? -11.57 10.406 20.75 1 98.81 200 LYS B N 1
ATOM 5394 C CA . LYS B 1 200 ? -11.977 10.867 22.078 1 98.81 200 LYS B CA 1
ATOM 5395 C C . LYS B 1 200 ? -12.945 12.047 21.984 1 98.81 200 LYS B C 1
ATOM 5397 O O . LYS B 1 200 ? -13.867 12.172 22.781 1 98.81 200 LYS B O 1
ATOM 5402 N N . ALA B 1 201 ? -12.688 12.953 21.031 1 98.88 201 ALA B N 1
ATOM 5403 C CA . ALA B 1 201 ? -13.641 14.031 20.797 1 98.88 201 ALA B CA 1
ATOM 5404 C C . ALA B 1 201 ? -15.008 13.484 20.391 1 98.88 201 ALA B C 1
ATOM 5406 O O . ALA B 1 201 ? -16.047 13.969 20.844 1 98.88 201 ALA B O 1
ATOM 5407 N N . TRP B 1 202 ? -15.008 12.5 19.5 1 98.81 202 TRP B N 1
ATOM 5408 C CA . TRP B 1 202 ? -16.219 11.805 19.078 1 98.81 202 TRP B CA 1
ATOM 5409 C C . TRP B 1 202 ? -16.953 11.188 20.266 1 98.81 202 TRP B C 1
ATOM 5411 O O . TRP B 1 202 ? -18.172 11.289 20.359 1 98.81 202 TRP B O 1
ATOM 5421 N N . LEU B 1 203 ? -16.203 10.609 21.172 1 98.56 203 LEU B N 1
ATOM 5422 C CA . LEU B 1 203 ? -16.781 10.023 22.375 1 98.56 203 LEU B CA 1
ATOM 5423 C C . LEU B 1 203 ? -17.406 11.094 23.266 1 98.56 203 LEU B C 1
ATOM 5425 O O . LEU B 1 203 ? -18.484 10.891 23.828 1 98.56 203 LEU B O 1
ATOM 5429 N N . GLU B 1 204 ? -16.719 12.266 23.453 1 98.5 204 GLU B N 1
ATOM 5430 C CA . GLU B 1 204 ? -17.219 13.367 24.266 1 98.5 204 GLU B CA 1
ATOM 5431 C C . GLU B 1 204 ? -18.516 13.938 23.688 1 98.5 204 GLU B C 1
ATOM 5433 O O . GLU B 1 204 ? -19.375 14.414 24.422 1 98.5 204 GLU B O 1
ATOM 5438 N N . TYR B 1 205 ? -18.625 13.938 22.391 1 98.19 205 TYR B N 1
ATOM 5439 C CA . TYR B 1 205 ? -19.844 14.391 21.734 1 98.19 205 TYR B CA 1
ATOM 5440 C C . TYR B 1 205 ? -21.031 13.523 22.125 1 98.19 205 TYR B C 1
ATOM 5442 O O . TYR B 1 205 ? -22.172 14 22.141 1 98.19 205 TYR B O 1
ATOM 5450 N N . ASN B 1 206 ? -20.828 12.25 22.391 1 96.81 206 ASN B N 1
ATOM 5451 C CA . ASN B 1 206 ? -21.734 11.32 23.062 1 96.81 206 ASN B CA 1
ATOM 5452 C C . ASN B 1 206 ? -22.891 10.93 22.172 1 96.81 206 ASN B C 1
ATOM 5454 O O . ASN B 1 206 ? -24.047 10.953 22.594 1 96.81 206 ASN B O 1
ATOM 5458 N N . ASN B 1 207 ? -22.734 10.695 20.875 1 97.5 207 ASN B N 1
ATOM 5459 C CA . ASN B 1 207 ? -23.656 10.055 19.938 1 97.5 207 ASN B CA 1
ATOM 5460 C C . ASN B 1 207 ? -22.938 9.023 19.062 1 97.5 207 ASN B C 1
ATOM 5462 O O . ASN B 1 207 ? -22.266 9.383 18.094 1 97.5 207 ASN B O 1
ATOM 5466 N N . PRO B 1 208 ? -23.078 7.781 19.422 1 95.25 208 PRO B N 1
ATOM 5467 C CA . PRO B 1 208 ? -22.312 6.723 18.75 1 95.25 208 PRO B CA 1
ATOM 5468 C C . PRO B 1 208 ? -22.719 6.555 17.281 1 95.25 208 PRO B C 1
ATOM 5470 O O . PRO B 1 208 ? -22.031 5.852 16.531 1 95.25 208 PRO B O 1
ATOM 5473 N N . ARG B 1 209 ? -23.797 7.223 16.812 1 94.88 209 ARG B N 1
ATOM 5474 C CA . ARG B 1 209 ? -24.234 7.117 15.43 1 94.88 209 ARG B CA 1
ATOM 5475 C C . ARG B 1 209 ? -23.672 8.258 14.586 1 94.88 209 ARG B C 1
ATOM 5477 O O . ARG B 1 209 ? -23.734 8.211 13.359 1 94.88 209 ARG B O 1
ATOM 5484 N N . ALA B 1 210 ? -23.141 9.281 15.195 1 98.5 210 ALA B N 1
ATOM 5485 C CA . ALA B 1 210 ? -22.609 10.438 14.477 1 98.5 210 ALA B CA 1
ATOM 5486 C C . ALA B 1 210 ? -21.297 10.094 13.766 1 98.5 210 ALA B C 1
ATOM 5488 O O . ALA B 1 210 ? -20.562 9.211 14.211 1 98.5 210 ALA B O 1
ATOM 5489 N N . VAL B 1 211 ? -21.047 10.727 12.68 1 98.44 211 VAL B N 1
ATOM 5490 C CA . VAL B 1 211 ? -19.859 10.445 11.898 1 98.44 211 VAL B CA 1
ATOM 5491 C C . VAL B 1 211 ? -18.828 11.57 12.094 1 98.44 211 VAL B C 1
ATOM 5493 O O . VAL B 1 211 ? -19.172 12.633 12.617 1 98.44 211 VAL B O 1
ATOM 5496 N N . VAL B 1 212 ? -17.562 11.297 11.805 1 98.75 212 VAL B N 1
ATOM 5497 C CA . VAL B 1 212 ? -16.531 12.312 11.656 1 98.75 212 VAL B CA 1
ATOM 5498 C C . VAL B 1 212 ? -16.453 12.766 10.203 1 98.75 212 VAL B C 1
ATOM 5500 O O . VAL B 1 212 ? -16.406 11.938 9.289 1 98.75 212 VAL B O 1
ATOM 5503 N N . MET B 1 213 ? -16.484 14.031 9.984 1 98.81 213 MET B N 1
ATOM 5504 C CA . MET B 1 213 ? -16.406 14.555 8.617 1 98.81 213 MET B CA 1
ATOM 5505 C C . MET B 1 213 ? -15.055 15.203 8.367 1 98.81 213 MET B C 1
ATOM 5507 O O . MET B 1 213 ? -14.617 16.062 9.141 1 98.81 213 MET B O 1
ATOM 5511 N N . ILE B 1 214 ? -14.406 14.797 7.387 1 98.62 214 ILE B N 1
ATOM 5512 C CA . ILE B 1 214 ? -13.188 15.453 6.922 1 98.62 214 ILE B CA 1
ATOM 5513 C C . ILE B 1 214 ? -13.523 16.406 5.777 1 98.62 214 ILE B C 1
ATOM 5515 O O . ILE B 1 214 ? -14.062 15.992 4.75 1 98.62 214 ILE B O 1
ATOM 5519 N N . VAL B 1 215 ? -13.25 17.672 5.969 1 98.75 215 VAL B N 1
ATOM 5520 C CA . VAL B 1 215 ? -13.445 18.672 4.922 1 98.75 215 VAL B CA 1
ATOM 5521 C C . VAL B 1 215 ? -12.25 18.656 3.971 1 98.75 215 VAL B C 1
ATOM 5523 O O . VAL B 1 215 ? -11.125 18.953 4.371 1 98.75 215 VAL B O 1
ATOM 5526 N N . VAL B 1 216 ? -12.523 18.312 2.73 1 98.12 216 VAL B N 1
ATOM 5527 C CA . VAL B 1 216 ? -11.422 18.047 1.81 1 98.12 216 VAL B CA 1
ATOM 5528 C C . VAL B 1 216 ? -11.492 19.016 0.629 1 98.12 216 VAL B C 1
ATOM 5530 O O . VAL B 1 216 ? -12.516 19.656 0.41 1 98.12 216 VAL B O 1
ATOM 5533 N N . GLN B 1 217 ? -10.344 19.234 -0.092 1 96.81 217 GLN B N 1
ATOM 5534 C CA . GLN B 1 217 ? -10.32 19.953 -1.363 1 96.81 217 GLN B CA 1
ATOM 5535 C C . GLN B 1 217 ? -10.883 19.094 -2.49 1 96.81 217 GLN B C 1
ATOM 5537 O O . GLN B 1 217 ? -10.773 17.859 -2.455 1 96.81 217 GLN B O 1
ATOM 5542 N N . PRO B 1 218 ? -11.484 19.812 -3.512 1 93.81 218 PRO B N 1
ATOM 5543 C CA . PRO B 1 218 ? -11.812 19.031 -4.707 1 93.81 218 PRO B CA 1
ATOM 5544 C C . PRO B 1 218 ? -10.578 18.484 -5.41 1 93.81 218 PRO B C 1
ATOM 5546 O O . PRO B 1 218 ? -9.547 19.156 -5.473 1 93.81 218 PRO B O 1
ATOM 5549 N N . ASP B 1 219 ? -10.531 17.281 -5.906 1 92.25 219 ASP B N 1
ATOM 5550 C CA . ASP B 1 219 ? -9.398 16.656 -6.594 1 92.25 219 ASP B CA 1
ATOM 5551 C C . ASP B 1 219 ? -8.188 16.547 -5.668 1 92.25 219 ASP B C 1
ATOM 5553 O O . ASP B 1 219 ? -7.121 17.094 -5.973 1 92.25 219 ASP B O 1
ATOM 5557 N N . GLU B 1 220 ? -8.32 15.836 -4.652 1 95.19 220 GLU B N 1
ATOM 5558 C CA . GLU B 1 220 ? -7.328 15.719 -3.586 1 95.19 220 GLU B CA 1
ATOM 5559 C C . GLU B 1 220 ? -6.344 14.586 -3.869 1 95.19 220 GLU B C 1
ATOM 5561 O O . GLU B 1 220 ? -6.582 13.438 -3.486 1 95.19 220 GLU B O 1
ATOM 5566 N N . ARG B 1 221 ? -5.148 14.93 -4.418 1 95 221 ARG B N 1
ATOM 5567 C CA . ARG B 1 221 ? -4.16 13.922 -4.793 1 95 221 ARG B CA 1
ATOM 5568 C C . ARG B 1 221 ? -3.426 13.391 -3.568 1 95 221 ARG B C 1
ATOM 5570 O O . ARG B 1 221 ? -2.762 12.352 -3.635 1 95 221 ARG B O 1
ATOM 5577 N N . ASN B 1 222 ? -3.547 14.109 -2.439 1 95.06 222 ASN B N 1
ATOM 5578 C CA . ASN B 1 222 ? -2.975 13.656 -1.175 1 95.06 222 ASN B CA 1
ATOM 5579 C C . ASN B 1 222 ? -3.996 12.891 -0.339 1 95.06 222 ASN B C 1
ATOM 5581 O O . ASN B 1 222 ? -3.838 12.766 0.876 1 95.06 222 ASN B O 1
ATOM 5585 N N . MET B 1 223 ? -5.02 12.398 -0.948 1 97.69 223 MET B N 1
ATOM 5586 C CA . MET B 1 223 ? -6.129 11.766 -0.242 1 97.69 223 MET B CA 1
ATOM 5587 C C . MET B 1 223 ? -5.648 10.57 0.576 1 97.69 223 MET B C 1
ATOM 5589 O O . MET B 1 223 ? -6.227 10.25 1.615 1 97.69 223 MET B O 1
ATOM 5593 N N . TYR B 1 224 ? -4.613 9.906 0.145 1 98.44 224 TYR B N 1
ATOM 5594 C CA . TYR B 1 224 ? -4.195 8.664 0.79 1 98.44 224 TYR B CA 1
ATOM 5595 C C . TYR B 1 224 ? -3.656 8.938 2.189 1 98.44 224 TYR B C 1
ATOM 5597 O O . TYR B 1 224 ? -3.818 8.109 3.094 1 98.44 224 TYR B O 1
ATOM 5605 N N . ASP B 1 225 ? -2.977 10.07 2.389 1 98 225 ASP B N 1
ATOM 5606 C CA . ASP B 1 225 ? -2.615 10.477 3.742 1 98 225 ASP B CA 1
ATOM 5607 C C . ASP B 1 225 ? -3.854 10.602 4.625 1 98 225 ASP B C 1
ATOM 5609 O O . ASP B 1 225 ? -3.844 10.188 5.785 1 98 225 ASP B O 1
ATOM 5613 N N . GLN B 1 226 ? -4.875 11.219 4.125 1 98 226 GLN B N 1
ATOM 5614 C CA . GLN B 1 226 ? -6.133 11.383 4.844 1 98 226 GLN B CA 1
ATOM 5615 C C . GLN B 1 226 ? -6.785 10.031 5.125 1 98 226 GLN B C 1
ATOM 5617 O O . GLN B 1 226 ? -7.312 9.812 6.219 1 98 226 GLN B O 1
ATOM 5622 N N . HIS B 1 227 ? -6.703 9.18 4.156 1 98.56 227 HIS B N 1
ATOM 5623 C CA . HIS B 1 227 ? -7.34 7.871 4.297 1 98.56 227 HIS B CA 1
ATOM 5624 C C . HIS B 1 227 ? -6.629 7.02 5.34 1 98.56 227 HIS B C 1
ATOM 5626 O O . HIS B 1 227 ? -7.258 6.191 6.004 1 98.56 227 HIS B O 1
ATOM 5632 N N . TRP B 1 228 ? -5.34 7.184 5.52 1 98.5 228 TRP B N 1
ATOM 5633 C CA . TRP B 1 228 ? -4.648 6.484 6.602 1 98.5 228 TRP B CA 1
ATOM 5634 C C . TRP B 1 228 ? -5.246 6.855 7.953 1 98.5 228 TRP B C 1
ATOM 5636 O O . TRP B 1 228 ? -5.414 5.992 8.82 1 98.5 228 TRP B O 1
ATOM 5646 N N . LEU B 1 229 ? -5.512 8.156 8.133 1 98.06 229 LEU B N 1
ATOM 5647 C CA . LEU B 1 229 ? -6.156 8.594 9.367 1 98.06 229 LEU B CA 1
ATOM 5648 C C . LEU B 1 229 ? -7.539 7.965 9.516 1 98.06 229 LEU B C 1
ATOM 5650 O O . LEU B 1 229 ? -7.887 7.461 10.586 1 98.06 229 LEU B O 1
ATOM 5654 N N . SER B 1 230 ? -8.352 7.977 8.445 1 98.06 230 SER B N 1
ATOM 5655 C CA . SER B 1 230 ? -9.688 7.402 8.445 1 98.06 230 SER B CA 1
ATOM 5656 C C . SER B 1 230 ? -9.656 5.906 8.742 1 98.06 230 SER B C 1
ATOM 5658 O O . SER B 1 230 ? -10.539 5.383 9.43 1 98.06 230 SER B O 1
ATOM 5660 N N . SER B 1 231 ? -8.648 5.262 8.211 1 97.12 231 SER B N 1
ATOM 5661 C CA . SER B 1 231 ? -8.523 3.822 8.422 1 97.12 231 SER B CA 1
ATOM 5662 C C . SER B 1 231 ? -8.289 3.494 9.891 1 97.12 231 SER B C 1
ATOM 5664 O O . SER B 1 231 ? -8.859 2.535 10.414 1 97.12 231 SER B O 1
ATOM 5666 N N . VAL B 1 232 ? -7.449 4.262 10.586 1 97.62 232 VAL B N 1
ATOM 5667 C CA . VAL B 1 232 ? -7.195 4.039 12 1 97.62 232 VAL B CA 1
ATOM 5668 C C . VAL B 1 232 ? -8.461 4.305 12.805 1 97.62 232 VAL B C 1
ATOM 5670 O O . VAL B 1 232 ? -8.789 3.557 13.727 1 97.62 232 VAL B O 1
ATOM 5673 N N . LEU B 1 233 ? -9.211 5.391 12.453 1 98.12 233 LEU B N 1
ATOM 5674 C CA . LEU B 1 233 ? -10.469 5.695 13.117 1 98.12 233 LEU B CA 1
ATOM 5675 C C . LEU B 1 233 ? -11.445 4.527 12.992 1 98.12 233 LEU B C 1
ATOM 5677 O O . LEU B 1 233 ? -12.109 4.16 13.969 1 98.12 233 LEU B O 1
ATOM 5681 N N . ARG B 1 234 ? -11.484 3.953 11.852 1 96 234 ARG B N 1
ATOM 5682 C CA . ARG B 1 234 ? -12.406 2.848 11.602 1 96 234 ARG B CA 1
ATOM 5683 C C . ARG B 1 234 ? -11.945 1.582 12.32 1 96 234 ARG B C 1
ATOM 5685 O O . ARG B 1 234 ? -12.719 0.969 13.055 1 96 234 ARG B O 1
ATOM 5692 N N . GLU B 1 235 ? 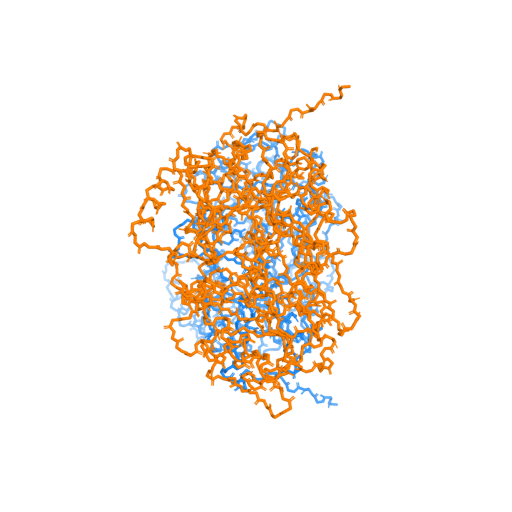-10.719 1.19 12.109 1 93.94 235 GLU B N 1
ATOM 5693 C CA . GLU B 1 235 ? -10.219 -0.105 12.562 1 93.94 235 GLU B CA 1
ATOM 5694 C C . GLU B 1 235 ? -10.047 -0.139 14.078 1 93.94 235 GLU B C 1
ATOM 5696 O O . GLU B 1 235 ? -10.336 -1.15 14.719 1 93.94 235 GLU B O 1
ATOM 5701 N N . LYS B 1 236 ? -9.555 0.907 14.617 1 95.69 236 LYS B N 1
ATOM 5702 C CA . LYS B 1 236 ? -9.242 0.93 16.047 1 95.69 236 LYS B CA 1
ATOM 5703 C C . LYS B 1 236 ? -10.43 1.41 16.859 1 95.69 236 LYS B C 1
ATOM 5705 O O . LYS B 1 236 ? -10.633 0.963 18 1 95.69 236 LYS B O 1
ATOM 5710 N N . HIS B 1 237 ? -11.281 2.295 16.281 1 96.56 237 HIS B N 1
ATOM 5711 C CA . HIS B 1 237 ? -12.281 2.953 17.109 1 96.56 237 HIS B CA 1
ATOM 5712 C C . HIS B 1 237 ? -13.688 2.717 16.562 1 96.56 237 HIS B C 1
ATOM 5714 O O . HIS B 1 237 ? -14.672 3.139 17.172 1 96.56 237 HIS B O 1
ATOM 5720 N N . SER B 1 238 ? -13.82 2.035 15.438 1 94.62 238 SER B N 1
ATOM 5721 C CA . SER B 1 238 ? -15.094 1.741 14.805 1 94.62 238 SER B CA 1
ATOM 5722 C C . SER B 1 238 ? -15.859 3.02 14.477 1 94.62 238 SER B C 1
ATOM 5724 O O . SER B 1 238 ? -17.078 3.084 14.656 1 94.62 238 SER B O 1
ATOM 5726 N N . ILE B 1 239 ? -15.141 4.043 14.086 1 97.12 239 ILE B N 1
ATOM 5727 C CA . ILE B 1 239 ? -15.742 5.328 13.75 1 97.12 239 ILE B CA 1
ATOM 5728 C C . ILE B 1 239 ? -15.812 5.488 12.234 1 97.12 239 ILE B C 1
ATOM 5730 O O . ILE B 1 239 ? -14.82 5.273 11.531 1 97.12 239 ILE B O 1
ATOM 5734 N N . VAL B 1 240 ? -16.984 5.832 11.766 1 95.62 240 VAL B N 1
ATOM 5735 C CA . VAL B 1 240 ? -17.188 6.059 10.336 1 95.62 240 VAL B CA 1
ATOM 5736 C C . VAL B 1 240 ? -16.844 7.504 9.984 1 95.62 240 VAL B C 1
ATOM 5738 O O . VAL B 1 240 ? -17.203 8.43 10.727 1 95.62 240 VAL B O 1
ATOM 5741 N N . THR B 1 241 ? -16.125 7.668 8.922 1 97.69 241 THR B N 1
ATOM 5742 C CA . THR B 1 241 ? -15.766 9 8.438 1 97.69 241 THR B CA 1
ATOM 5743 C C . THR B 1 241 ? -16.406 9.273 7.082 1 97.69 241 THR B C 1
ATOM 5745 O O . THR B 1 241 ? -16.594 8.352 6.281 1 97.69 241 THR B O 1
ATOM 5748 N N . ILE B 1 242 ? -16.766 10.508 6.859 1 97.12 242 ILE B N 1
ATOM 5749 C CA . ILE B 1 242 ? -17.188 10.945 5.531 1 97.12 242 ILE B CA 1
ATOM 5750 C C . ILE B 1 242 ? -16.297 12.086 5.051 1 97.12 242 ILE B C 1
ATOM 5752 O O . ILE B 1 242 ? -15.703 12.805 5.863 1 97.12 242 ILE B O 1
ATOM 5756 N N . ARG B 1 243 ? -16.109 12.203 3.805 1 97.38 243 ARG B N 1
ATOM 5757 C CA . ARG B 1 243 ? -15.312 13.25 3.168 1 97.38 243 ARG B CA 1
ATOM 5758 C C . ARG B 1 243 ? -16.188 14.164 2.312 1 97.38 243 ARG B C 1
ATOM 5760 O O . ARG B 1 243 ? -16.922 13.688 1.439 1 97.38 243 ARG B O 1
ATOM 5767 N N . LYS B 1 244 ? -16.156 15.453 2.604 1 98 244 LYS B N 1
ATOM 5768 C CA . LYS B 1 244 ? -16.969 16.422 1.874 1 98 244 LYS B CA 1
ATOM 5769 C C . LYS B 1 244 ? -16.188 17.703 1.602 1 98 244 LYS B C 1
ATOM 5771 O O . LYS B 1 244 ? -15.43 18.172 2.453 1 98 244 LYS B O 1
ATOM 5776 N N . SER B 1 245 ? -16.312 18.234 0.375 1 98 245 SER B N 1
ATOM 5777 C CA . SER B 1 245 ? -15.844 19.594 0.139 1 98 245 SER B CA 1
ATOM 5778 C C . SER B 1 245 ? -16.75 20.625 0.804 1 98 245 SER B C 1
ATOM 5780 O O . SER B 1 245 ? -17.891 20.312 1.163 1 98 245 SER B O 1
ATOM 5782 N N . LEU B 1 246 ? -16.234 21.812 0.974 1 98.62 246 LEU B N 1
ATOM 5783 C CA . LEU B 1 246 ? -17.078 22.875 1.539 1 98.62 246 LEU B CA 1
ATOM 5784 C C . LEU B 1 246 ? -18.297 23.109 0.672 1 98.62 246 LEU B C 1
ATOM 5786 O O . LEU B 1 246 ? -19.406 23.312 1.191 1 98.62 246 LEU B O 1
ATOM 5790 N N . ALA B 1 247 ? -18.125 23.062 -0.593 1 98.19 247 ALA B N 1
ATOM 5791 C CA . ALA B 1 247 ? -19.25 23.25 -1.502 1 98.19 247 ALA B CA 1
ATOM 5792 C C . ALA B 1 247 ? -20.312 22.172 -1.284 1 98.19 247 ALA B C 1
ATOM 5794 O O . ALA B 1 247 ? -21.516 22.453 -1.315 1 98.19 247 ALA B O 1
ATOM 5795 N N . GLU B 1 248 ? -19.891 20.922 -1.137 1 97.94 248 GLU B N 1
ATOM 5796 C CA . GLU B 1 248 ? -20.828 19.828 -0.879 1 97.94 248 GLU B CA 1
ATOM 5797 C C . GLU B 1 248 ? -21.547 20.016 0.454 1 97.94 248 GLU B C 1
ATOM 5799 O O . GLU B 1 248 ? -22.719 19.688 0.581 1 97.94 248 GLU B O 1
ATOM 5804 N N . VAL B 1 249 ? -20.844 20.5 1.46 1 98.62 249 VAL B N 1
ATOM 5805 C CA . VAL B 1 249 ? -21.453 20.734 2.766 1 98.62 249 VAL B CA 1
ATOM 5806 C C . VAL B 1 249 ? -22.547 21.781 2.635 1 98.62 249 VAL B C 1
ATOM 5808 O O . VAL B 1 249 ? -23.609 21.656 3.256 1 98.62 249 VAL B O 1
ATOM 5811 N N . GLU B 1 250 ? -22.281 22.828 1.842 1 98.38 250 GLU B N 1
ATOM 5812 C CA . GLU B 1 250 ? -23.312 23.844 1.619 1 98.38 250 GLU B CA 1
ATOM 5813 C C . GLU B 1 250 ? -24.547 23.234 0.977 1 98.38 250 GLU B C 1
ATOM 5815 O O . GLU B 1 250 ? -25.672 23.594 1.34 1 98.38 250 GLU B O 1
ATOM 5820 N N . THR B 1 251 ? -24.328 22.359 0.051 1 98.06 251 THR B N 1
ATOM 5821 C CA . THR B 1 251 ? -25.406 21.766 -0.714 1 98.06 251 THR B CA 1
ATOM 5822 C C . THR B 1 251 ? -26.156 20.734 0.123 1 98.06 251 THR B C 1
ATOM 5824 O O . THR B 1 251 ? -27.391 20.641 0.055 1 98.06 251 THR B O 1
ATOM 5827 N N . GLU B 1 252 ? -25.453 19.984 0.964 1 97.94 252 GLU B N 1
ATOM 5828 C CA . GLU B 1 252 ? -26.016 18.781 1.59 1 97.94 252 GLU B CA 1
ATOM 5829 C C . GLU B 1 252 ? -26.219 19 3.086 1 97.94 252 GLU B C 1
ATOM 5831 O O . GLU B 1 252 ? -26.844 18.156 3.754 1 97.94 252 GLU B O 1
ATOM 5836 N N . GLY B 1 253 ? -25.75 20.109 3.598 1 98.31 253 GLY B N 1
ATOM 5837 C CA . GLY B 1 253 ? -25.703 20.266 5.043 1 98.31 253 GLY B CA 1
ATOM 5838 C C . GLY B 1 253 ? -26.781 21.188 5.578 1 98.31 253 GLY B C 1
ATOM 5839 O O . GLY B 1 253 ? -27.328 22 4.84 1 98.31 253 GLY B O 1
ATOM 5840 N N . SER B 1 254 ? -27.141 20.938 6.809 1 98.44 254 SER B N 1
ATOM 5841 C CA . SER B 1 254 ? -28.047 21.812 7.57 1 98.44 254 SER B CA 1
ATOM 5842 C C . SER B 1 254 ? -27.766 21.703 9.07 1 98.44 254 SER B C 1
ATOM 5844 O O . SER B 1 254 ? -27.203 20.703 9.531 1 98.44 254 SER B O 1
ATOM 5846 N N . VAL B 1 255 ? -28.109 22.719 9.75 1 98.38 255 VAL B N 1
ATOM 5847 C CA . VAL B 1 255 ? -28.047 22.703 11.211 1 98.38 255 VAL B CA 1
ATOM 5848 C C . VAL B 1 255 ? -29.453 22.703 11.789 1 98.38 255 VAL B C 1
ATOM 5850 O O . VAL B 1 255 ? -30.266 23.578 11.492 1 98.38 255 VAL B O 1
ATOM 5853 N N . GLN B 1 256 ? -29.641 21.734 12.578 1 97.75 256 GLN B N 1
ATOM 5854 C CA . GLN B 1 256 ? -30.953 21.609 13.203 1 97.75 256 GLN B CA 1
ATOM 5855 C C . GLN B 1 256 ? -31.125 22.625 14.32 1 97.75 256 GLN B C 1
ATOM 5857 O O . GLN B 1 256 ? -30.172 23.297 14.711 1 97.75 256 GLN B O 1
ATOM 5862 N N . GLU B 1 257 ? -32.344 22.703 14.914 1 96.5 257 GLU B N 1
ATOM 5863 C CA . GLU B 1 257 ? -32.656 23.688 15.953 1 96.5 257 GLU B CA 1
ATOM 5864 C C . GLU B 1 257 ? -31.797 23.484 17.188 1 96.5 257 GLU B C 1
ATOM 5866 O O . GLU B 1 257 ? -31.453 24.438 17.875 1 96.5 257 GLU B O 1
ATOM 5871 N N . ASP B 1 258 ? -31.484 22.25 17.406 1 95.75 258 ASP B N 1
ATOM 5872 C CA . ASP B 1 258 ? -30.719 21.953 18.609 1 95.75 258 ASP B CA 1
ATOM 5873 C C . ASP B 1 258 ? -29.219 22.094 18.359 1 95.75 258 ASP B C 1
ATOM 5875 O O . ASP B 1 258 ? -28.406 21.75 19.203 1 95.75 258 ASP B O 1
ATOM 5879 N N . GLY B 1 259 ? -28.859 22.5 17.109 1 96.81 259 GLY B N 1
ATOM 5880 C CA . GLY B 1 259 ? -27.469 22.734 16.781 1 96.81 259 GLY B CA 1
ATOM 5881 C C . GLY B 1 259 ? -26.828 21.562 16.062 1 96.81 259 GLY B C 1
ATOM 5882 O O . GLY B 1 259 ? -25.672 21.656 15.617 1 96.81 259 GLY B O 1
ATOM 5883 N N . THR B 1 260 ? -27.578 20.453 15.922 1 98.25 260 THR B N 1
ATOM 5884 C CA . THR B 1 260 ? -27.047 19.266 15.289 1 98.25 260 THR B CA 1
ATOM 5885 C C . THR B 1 260 ? -26.719 19.516 13.82 1 98.25 260 THR B C 1
ATOM 5887 O O . THR B 1 260 ? -27.578 20.016 13.078 1 98.25 260 THR B O 1
ATOM 5890 N N . LEU B 1 261 ? -25.5 19.25 13.414 1 98.75 261 LEU B N 1
ATOM 5891 C CA . LEU B 1 261 ? -25.125 19.344 12.016 1 98.75 261 LEU B CA 1
ATOM 5892 C C . LEU B 1 261 ? -25.438 18.062 11.266 1 98.75 261 LEU B C 1
ATOM 5894 O O . LEU B 1 261 ? -25 16.969 11.672 1 98.75 261 LEU B O 1
ATOM 5898 N N . ILE B 1 262 ? -26.234 18.156 10.25 1 98.81 262 ILE B N 1
ATOM 5899 C CA . ILE B 1 262 ? -26.547 17.031 9.375 1 98.81 262 ILE B CA 1
ATOM 5900 C C . ILE B 1 262 ? -25.953 17.281 7.992 1 98.81 262 ILE B C 1
ATOM 5902 O O . ILE B 1 262 ? -26.172 18.328 7.391 1 98.81 262 ILE B O 1
ATOM 5906 N N . VAL B 1 263 ? -25.141 16.406 7.523 1 98.56 263 VAL B N 1
ATOM 5907 C CA . VAL B 1 263 ? -24.609 16.438 6.168 1 98.56 263 VAL B CA 1
ATOM 5908 C C . VAL B 1 263 ? -24.875 15.102 5.469 1 98.56 263 VAL B C 1
ATOM 5910 O O . VAL B 1 263 ? -24.5 14.047 5.973 1 98.56 263 VAL B O 1
ATOM 5913 N N . ASP B 1 264 ? -25.453 15.117 4.297 1 95 264 ASP B N 1
ATOM 5914 C CA . ASP B 1 264 ? -25.797 13.914 3.547 1 95 264 ASP B CA 1
ATOM 5915 C C . ASP B 1 264 ? -26.578 12.93 4.414 1 95 264 ASP B C 1
ATOM 5917 O O . ASP B 1 264 ? -26.266 11.742 4.449 1 95 264 ASP B O 1
ATOM 5921 N N . GLY B 1 265 ? -27.438 13.484 5.254 1 95.56 265 GLY B N 1
ATOM 5922 C CA . GLY B 1 265 ? -28.344 12.703 6.074 1 95.56 265 GLY B CA 1
ATOM 5923 C C . GLY B 1 265 ? -27.688 12.125 7.316 1 95.56 265 GLY B C 1
ATOM 5924 O O . GLY B 1 265 ? -28.312 11.383 8.07 1 95.56 265 GLY B O 1
ATOM 5925 N N . GLN B 1 266 ? -26.484 12.477 7.574 1 97.19 266 GLN B N 1
ATOM 5926 C CA . GLN B 1 266 ? -25.75 11.93 8.711 1 97.19 266 GLN B CA 1
ATOM 5927 C C . GLN B 1 266 ? -25.422 13.016 9.727 1 97.19 266 GLN B C 1
ATOM 5929 O O . GLN B 1 266 ? -25 14.109 9.352 1 97.19 266 GLN B O 1
ATOM 5934 N N . GLU B 1 267 ? -25.609 12.734 10.992 1 98.69 267 GLU B N 1
ATOM 5935 C CA . GLU B 1 267 ? -25.172 13.656 12.031 1 98.69 267 GLU B CA 1
ATOM 5936 C C . GLU B 1 267 ? -23.656 13.68 12.156 1 98.69 267 GLU B C 1
ATOM 5938 O O . GLU B 1 267 ? -23.016 12.625 12.211 1 98.69 267 GLU B O 1
ATOM 5943 N N . VAL B 1 268 ? -23.094 14.852 12.156 1 98.88 268 VAL B N 1
ATOM 5944 C CA . VAL B 1 268 ? -21.641 15.016 12.211 1 98.88 268 VAL B CA 1
ATOM 5945 C C . VAL B 1 268 ? -21.219 15.43 13.625 1 98.88 268 VAL B C 1
ATOM 5947 O O . VAL B 1 268 ? -21.703 16.438 14.148 1 98.88 268 VAL B O 1
ATOM 5950 N N . SER B 1 269 ? -20.344 14.648 14.227 1 98.75 269 SER B N 1
ATOM 5951 C CA . SER B 1 269 ? -19.859 14.93 15.578 1 98.75 269 SER B CA 1
ATOM 5952 C C . SER B 1 269 ? -18.594 15.773 15.547 1 98.75 269 SER B C 1
ATOM 5954 O O . SER B 1 269 ? -18.422 16.672 16.375 1 98.75 269 SER B O 1
ATOM 5956 N N . VAL B 1 270 ? -17.672 15.445 14.664 1 98.88 270 VAL B N 1
ATOM 5957 C CA . VAL B 1 270 ? -16.391 16.109 14.539 1 98.88 270 VAL B CA 1
ATOM 5958 C C . VAL B 1 270 ? -16.156 16.531 13.086 1 98.88 270 VAL B C 1
ATOM 5960 O O . VAL B 1 270 ? -16.422 15.75 12.164 1 98.88 270 VAL B O 1
ATOM 5963 N N . VAL B 1 271 ? -15.797 17.75 12.922 1 98.88 271 VAL B N 1
ATOM 5964 C CA . VAL B 1 271 ? -15.391 18.25 11.609 1 98.88 271 VAL B CA 1
ATOM 5965 C C . VAL B 1 271 ? -13.883 18.5 11.594 1 98.88 271 VAL B C 1
ATOM 5967 O O . VAL B 1 271 ? -13.375 19.312 12.359 1 98.88 271 VAL B O 1
ATOM 5970 N N . TYR B 1 272 ? -13.188 17.781 10.844 1 98.81 272 TYR B N 1
ATOM 5971 C CA . TYR B 1 272 ? -11.742 17.906 10.695 1 98.81 272 TYR B CA 1
ATOM 5972 C C . TYR B 1 272 ? -11.383 18.562 9.359 1 98.81 272 TYR B C 1
ATOM 5974 O O . TYR B 1 272 ? -11.617 17.984 8.297 1 98.81 272 TYR B O 1
ATOM 5982 N N . TYR B 1 273 ? -10.742 19.719 9.398 1 98.62 273 TYR B N 1
ATOM 5983 C CA . TYR B 1 273 ? -10.469 20.5 8.195 1 98.62 273 TYR B CA 1
ATOM 5984 C C . TYR B 1 273 ? -9.141 20.094 7.57 1 98.62 273 TYR B C 1
ATOM 5986 O O . TYR B 1 273 ? -8.078 20.297 8.164 1 98.62 273 TYR B O 1
ATOM 5994 N N . ARG B 1 274 ? -9.172 19.547 6.367 1 97.56 274 ARG B N 1
ATOM 5995 C CA . ARG B 1 274 ? -8.008 19.375 5.5 1 97.56 274 ARG B CA 1
ATOM 5996 C C . ARG B 1 274 ? -8.055 20.344 4.324 1 97.56 274 ARG B C 1
ATOM 5998 O O . ARG B 1 274 ? -7.262 20.219 3.385 1 97.56 274 ARG B O 1
ATOM 6005 N N . SER B 1 275 ? -9.016 21.188 4.352 1 96.38 275 SER B N 1
ATOM 6006 C CA . SER B 1 275 ? -9.258 22.297 3.441 1 96.38 275 SER B CA 1
ATOM 6007 C C . SER B 1 275 ? -9.719 23.531 4.199 1 96.38 275 SER B C 1
ATOM 6009 O O . SER B 1 275 ? -9.859 23.516 5.422 1 96.38 275 SER B O 1
ATOM 6011 N N . GLY B 1 276 ? -9.805 24.656 3.498 1 96.06 276 GLY B N 1
ATOM 6012 C CA . GLY B 1 276 ? -10.352 25.844 4.105 1 96.06 276 GLY B CA 1
ATOM 6013 C C . GLY B 1 276 ? -9.289 26.766 4.699 1 96.06 276 GLY B C 1
ATOM 6014 O O . GLY B 1 276 ? -9.602 27.609 5.535 1 96.06 276 GLY B O 1
ATOM 6015 N N . TYR B 1 277 ? -8.047 26.578 4.258 1 93.88 277 TYR B N 1
ATOM 6016 C CA . TYR B 1 277 ? -6.969 27.312 4.895 1 93.88 277 TYR B CA 1
ATOM 6017 C C . TYR B 1 277 ? -6.375 28.344 3.941 1 93.88 277 TYR B C 1
ATOM 6019 O O . TYR B 1 277 ? -5.449 29.078 4.301 1 93.88 277 TYR B O 1
ATOM 6027 N N . THR B 1 278 ? -6.852 28.406 2.717 1 92.38 278 THR B N 1
ATOM 6028 C CA . THR B 1 278 ? -6.387 29.359 1.718 1 92.38 278 THR B CA 1
ATOM 6029 C C . THR B 1 278 ? -7.562 29.938 0.934 1 92.38 278 THR B C 1
ATOM 6031 O O . THR B 1 278 ? -8.633 29.328 0.868 1 92.38 278 THR B O 1
ATOM 6034 N N . PRO B 1 279 ? -7.406 31.125 0.342 1 93.38 279 PRO B N 1
ATOM 6035 C CA . PRO B 1 279 ? -8.477 31.719 -0.465 1 93.38 279 PRO B CA 1
ATOM 6036 C C . PRO B 1 279 ? -8.945 30.797 -1.589 1 93.38 279 PRO B C 1
ATOM 6038 O O . PRO B 1 279 ? -10.125 30.797 -1.949 1 93.38 279 PRO B O 1
ATOM 6041 N N . ARG B 1 280 ? -8.062 29.953 -2.082 1 93.06 280 ARG B N 1
ATOM 6042 C CA . ARG B 1 280 ? -8.398 29.062 -3.186 1 93.06 280 ARG B CA 1
ATOM 6043 C C . ARG B 1 280 ? -9.445 28.031 -2.766 1 93.06 280 ARG B C 1
ATOM 6045 O O . ARG B 1 280 ? -10.156 27.484 -3.607 1 93.06 280 ARG B O 1
ATOM 6052 N N . ASP B 1 281 ? -9.594 27.828 -1.53 1 96.31 281 ASP B N 1
ATOM 6053 C CA . ASP B 1 281 ? -10.578 26.875 -1.009 1 96.31 281 ASP B CA 1
ATOM 6054 C C . ASP B 1 281 ? -11.961 27.516 -0.905 1 96.31 281 ASP B C 1
ATOM 6056 O O . ASP B 1 281 ? -12.938 26.859 -0.57 1 96.31 281 ASP B O 1
ATOM 6060 N N . TYR B 1 282 ? -12.016 28.828 -1.191 1 97.38 282 TYR B N 1
ATOM 6061 C CA . TYR B 1 282 ? -13.258 29.594 -1.139 1 97.38 282 TYR B CA 1
ATOM 6062 C C . TYR B 1 282 ? -13.516 30.312 -2.457 1 97.38 282 TYR B C 1
ATOM 6064 O O . TYR B 1 282 ? -13.617 31.531 -2.49 1 97.38 282 TYR B O 1
ATOM 6072 N N . PRO B 1 283 ? -13.711 29.594 -3.486 1 96.75 283 PRO B N 1
ATOM 6073 C CA . PRO B 1 283 ? -13.883 30.234 -4.793 1 96.75 283 PRO B CA 1
ATOM 6074 C C . PRO B 1 283 ? -15.219 30.953 -4.922 1 96.75 283 PRO B C 1
ATOM 6076 O O . PRO B 1 283 ? -15.383 31.812 -5.801 1 96.75 283 PRO B O 1
ATOM 6079 N N . SER B 1 284 ? -16.219 30.672 -4.102 1 97.62 284 SER B N 1
ATOM 6080 C CA . SER B 1 284 ? -17.531 31.297 -4.145 1 97.62 284 SER B CA 1
ATOM 6081 C C . SER B 1 284 ? -18.109 31.469 -2.744 1 97.62 284 SER B C 1
ATOM 6083 O O . SER B 1 284 ? -17.5 31.062 -1.759 1 97.62 284 SER B O 1
ATOM 6085 N N . GLU B 1 285 ? -19.234 32.062 -2.66 1 98.06 285 GLU B N 1
ATOM 6086 C CA . GLU B 1 285 ? -19.906 32.281 -1.387 1 98.06 285 GLU B CA 1
ATOM 6087 C C . GLU B 1 285 ? -20.375 30.969 -0.781 1 98.06 285 GLU B C 1
ATOM 6089 O O . GLU B 1 285 ? -20.547 30.859 0.435 1 98.06 285 GLU B O 1
ATOM 6094 N N . SER B 1 286 ? -20.516 29.969 -1.638 1 98.12 286 SER B N 1
ATOM 6095 C CA . SER B 1 286 ? -20.969 28.672 -1.163 1 98.12 286 SER B CA 1
ATOM 6096 C C . SER B 1 286 ? -20.031 28.125 -0.076 1 98.12 286 SER B C 1
ATOM 6098 O O . SER B 1 286 ? -20.5 27.625 0.945 1 98.12 286 SER B O 1
ATOM 6100 N N . GLU B 1 287 ? -18.781 28.203 -0.296 1 98.62 287 GLU B N 1
ATOM 6101 C CA . GLU B 1 287 ? -17.812 27.672 0.661 1 98.62 287 GLU B CA 1
ATOM 6102 C C . GLU B 1 287 ? -17.828 28.484 1.956 1 98.62 287 GLU B C 1
ATOM 6104 O O . GLU B 1 287 ? -17.703 27.922 3.045 1 98.62 287 GLU B O 1
ATOM 6109 N N . TRP B 1 288 ? -17.984 29.797 1.827 1 98.62 288 TRP B N 1
ATOM 6110 C CA . TRP B 1 288 ? -18.047 30.641 3.014 1 98.62 288 TRP B CA 1
ATOM 6111 C C . TRP B 1 288 ? -19.297 30.328 3.83 1 98.62 288 TRP B C 1
ATOM 6113 O O . TRP B 1 288 ? -19.25 30.281 5.062 1 98.62 288 TRP B O 1
ATOM 6123 N N . ASN B 1 289 ? -20.391 30.156 3.113 1 98.56 289 ASN B N 1
ATOM 6124 C CA . ASN B 1 289 ? -21.641 29.781 3.779 1 98.56 289 ASN B CA 1
ATOM 6125 C C . ASN B 1 289 ? -21.484 28.453 4.531 1 98.56 289 ASN B C 1
ATOM 6127 O O . ASN B 1 289 ? -22 28.312 5.641 1 98.56 289 ASN B O 1
ATOM 6131 N N . ALA B 1 290 ? -20.859 27.516 3.883 1 98.81 290 ALA B N 1
ATOM 6132 C CA . ALA B 1 290 ? -20.625 26.219 4.516 1 98.81 290 ALA B CA 1
ATOM 6133 C C . ALA B 1 290 ? -19.797 26.375 5.785 1 98.81 290 ALA B C 1
ATOM 6135 O O . ALA B 1 290 ? -20.078 25.75 6.805 1 98.81 290 ALA B O 1
ATOM 6136 N N . ARG B 1 291 ? -18.734 27.172 5.699 1 98.75 291 ARG B N 1
ATOM 6137 C CA . ARG B 1 291 ? -17.875 27.422 6.855 1 98.75 291 ARG B CA 1
ATOM 6138 C C . ARG B 1 291 ? -18.672 28.016 8.016 1 98.75 291 ARG B C 1
ATOM 6140 O O . ARG B 1 291 ? -18.531 27.594 9.164 1 98.75 291 ARG B O 1
ATOM 6147 N N . LEU B 1 292 ? -19.484 28.984 7.723 1 98.62 292 LEU B N 1
ATOM 6148 C CA . LEU B 1 292 ? -20.344 29.609 8.727 1 98.62 292 LEU B CA 1
ATOM 6149 C C . LEU B 1 292 ? -21.312 28.594 9.305 1 98.62 292 LEU B C 1
ATOM 6151 O O . LEU B 1 292 ? -21.516 28.531 10.523 1 98.62 292 LEU B O 1
ATOM 6155 N N . LEU B 1 293 ? -21.922 27.828 8.406 1 98.56 293 LEU B N 1
ATOM 6156 C CA . LEU B 1 293 ? -22.875 26.797 8.805 1 98.56 293 LEU B CA 1
ATOM 6157 C C . LEU B 1 293 ? -22.25 25.844 9.812 1 98.56 293 LEU B C 1
ATOM 6159 O O . LEU B 1 293 ? -22.859 25.531 10.844 1 98.56 293 LEU B O 1
ATOM 6163 N N . ILE B 1 294 ? -21.078 25.344 9.523 1 98.81 294 ILE B N 1
ATOM 6164 C CA . ILE B 1 294 ? -20.375 24.406 10.383 1 98.81 294 ILE B CA 1
ATOM 6165 C C . ILE B 1 294 ? -20.078 25.047 11.734 1 98.81 294 ILE B C 1
ATOM 6167 O O . ILE B 1 294 ? -20.312 24.438 12.781 1 98.81 294 ILE B O 1
ATOM 6171 N N . GLU B 1 295 ? -19.594 26.281 11.734 1 98.44 295 GLU B N 1
ATOM 6172 C CA . GLU B 1 295 ? -19.25 26.969 12.969 1 98.44 295 GLU B CA 1
ATOM 6173 C C . GLU B 1 295 ? -20.469 27.172 13.859 1 98.44 295 GLU B C 1
ATOM 6175 O O . GLU B 1 295 ? -20.359 27.172 15.086 1 98.44 295 GLU B O 1
ATOM 6180 N N . GLN B 1 296 ? -21.609 27.328 13.258 1 97.81 296 GLN B N 1
ATOM 6181 C CA . GLN B 1 296 ? -22.844 27.562 13.992 1 97.81 296 GLN B CA 1
ATOM 6182 C C . GLN B 1 296 ? -23.359 26.266 14.617 1 97.81 296 GLN B C 1
ATOM 6184 O O . GLN B 1 296 ? -24.203 26.312 15.516 1 97.81 296 GLN B O 1
ATOM 6189 N N . SER B 1 297 ? -22.891 25.188 14.203 1 98.31 297 SER B N 1
ATOM 6190 C CA . SER B 1 297 ? -23.375 23.891 14.688 1 98.31 297 SER B CA 1
ATOM 6191 C C . SER B 1 297 ? -22.719 23.516 16.016 1 98.31 297 SER B C 1
ATOM 6193 O O . SER B 1 297 ? -21.828 24.219 16.484 1 98.31 297 SER B O 1
ATOM 6195 N N . SER B 1 298 ? -23.188 22.422 16.594 1 97.38 298 SER B N 1
ATOM 6196 C CA . SER B 1 298 ? -22.641 21.906 17.844 1 97.38 298 SER B CA 1
ATOM 6197 C C . SER B 1 298 ? -21.531 20.906 17.594 1 97.38 298 SER B C 1
ATOM 6199 O O . SER B 1 298 ? -20.938 20.359 18.531 1 97.38 298 SER B O 1
ATOM 6201 N N . ALA B 1 299 ? -21.25 20.578 16.281 1 98.62 299 ALA B N 1
ATOM 6202 C CA . ALA B 1 299 ? -20.156 19.672 15.977 1 98.62 299 ALA B CA 1
ATOM 6203 C C . ALA B 1 299 ? -18.828 20.203 16.516 1 98.62 299 ALA B C 1
ATOM 6205 O O . ALA B 1 299 ? -18.641 21.422 16.625 1 98.62 299 ALA B O 1
ATOM 6206 N N . VAL B 1 300 ? -17.938 19.297 16.938 1 98.75 300 VAL B N 1
ATOM 6207 C CA . VAL B 1 300 ? -16.594 19.688 17.344 1 98.75 300 VAL B CA 1
ATOM 6208 C C . VAL B 1 300 ? -15.758 20.031 16.125 1 98.75 300 VAL B C 1
ATOM 6210 O O . VAL B 1 300 ? -15.555 19.188 15.242 1 98.75 300 VAL B O 1
ATOM 6213 N N . LYS B 1 301 ? -15.398 21.266 16 1 98.56 301 LYS B N 1
ATOM 6214 C CA . LYS B 1 301 ? -14.594 21.656 14.852 1 98.56 301 LYS B CA 1
ATOM 6215 C C . LYS B 1 301 ? -13.102 21.531 15.148 1 98.56 301 LYS B C 1
ATOM 6217 O O . LYS B 1 301 ? -12.656 21.891 16.234 1 98.56 301 LYS B O 1
ATOM 6222 N N . CYS B 1 302 ? -12.336 21.031 14.25 1 98.69 302 CYS B N 1
ATOM 6223 C CA . CYS B 1 302 ? -10.875 20.953 14.312 1 98.69 302 CYS B CA 1
ATOM 6224 C C . CYS B 1 302 ? -10.25 21.5 13.031 1 98.69 302 CYS B C 1
ATOM 6226 O O . CYS B 1 302 ? -10.039 20.734 12.078 1 98.69 302 CYS B O 1
ATOM 6228 N N . PRO B 1 303 ? -9.953 22.719 12.977 1 98.06 303 PRO B N 1
ATOM 6229 C CA . PRO B 1 303 ? -10.094 23.625 14.117 1 98.06 303 PRO B CA 1
ATOM 6230 C C . PRO B 1 303 ? -11.414 24.406 14.094 1 98.06 303 PRO B C 1
ATOM 6232 O O . PRO B 1 303 ? -12.055 24.5 13.047 1 98.06 303 PRO B O 1
ATOM 6235 N N . SER B 1 304 ? -11.805 24.906 15.273 1 98.19 304 SER B N 1
ATOM 6236 C CA . SER B 1 304 ? -12.805 25.969 15.32 1 98.19 304 SER B CA 1
ATOM 6237 C C . SER B 1 304 ? -12.289 27.25 14.688 1 98.19 304 SER B C 1
ATOM 6239 O O . SER B 1 304 ? -11.086 27.391 14.445 1 98.19 304 SER B O 1
ATOM 6241 N N . ILE B 1 305 ? -13.211 28.188 14.453 1 98.12 305 ILE B N 1
ATOM 6242 C CA . ILE B 1 305 ? -12.828 29.469 13.867 1 98.12 305 ILE B CA 1
ATOM 6243 C C . ILE B 1 305 ? -11.844 30.172 14.789 1 98.12 305 ILE B C 1
ATOM 6245 O O . ILE B 1 305 ? -10.906 30.828 14.32 1 98.12 305 ILE B O 1
ATOM 6249 N N . ALA B 1 306 ? -12 30.062 16.078 1 97.69 306 ALA B N 1
ATOM 6250 C CA . ALA B 1 306 ? -11.086 30.688 17.031 1 97.69 306 ALA B CA 1
ATOM 6251 C C . ALA B 1 306 ? -9.703 30.062 16.953 1 97.69 306 ALA B C 1
ATOM 6253 O O . ALA B 1 306 ? -8.688 30.766 16.984 1 97.69 306 ALA B O 1
ATOM 6254 N N . TYR B 1 307 ? -9.617 28.703 16.906 1 97.94 307 TYR B N 1
ATOM 6255 C CA . TYR B 1 307 ? -8.344 28.016 16.781 1 97.94 307 TYR B CA 1
ATOM 6256 C C . TYR B 1 307 ? -7.652 28.375 15.469 1 97.94 307 TYR B C 1
ATOM 6258 O O . TYR B 1 307 ? -6.434 28.562 15.438 1 97.94 307 TYR B O 1
ATOM 6266 N N . HIS B 1 308 ? -8.43 28.406 14.375 1 97.69 308 HIS B N 1
ATOM 6267 C CA . HIS B 1 308 ? -7.895 28.797 13.078 1 97.69 308 HIS B CA 1
ATOM 6268 C C . HIS B 1 308 ? -7.23 30.156 13.141 1 97.69 308 HIS B C 1
ATOM 6270 O O . HIS B 1 308 ? -6.098 30.328 12.68 1 97.69 308 HIS B O 1
ATOM 6276 N N . LEU B 1 309 ? -7.91 31.125 13.734 1 97.19 309 LEU B N 1
ATOM 6277 C CA . LEU B 1 309 ? -7.406 32.5 13.844 1 97.19 309 LEU B CA 1
ATOM 6278 C C . LEU B 1 309 ? -6.215 32.562 14.789 1 97.19 309 LEU B C 1
ATOM 6280 O O . LEU B 1 309 ? -5.297 33.344 14.586 1 97.19 309 LEU B O 1
ATOM 6284 N N . ALA B 1 310 ? -6.23 31.719 15.859 1 97.12 310 ALA B N 1
ATOM 6285 C CA . ALA B 1 310 ? -5.129 31.688 16.812 1 97.12 310 ALA B CA 1
ATOM 6286 C C . ALA B 1 310 ? -3.828 31.266 16.141 1 97.12 310 ALA B C 1
ATOM 6288 O O . ALA B 1 310 ? -2.738 31.594 16.609 1 97.12 310 ALA B O 1
ATOM 6289 N N . GLY B 1 311 ? -3.959 30.547 15.008 1 95.56 311 GLY B N 1
ATOM 6290 C CA . GLY B 1 311 ? -2.787 30.047 14.312 1 95.56 311 GLY B CA 1
ATOM 6291 C C . GLY B 1 311 ? -2.256 31 13.258 1 95.56 311 GLY B C 1
ATOM 6292 O O . GLY B 1 311 ? -1.226 30.734 12.633 1 95.56 311 GLY B O 1
ATOM 6293 N N . THR B 1 312 ? -2.848 32.156 13.031 1 94.5 312 THR B N 1
ATOM 6294 C CA . THR B 1 312 ? -2.412 33.094 12 1 94.5 312 THR B CA 1
ATOM 6295 C C . THR B 1 312 ? -1.031 33.656 12.328 1 94.5 312 THR B C 1
ATOM 6297 O O . THR B 1 312 ? -0.653 33.75 13.5 1 94.5 312 THR B O 1
ATOM 6300 N N . LYS B 1 313 ? -0.291 34.094 11.312 1 92.69 313 LYS B N 1
ATOM 6301 C CA . LYS B 1 313 ? 1.062 34.594 11.477 1 92.69 313 LYS B CA 1
ATOM 6302 C C . LYS B 1 313 ? 1.065 35.875 12.344 1 92.69 313 LYS B C 1
ATOM 6304 O O . LYS B 1 313 ? 1.98 36.062 13.141 1 92.69 313 LYS B O 1
ATOM 6309 N N . LYS B 1 314 ? 0.072 36.688 12.188 1 92.69 314 LYS B N 1
ATOM 6310 C CA . LYS B 1 314 ? -0.013 37.906 12.961 1 92.69 314 LYS B CA 1
ATOM 6311 C C . LYS B 1 314 ? -0.173 37.625 14.453 1 92.69 314 LYS B C 1
ATOM 6313 O O . LYS B 1 314 ? 0.429 38.312 15.289 1 92.69 314 LYS B O 1
ATOM 6318 N N . ILE B 1 315 ? -0.984 36.688 14.805 1 95.25 315 ILE B N 1
ATOM 6319 C CA . ILE B 1 315 ? -1.155 36.312 16.203 1 95.25 315 ILE B CA 1
ATOM 6320 C C . ILE B 1 315 ? 0.172 35.812 16.766 1 95.25 315 ILE B C 1
ATOM 6322 O O . ILE B 1 315 ? 0.549 36.156 17.891 1 95.25 315 ILE B O 1
ATOM 6326 N N . GLN B 1 316 ? 0.833 34.969 15.992 1 95.06 316 GLN B N 1
ATOM 6327 C CA . GLN B 1 316 ? 2.123 34.438 16.438 1 95.06 316 GLN B CA 1
ATOM 6328 C C . GLN B 1 316 ? 3.133 35.562 16.625 1 95.06 316 GLN B C 1
ATOM 6330 O O . GLN B 1 316 ? 3.924 35.562 17.578 1 95.06 316 GLN B O 1
ATOM 6335 N N . GLN B 1 317 ? 3.113 36.531 15.719 1 94.25 317 GLN B N 1
ATOM 6336 C CA . GLN B 1 317 ? 3.963 37.688 15.859 1 94.25 317 GLN B CA 1
ATOM 6337 C C . GLN B 1 317 ? 3.637 38.469 17.141 1 94.25 317 GLN B C 1
ATOM 6339 O O . GLN B 1 317 ? 4.543 38.906 17.844 1 94.25 317 GLN B O 1
ATOM 6344 N N . GLU B 1 318 ? 2.352 38.625 17.453 1 94.88 318 GLU B N 1
ATOM 6345 C CA . GLU B 1 318 ? 1.929 39.312 18.672 1 94.88 318 GLU B CA 1
ATOM 6346 C C . GLU B 1 318 ? 2.375 38.562 19.922 1 94.88 318 GLU B C 1
ATOM 6348 O O . GLU B 1 318 ? 2.805 39.188 20.906 1 94.88 318 GLU B O 1
ATOM 6353 N N . LEU B 1 319 ? 2.277 37.281 19.891 1 96.25 319 LEU B N 1
ATOM 6354 C CA . LEU B 1 319 ? 2.646 36.438 21.031 1 96.25 319 LEU B CA 1
ATOM 6355 C C . LEU B 1 319 ? 4.141 36.562 21.312 1 96.25 319 LEU B C 1
ATOM 6357 O O . LEU B 1 319 ? 4.574 36.344 22.453 1 96.25 319 LEU B O 1
ATOM 6361 N N . ALA B 1 320 ? 4.914 36.844 20.281 1 93.81 320 ALA B N 1
ATOM 6362 C CA . ALA B 1 320 ? 6.371 36.906 20.406 1 93.81 320 ALA B CA 1
ATOM 6363 C C . ALA B 1 320 ? 6.809 38.188 21.078 1 93.81 320 ALA B C 1
ATOM 6365 O O . ALA B 1 320 ? 7.957 38.312 21.516 1 93.81 320 ALA B O 1
ATOM 6366 N N . LYS B 1 321 ? 5.93 39.156 21.219 1 93.19 321 LYS B N 1
ATOM 6367 C CA . LYS B 1 321 ? 6.266 40.438 21.891 1 93.19 321 LYS B CA 1
ATOM 6368 C C . LYS B 1 321 ? 6.496 40.188 23.375 1 93.19 321 LYS B C 1
ATOM 6370 O O . LYS B 1 321 ? 5.867 39.344 23.984 1 93.19 321 LYS B O 1
ATOM 6375 N N . PRO B 1 322 ? 7.41 41.031 23.906 1 91.44 322 PRO B N 1
ATOM 6376 C CA . PRO B 1 322 ? 7.672 40.906 25.344 1 91.44 322 PRO B CA 1
ATOM 6377 C C . PRO B 1 322 ? 6.414 41.094 26.188 1 91.44 322 PRO B C 1
ATOM 6379 O O . PRO B 1 322 ? 5.645 42.031 25.969 1 91.44 322 PRO B O 1
ATOM 6382 N N . GLY B 1 323 ? 6.195 40.156 27.078 1 93.44 323 GLY B N 1
ATOM 6383 C CA . GLY B 1 323 ? 5.145 40.312 28.078 1 93.44 323 GLY B CA 1
ATOM 6384 C C . GLY B 1 323 ? 3.814 39.75 27.609 1 93.44 323 GLY B C 1
ATOM 6385 O O . GLY B 1 323 ? 2.883 39.594 28.406 1 93.44 323 GLY B O 1
ATOM 6386 N N . VAL B 1 324 ? 3.65 39.375 26.391 1 95.94 324 VAL B N 1
ATOM 6387 C CA . VAL B 1 324 ? 2.35 38.969 25.875 1 95.94 324 VAL B CA 1
ATOM 6388 C C . VAL B 1 324 ? 2.088 37.5 26.25 1 95.94 324 VAL B C 1
ATOM 6390 O O . VAL B 1 324 ? 0.973 37.156 26.625 1 95.94 324 VAL B O 1
ATOM 6393 N N . LEU B 1 325 ? 3.09 36.625 26.172 1 96.88 325 LEU B N 1
ATOM 6394 C CA . LEU B 1 325 ? 2.922 35.219 26.516 1 96.88 325 LEU B CA 1
ATOM 6395 C C . LEU B 1 325 ? 2.426 35.062 27.953 1 96.88 325 LEU B C 1
ATOM 6397 O O . LEU B 1 325 ? 1.641 34.156 28.25 1 96.88 325 LEU B O 1
ATOM 6401 N N . GLU B 1 326 ? 2.914 35.969 28.75 1 96.12 326 GLU B N 1
ATOM 6402 C CA . GLU B 1 326 ? 2.611 35.906 30.172 1 96.12 326 GLU B CA 1
ATOM 6403 C C . GLU B 1 326 ? 1.131 36.156 30.438 1 96.12 326 GLU B C 1
ATOM 6405 O O . GLU B 1 326 ? 0.618 35.844 31.516 1 96.12 326 GLU B O 1
ATOM 6410 N N . ARG B 1 327 ? 0.481 36.719 29.484 1 95.25 327 ARG B N 1
ATOM 6411 C CA . ARG B 1 327 ? -0.963 36.906 29.578 1 95.25 327 ARG B CA 1
ATOM 6412 C C . ARG B 1 327 ? -1.694 35.594 29.5 1 95.25 327 ARG B C 1
ATOM 6414 O O . ARG B 1 327 ? -2.783 35.438 30.062 1 95.25 327 ARG B O 1
ATOM 6421 N N . PHE B 1 328 ? -1.137 34.625 28.875 1 97.25 328 PHE B N 1
ATOM 6422 C CA . PHE B 1 328 ? -1.846 33.406 28.547 1 97.25 328 PHE B CA 1
ATOM 6423 C C . PHE B 1 328 ? -1.268 32.219 29.328 1 97.25 328 PHE B C 1
ATOM 6425 O O . PHE B 1 328 ? -1.936 31.203 29.5 1 97.25 328 PHE B O 1
ATOM 6432 N N . MET B 1 329 ? -0.025 32.312 29.656 1 96.56 329 MET B N 1
ATOM 6433 C CA . MET B 1 329 ? 0.652 31.219 30.312 1 96.56 329 MET B CA 1
ATOM 6434 C C . MET B 1 329 ? 1.062 31.594 31.734 1 96.56 329 MET B C 1
ATOM 6436 O O . MET B 1 329 ? 1.794 32.562 31.938 1 96.56 329 MET B O 1
ATOM 6440 N N . ASP B 1 330 ? 0.754 30.719 32.75 1 94.25 330 ASP B N 1
ATOM 6441 C CA . ASP B 1 330 ? 1.015 31.031 34.156 1 94.25 330 ASP B CA 1
ATOM 6442 C C . ASP B 1 330 ? 2.398 30.531 34.562 1 94.25 330 ASP B C 1
ATOM 6444 O O . ASP B 1 330 ? 3.037 31.141 35.438 1 94.25 330 ASP B O 1
ATOM 6448 N N . ASN B 1 331 ? 2.826 29.5 34.031 1 96.5 331 ASN B N 1
ATOM 6449 C CA . ASN B 1 331 ? 4.102 28.891 34.406 1 96.5 331 ASN B CA 1
ATOM 6450 C C . ASN B 1 331 ? 5.273 29.609 33.719 1 96.5 331 ASN B C 1
ATOM 6452 O O . ASN B 1 331 ? 5.445 29.516 32.5 1 96.5 331 ASN B O 1
ATOM 6456 N N . LYS B 1 332 ? 6.105 30.219 34.5 1 96.38 332 LYS B N 1
ATOM 6457 C CA . LYS B 1 332 ? 7.223 31 34 1 96.38 332 LYS B CA 1
ATOM 6458 C C . LYS B 1 332 ? 8.219 30.125 33.219 1 96.38 332 LYS B C 1
ATOM 6460 O O . LYS B 1 332 ? 8.828 30.578 32.25 1 96.38 332 LYS B O 1
ATOM 6465 N N . ASP B 1 333 ? 8.359 28.969 33.75 1 97.5 333 ASP B N 1
ATOM 6466 C CA . ASP B 1 333 ? 9.266 28.047 33.062 1 97.5 333 ASP B CA 1
ATOM 6467 C C . ASP B 1 333 ? 8.773 27.719 31.656 1 97.5 333 ASP B C 1
ATOM 6469 O O . ASP B 1 333 ? 9.562 27.625 30.719 1 97.5 333 ASP B O 1
ATOM 6473 N N . ASP B 1 334 ? 7.5 27.516 31.531 1 97.56 334 ASP B N 1
ATOM 6474 C CA . ASP B 1 334 ? 6.906 27.219 30.219 1 97.56 334 ASP B CA 1
ATOM 6475 C C . ASP B 1 334 ? 7.07 28.406 29.266 1 97.56 334 ASP B C 1
ATOM 6477 O O . ASP B 1 334 ? 7.359 28.234 28.094 1 97.56 334 ASP B O 1
ATOM 6481 N N . VAL B 1 335 ? 6.887 29.609 29.797 1 97.69 335 VAL B N 1
ATOM 6482 C CA . VAL B 1 335 ? 7.051 30.812 29 1 97.69 335 VAL B CA 1
ATOM 6483 C C . VAL B 1 335 ? 8.484 30.906 28.469 1 97.69 335 VAL B C 1
ATOM 6485 O O . VAL B 1 335 ? 8.703 31.219 27.312 1 97.69 335 VAL B O 1
ATOM 6488 N N . ALA B 1 336 ? 9.406 30.625 29.359 1 97.25 336 ALA B N 1
ATOM 6489 C CA . ALA B 1 336 ? 10.812 30.656 28.969 1 97.25 336 ALA B CA 1
ATOM 6490 C C . ALA B 1 336 ? 11.117 29.625 27.875 1 97.25 336 ALA B C 1
ATOM 6492 O O . ALA B 1 336 ? 11.875 29.906 26.953 1 97.25 336 ALA B O 1
ATOM 6493 N N . LYS B 1 337 ? 10.578 28.484 28.062 1 97.38 337 LYS B N 1
ATOM 6494 C CA . LYS B 1 337 ? 10.781 27.422 27.094 1 97.38 337 LYS B CA 1
ATOM 6495 C C . LYS B 1 337 ? 10.242 27.828 25.719 1 97.38 337 LYS B C 1
ATOM 6497 O O . LYS B 1 337 ? 10.883 27.578 24.688 1 97.38 337 LYS B O 1
ATOM 6502 N N . LEU B 1 338 ? 9.047 28.406 25.656 1 97.56 338 LEU B N 1
ATOM 6503 C CA . LEU B 1 338 ? 8.453 28.859 24.391 1 97.56 338 LEU B CA 1
ATOM 6504 C C . LEU B 1 338 ? 9.305 29.938 23.75 1 97.56 338 LEU B C 1
ATOM 6506 O O . LEU B 1 338 ? 9.594 29.875 22.547 1 97.56 338 LEU B O 1
ATOM 6510 N N . ARG B 1 339 ? 9.711 30.922 24.5 1 96.25 339 ARG B N 1
ATOM 6511 C CA . ARG B 1 339 ? 10.453 32.062 24 1 96.25 339 ARG B CA 1
ATOM 6512 C C . ARG B 1 339 ? 11.789 31.625 23.391 1 96.25 339 ARG B C 1
ATOM 6514 O O . ARG B 1 339 ? 12.273 32.25 22.438 1 96.25 339 ARG B O 1
ATOM 6521 N N . LYS B 1 340 ? 12.305 30.641 24 1 95.25 340 LYS B N 1
ATOM 6522 C CA . LYS B 1 340 ? 13.594 30.125 23.531 1 95.25 340 LYS B CA 1
ATOM 6523 C C . LYS B 1 340 ? 13.5 29.656 22.078 1 95.25 340 LYS B C 1
ATOM 6525 O O . LYS B 1 340 ? 14.492 29.672 21.359 1 95.25 340 LYS B O 1
ATOM 6530 N N . CYS B 1 341 ? 12.312 29.297 21.625 1 95.38 341 CYS B N 1
ATOM 6531 C CA . CYS B 1 341 ? 12.141 28.719 20.297 1 95.38 341 CYS B CA 1
ATOM 6532 C C . CYS B 1 341 ? 11.766 29.781 19.281 1 95.38 341 CYS B C 1
ATOM 6534 O O . CYS B 1 341 ? 11.758 29.531 18.078 1 95.38 341 CYS B O 1
ATOM 6536 N N . PHE B 1 342 ? 11.438 30.984 19.688 1 96.06 342 PHE B N 1
ATOM 6537 C CA . PHE B 1 342 ? 10.906 32 18.797 1 96.06 342 PHE B CA 1
ATOM 6538 C C . PHE B 1 342 ? 12.008 32.594 17.922 1 96.06 342 PHE B C 1
ATOM 6540 O O . PHE B 1 342 ? 13.086 32.938 18.422 1 96.06 342 PHE B O 1
ATOM 6547 N N . ALA B 1 343 ? 11.75 32.594 16.641 1 94.62 343 ALA B N 1
ATOM 6548 C CA . ALA B 1 343 ? 12.539 33.469 15.773 1 94.62 343 ALA B CA 1
ATOM 6549 C C . ALA B 1 343 ? 12.133 34.938 15.938 1 94.62 343 ALA B C 1
ATOM 6551 O O . ALA B 1 343 ? 11.102 35.219 16.547 1 94.62 343 ALA B O 1
ATOM 6552 N N . GLY B 1 344 ? 12.984 35.781 15.453 1 92.62 344 GLY B N 1
ATOM 6553 C CA . GLY B 1 344 ? 12.555 37.156 15.422 1 92.62 344 GLY B CA 1
ATOM 6554 C C . GLY B 1 344 ? 11.336 37.375 14.547 1 92.62 344 GLY B C 1
ATOM 6555 O O . GLY B 1 344 ? 11.297 36.938 13.398 1 92.62 344 GLY B O 1
ATOM 6556 N N . LEU B 1 345 ? 10.32 37.969 15.047 1 93.31 345 LEU B N 1
ATOM 6557 C CA . LEU B 1 345 ? 9.086 38.281 14.336 1 93.31 345 LEU B CA 1
ATOM 6558 C C . LEU B 1 345 ? 8.719 39.75 14.555 1 93.31 345 LEU B C 1
ATOM 6560 O O . LEU B 1 345 ? 8.75 40.25 15.688 1 93.31 345 LEU B O 1
ATOM 6564 N N . TRP B 1 346 ? 8.438 40.438 13.438 1 91.75 346 TRP B N 1
ATOM 6565 C CA . TRP B 1 346 ? 8.133 41.844 13.555 1 91.75 346 TRP B CA 1
ATOM 6566 C C . TRP B 1 346 ? 6.977 42.25 12.641 1 91.75 346 TRP B C 1
ATOM 6568 O O . TRP B 1 346 ? 6.824 41.688 11.555 1 91.75 346 TRP B O 1
ATOM 6578 N N . SER B 1 347 ? 6.203 43.188 13.18 1 87.69 347 SER B N 1
ATOM 6579 C CA . SER B 1 347 ? 5.227 43.812 12.305 1 87.69 347 SER B CA 1
ATOM 6580 C C . SER B 1 347 ? 5.891 44.875 11.43 1 87.69 347 SER B C 1
ATOM 6582 O O . SER B 1 347 ? 6.996 45.344 11.727 1 87.69 347 SER B O 1
ATOM 6584 N N . LEU B 1 348 ? 5.246 45.188 10.43 1 86.81 348 LEU B N 1
ATOM 6585 C CA . LEU B 1 348 ? 5.777 46.219 9.539 1 86.81 348 LEU B CA 1
ATOM 6586 C C . LEU B 1 348 ? 5.41 47.625 10.039 1 86.81 348 LEU B C 1
ATOM 6588 O O . LEU B 1 348 ? 5.328 48.562 9.25 1 86.81 348 LEU B O 1
ATOM 6592 N N . ASP B 1 349 ? 5.152 47.719 11.281 1 81.25 349 ASP B N 1
ATOM 6593 C CA . ASP B 1 349 ? 4.852 49.031 11.852 1 81.25 349 ASP B CA 1
ATOM 6594 C C . ASP B 1 349 ? 6.086 49.625 12.516 1 81.25 349 ASP B C 1
ATOM 6596 O O . ASP B 1 349 ? 6.078 50.812 12.914 1 81.25 349 ASP B O 1
ATOM 6600 N N . ASP B 1 350 ? 7.105 48.844 12.609 1 83.56 350 ASP B N 1
ATOM 6601 C CA . ASP B 1 350 ? 8.336 49.312 13.25 1 83.56 350 ASP B CA 1
ATOM 6602 C C . ASP B 1 350 ? 9.312 49.875 12.219 1 83.56 350 ASP B C 1
ATOM 6604 O O . ASP B 1 350 ? 9.977 49.094 11.508 1 83.56 350 ASP B O 1
ATOM 6608 N N . PRO B 1 351 ? 9.523 51.125 12.258 1 86.81 351 PRO B N 1
ATOM 6609 C CA . PRO B 1 351 ? 10.383 51.719 11.234 1 86.81 351 PRO B CA 1
ATOM 6610 C C . PRO B 1 351 ? 11.828 51.25 11.328 1 86.81 351 PRO B C 1
ATOM 6612 O O . PRO B 1 351 ? 12.516 51.156 10.305 1 86.81 351 PRO B O 1
ATOM 6615 N N . GLU B 1 352 ? 12.25 51.031 12.492 1 91.56 352 GLU B N 1
ATOM 6616 C CA . GLU B 1 352 ? 13.633 50.594 12.648 1 91.56 352 GLU B CA 1
ATOM 6617 C C . GLU B 1 352 ? 13.867 49.25 12 1 91.56 352 GLU B C 1
ATOM 6619 O O . GLU B 1 352 ? 14.914 49 11.398 1 91.56 352 GLU B O 1
ATOM 6624 N N . ILE B 1 353 ? 12.977 48.375 12.211 1 92 353 ILE B N 1
ATOM 6625 C CA . ILE B 1 353 ? 13.117 47.031 11.648 1 92 353 ILE B CA 1
ATOM 6626 C C . ILE B 1 353 ? 12.984 47.094 10.133 1 92 353 ILE B C 1
ATOM 6628 O O . ILE B 1 353 ? 13.648 46.344 9.414 1 92 353 ILE B O 1
ATOM 6632 N N . ILE B 1 354 ? 12.102 47.906 9.648 1 92.69 354 ILE B N 1
ATOM 6633 C CA . ILE B 1 354 ? 11.906 48.062 8.211 1 92.69 354 ILE B CA 1
ATOM 6634 C C . ILE B 1 354 ? 13.195 48.562 7.574 1 92.69 354 ILE B C 1
ATOM 6636 O O . ILE B 1 354 ? 13.617 48.062 6.531 1 92.69 354 ILE B O 1
ATOM 6640 N N . LYS B 1 355 ? 13.742 49.531 8.211 1 94.31 355 LYS B N 1
ATOM 6641 C CA . LYS B 1 355 ? 15 50.094 7.711 1 94.31 355 LYS B CA 1
ATOM 6642 C C . LYS B 1 355 ? 16.078 49 7.66 1 94.31 355 LYS B C 1
ATOM 6644 O O . LYS B 1 355 ? 16.812 48.906 6.676 1 94.31 355 LYS B O 1
ATOM 6649 N N . LYS B 1 356 ? 16.156 48.281 8.703 1 95.44 356 LYS B N 1
ATOM 6650 C CA . LYS B 1 356 ? 17.141 47.219 8.766 1 95.44 356 LYS B CA 1
ATOM 6651 C C . LYS B 1 356 ? 16.906 46.188 7.664 1 95.44 356 LYS B C 1
ATOM 6653 O O . LYS B 1 356 ? 17.859 45.688 7.055 1 95.44 356 LYS B O 1
ATOM 6658 N N . ALA B 1 357 ? 15.633 45.812 7.453 1 95.38 357 ALA B N 1
ATOM 6659 C CA . ALA B 1 357 ? 15.266 44.812 6.457 1 95.38 357 ALA B CA 1
ATOM 6660 C C . ALA B 1 357 ? 15.531 45.312 5.043 1 95.38 357 ALA B C 1
ATOM 6662 O O . ALA B 1 357 ? 15.859 44.531 4.148 1 95.38 357 ALA B O 1
ATOM 6663 N N . ILE B 1 358 ? 15.43 46.594 4.836 1 95.44 358 ILE B N 1
ATOM 6664 C CA . ILE B 1 358 ? 15.727 47.188 3.539 1 95.44 358 ILE B CA 1
ATOM 6665 C C . ILE B 1 358 ? 17.234 47.188 3.299 1 95.44 358 ILE B C 1
ATOM 6667 O O . ILE B 1 358 ? 17.688 46.938 2.182 1 95.44 358 ILE B O 1
ATOM 6671 N N . GLU B 1 359 ? 17.969 47.469 4.312 1 96.5 359 GLU B N 1
ATOM 6672 C CA . GLU B 1 359 ? 19.422 47.531 4.211 1 96.5 359 GLU B CA 1
ATOM 6673 C C . GLU B 1 359 ? 20.016 46.125 4.051 1 96.5 359 GLU B C 1
ATOM 6675 O O . GLU B 1 359 ? 20.984 45.938 3.312 1 96.5 359 GLU B O 1
ATOM 6680 N N . LYS B 1 360 ? 19.484 45.188 4.809 1 96.56 360 LYS B N 1
ATOM 6681 C CA . LYS B 1 360 ? 19.969 43.812 4.777 1 96.56 360 LYS B CA 1
ATOM 6682 C C . LYS B 1 360 ? 18.828 42.812 4.578 1 96.56 360 LYS B C 1
ATOM 6684 O O . LYS B 1 360 ? 18.562 41.969 5.434 1 96.56 360 LYS B O 1
ATOM 6689 N N . PRO B 1 361 ? 18.266 42.875 3.43 1 95.12 361 PRO B N 1
ATOM 6690 C CA . PRO B 1 361 ? 17.078 42.031 3.176 1 95.12 361 PRO B CA 1
ATOM 6691 C C . PRO B 1 361 ? 17.359 40.562 3.285 1 95.12 361 PRO B C 1
ATOM 6693 O O . PRO B 1 361 ? 16.438 39.75 3.547 1 95.12 361 PRO B O 1
ATOM 6696 N N . GLU B 1 362 ? 18.609 40.094 3.168 1 92.44 362 GLU B N 1
ATOM 6697 C CA . GLU B 1 362 ? 18.984 38.688 3.191 1 92.44 362 GLU B CA 1
ATOM 6698 C C . GLU B 1 362 ? 18.781 38.094 4.582 1 92.44 362 GLU B C 1
ATOM 6700 O O . GLU B 1 362 ? 18.734 36.875 4.738 1 92.44 362 GLU B O 1
ATOM 6705 N N . LEU B 1 363 ? 18.594 38.906 5.594 1 94 363 LEU B N 1
ATOM 6706 C CA . LEU B 1 363 ? 18.484 38.438 6.973 1 94 363 LEU B CA 1
ATOM 6707 C C . LEU B 1 363 ? 17.016 38.312 7.371 1 94 363 LEU B C 1
ATOM 6709 O O . LEU B 1 363 ? 16.719 37.875 8.492 1 94 363 LEU B O 1
ATOM 6713 N N . PHE B 1 364 ? 16.125 38.594 6.375 1 93.94 364 PHE B N 1
ATOM 6714 C CA . PHE B 1 364 ? 14.711 38.594 6.715 1 93.94 364 PHE B CA 1
ATOM 6715 C C . PHE B 1 364 ? 13.898 37.812 5.691 1 93.94 364 PHE B C 1
ATOM 6717 O O . PHE B 1 364 ? 14.359 37.594 4.578 1 93.94 364 PHE B O 1
ATOM 6724 N N . VAL B 1 365 ? 12.773 37.375 6.121 1 92.62 365 VAL B N 1
ATOM 6725 C CA . VAL B 1 365 ? 11.734 36.812 5.266 1 92.62 365 VAL B CA 1
ATOM 6726 C C . VAL B 1 365 ? 10.422 37.594 5.477 1 92.62 365 VAL B C 1
ATOM 6728 O O . VAL B 1 365 ? 10.047 37.875 6.613 1 92.62 365 VAL B O 1
ATOM 6731 N N . MET B 1 366 ? 9.891 38.031 4.395 1 92 366 MET B N 1
ATOM 6732 C CA . MET B 1 366 ? 8.57 38.656 4.461 1 92 366 MET B CA 1
ATOM 6733 C C . MET B 1 366 ? 7.477 37.656 4.168 1 92 366 MET B C 1
ATOM 6735 O O . MET B 1 366 ? 7.516 36.969 3.145 1 92 366 MET B O 1
ATOM 6739 N N . LYS B 1 367 ? 6.574 37.438 5.086 1 88.94 367 LYS B N 1
ATOM 6740 C CA . LYS B 1 367 ? 5.547 36.406 4.98 1 88.94 367 LYS B CA 1
ATOM 6741 C C . LYS B 1 367 ? 4.152 37.031 4.957 1 88.94 367 LYS B C 1
ATOM 6743 O O . LYS B 1 367 ? 3.816 37.844 5.812 1 88.94 367 LYS B O 1
ATOM 6748 N N . PRO B 1 368 ? 3.352 36.625 4.004 1 84 368 PRO B N 1
ATOM 6749 C CA . PRO B 1 368 ? 1.949 37.031 4.039 1 84 368 PRO B CA 1
ATOM 6750 C C . PRO B 1 368 ? 1.122 36.25 5.055 1 84 368 PRO B C 1
ATOM 6752 O O . PRO B 1 368 ? 1.58 35.219 5.57 1 84 368 PRO B O 1
ATOM 6755 N N . GLN B 1 369 ? -0.01 36.75 5.391 1 74.56 369 GLN B N 1
ATOM 6756 C CA . GLN B 1 369 ? -0.865 36.125 6.398 1 74.56 369 GLN B CA 1
ATOM 6757 C C . GLN B 1 369 ? -1.433 34.781 5.898 1 74.56 369 GLN B C 1
ATOM 6759 O O . GLN B 1 369 ? -1.861 33.969 6.699 1 74.56 369 GLN B O 1
ATOM 6764 N N . ARG B 1 370 ? -1.405 34.5 4.695 1 64.56 370 ARG B N 1
ATOM 6765 C CA . ARG B 1 370 ? -1.99 33.281 4.117 1 64.56 370 ARG B CA 1
ATOM 6766 C C . ARG B 1 370 ? -1.118 32.062 4.398 1 64.56 370 ARG B C 1
ATOM 6768 O O . ARG B 1 370 ? 0.089 32.219 4.613 1 64.56 370 ARG B O 1
ATOM 6775 N N . GLU B 1 371 ? -1.896 30.969 4.785 1 59.53 371 GLU B N 1
ATOM 6776 C CA . GLU B 1 371 ? -1.185 29.703 4.934 1 59.53 371 GLU B CA 1
ATOM 6777 C C . GLU B 1 371 ? -0.83 29.094 3.574 1 59.53 371 GLU B C 1
ATOM 6779 O O . GLU B 1 371 ? -1.348 29.531 2.543 1 59.53 371 GLU B O 1
ATOM 6784 N N . GLY B 1 372 ? 0.161 28.25 3.443 1 54.75 372 GLY B N 1
ATOM 6785 C CA . GLY B 1 372 ? 0.529 27.531 2.234 1 54.75 372 GLY B CA 1
ATOM 6786 C C . GLY B 1 372 ? 1.862 27.984 1.66 1 54.75 372 GLY B C 1
ATOM 6787 O O . GLY B 1 372 ? 2.355 29.062 1.986 1 54.75 372 GLY B O 1
ATOM 6788 N N . GLY B 1 373 ? 2.512 27.125 1.061 1 57.44 373 GLY B N 1
ATOM 6789 C CA . GLY B 1 373 ? 3.809 27.359 0.443 1 57.44 373 GLY B CA 1
ATOM 6790 C C . GLY B 1 373 ? 3.738 28.234 -0.788 1 57.44 373 GLY B C 1
ATOM 6791 O O . GLY B 1 373 ? 2.676 28.375 -1.399 1 57.44 373 GLY B O 1
ATOM 6792 N N . GLY B 1 374 ? 4.629 29.016 -1.014 1 59.22 374 GLY B N 1
ATOM 6793 C CA . GLY B 1 374 ? 4.828 29.672 -2.289 1 59.22 374 GLY B CA 1
ATOM 6794 C C . GLY B 1 374 ? 4.598 31.172 -2.223 1 59.22 374 GLY B C 1
ATOM 6795 O O . GLY B 1 374 ? 4.715 31.875 -3.234 1 59.22 374 GLY B O 1
ATOM 6796 N N . ASN B 1 375 ? 4.34 31.656 -0.991 1 70.06 375 ASN B N 1
ATOM 6797 C CA . ASN B 1 375 ? 3.986 33.062 -0.947 1 70.06 375 ASN B CA 1
ATOM 6798 C C . ASN B 1 375 ? 5.031 33.906 -0.188 1 70.06 375 ASN B C 1
ATOM 6800 O O . ASN B 1 375 ? 4.93 35.125 -0.106 1 70.06 375 ASN B O 1
ATOM 6804 N N . ASN B 1 376 ? 5.984 33.25 0.366 1 83.62 376 ASN B N 1
ATOM 6805 C CA . ASN B 1 376 ? 7.004 33.969 1.128 1 83.62 376 ASN B CA 1
ATOM 6806 C C . ASN B 1 376 ? 7.941 34.75 0.214 1 83.62 376 ASN B C 1
ATOM 6808 O O . ASN B 1 376 ? 8.164 34.344 -0.935 1 83.62 376 ASN B O 1
ATOM 6812 N N . ILE B 1 377 ? 8.43 35.875 0.654 1 87.25 377 ILE B N 1
ATOM 6813 C CA . ILE B 1 377 ? 9.312 36.75 -0.09 1 87.25 377 ILE B CA 1
ATOM 6814 C C . ILE B 1 377 ? 10.703 36.75 0.55 1 87.25 377 ILE B C 1
ATOM 6816 O O . ILE B 1 377 ? 10.828 36.875 1.771 1 87.25 377 ILE B O 1
ATOM 6820 N N . TYR B 1 378 ? 11.695 36.594 -0.339 1 88.88 378 TYR B N 1
ATOM 6821 C CA . TYR B 1 378 ? 13.062 36.469 0.16 1 88.88 378 TYR B CA 1
ATOM 6822 C C . TYR B 1 378 ? 14 37.438 -0.548 1 88.88 378 TYR B C 1
ATOM 6824 O O . TYR B 1 378 ? 13.656 38 -1.601 1 88.88 378 TYR B O 1
ATOM 6832 N N . GLY B 1 379 ? 15.203 37.719 0.07 1 89.69 379 GLY B N 1
ATOM 6833 C CA . GLY B 1 379 ? 16.297 38.438 -0.564 1 89.69 379 GLY B CA 1
ATOM 6834 C C . GLY B 1 379 ? 15.938 39.844 -0.944 1 89.69 379 GLY B C 1
ATOM 6835 O O . GLY B 1 379 ? 15.258 40.562 -0.188 1 89.69 379 GLY B O 1
ATOM 6836 N N . ASP B 1 380 ? 16.359 40.156 -2.125 1 91.62 380 ASP B N 1
ATOM 6837 C CA . ASP B 1 380 ? 16.188 41.531 -2.607 1 91.62 380 ASP B CA 1
ATOM 6838 C C . ASP B 1 380 ? 14.703 41.875 -2.781 1 91.62 380 ASP B C 1
ATOM 6840 O O . ASP B 1 380 ? 14.297 43.031 -2.676 1 91.62 380 ASP B O 1
ATOM 6844 N N . ASP B 1 381 ? 14.039 40.844 -2.984 1 91.69 381 ASP B N 1
ATOM 6845 C CA . ASP B 1 381 ? 12.602 41.062 -3.143 1 91.69 381 ASP B CA 1
ATOM 6846 C C . ASP B 1 381 ? 11.984 41.625 -1.86 1 91.69 381 ASP B C 1
ATOM 6848 O O . ASP B 1 381 ? 10.969 42.312 -1.905 1 91.69 381 ASP B O 1
ATOM 6852 N N . VAL B 1 382 ? 12.578 41.219 -0.729 1 93.38 382 VAL B N 1
ATOM 6853 C CA . VAL B 1 382 ? 12.117 41.812 0.532 1 93.38 382 VAL B CA 1
ATOM 6854 C C . VAL B 1 382 ? 12.266 43.312 0.503 1 93.38 382 VAL B C 1
ATOM 6856 O O . VAL B 1 382 ? 11.32 44.031 0.816 1 93.38 382 VAL B O 1
ATOM 6859 N N . ARG B 1 383 ? 13.375 43.75 0.081 1 94.25 383 ARG B N 1
ATOM 6860 C CA . ARG B 1 383 ? 13.641 45.188 -0.021 1 94.25 383 ARG B CA 1
ATOM 6861 C C . ARG B 1 383 ? 12.664 45.844 -0.973 1 94.25 383 ARG B C 1
ATOM 6863 O O . ARG B 1 383 ? 12.023 46.844 -0.616 1 94.25 383 ARG B O 1
ATOM 6870 N N . GLU B 1 384 ? 12.523 45.25 -2.107 1 94.38 384 GLU B N 1
ATOM 6871 C CA . GLU B 1 384 ? 11.68 45.844 -3.141 1 94.38 384 GLU B CA 1
ATOM 6872 C C . GLU B 1 384 ? 10.227 45.938 -2.668 1 94.38 384 GLU B C 1
ATOM 6874 O O . GLU B 1 384 ? 9.57 46.969 -2.906 1 94.38 384 GLU B O 1
ATOM 6879 N N . ASN B 1 385 ? 9.797 44.938 -2.037 1 92.12 385 ASN B N 1
ATOM 6880 C CA . ASN B 1 385 ? 8.414 44.906 -1.586 1 92.12 385 ASN B CA 1
ATOM 6881 C C . ASN B 1 385 ? 8.188 45.906 -0.443 1 92.12 385 ASN B C 1
ATOM 6883 O O . ASN B 1 385 ? 7.133 46.531 -0.361 1 92.12 385 ASN B O 1
ATOM 6887 N N . LEU B 1 386 ? 9.172 46 0.441 1 92.81 386 LEU B N 1
ATOM 6888 C CA . LEU B 1 386 ? 9.062 46.969 1.544 1 92.81 386 LEU B CA 1
ATOM 6889 C C . LEU B 1 386 ? 9.023 48.375 1.026 1 92.81 386 LEU B C 1
ATOM 6891 O O . LEU B 1 386 ? 8.25 49.219 1.526 1 92.81 386 LEU B O 1
ATOM 6895 N N . LEU B 1 387 ? 9.812 48.625 0.042 1 91.62 387 LEU B N 1
ATOM 6896 C CA . LEU B 1 387 ? 9.836 49.938 -0.562 1 91.62 387 LEU B CA 1
ATOM 6897 C C . LEU B 1 387 ? 8.516 50.25 -1.268 1 91.62 387 LEU B C 1
ATOM 6899 O O . LEU B 1 387 ? 8.008 51.375 -1.191 1 91.62 387 LEU B O 1
ATOM 6903 N N . ARG B 1 388 ? 8.055 49.25 -1.938 1 90.19 388 ARG B N 1
ATOM 6904 C CA . ARG B 1 388 ? 6.766 49.406 -2.607 1 90.19 388 ARG B CA 1
ATOM 6905 C C . ARG B 1 388 ? 5.656 49.719 -1.604 1 90.19 388 ARG B C 1
ATOM 6907 O O . ARG B 1 388 ? 4.836 50.594 -1.827 1 90.19 388 ARG B O 1
ATOM 6914 N N . LEU B 1 389 ? 5.652 48.938 -0.522 1 86.69 389 LEU B N 1
ATOM 6915 C CA . LEU B 1 389 ? 4.621 49.125 0.496 1 86.69 389 LEU B CA 1
ATOM 6916 C C . LEU B 1 389 ? 4.699 50.5 1.127 1 86.69 389 LEU B C 1
ATOM 6918 O O . LEU B 1 389 ? 3.676 51.062 1.506 1 86.69 389 LEU B O 1
ATOM 6922 N N . GLN B 1 390 ? 5.863 51.062 1.338 1 83.31 390 GLN B N 1
ATOM 6923 C CA . GLN B 1 390 ? 6.043 52.375 1.898 1 83.31 390 GLN B CA 1
ATOM 6924 C C . GLN B 1 390 ? 5.414 53.438 1.004 1 83.31 390 GLN B C 1
ATOM 6926 O O . GLN B 1 390 ? 4.918 54.469 1.494 1 83.31 390 GLN B O 1
ATOM 6931 N N . LYS B 1 391 ? 5.371 53.125 -0.304 1 84.94 391 LYS B N 1
ATOM 6932 C CA . LYS B 1 391 ? 4.797 54.062 -1.264 1 84.94 391 LYS B CA 1
ATOM 6933 C C . LYS B 1 391 ? 3.275 53.969 -1.297 1 84.94 391 LYS B C 1
ATOM 6935 O O . LYS B 1 391 ? 2.58 54.969 -1.509 1 84.94 391 LYS B O 1
ATOM 6940 N N . GLU B 1 392 ? 2.74 52.812 -1.284 1 77.06 392 GLU B N 1
ATOM 6941 C CA . GLU B 1 392 ? 1.315 52.562 -1.443 1 77.06 392 GLU B CA 1
ATOM 6942 C C . GLU B 1 392 ? 0.542 52.906 -0.174 1 77.06 392 GLU B C 1
ATOM 6944 O O . GLU B 1 392 ? -0.681 53.062 -0.21 1 77.06 392 GLU B O 1
ATOM 6949 N N . GLY B 1 393 ? 1.182 53.062 0.909 1 68.06 393 GLY B N 1
ATOM 6950 C CA . GLY B 1 393 ? 0.521 53.469 2.143 1 68.06 393 GLY B CA 1
ATOM 6951 C C . GLY B 1 393 ? 0.6 52.406 3.225 1 68.06 393 GLY B C 1
ATOM 6952 O O . GLY B 1 393 ? 0.905 51.25 2.941 1 68.06 393 GLY B O 1
ATOM 6953 N N . GLU B 1 394 ? 0.231 52.688 4.441 1 66.56 394 GLU B N 1
ATOM 6954 C CA . GLU B 1 394 ? 0.433 51.969 5.68 1 66.56 394 GLU B CA 1
ATOM 6955 C C . GLU B 1 394 ? -0.554 50.781 5.789 1 66.56 394 GLU B C 1
ATOM 6957 O O . GLU B 1 394 ? -0.269 49.781 6.445 1 66.56 394 GLU B O 1
ATOM 6962 N N . GLU B 1 395 ? -1.587 50.875 5.105 1 69.94 395 GLU B N 1
ATOM 6963 C CA . GLU B 1 395 ? -2.631 49.844 5.273 1 69.94 395 GLU B CA 1
ATOM 6964 C C . GLU B 1 395 ? -2.193 48.5 4.703 1 69.94 395 GLU B C 1
ATOM 6966 O O . GLU B 1 395 ? -2.486 47.469 5.281 1 69.94 395 GLU B O 1
ATOM 6971 N N . GLU B 1 396 ? -1.488 48.469 3.754 1 75.94 396 GLU B N 1
ATOM 6972 C CA . GLU B 1 396 ? -1.062 47.25 3.078 1 75.94 396 GLU B CA 1
ATOM 6973 C C . GLU B 1 396 ? 0.035 46.531 3.865 1 75.94 396 GLU B C 1
ATOM 6975 O O . GLU B 1 396 ? 0.243 45.344 3.701 1 75.94 396 GLU B O 1
ATOM 6980 N N . ASN B 1 397 ? 0.581 47.312 4.762 1 79.56 397 ASN B N 1
ATOM 6981 C CA . ASN B 1 397 ? 1.664 46.75 5.574 1 79.56 397 ASN B CA 1
ATOM 6982 C C . ASN B 1 397 ? 1.168 45.656 6.504 1 79.56 397 ASN B C 1
ATOM 6984 O O . ASN B 1 397 ? 1.913 44.719 6.828 1 79.56 397 ASN B O 1
ATOM 6988 N N . ALA B 1 398 ? -0.088 45.75 6.801 1 78.19 398 ALA B N 1
ATOM 6989 C CA . ALA B 1 398 ? -0.649 44.844 7.801 1 78.19 398 ALA B CA 1
ATOM 6990 C C . ALA B 1 398 ? -0.883 43.469 7.211 1 78.19 398 ALA B C 1
ATOM 6992 O O . ALA B 1 398 ? -1.086 42.5 7.945 1 78.19 398 ALA B O 1
ATOM 6993 N N . ALA B 1 399 ? -0.672 43.406 5.926 1 81.25 399 ALA B N 1
ATOM 6994 C CA . ALA B 1 399 ? -0.885 42.125 5.246 1 81.25 399 ALA B CA 1
ATOM 6995 C C . ALA B 1 399 ? 0.345 41.219 5.363 1 81.25 399 ALA B C 1
ATOM 6997 O O . ALA B 1 399 ? 0.28 40.031 5.066 1 81.25 399 ALA B O 1
ATOM 6998 N N . TYR B 1 400 ? 1.426 41.812 5.887 1 87.88 400 TYR B N 1
ATOM 6999 C CA . TYR B 1 400 ? 2.68 41.062 5.949 1 87.88 400 TYR B CA 1
ATOM 7000 C C . TYR B 1 400 ? 3.309 41.188 7.336 1 87.88 400 TYR B C 1
ATOM 7002 O O . TYR B 1 400 ? 2.984 42.094 8.102 1 87.88 400 TYR B O 1
ATOM 7010 N N . ILE B 1 401 ? 4.117 40.156 7.617 1 88.81 401 ILE B N 1
ATOM 7011 C CA . ILE B 1 401 ? 5.023 40.219 8.758 1 88.81 401 ILE B CA 1
ATOM 7012 C C . ILE B 1 401 ? 6.461 40 8.289 1 88.81 401 ILE B C 1
ATOM 7014 O O . ILE B 1 401 ? 6.688 39.5 7.184 1 88.81 401 ILE B O 1
ATOM 7018 N N . LEU B 1 402 ? 7.363 40.5 9.094 1 92.44 402 LEU B N 1
ATOM 7019 C CA . LEU B 1 402 ? 8.773 40.188 8.891 1 92.44 402 LEU B CA 1
ATOM 7020 C C . LEU B 1 402 ? 9.242 39.125 9.883 1 92.44 402 LEU B C 1
ATOM 7022 O O . LEU B 1 402 ? 8.875 39.156 11.055 1 92.44 402 LEU B O 1
ATOM 7026 N N . MET B 1 403 ? 9.953 38.188 9.406 1 93.88 403 MET B N 1
ATOM 7027 C CA . MET B 1 403 ? 10.562 37.156 10.242 1 93.88 403 MET B CA 1
ATOM 7028 C C . MET B 1 403 ? 12.062 37.062 10 1 93.88 403 MET B C 1
ATOM 7030 O O . MET B 1 403 ? 12.531 37.281 8.883 1 93.88 403 MET B O 1
ATOM 7034 N N . GLN B 1 404 ? 12.734 36.844 11.086 1 94 404 GLN B N 1
ATOM 7035 C CA . GLN B 1 404 ? 14.156 36.531 10.945 1 94 404 GLN B CA 1
ATOM 7036 C C . GLN B 1 404 ? 14.383 35.344 10.023 1 94 404 GLN B C 1
ATOM 7038 O O . GLN B 1 404 ? 13.68 34.344 10.117 1 94 404 GLN B O 1
ATOM 7043 N N . ARG B 1 405 ? 15.312 35.531 9.07 1 93.44 405 ARG B N 1
ATOM 7044 C CA . ARG B 1 405 ? 15.656 34.406 8.227 1 93.44 405 ARG B CA 1
ATOM 7045 C C . ARG B 1 405 ? 16.453 33.344 9.016 1 93.44 405 ARG B C 1
ATOM 7047 O O . ARG B 1 405 ? 17.344 33.719 9.797 1 93.44 405 ARG B O 1
ATOM 7054 N N . ILE B 1 406 ? 16.047 32.125 8.945 1 94 406 ILE B N 1
ATOM 7055 C CA . ILE B 1 406 ? 16.75 31.016 9.578 1 94 406 ILE B CA 1
ATOM 7056 C C . ILE B 1 406 ? 17.688 30.359 8.57 1 94 406 ILE B C 1
ATOM 7058 O O . ILE B 1 406 ? 17.328 30.172 7.406 1 94 406 ILE B O 1
ATOM 7062 N N . PHE B 1 407 ? 18.906 30.094 8.977 1 93 407 PHE B N 1
ATOM 7063 C CA . PHE B 1 407 ? 19.906 29.469 8.109 1 93 407 PHE B CA 1
ATOM 7064 C C . PHE B 1 407 ? 20.234 28.062 8.586 1 93 407 PHE B C 1
ATOM 7066 O O . PHE B 1 407 ? 21.25 27.859 9.273 1 93 407 PHE B O 1
ATOM 7073 N N . PRO B 1 408 ? 19.406 27.172 8.141 1 93.12 408 PRO B N 1
ATOM 7074 C CA . PRO B 1 408 ? 19.672 25.781 8.547 1 93.12 408 PRO B CA 1
ATOM 7075 C C . PRO B 1 408 ? 20.891 25.188 7.855 1 93.12 408 PRO B C 1
ATOM 7077 O O . PRO B 1 408 ? 21.359 25.719 6.852 1 93.12 408 PRO B O 1
ATOM 7080 N N . LYS B 1 409 ? 21.406 24.141 8.438 1 90.5 409 LYS B N 1
ATOM 7081 C CA . LYS B 1 409 ? 22.516 23.422 7.816 1 90.5 409 LYS B CA 1
ATOM 7082 C C . LYS B 1 409 ? 22.094 22.797 6.492 1 90.5 409 LYS B C 1
ATOM 7084 O O . LYS B 1 409 ? 21.016 22.219 6.387 1 90.5 409 LYS B O 1
ATOM 7089 N N . VAL B 1 410 ? 22.938 23.016 5.5 1 91.62 410 VAL B N 1
ATOM 7090 C CA . VAL B 1 410 ? 22.719 22.391 4.199 1 91.62 410 VAL B CA 1
ATOM 7091 C C . VAL B 1 410 ? 23.406 21.031 4.156 1 91.62 410 VAL B C 1
ATOM 7093 O O . VAL B 1 410 ? 24.531 20.875 4.648 1 91.62 410 VAL B O 1
ATOM 7096 N N . SER B 1 411 ? 22.719 20.078 3.707 1 90.12 411 SER B N 1
ATOM 7097 C CA . SER B 1 411 ? 23.281 18.75 3.6 1 90.12 411 SER B CA 1
ATOM 7098 C C . SER B 1 411 ? 23 18.141 2.23 1 90.12 411 SER B C 1
ATOM 7100 O O . SER B 1 411 ? 22.047 18.516 1.561 1 90.12 411 SER B O 1
ATOM 7102 N N . ASN B 1 412 ? 23.953 17.281 1.812 1 91.06 412 ASN B N 1
ATOM 7103 C CA . ASN B 1 412 ? 23.703 16.5 0.604 1 91.06 412 ASN B CA 1
ATOM 7104 C C . ASN B 1 412 ? 22.719 15.367 0.861 1 91.06 412 ASN B C 1
ATOM 7106 O O . ASN B 1 412 ? 22.891 14.594 1.804 1 91.06 412 ASN B O 1
ATOM 7110 N N . VAL B 1 413 ? 21.672 15.367 0.058 1 92.62 413 VAL B N 1
ATOM 7111 C CA . VAL B 1 413 ? 20.641 14.359 0.274 1 92.62 413 VAL B CA 1
ATOM 7112 C C . VAL B 1 413 ? 20.25 13.734 -1.06 1 92.62 413 VAL B C 1
ATOM 7114 O O . VAL B 1 413 ? 20.484 14.312 -2.121 1 92.62 413 VAL B O 1
ATOM 7117 N N . PHE B 1 414 ? 19.797 12.461 -1.048 1 94.81 414 PHE B N 1
ATOM 7118 C CA . PHE B 1 414 ? 19.156 11.828 -2.191 1 94.81 414 PHE B CA 1
ATOM 7119 C C . PHE B 1 414 ? 17.641 12.031 -2.148 1 94.81 414 PHE B C 1
ATOM 7121 O O . PHE B 1 414 ? 16.969 11.539 -1.243 1 94.81 414 PHE B O 1
ATOM 7128 N N . LEU B 1 415 ? 17.141 12.812 -3.082 1 95.44 415 LEU B N 1
ATOM 7129 C CA . LEU B 1 415 ? 15.711 13.047 -3.205 1 95.44 415 LEU B CA 1
ATOM 7130 C C . LEU B 1 415 ? 15.102 12.148 -4.277 1 95.44 415 LEU B C 1
ATOM 7132 O O . LEU B 1 415 ? 15.648 12.023 -5.375 1 95.44 415 LEU B O 1
ATOM 7136 N N . VAL B 1 416 ? 14.062 11.438 -3.932 1 97.06 416 VAL B N 1
ATOM 7137 C CA . VAL B 1 416 ? 13.43 10.5 -4.855 1 97.06 416 VAL B CA 1
ATOM 7138 C C . VAL B 1 416 ? 12.055 11.016 -5.266 1 97.06 416 VAL B C 1
ATOM 7140 O O . VAL B 1 416 ? 11.203 11.273 -4.41 1 97.06 416 VAL B O 1
ATOM 7143 N N . ARG B 1 417 ? 11.797 11.266 -6.539 1 95.06 417 ARG B N 1
ATOM 7144 C CA . ARG B 1 417 ? 10.539 11.68 -7.152 1 95.06 417 ARG B CA 1
ATOM 7145 C C . ARG B 1 417 ? 10.305 10.938 -8.469 1 95.06 417 ARG B C 1
ATOM 7147 O O . ARG B 1 417 ? 11.242 10.727 -9.242 1 95.06 417 ARG B O 1
ATOM 7154 N N . GLU B 1 418 ? 9.086 10.469 -8.641 1 93.44 418 GLU B N 1
ATOM 7155 C CA . GLU B 1 418 ? 8.672 9.867 -9.906 1 93.44 418 GLU B CA 1
ATOM 7156 C C . GLU B 1 418 ? 9.594 8.719 -10.305 1 93.44 418 GLU B C 1
ATOM 7158 O O . GLU B 1 418 ? 9.961 8.594 -11.469 1 93.44 418 GLU B O 1
ATOM 7163 N N . GLY B 1 419 ? 10.102 8.031 -9.32 1 95.44 419 GLY B N 1
ATOM 7164 C CA . GLY B 1 419 ? 10.844 6.805 -9.555 1 95.44 419 GLY B CA 1
ATOM 7165 C C . GLY B 1 419 ? 12.328 7.039 -9.797 1 95.44 419 GLY B C 1
ATOM 7166 O O . GLY B 1 419 ? 13.078 6.094 -10.031 1 95.44 419 GLY B O 1
ATOM 7167 N N . VAL B 1 420 ? 12.734 8.289 -9.734 1 95 420 VAL B N 1
ATOM 7168 C CA . VAL B 1 420 ? 14.133 8.617 -9.984 1 95 420 VAL B CA 1
ATOM 7169 C C . VAL B 1 420 ? 14.711 9.391 -8.805 1 95 420 VAL B C 1
ATOM 7171 O O . VAL B 1 420 ? 13.977 10.07 -8.086 1 95 420 VAL B O 1
ATOM 7174 N N . TYR B 1 421 ? 16 9.203 -8.516 1 94.69 421 TYR B N 1
ATOM 7175 C CA . TYR B 1 421 ? 16.625 9.969 -7.438 1 94.69 421 TYR B CA 1
ATOM 7176 C C . TYR B 1 421 ? 17.531 11.055 -7.996 1 94.69 421 TYR B C 1
ATOM 7178 O O . TYR B 1 421 ? 18.016 10.945 -9.125 1 94.69 421 TYR B O 1
ATOM 7186 N N . HIS B 1 422 ? 17.672 12.141 -7.273 1 92.12 422 HIS B N 1
ATOM 7187 C CA . HIS B 1 422 ? 18.609 13.219 -7.535 1 92.12 422 HIS B CA 1
ATOM 7188 C C . HIS B 1 422 ? 19.391 13.586 -6.273 1 92.12 422 HIS B C 1
ATOM 7190 O O . HIS B 1 422 ? 18.828 13.609 -5.176 1 92.12 422 HIS B O 1
ATOM 7196 N N . LYS B 1 423 ? 20.672 13.719 -6.543 1 91.19 423 LYS B N 1
ATOM 7197 C CA . LYS B 1 423 ? 21.5 14.242 -5.461 1 91.19 423 LYS B CA 1
ATOM 7198 C C . LYS B 1 423 ? 21.453 15.773 -5.422 1 91.19 423 LYS B C 1
ATOM 7200 O O . LYS B 1 423 ? 21.625 16.422 -6.449 1 91.19 423 LYS B O 1
ATOM 7205 N N . ASP B 1 424 ? 21.094 16.281 -4.289 1 90.19 424 ASP B N 1
ATOM 7206 C CA . ASP B 1 424 ? 20.984 17.734 -4.176 1 90.19 424 ASP B CA 1
ATOM 7207 C C . ASP B 1 424 ? 21.375 18.203 -2.777 1 90.19 424 ASP B C 1
ATOM 7209 O O . ASP B 1 424 ? 21.469 17.391 -1.847 1 90.19 424 ASP B O 1
ATOM 7213 N N . GLN B 1 425 ? 21.734 19.484 -2.766 1 92.12 425 GLN B N 1
ATOM 7214 C CA . GLN B 1 425 ? 21.875 20.141 -1.472 1 92.12 425 GLN B CA 1
ATOM 7215 C C . GLN B 1 425 ? 20.516 20.578 -0.939 1 92.12 425 GLN B C 1
ATOM 7217 O O . GLN B 1 425 ? 19.734 21.203 -1.657 1 92.12 425 GLN B O 1
ATOM 7222 N N . ALA B 1 426 ? 20.281 20.141 0.319 1 92.44 426 ALA B N 1
ATOM 7223 C CA . ALA B 1 426 ? 18.922 20.359 0.816 1 92.44 426 ALA B CA 1
ATOM 7224 C C . ALA B 1 426 ? 18.938 20.828 2.268 1 92.44 426 ALA B C 1
ATOM 7226 O O . ALA B 1 426 ? 19.953 20.734 2.945 1 92.44 426 ALA B O 1
ATOM 7227 N N . ILE B 1 427 ? 17.875 21.469 2.646 1 93.56 427 ILE B N 1
ATOM 7228 C CA . ILE B 1 427 ? 17.609 21.844 4.031 1 93.56 427 ILE B CA 1
ATOM 7229 C C . ILE B 1 427 ? 16.344 21.141 4.516 1 93.56 427 ILE B C 1
ATOM 7231 O O . ILE B 1 427 ? 15.453 20.828 3.717 1 93.56 427 ILE B O 1
ATOM 7235 N N . SER B 1 428 ? 16.328 20.875 5.824 1 94.31 428 SER B N 1
ATOM 7236 C CA . SER B 1 428 ? 15.195 20.141 6.375 1 94.31 428 SER B CA 1
ATOM 7237 C C . SER B 1 428 ? 14.461 20.953 7.434 1 94.31 428 SER B C 1
ATOM 7239 O O . SER B 1 428 ? 15.078 21.75 8.141 1 94.31 428 SER B O 1
ATOM 7241 N N . GLU B 1 429 ? 13.156 20.844 7.418 1 95.44 429 GLU B N 1
ATOM 7242 C CA . GLU B 1 429 ? 12.273 21.438 8.406 1 95.44 429 GLU B CA 1
ATOM 7243 C C . GLU B 1 429 ? 11.586 20.375 9.258 1 95.44 429 GLU B C 1
ATOM 7245 O O . GLU B 1 429 ? 10.961 19.453 8.727 1 95.44 429 GLU B O 1
ATOM 7250 N N . LEU B 1 430 ? 11.758 20.547 10.562 1 97.62 430 LEU B N 1
ATOM 7251 C CA . LEU B 1 430 ? 11.141 19.609 11.5 1 97.62 430 LEU B CA 1
ATOM 7252 C C . LEU B 1 430 ? 9.789 20.125 11.969 1 97.62 430 LEU B C 1
ATOM 7254 O O . LEU B 1 430 ? 9.672 21.266 12.414 1 97.62 430 LEU B O 1
ATOM 7258 N N . GLY B 1 431 ? 8.766 19.391 11.719 1 98.06 431 GLY B N 1
ATOM 7259 C CA . GLY B 1 431 ? 7.457 19.656 12.305 1 98.06 431 GLY B CA 1
ATOM 7260 C C . GLY B 1 431 ? 7.109 18.703 13.43 1 98.06 431 GLY B C 1
ATOM 7261 O O . GLY B 1 431 ? 7.289 17.484 13.305 1 98.06 431 GLY B O 1
ATOM 7262 N N . ILE B 1 432 ? 6.691 19.266 14.602 1 98.75 432 ILE B N 1
ATOM 7263 C CA . ILE B 1 432 ? 6.227 18.438 15.719 1 98.75 432 ILE B CA 1
ATOM 7264 C C . ILE B 1 432 ? 4.707 18.531 15.828 1 98.75 432 ILE B C 1
ATOM 7266 O O . ILE B 1 432 ? 4.156 19.625 15.969 1 98.75 432 ILE B O 1
ATOM 7270 N N . TYR B 1 433 ? 4.082 17.328 15.781 1 98.88 433 TYR B N 1
ATOM 7271 C CA . TYR B 1 433 ? 2.633 17.281 15.914 1 98.88 433 TYR B CA 1
ATOM 7272 C C . TYR B 1 433 ? 2.221 17.328 17.391 1 98.88 433 TYR B C 1
ATOM 7274 O O . TYR B 1 433 ? 2.92 16.797 18.25 1 98.88 433 TYR B O 1
ATOM 7282 N N . GLY B 1 434 ? 1.114 18 17.641 1 98.81 434 GLY B N 1
ATOM 7283 C CA . GLY B 1 434 ? 0.496 18.031 18.953 1 98.81 434 GLY B CA 1
ATOM 7284 C C . GLY B 1 434 ? -1.014 17.891 18.906 1 98.81 434 GLY B C 1
ATOM 7285 O O . GLY B 1 434 ? -1.665 18.422 18 1 98.81 434 GLY B O 1
ATOM 7286 N N . ALA B 1 435 ? -1.531 17.125 19.875 1 98.88 435 ALA B N 1
ATOM 7287 C CA . ALA B 1 435 ? -2.979 16.969 20 1 98.88 435 ALA B CA 1
ATOM 7288 C C . ALA B 1 435 ? -3.477 17.547 21.328 1 98.88 435 ALA B C 1
ATOM 7290 O O . ALA B 1 435 ? -2.822 17.406 22.359 1 98.88 435 ALA B O 1
ATOM 7291 N N . TYR B 1 436 ? -4.547 18.266 21.281 1 98.81 436 TYR B N 1
ATOM 7292 C CA . TYR B 1 436 ? -5.188 18.875 22.438 1 98.81 436 TYR B CA 1
ATOM 7293 C C . TYR B 1 436 ? -6.695 18.656 22.406 1 98.81 436 TYR B C 1
ATOM 7295 O O . TYR B 1 436 ? -7.336 18.859 21.359 1 98.81 436 TYR B O 1
ATOM 7303 N N . LEU B 1 437 ? -7.266 18.156 23.469 1 98.88 437 LEU B N 1
ATOM 7304 C CA . LEU B 1 437 ? -8.711 18 23.609 1 98.88 437 LEU B CA 1
ATOM 7305 C C . LEU B 1 437 ? -9.164 18.406 25 1 98.88 437 LEU B C 1
ATOM 7307 O O . LEU B 1 437 ? -8.586 17.984 26 1 98.88 437 LEU B O 1
ATOM 7311 N N . ARG B 1 438 ? -10.094 19.219 25 1 98.38 438 ARG B N 1
ATOM 7312 C CA . ARG B 1 438 ? -10.672 19.688 26.25 1 98.38 438 ARG B CA 1
ATOM 7313 C C . ARG B 1 438 ? -12.195 19.656 26.203 1 98.38 438 ARG B C 1
ATOM 7315 O O . ARG B 1 438 ? -12.789 19.875 25.141 1 98.38 438 ARG B O 1
ATOM 7322 N N . ASN B 1 439 ? -12.898 19.344 27.297 1 98.38 439 ASN B N 1
ATOM 7323 C CA . ASN B 1 439 ? -14.336 19.484 27.5 1 98.38 439 ASN B CA 1
ATOM 7324 C C . ASN B 1 439 ? -14.633 20.391 28.688 1 98.38 439 ASN B C 1
ATOM 7326 O O . ASN B 1 439 ? -14.414 20.016 29.844 1 98.38 439 ASN B O 1
ATOM 7330 N N . LYS B 1 440 ? -15.094 21.594 28.375 1 96.56 440 LYS B N 1
ATOM 7331 C CA . LYS B 1 440 ? -15.25 22.625 29.406 1 96.56 440 LYS B CA 1
ATOM 7332 C C . LYS B 1 440 ? -13.945 22.844 30.156 1 96.56 440 LYS B C 1
ATOM 7334 O O . LYS B 1 440 ? -12.906 23.141 29.547 1 96.56 440 LYS B O 1
ATOM 7339 N N . GLU B 1 441 ? -13.922 22.516 31.391 1 94.94 441 GLU B N 1
ATOM 7340 C CA . GLU B 1 441 ? -12.727 22.812 32.188 1 94.94 441 GLU B CA 1
ATOM 7341 C C . GLU B 1 441 ? -11.789 21.609 32.219 1 94.94 441 GLU B C 1
ATOM 7343 O O . GLU B 1 441 ? -10.648 21.719 32.656 1 94.94 441 GLU B O 1
ATOM 7348 N N . ARG B 1 442 ? -12.18 20.516 31.672 1 97.75 442 ARG B N 1
ATOM 7349 C CA . ARG B 1 442 ? -11.406 19.281 31.766 1 97.75 442 ARG B CA 1
ATOM 7350 C C . ARG B 1 442 ? -10.516 19.094 30.547 1 97.75 442 ARG B C 1
ATOM 7352 O O . ARG B 1 442 ? -11.023 18.969 29.422 1 97.75 442 ARG B O 1
ATOM 7359 N N . VAL B 1 443 ? -9.273 19.109 30.766 1 98.31 443 VAL B N 1
ATOM 7360 C CA . VAL B 1 443 ? -8.336 18.766 29.703 1 98.31 443 VAL B CA 1
ATOM 7361 C C . VAL B 1 443 ? -8.234 17.25 29.562 1 98.31 443 VAL B C 1
ATOM 7363 O O . VAL B 1 443 ? -7.875 16.547 30.5 1 98.31 443 VAL B O 1
ATOM 7366 N N . ILE B 1 444 ? -8.539 16.688 28.453 1 98.69 444 ILE B N 1
ATOM 7367 C CA . ILE B 1 444 ? -8.586 15.258 28.203 1 98.69 444 ILE B CA 1
ATOM 7368 C C . ILE B 1 444 ? -7.289 14.797 27.547 1 98.69 444 ILE B C 1
ATOM 7370 O O . ILE B 1 444 ? -6.742 13.75 27.891 1 98.69 444 ILE B O 1
ATOM 7374 N N . ILE B 1 445 ? -6.852 15.547 26.531 1 98.81 445 ILE B N 1
ATOM 7375 C CA . ILE B 1 445 ? -5.609 15.25 25.828 1 98.81 445 ILE B CA 1
ATOM 7376 C C . ILE B 1 445 ? -4.762 16.516 25.734 1 98.81 445 ILE B C 1
ATOM 7378 O O . ILE B 1 445 ? -5.277 17.594 25.406 1 98.81 445 ILE B O 1
ATOM 7382 N N . ASN B 1 446 ? -3.549 16.5 26.031 1 98.88 446 ASN B N 1
ATOM 7383 C CA . ASN B 1 446 ? -2.488 17.469 25.75 1 98.88 446 ASN B CA 1
ATOM 7384 C C . ASN B 1 446 ? -1.138 16.781 25.578 1 98.88 446 ASN B C 1
ATOM 7386 O O . ASN B 1 446 ? -0.401 16.594 26.547 1 98.88 446 ASN B O 1
ATOM 7390 N N . GLU B 1 447 ? -0.841 16.484 24.281 1 98.62 447 GLU B N 1
ATOM 7391 C CA . GLU B 1 447 ? 0.32 15.617 24.094 1 98.62 447 GLU B CA 1
ATOM 7392 C C . GLU B 1 447 ? 1.066 15.953 22.812 1 98.62 447 GLU B C 1
ATOM 7394 O O . GLU B 1 447 ? 0.509 16.594 21.906 1 98.62 447 GLU B O 1
ATOM 7399 N N . GLN B 1 448 ? 2.348 15.617 22.797 1 98.56 448 GLN B N 1
ATOM 7400 C CA . GLN B 1 448 ? 3.123 15.508 21.562 1 98.56 448 GLN B CA 1
ATOM 7401 C C . GLN B 1 448 ? 2.736 14.258 20.781 1 98.56 448 GLN B C 1
ATOM 7403 O O . GLN B 1 448 ? 2.6 13.172 21.359 1 98.56 448 GLN B O 1
ATOM 7408 N N . SER B 1 449 ? 2.457 14.375 19.453 1 98.44 449 SER B N 1
ATOM 7409 C CA . SER B 1 449 ? 1.814 13.289 18.719 1 98.44 449 SER B CA 1
ATOM 7410 C C . SER B 1 449 ? 2.672 12.844 17.531 1 98.44 449 SER B C 1
ATOM 7412 O O . SER B 1 449 ? 2.146 12.477 16.484 1 98.44 449 SER B O 1
ATOM 7414 N N . GLY B 1 450 ? 3.949 12.883 17.641 1 98.44 450 GLY B N 1
ATOM 7415 C CA . GLY B 1 450 ? 4.816 12.469 16.547 1 98.44 450 GLY B CA 1
ATOM 7416 C C . GLY B 1 450 ? 5.414 13.641 15.789 1 98.44 450 GLY B C 1
ATOM 7417 O O . GLY B 1 450 ? 5.504 14.75 16.328 1 98.44 450 GLY B O 1
ATOM 7418 N N . TYR B 1 451 ? 5.922 13.344 14.508 1 98.62 451 TYR B N 1
ATOM 7419 C CA . TYR B 1 451 ? 6.656 14.414 13.836 1 98.62 451 TYR B CA 1
ATOM 7420 C C . TYR B 1 451 ? 6.551 14.281 12.32 1 98.62 451 TYR B C 1
ATOM 7422 O O . TYR B 1 451 ? 6.035 13.281 11.812 1 98.62 451 TYR B O 1
ATOM 7430 N N . LEU B 1 452 ? 6.887 15.336 11.656 1 98 452 LEU B N 1
ATOM 7431 C CA . LEU B 1 452 ? 7.031 15.438 10.211 1 98 452 LEU B CA 1
ATOM 7432 C C . LEU B 1 452 ? 8.359 16.094 9.844 1 98 452 LEU B C 1
ATOM 7434 O O . LEU B 1 452 ? 8.695 17.156 10.367 1 98 452 LEU B O 1
ATOM 7438 N N . MET B 1 453 ? 9.141 15.375 9.125 1 97.56 453 MET B N 1
ATOM 7439 C CA . MET B 1 453 ? 10.328 15.992 8.555 1 97.56 453 MET B CA 1
ATOM 7440 C C . MET B 1 453 ? 10.148 16.234 7.059 1 97.56 453 MET B C 1
ATOM 7442 O O . MET B 1 453 ? 9.805 15.32 6.316 1 97.56 453 MET B O 1
ATOM 7446 N N . ARG B 1 454 ? 10.227 17.469 6.652 1 96.56 454 ARG B N 1
ATOM 7447 C CA . ARG B 1 454 ? 10.18 17.859 5.246 1 96.56 454 ARG B CA 1
ATOM 7448 C C . ARG B 1 454 ? 11.539 18.359 4.77 1 96.56 454 ARG B C 1
ATOM 7450 O O . ARG B 1 454 ? 12.164 19.188 5.434 1 96.56 454 ARG B O 1
ATOM 7457 N N . THR B 1 455 ? 12.016 17.812 3.656 1 95.44 455 THR B N 1
ATOM 7458 C CA . THR B 1 455 ? 13.32 18.172 3.109 1 95.44 455 THR B CA 1
ATOM 7459 C C . THR B 1 455 ? 13.172 18.75 1.701 1 95.44 455 THR B C 1
ATOM 7461 O O . THR B 1 455 ? 12.469 18.172 0.864 1 95.44 455 THR B O 1
ATOM 7464 N N . LYS B 1 456 ? 13.719 19.938 1.516 1 91.62 456 LYS B N 1
ATOM 7465 C CA . LYS B 1 456 ? 13.641 20.594 0.216 1 91.62 456 LYS B CA 1
ATOM 7466 C C . LYS B 1 456 ? 15.023 21.031 -0.262 1 91.62 456 LYS B C 1
ATOM 7468 O O . LYS B 1 456 ? 15.938 21.203 0.545 1 91.62 456 LYS B O 1
ATOM 7473 N N . VAL B 1 457 ? 15.07 21.172 -1.567 1 89.5 457 VAL B N 1
ATOM 7474 C CA . VAL B 1 457 ? 16.312 21.688 -2.141 1 89.5 457 VAL B CA 1
ATOM 7475 C C . VAL B 1 457 ? 16.609 23.078 -1.587 1 89.5 457 VAL B C 1
ATOM 7477 O O . VAL B 1 457 ? 15.703 23.891 -1.44 1 89.5 457 VAL B O 1
ATOM 7480 N N . SER B 1 458 ? 17.844 23.312 -1.315 1 85.12 458 SER B N 1
ATOM 7481 C CA . SER B 1 458 ? 18.25 24.547 -0.629 1 85.12 458 SER B CA 1
ATOM 7482 C C . SER B 1 458 ? 17.953 25.781 -1.478 1 85.12 458 SER B C 1
ATOM 7484 O O . SER B 1 458 ? 17.75 26.875 -0.944 1 85.12 458 SER B O 1
ATOM 7486 N N . SER B 1 459 ? 17.938 25.516 -2.764 1 78 459 SER B N 1
ATOM 7487 C CA . SER B 1 459 ? 17.688 26.641 -3.662 1 78 459 SER B CA 1
ATOM 7488 C C . SER B 1 459 ? 16.203 26.969 -3.736 1 78 459 SER B C 1
ATOM 7490 O O . SER B 1 459 ? 15.82 28.016 -4.25 1 78 459 SER B O 1
ATOM 7492 N N . SER B 1 460 ? 15.43 26.047 -3.154 1 74.25 460 SER B N 1
ATOM 7493 C CA . SER B 1 460 ? 13.992 26.297 -3.137 1 74.25 460 SER B CA 1
ATOM 7494 C C . SER B 1 460 ? 13.586 27.125 -1.918 1 74.25 460 SER B C 1
ATOM 7496 O O . SER B 1 460 ? 13.977 26.797 -0.792 1 74.25 460 SER B O 1
ATOM 7498 N N . ASP B 1 461 ? 12.805 28.125 -2.197 1 64.69 461 ASP B N 1
ATOM 7499 C CA . ASP B 1 461 ? 12.367 28.984 -1.103 1 64.69 461 ASP B CA 1
ATOM 7500 C C . ASP B 1 461 ? 11.078 28.469 -0.471 1 64.69 461 ASP B C 1
ATOM 7502 O O . ASP B 1 461 ? 10.609 29.016 0.533 1 64.69 461 ASP B O 1
ATOM 7506 N N . GLU B 1 462 ? 10.562 27.391 -1.035 1 66.44 462 GLU B N 1
ATOM 7507 C CA . GLU B 1 462 ? 9.297 26.875 -0.526 1 66.44 462 GLU B CA 1
ATOM 7508 C C . GLU B 1 462 ? 9.445 25.453 0.006 1 66.44 462 GLU B C 1
ATOM 7510 O O . GLU B 1 462 ? 10.352 24.734 -0.399 1 66.44 462 GLU B O 1
ATOM 7515 N N . GLY B 1 463 ? 8.633 25.078 1.03 1 63.75 463 GLY B N 1
ATOM 7516 C CA . GLY B 1 463 ? 8.844 23.812 1.702 1 63.75 463 GLY B CA 1
ATOM 7517 C C . GLY B 1 463 ? 7.664 22.859 1.573 1 63.75 463 GLY B C 1
ATOM 7518 O O . GLY B 1 463 ? 7.664 21.781 2.156 1 63.75 463 GLY B O 1
ATOM 7519 N N . GLY B 1 464 ? 6.633 23.203 0.854 1 70 464 GLY B N 1
ATOM 7520 C CA . GLY B 1 464 ? 5.473 22.328 0.77 1 70 464 GLY B CA 1
ATOM 7521 C C . GLY B 1 464 ? 5.719 21.078 -0.067 1 70 464 GLY B C 1
ATOM 7522 O O . GLY B 1 464 ? 6.211 21.172 -1.194 1 70 464 GLY B O 1
ATOM 7523 N N . VAL B 1 465 ? 5.395 19.906 0.476 1 78.94 465 VAL B N 1
ATOM 7524 C CA . VAL B 1 465 ? 5.547 18.641 -0.236 1 78.94 465 VAL B CA 1
ATOM 7525 C C . VAL B 1 465 ? 4.473 18.516 -1.316 1 78.94 465 VAL B C 1
ATOM 7527 O O . VAL B 1 465 ? 4.781 18.25 -2.48 1 78.94 465 VAL B O 1
ATOM 7530 N N . ALA B 1 466 ? 3.271 18.797 -0.949 1 67.94 466 ALA B N 1
ATOM 7531 C CA . ALA B 1 466 ? 2.146 18.672 -1.873 1 67.94 466 ALA B CA 1
ATOM 7532 C C . ALA B 1 466 ? 2.287 19.656 -3.033 1 67.94 466 ALA B C 1
ATOM 7534 O O . ALA B 1 466 ? 1.853 19.375 -4.152 1 67.94 466 ALA B O 1
ATOM 7535 N N . ALA B 1 467 ? 2.98 20.734 -2.709 1 63.38 467 ALA B N 1
ATOM 7536 C CA . ALA B 1 467 ? 3.197 21.766 -3.727 1 63.38 467 ALA B CA 1
ATOM 7537 C C . ALA B 1 467 ? 4.359 21.391 -4.641 1 63.38 467 ALA B C 1
ATOM 7539 O O . ALA B 1 467 ? 4.57 22.031 -5.676 1 63.38 467 ALA B O 1
ATOM 7540 N N . GLY B 1 468 ? 5.105 20.281 -4.309 1 73.88 468 GLY B N 1
ATOM 7541 C CA . GLY B 1 468 ? 6.168 19.766 -5.168 1 73.88 468 GLY B CA 1
ATOM 7542 C C . GLY B 1 468 ? 7.535 20.328 -4.816 1 73.88 468 GLY B C 1
ATOM 7543 O O . GLY B 1 468 ? 8.531 20 -5.465 1 73.88 468 GLY B O 1
ATOM 7544 N N . PHE B 1 469 ? 7.621 21.031 -3.631 1 76.25 469 PHE B N 1
ATOM 7545 C CA . PHE B 1 469 ? 8.859 21.734 -3.328 1 76.25 469 PHE B CA 1
ATOM 7546 C C . PHE B 1 469 ? 9.727 20.922 -2.379 1 76.25 469 PHE B C 1
ATOM 7548 O O . PHE B 1 469 ? 10.93 21.156 -2.266 1 76.25 469 PHE B O 1
ATOM 7555 N N . ALA B 1 470 ? 9.055 20.016 -1.692 1 90.5 470 ALA B N 1
ATOM 7556 C CA . ALA B 1 470 ? 9.766 19.234 -0.684 1 90.5 470 ALA B CA 1
ATOM 7557 C C . ALA B 1 470 ? 9.406 17.75 -0.782 1 90.5 470 ALA B C 1
ATOM 7559 O O . ALA B 1 470 ? 8.523 17.375 -1.562 1 90.5 470 ALA B O 1
ATOM 7560 N N . VAL B 1 471 ? 10.188 17 -0.119 1 96.25 471 VAL B N 1
ATOM 7561 C CA . VAL B 1 471 ? 9.914 15.57 -0.02 1 96.25 471 VAL B CA 1
ATOM 7562 C C . VAL B 1 471 ? 9.711 15.18 1.443 1 96.25 471 VAL B C 1
ATOM 7564 O O . VAL B 1 471 ? 10.07 15.938 2.348 1 96.25 471 VAL B O 1
ATOM 7567 N N . LEU B 1 472 ? 9.023 14.094 1.629 1 98.12 472 LEU B N 1
ATOM 7568 C CA . LEU B 1 472 ? 8.852 13.531 2.965 1 98.12 472 LEU B CA 1
ATOM 7569 C C . LEU B 1 472 ? 10.148 12.883 3.453 1 98.12 472 LEU B C 1
ATOM 7571 O O . LEU B 1 472 ? 10.859 12.242 2.674 1 98.12 472 LEU B O 1
ATOM 7575 N N . ASP B 1 473 ? 10.43 13.094 4.648 1 97.94 473 ASP B N 1
ATOM 7576 C CA . ASP B 1 473 ? 11.672 12.656 5.277 1 97.94 473 ASP B CA 1
ATOM 7577 C C . ASP B 1 473 ? 11.438 12.234 6.723 1 97.94 473 ASP B C 1
ATOM 7579 O O . ASP B 1 473 ? 10.312 12.305 7.223 1 97.94 473 ASP B O 1
ATOM 7583 N N . SER B 1 474 ? 12.391 11.57 7.355 1 98.25 474 SER B N 1
ATOM 7584 C CA . SER B 1 474 ? 12.414 11.297 8.789 1 98.25 474 SER B CA 1
ATOM 7585 C C . SER B 1 474 ? 13.742 11.711 9.414 1 98.25 474 SER B C 1
ATOM 7587 O O . SER B 1 474 ? 14.578 12.328 8.75 1 98.25 474 SER B O 1
ATOM 7589 N N . ILE B 1 475 ? 13.844 11.422 10.719 1 97.38 475 ILE B N 1
ATOM 7590 C CA . ILE B 1 475 ? 15 11.93 11.453 1 97.38 475 ILE B CA 1
ATOM 7591 C C . ILE B 1 475 ? 15.898 10.766 11.852 1 97.38 475 ILE B C 1
ATOM 7593 O O . ILE B 1 475 ? 15.414 9.672 12.164 1 97.38 475 ILE B O 1
ATOM 7597 N N . TYR B 1 476 ? 17.188 10.953 11.742 1 96.94 476 TYR B N 1
ATOM 7598 C CA . TYR B 1 476 ? 18.203 10.109 12.352 1 96.94 476 TYR B CA 1
ATOM 7599 C C . TYR B 1 476 ? 18.859 10.812 13.531 1 96.94 476 TYR B C 1
ATOM 7601 O O . TYR B 1 476 ? 19.594 11.789 13.344 1 96.94 476 TYR B O 1
ATOM 7609 N N . LEU B 1 477 ? 18.641 10.344 14.766 1 96.94 477 LEU B N 1
ATOM 7610 C CA . LEU B 1 477 ? 19.062 11.055 15.969 1 96.94 477 LEU B CA 1
ATOM 7611 C C . LEU B 1 477 ? 20.531 10.758 16.281 1 96.94 477 LEU B C 1
ATOM 7613 O O . LEU B 1 477 ? 20.922 9.594 16.375 1 96.94 477 LEU B O 1
ATOM 7617 N N . ASN B 1 478 ? 21.312 11.789 16.406 1 92.31 478 ASN B N 1
ATOM 7618 C CA . ASN B 1 478 ? 22.703 11.68 16.828 1 92.31 478 ASN B CA 1
ATOM 7619 C C . ASN B 1 478 ? 22.938 12.406 18.156 1 92.31 478 ASN B C 1
ATOM 7621 O O . ASN B 1 478 ? 22.172 13.289 18.531 1 92.31 478 ASN B O 1
#

Radius of gyration: 32.6 Å; Cα contacts (8 Å, |Δi|>4): 2028; chains: 2; bounding box: 70×102×77 Å

Organism: NCBI:txid109376

Foldseek 3Di:
DPPPPDDLAPVPDDPVVVLVLLVLLQVLQVVPLQKFADPVDPCLLPDPPPRIGHFWEFSAFAADAVVVVVLQFVLQLVVVLLLVLQLPCLVLLCVLCVLVLLQPVLVVLLNVLVVVCVVVVPDQQKAKWKKKWKWFQFPVVRATATPFIGGAQPFQLPVLQSQLVSNLVSCVVCVVVSVAHSPLFDGFQQLLVSLVLVLVLLVVLPDQQAAAEEAEARRHRSVSRVVSSQVSNCPVRVGHYYYHHLLQCLVAWAADPVQFIAGVNGTHAEYHYNDDQAVVSDPDVSSSVSLSRNLSGNHHYSHHSSSSSCRWLSVVLVCLDPPNVVVRDPDPVSVVSVNSRHFDKFALPDPVVLVVCLVFVQQKKKDFRGDDWDGIDGDNRSNVVSVVDVVVDDSNSSRIMMTTDGHHDWGWTWIDDPSDTDTATKGKMKMWIWIWIGRRPRTDGRRTRGIWIWIFHPPDPTTDSVVVGTGTHTYRYD/DPPPPDDQAPVPDDPVVVLVLLVLLQVLQVVPLQKFADPVDPCLLPDPPPRIGHFWEFSAFAADAPVVVVLQFVLQLVVVLLLVLQLVCLVLLCVLCVLVLLQPVLVVLLNVLVVVCVVVVPDQQKAKWKKKWKWFQFPVVRFTATPFIGGAQPFQLPVLQSQLVSNLVSCVVCVVVSVAHSPLFDGFQQLLVSLVLVLVLLVVLPDQQAAAEEAEARRHRSVSRVVSSQVSNCPVVVGHYYYHHLLQCLVAWAADPVQFIAGVRGTHAEYHYNDDQAVVSDPDVSSSVSLSRNLSGNHHYSHHSSSSSCRWLSVVLVCLDPPNVVVRDPDPVSSVSVNSRHFHKFALPDPVVLVVCLVFVQQKKKDFRGDDWDGIDGDNRSNVVSVVDVVVDDSNSSRIMITTDGHHDWGWTWIDDPSDTDTATKGKMKMWIWIWIGRRPRTDGRRTRGIWIWIFHPVDPTTDSVVVGTGTHTYRYD

pLDDT: mean 93.21, std 9.9, range [26.3, 98.88]

Nearest PDB structures (foldseek):
  8fbz-assembly1_B  TM=9.470E-01  e=1.177E-51  Homo sapiens
  8fbz-assembly1_A  TM=9.405E-01  e=2.632E-50  Homo sapiens
  5oeu-assembly1_A  TM=9.270E-01  e=4.816E-42  Globodera pallida
  1m0w-assembly1_B  TM=8.807E-01  e=3.331E-43  Saccharomyces cerevisiae
  5oeu-assembly1_C  TM=9.391E-01  e=7.582E-35  Globodera pallida

Solvent-accessible surface area (backbone atoms only — not comparable to full-atom values): 48353 Å² total; per-residue (Å²): 133,78,77,72,71,78,70,73,55,69,84,71,56,53,68,69,60,50,49,51,51,50,51,53,49,26,43,50,25,41,46,60,27,40,41,26,32,29,86,89,32,87,55,14,26,73,40,53,30,27,36,26,22,39,49,43,27,41,71,58,53,43,77,42,53,42,69,59,50,52,51,55,50,64,46,27,32,55,51,44,51,46,42,56,48,49,35,70,35,57,64,60,52,52,60,68,41,48,56,27,36,75,45,29,69,64,59,27,53,52,49,49,51,44,50,52,39,58,73,66,63,63,80,72,51,54,44,42,41,54,30,28,39,30,30,34,52,19,60,84,77,70,41,59,27,44,75,47,55,38,30,54,48,60,75,46,35,31,46,22,28,48,43,34,51,48,38,31,51,50,24,68,75,41,11,82,82,53,69,47,62,35,83,36,39,63,86,44,48,17,28,62,44,53,27,49,51,51,50,50,52,41,56,72,64,67,48,95,82,38,27,36,34,36,31,36,54,85,62,36,31,63,45,48,32,53,46,48,33,47,48,47,27,32,73,77,65,70,41,56,69,47,78,39,33,44,54,51,38,44,74,46,38,48,61,44,94,89,19,49,27,30,44,78,88,36,44,37,35,31,40,37,32,61,39,72,64,42,66,81,58,45,85,49,65,50,24,53,51,22,53,47,50,54,69,67,21,66,36,31,33,29,38,34,65,45,39,43,54,45,33,29,56,62,46,51,36,53,46,68,38,89,74,42,48,61,75,67,44,84,51,65,67,59,52,51,57,54,58,66,24,55,49,57,54,38,64,67,81,41,63,68,60,51,51,48,33,51,74,43,16,71,54,30,29,37,36,50,60,65,60,72,64,75,62,67,34,53,34,67,52,31,26,54,50,54,54,50,38,69,69,78,34,73,57,60,33,45,33,37,36,38,29,51,50,75,52,51,60,73,40,73,42,46,40,34,48,87,72,41,73,44,83,42,54,22,34,62,37,43,27,37,24,22,38,28,30,28,49,67,90,44,75,77,41,67,33,58,23,33,44,37,30,34,36,18,43,58,87,47,93,33,62,33,44,92,78,68,41,18,20,44,25,30,52,27,52,91,132,78,77,72,72,77,72,73,54,69,83,72,56,52,68,69,61,50,50,51,52,49,50,53,48,25,43,50,26,42,45,58,27,39,40,26,31,30,86,89,32,87,54,13,28,75,38,52,28,26,37,27,22,39,49,43,27,39,71,58,53,44,77,41,55,42,68,60,50,52,52,56,50,64,46,27,33,55,52,45,51,47,42,56,46,49,33,70,35,57,64,60,53,52,60,69,40,46,56,28,35,75,46,28,68,61,59,26,53,52,50,48,49,44,49,52,38,58,73,66,64,62,78,73,51,54,43,42,43,53,30,28,40,29,30,34,52,19,58,84,76,70,40,59,27,42,76,47,56,38,31,54,49,59,77,46,34,32,46,23,27,48,44,34,51,48,39,30,50,50,25,68,75,41,10,82,82,54,68,46,63,35,83,34,39,64,86,44,48,17,28,61,43,53,28,49,51,51,50,51,52,39,54,71,66,66,49,95,82,39,27,37,34,35,32,35,56,83,63,35,33,62,44,48,33,56,45,46,33,47,46,47,26,31,74,75,66,71,41,57,68,47,78,39,34,44,54,50,38,43,74,44,38,50,62,46,96,88,20,50,28,31,43,79,87,35,44,38,34,30,37,37,33,60,43,72,63,42,66,82,58,42,83,48,67,49,24,52,50,21,53,48,51,54,68,66,21,67,35,32,34,30,38,35,67,44,38,42,54,44,32,30,55,62,47,51,36,52,46,68,38,89,73,44,47,62,73,66,45,87,51,64,67,58,52,52,57,55,57,66,25,55,50,57,55,40,63,67,80,42,65,68,59,49,51,49,33,52,76,43,16,73,54,31,30,36,35,48,59,66,61,72,66,76,63,68,34,53,34,67,51,32,25,53,50,52,54,48,38,69,70,76,37,74,59,60,34,45,34,35,35,39,29,53,50,77,52,51,62,73,39,74,41,46,41,33,49,87,72,42,74,42,82,42,54,23,34,62,37,43,28,36,26,21,37,28,30,30,50,66,90,44,76,76,43,68,33,58,23,35,45,38,31,33,35,18,43,58,90,47,94,33,60,32,46,93,79,67,40,18,20,43,27,30,52,28,49,90